Protein 9A7K (pdb70)

Sequence (902 aa):
MAKKMPDIGEYKYGFHDKDVSIFRSERGLTKEIVEEISRMKEEPQWMLDFRLKSLEHFYNMPMPQWGGDLNSLNFDEITYYVKPSERSERSWDEVPEEIKQTFDKLGIPEAEQKYLAGVSAQYESEVVYHNMKEDLEAQGIVFKDTDSALKENEDIFREHWAKVIPPTDNKFAALNSAVWSGGSFIYVPKGVKVETPLQAYFRINSENMGQFERTLIIVDEEASVHYVEGCTAPVYTTNSLHSAVVEIIVKKGGYCRYTTIQNWANNVYNLVTKRTVCEENATMEWIDGNIGSKLTMKYPACILKGEGARGMTLSIALAGKGQHQDAGAKMIHLAPNTSSTIVSKSISKQGGKVTYRGIVHFGRKAEGARSNIECDTLIMDNKSTSDTIPYNEILNDNISLEHEAKVSKVSEEQLFYLMSRGISEEEATEMIVMGFIEPFTKELPMEYAVEMNRLIKFEMEGSIGMTLGTKLSVDQEYLKSFSEKHQEPAWLKNLRLQALEQAEDLPMPKPDKTKITNWNFTNFAKHTVDNEPLSSLEDLTDEVKALIDIENEDKTLYVQRDQTPAHLSLSQELKDKGVIFTDILTAAREHSDLVEKYFMKDGVKVDEHKLTALHAALVNGGAFLYVPKNVQVETPVQAVYVHESNDTALFNHVLIVAEDHSSVTYVENYISTVNPKDAVFNIISEVITGDNASVTYGAVDNLSSGVTTYVNRRGAARGRDSKIEWALGLMNDGDTISENTTNLYGDGTYGDTKTVVVGRGEQTENFTTQIIHFGKASEGYILKHGVMKDSASSIFNGIGKIEHGASKANAEQESRVLMLSEKARGDANPILLIDEDDVTAGHAASVGRVDPIQLYYLMSRGIPKEEAERLVIYGFLAPVVNELPIEGVKKQLVSVIERKVK

Foldseek 3Di:
DDDDDDDDDFDLLQDFFDQQFPDFDAFADDLVVLVVLCVLLVADPVLSVQLSVLVVLLVVADDDPDADDPPPPDRRLATLDIHRDPDADADPVPQDPRVNVSVVSVVPPVCVVPAAQWEWEAEFQETRYTYGDPVVVVQVKDKDKPSCCCVPVVPVCVVFPCPFPNSNNHSLSSVLSNRRRIAIEIEWDALAEDPGAYEYEYEYRDPSYEYRYEYEYEFEANYEHEYEYEYEYHDDPAAHEYRYEYEYEAEHNYEYEYAYAYAYALRYEAEYHAEYEAAALYEYEAQEEAHHYLEHDEAHEYADAYANYEYEYAYEEEWADNHEYAYEYEYHQDAENYEYEYEYEYEYFHLTEYEYEYEYAQDQHHAQYEYEYEEEYAYLDPNYYYHYHYHYHDNYDRYYYHYDYDYDHQDPVQLCVCVVVVADSLRSSLVSVCVRCVVSLVVDDPVCSVVVSVVVNVVSVPRDD/DPPQPDFPDDLVRLVVVCVVLVFDPVLSVLLNVLVVLLSPFADDDFPPDDCPPPDAGDFQDLDDDDDAAPAPVPDDPLQNLLDPRVDPQAQEWEAEQLRTHDGDHDPVQVVQVKDKDKPSVCSVPVVVVCVVFPCDQWHHSNPGSLSSNLSNRARIAMEIEHDAQAEDPHAHEYEYEYEDQRYEHSYEYEAEWEHNYEHEYEYEYDYPDAHQAYHYRYEYEHEYAALYEYEYEYAYEAHARYEEEYEYTAEDQYALYEYEYQYEYQYNYAYEYEYEHENAHANYEYAYAYEYEFDDQYEYEYEYEYEANHALYEAEEHYEYEWDDQYEYAAEYEYEYAPPNANYEAEYEYEYAYDYPNYHYHHHYYYHYHYDNYHYDYDYYYYHQPVVQQVVCVVVVQDSLVSSVVSVCVRNVVSLVSDPRPSVSVSSVVSSVVSSD

B-factor: mean 0.89, std 0.15, range [0.18, 0.99]

Structure (mmCIF, N/CA/C/O backbone):
data_9A7K
#
_entry.id   9A7K
#
loop_
_entity.id
_entity.type
_entity.pdbx_description
1 POLYMER SUFB_BACSU
2 POLYMER SUFD_BACSU
#
loop_
_atom_site.group_PDB
_atom_site.id
_atom_site.type_symbol
_atom_site.label_atom_id
_atom_site.label_alt_id
_atom_site.label_comp_id
_atom_site.label_asym_id
_atom_site.label_entity_id
_atom_site.label_seq_id
_atom_site.pdbx_PDB_ins_code
_atom_site.Cartn_x
_atom_site.Cartn_y
_atom_site.Cartn_z
_atom_site.occupancy
_atom_site.B_iso_or_equiv
_atom_site.auth_seq_id
_atom_site.auth_comp_id
_atom_site.auth_asym_id
_atom_site.auth_atom_id
_atom_site.pdbx_PDB_model_num
ATOM 1 N N . MET A 1 1 ? 46.685 29.256 -9.833 1.000 0.180 1 MET A N 1
ATOM 2 C CA . MET A 1 1 ? 45.958 30.302 -9.076 1.000 0.180 1 MET A CA 1
ATOM 3 C C . MET A 1 1 ? 44.682 29.674 -8.546 1.000 0.180 1 MET A C 1
ATOM 4 O O . MET A 1 1 ? 43.919 29.165 -9.354 1.000 0.180 1 MET A O 1
ATOM 20 N N . ALA A 1 2 ? 44.513 29.589 -7.226 1.000 0.180 2 ALA A N 1
ATOM 21 C CA . ALA A 1 2 ? 43.475 28.759 -6.606 1.000 0.180 2 ALA A CA 1
ATOM 22 C C . ALA A 1 2 ? 42.085 29.437 -6.669 1.000 0.180 2 ALA A C 1
ATOM 23 O O . ALA A 1 2 ? 41.927 30.539 -6.148 1.000 0.180 2 ALA A O 1
ATOM 30 N N . LYS A 1 3 ? 41.099 28.811 -7.337 1.000 0.190 3 LYS A N 1
ATOM 31 C CA . LYS A 1 3 ? 39.708 29.308 -7.469 1.000 0.190 3 LYS A CA 1
ATOM 32 C C . LYS A 1 3 ? 38.914 29.028 -6.175 1.000 0.190 3 LYS A C 1
ATOM 33 O O . LYS A 1 3 ? 39.001 27.922 -5.654 1.000 0.190 3 LYS A O 1
ATOM 52 N N . LYS A 1 4 ? 38.188 30.028 -5.652 1.000 0.200 4 LYS A N 1
ATOM 53 C CA . LYS A 1 4 ? 37.455 29.988 -4.363 1.000 0.200 4 LYS A CA 1
ATOM 54 C C . LYS A 1 4 ? 36.162 29.153 -4.424 1.000 0.200 4 LYS A C 1
ATOM 55 O O . LYS A 1 4 ? 35.535 29.098 -5.478 1.000 0.200 4 LYS A O 1
ATOM 74 N N . MET A 1 5 ? 35.786 28.538 -3.294 1.000 0.190 5 MET A N 1
ATOM 75 C CA . MET A 1 5 ? 34.542 27.764 -3.123 1.000 0.190 5 MET A CA 1
ATOM 76 C C . MET A 1 5 ? 33.299 28.675 -3.167 1.000 0.190 5 MET A C 1
ATOM 77 O O . MET A 1 5 ? 33.398 29.795 -2.666 1.000 0.190 5 MET A O 1
ATOM 91 N N . PRO A 1 6 ? 32.167 28.230 -3.747 1.000 0.230 6 PRO A N 1
ATOM 92 C CA . PRO A 1 6 ? 30.936 29.023 -3.823 1.000 0.230 6 PRO A CA 1
ATOM 93 C C . PRO A 1 6 ? 30.251 29.142 -2.449 1.000 0.230 6 PRO A C 1
ATOM 94 O O . PRO A 1 6 ? 30.333 28.202 -1.656 1.000 0.230 6 PRO A O 1
ATOM 105 N N . ASP A 1 7 ? 29.586 30.273 -2.184 1.000 0.250 7 ASP A N 1
ATOM 106 C CA . ASP A 1 7 ? 28.852 30.530 -0.933 1.000 0.250 7 ASP A CA 1
ATOM 107 C C . ASP A 1 7 ? 27.560 29.705 -0.854 1.000 0.250 7 ASP A C 1
ATOM 108 O O . ASP A 1 7 ? 26.824 29.560 -1.830 1.000 0.250 7 ASP A O 1
ATOM 117 N N . ILE A 1 8 ? 27.304 29.152 0.329 1.000 0.260 8 ILE A N 1
ATOM 118 C CA . ILE A 1 8 ? 26.103 28.379 0.652 1.000 0.260 8 ILE A CA 1
ATOM 119 C C . ILE A 1 8 ? 24.979 29.392 0.885 1.000 0.260 8 ILE A C 1
ATOM 120 O O . ILE A 1 8 ? 25.133 30.264 1.736 1.000 0.260 8 ILE A O 1
ATOM 136 N N . GLY A 1 9 ? 23.876 29.296 0.136 1.000 0.320 9 GLY A N 1
ATOM 137 C CA . GLY A 1 9 ? 22.732 30.197 0.298 1.000 0.320 9 GLY A CA 1
ATOM 138 C C . GLY A 1 9 ? 22.244 30.214 1.748 1.000 0.320 9 GLY A C 1
ATOM 139 O O . GLY A 1 9 ? 21.896 29.169 2.300 1.000 0.320 9 GLY A O 1
ATOM 143 N N . GLU A 1 10 ? 22.282 31.386 2.383 1.000 0.360 10 GLU A N 1
ATOM 144 C CA . GLU A 1 10 ? 21.885 31.544 3.780 1.000 0.360 10 GLU A CA 1
ATOM 145 C C . GLU A 1 10 ? 20.364 31.475 3.910 1.000 0.360 10 GLU A C 1
ATOM 146 O O . GLU A 1 10 ? 19.613 32.199 3.255 1.000 0.360 10 GLU A O 1
ATOM 158 N N . TYR A 1 11 ? 19.901 30.618 4.811 1.000 0.450 11 TYR A N 1
ATOM 159 C CA . TYR A 1 11 ? 18.509 30.589 5.222 1.000 0.450 11 TYR A CA 1
ATOM 160 C C . TYR A 1 11 ? 18.126 31.941 5.849 1.000 0.450 11 TYR A C 1
ATOM 161 O O . TYR A 1 11 ? 18.680 32.349 6.871 1.000 0.450 11 TYR A O 1
ATOM 179 N N . LYS A 1 12 ? 17.163 32.638 5.233 1.000 0.410 12 LYS A N 1
ATOM 180 C CA . LYS A 1 12 ? 16.770 34.022 5.564 1.000 0.410 12 LYS A CA 1
ATOM 181 C C . LYS A 1 12 ? 16.399 34.225 7.035 1.000 0.410 12 LYS A C 1
ATOM 182 O O . LYS A 1 12 ? 16.660 35.284 7.604 1.000 0.410 12 LYS A O 1
ATOM 201 N N . TYR A 1 13 ? 15.794 33.213 7.651 1.000 0.440 13 TYR A N 1
ATOM 202 C CA . TYR A 1 13 ? 15.384 33.249 9.055 1.000 0.440 13 TYR A CA 1
ATOM 203 C C . TYR A 1 13 ? 16.430 32.608 9.986 1.000 0.440 13 TYR A C 1
ATOM 204 O O . TYR A 1 13 ? 16.133 32.281 11.129 1.000 0.440 13 TYR A O 1
ATOM 222 N N . GLY A 1 14 ? 17.668 32.439 9.506 1.000 0.430 14 GLY A N 1
ATOM 223 C CA . GLY A 1 14 ? 18.786 31.810 10.219 1.000 0.430 14 GLY A CA 1
ATOM 224 C C . GLY A 1 14 ? 19.490 32.709 11.226 1.000 0.430 14 GLY A C 1
ATOM 225 O O . GLY A 1 14 ? 20.476 32.297 11.830 1.000 0.430 14 GLY A O 1
ATOM 229 N N . PHE A 1 15 ? 19.009 33.937 11.410 1.000 0.450 15 PHE A N 1
ATOM 230 C CA . PHE A 1 15 ? 19.541 34.840 12.419 1.000 0.450 15 PHE A CA 1
ATOM 231 C C . PHE A 1 15 ? 19.146 34.384 13.825 1.000 0.450 15 PHE A C 1
ATOM 232 O O . PHE A 1 15 ? 18.036 33.900 14.050 1.000 0.450 15 PHE A O 1
ATOM 249 N N . HIS A 1 16 ? 20.048 34.608 14.775 1.000 0.500 16 HIS A N 1
ATOM 250 C CA . HIS A 1 16 ? 19.809 34.386 16.193 1.000 0.500 16 HIS A CA 1
ATOM 251 C C . HIS A 1 16 ? 20.002 35.699 16.948 1.000 0.500 16 HIS A C 1
ATOM 252 O O . HIS A 1 16 ? 20.979 36.421 16.728 1.000 0.500 16 HIS A O 1
ATOM 266 N N . ASP A 1 17 ? 19.056 36.003 17.828 1.000 0.530 17 ASP A N 1
ATOM 267 C CA . ASP A 1 17 ? 19.171 37.119 18.762 1.000 0.530 17 ASP A CA 1
ATOM 268 C C . ASP A 1 17 ? 19.871 36.640 20.055 1.000 0.530 17 ASP A C 1
ATOM 269 O O . ASP A 1 17 ? 20.087 35.438 20.252 1.000 0.530 17 ASP A O 1
ATOM 278 N N . LYS A 1 18 ? 20.299 37.566 20.926 1.000 0.490 18 LYS A N 1
ATOM 279 C CA . LYS A 1 18 ? 20.935 37.194 22.202 1.000 0.490 18 LYS A CA 1
ATOM 280 C C . LYS A 1 18 ? 19.953 36.424 23.087 1.000 0.490 18 LYS A C 1
ATOM 281 O O . LYS A 1 18 ? 18.776 36.752 23.155 1.000 0.490 18 LYS A O 1
ATOM 300 N N . ASP A 1 19 ? 20.474 35.430 23.800 1.000 0.520 19 ASP A N 1
ATOM 301 C CA . ASP A 1 19 ? 19.714 34.675 24.795 1.000 0.520 19 ASP A CA 1
ATOM 302 C C . ASP A 1 19 ? 19.379 35.575 25.994 1.000 0.520 19 ASP A C 1
ATOM 303 O O . ASP A 1 19 ? 20.281 36.052 26.687 1.000 0.520 19 ASP A O 1
ATOM 312 N N . VAL A 1 20 ? 18.086 35.813 26.211 1.000 0.510 20 VAL A N 1
ATOM 313 C CA . VAL A 1 20 ? 17.535 36.643 27.297 1.000 0.510 20 VAL A CA 1
ATOM 314 C C . VAL A 1 20 ? 16.657 35.845 28.259 1.000 0.510 20 VAL A C 1
ATOM 315 O O . VAL A 1 20 ? 15.800 36.399 28.943 1.000 0.510 20 VAL A O 1
ATOM 328 N N . SER A 1 21 ? 16.875 34.529 28.322 1.000 0.600 21 SER A N 1
ATOM 329 C CA . SER A 1 21 ? 16.107 33.642 29.194 1.000 0.600 21 SER A CA 1
ATOM 330 C C . SER A 1 21 ? 16.277 33.973 30.681 1.000 0.600 21 SER A C 1
ATOM 331 O O . SER A 1 21 ? 17.376 34.205 31.187 1.000 0.600 21 SER A O 1
ATOM 339 N N . ILE A 1 22 ? 15.154 33.948 31.400 1.000 0.630 22 ILE A N 1
ATOM 340 C CA . ILE A 1 22 ? 15.106 34.138 32.854 1.000 0.630 22 ILE A CA 1
ATOM 341 C C . ILE A 1 22 ? 15.408 32.815 33.576 1.000 0.630 22 ILE A C 1
ATOM 342 O O . ILE A 1 22 ? 15.995 32.815 34.658 1.000 0.630 22 ILE A O 1
ATOM 358 N N . PHE A 1 23 ? 15.029 31.678 32.977 1.000 0.690 23 PHE A N 1
ATOM 359 C CA . PHE A 1 23 ? 15.281 30.330 33.496 1.000 0.690 23 PHE A CA 1
ATOM 360 C C . PHE A 1 23 ? 15.521 29.337 32.352 1.000 0.690 23 PHE A C 1
ATOM 361 O O . PHE A 1 23 ? 14.850 29.403 31.323 1.000 0.690 23 PHE A O 1
ATOM 378 N N . ARG A 1 24 ? 16.425 28.375 32.558 1.000 0.750 24 ARG A N 1
ATOM 379 C CA . ARG A 1 24 ? 16.693 27.255 31.646 1.000 0.750 24 ARG A CA 1
ATOM 380 C C . ARG A 1 24 ? 16.885 25.980 32.466 1.000 0.750 24 ARG A C 1
ATOM 381 O O . ARG A 1 24 ? 17.711 25.976 33.377 1.000 0.750 24 ARG A O 1
ATOM 402 N N . SER A 1 25 ? 16.149 24.920 32.129 1.000 0.770 25 SER A N 1
ATOM 403 C CA . SER A 1 25 ? 16.343 23.601 32.737 1.000 0.770 25 SER A CA 1
ATOM 404 C C . SER A 1 25 ? 17.683 22.998 32.318 1.000 0.770 25 SER A C 1
ATOM 405 O O . SER A 1 25 ? 18.262 23.363 31.292 1.000 0.770 25 SER A O 1
ATOM 413 N N . GLU A 1 26 ? 18.161 22.011 33.068 1.000 0.790 26 GLU A N 1
ATOM 414 C CA . GLU A 1 26 ? 19.257 21.166 32.594 1.000 0.790 26 GLU A CA 1
ATOM 415 C C . GLU A 1 26 ? 18.833 20.351 31.352 1.000 0.790 26 GLU A C 1
ATOM 416 O O . GLU A 1 26 ? 17.648 20.286 30.995 1.000 0.790 26 GLU A O 1
ATOM 428 N N . ARG A 1 27 ? 19.821 19.768 30.660 1.000 0.870 27 ARG A N 1
ATOM 429 C CA . ARG A 1 27 ? 19.589 18.866 29.522 1.000 0.870 27 ARG A CA 1
ATOM 430 C C . ARG A 1 27 ? 19.152 17.485 30.012 1.000 0.870 27 ARG A C 1
ATOM 431 O O . ARG A 1 27 ? 19.597 17.028 31.063 1.000 0.870 27 ARG A O 1
ATOM 452 N N . GLY A 1 28 ? 18.347 16.810 29.202 1.000 0.900 28 GLY A N 1
ATOM 453 C CA . GLY A 1 28 ? 17.798 15.493 29.505 1.000 0.900 28 GLY A CA 1
ATOM 454 C C . GLY A 1 28 ? 16.447 15.566 30.201 1.000 0.900 28 GLY A C 1
ATOM 455 O O . GLY A 1 28 ? 15.984 16.633 30.589 1.000 0.900 28 GLY A O 1
ATOM 459 N N . LEU A 1 29 ? 15.772 14.422 30.298 1.000 0.920 29 LEU A N 1
ATOM 460 C CA . LEU A 1 29 ? 14.396 14.352 30.779 1.000 0.920 29 LEU A CA 1
ATOM 461 C C . LEU A 1 29 ? 14.295 13.513 32.050 1.000 0.920 29 LEU A C 1
ATOM 462 O O . LEU A 1 29 ? 14.213 12.287 31.994 1.000 0.920 29 LEU A O 1
ATOM 478 N N . THR A 1 30 ? 14.246 14.163 33.208 1.000 0.940 30 THR A N 1
ATOM 479 C CA . THR A 1 30 ? 14.095 13.471 34.494 1.000 0.940 30 THR A CA 1
ATOM 480 C C . THR A 1 30 ? 12.757 13.771 35.156 1.000 0.940 30 THR A C 1
ATOM 481 O O . THR A 1 30 ? 12.021 14.681 34.763 1.000 0.940 30 THR A O 1
ATOM 492 N N . LYS A 1 31 ? 12.439 12.994 36.196 1.000 0.950 31 LYS A N 1
ATOM 493 C CA . LYS A 1 31 ? 11.261 13.237 37.030 1.000 0.950 31 LYS A CA 1
ATOM 494 C C . LYS A 1 31 ? 11.311 14.636 37.655 1.000 0.950 31 LYS A C 1
ATOM 495 O O . LYS A 1 31 ? 10.293 15.314 37.719 1.000 0.950 31 LYS A O 1
ATOM 514 N N . GLU A 1 32 ? 12.500 15.075 38.055 1.000 0.940 32 GLU A N 1
ATOM 515 C CA . GLU A 1 32 ? 12.740 16.369 38.693 1.000 0.940 32 GLU A CA 1
ATOM 516 C C . GLU A 1 32 ? 12.464 17.524 37.732 1.000 0.940 32 GLU A C 1
ATOM 517 O O . GLU A 1 32 ? 11.860 18.511 38.134 1.000 0.940 32 GLU A O 1
ATOM 529 N N . ILE A 1 33 ? 12.828 17.381 36.455 1.000 0.920 33 ILE A N 1
ATOM 530 C CA . ILE A 1 33 ? 12.531 18.385 35.426 1.000 0.920 33 ILE A CA 1
ATOM 531 C C . ILE A 1 33 ? 11.019 18.497 35.197 1.000 0.920 33 ILE A C 1
ATOM 532 O O . ILE A 1 33 ? 10.490 19.602 35.116 1.000 0.920 33 ILE A O 1
ATOM 548 N N . VAL A 1 34 ? 10.298 17.371 35.149 1.000 0.950 34 VAL A N 1
ATOM 549 C CA . VAL A 1 34 ? 8.829 17.383 35.019 1.000 0.950 34 VAL A CA 1
ATOM 550 C C . VAL A 1 34 ? 8.165 18.049 36.232 1.000 0.950 34 VAL A C 1
ATOM 551 O O . VAL A 1 34 ? 7.264 18.876 36.074 1.000 0.950 34 VAL A O 1
ATOM 564 N N . GLU A 1 35 ? 8.629 17.737 37.443 1.000 0.950 35 GLU A N 1
ATOM 565 C CA . GLU A 1 35 ? 8.173 18.390 38.678 1.000 0.950 35 GLU A CA 1
ATOM 566 C C . GLU A 1 35 ? 8.507 19.889 38.694 1.000 0.950 35 GLU A C 1
ATOM 567 O O . GLU A 1 35 ? 7.719 20.708 39.169 1.000 0.950 35 GLU A O 1
ATOM 579 N N . GLU A 1 36 ? 9.668 20.260 38.166 1.000 0.930 36 GLU A N 1
ATOM 580 C CA . GLU A 1 36 ? 10.136 21.637 38.093 1.000 0.930 36 GLU A CA 1
ATOM 581 C C . GLU A 1 36 ? 9.308 22.486 37.128 1.000 0.930 36 GLU A C 1
ATOM 582 O O . GLU A 1 36 ? 8.868 23.567 37.523 1.000 0.930 36 GLU A O 1
ATOM 594 N N . ILE A 1 37 ? 9.024 21.987 35.922 1.000 0.910 37 ILE A N 1
ATOM 595 C CA . ILE A 1 37 ? 8.123 22.643 34.962 1.000 0.910 37 ILE A CA 1
ATOM 596 C C . ILE A 1 37 ? 6.771 22.927 35.630 1.000 0.910 37 ILE A C 1
ATOM 597 O O . ILE A 1 37 ? 6.303 24.066 35.638 1.000 0.910 37 ILE A O 1
ATOM 613 N N . SER A 1 38 ? 6.183 21.906 36.261 1.000 0.930 38 SER A N 1
ATOM 614 C CA . SER A 1 38 ? 4.871 22.009 36.906 1.000 0.930 38 SER A CA 1
ATOM 615 C C . SER A 1 38 ? 4.858 23.012 38.065 1.000 0.930 38 SER A C 1
ATOM 616 O O . SER A 1 38 ? 3.942 23.828 38.187 1.000 0.930 38 SER A O 1
ATOM 624 N N . ARG A 1 39 ? 5.918 23.018 38.887 1.000 0.930 39 ARG A N 1
ATOM 625 C CA . ARG A 1 39 ? 6.083 23.957 40.006 1.000 0.930 39 ARG A CA 1
ATOM 626 C C . ARG A 1 39 ? 6.212 25.403 39.530 1.000 0.930 39 ARG A C 1
ATOM 627 O O . ARG A 1 39 ? 5.569 26.275 40.103 1.000 0.930 39 ARG A O 1
ATOM 648 N N . MET A 1 40 ? 7.038 25.669 38.518 1.000 0.870 40 MET A N 1
ATOM 649 C CA . MET A 1 40 ? 7.239 27.030 37.999 1.000 0.870 40 MET A CA 1
ATOM 650 C C . MET A 1 40 ? 5.985 27.612 37.350 1.000 0.870 40 MET A C 1
ATOM 651 O O . MET A 1 40 ? 5.782 28.823 37.400 1.000 0.870 40 MET A O 1
ATOM 665 N N . LYS A 1 41 ? 5.153 26.757 36.753 1.000 0.880 41 LYS A N 1
ATOM 666 C CA . LYS A 1 41 ? 3.876 27.144 36.151 1.000 0.880 41 LYS A CA 1
ATOM 667 C C . LYS A 1 41 ? 2.729 27.221 37.159 1.000 0.880 41 LYS A C 1
ATOM 668 O O . LYS A 1 41 ? 1.664 27.703 36.789 1.000 0.880 41 LYS A O 1
ATOM 687 N N . GLU A 1 42 ? 2.934 26.828 38.419 1.000 0.910 42 GLU A N 1
ATOM 688 C CA . GLU A 1 42 ? 1.899 26.796 39.468 1.000 0.910 42 GLU A CA 1
ATOM 689 C C . GLU A 1 42 ? 0.670 25.960 39.060 1.000 0.910 42 GLU A C 1
ATOM 690 O O . GLU A 1 42 ? -0.477 26.389 39.189 1.000 0.910 42 GLU A O 1
ATOM 702 N N . GLU A 1 43 ? 0.908 24.767 38.513 1.000 0.940 43 GLU A N 1
ATOM 703 C CA . GLU A 1 43 ? -0.163 23.885 38.043 1.000 0.940 43 GLU A CA 1
ATOM 704 C C . GLU A 1 43 ? -0.905 23.169 39.193 1.000 0.940 43 GLU A C 1
ATOM 705 O O . GLU A 1 43 ? -0.325 22.888 40.249 1.000 0.940 43 GLU A O 1
ATOM 717 N N . PRO A 1 44 ? -2.184 22.790 38.999 1.000 0.940 44 PRO A N 1
ATOM 718 C CA . PRO A 1 44 ? -2.898 21.944 39.946 1.000 0.940 44 PRO A CA 1
ATOM 719 C C . PRO A 1 44 ? -2.299 20.531 40.000 1.000 0.940 44 PRO A C 1
ATOM 720 O O . PRO A 1 44 ? -1.844 19.981 38.995 1.000 0.940 44 PRO A O 1
ATOM 731 N N . GLN A 1 45 ? -2.396 19.886 41.167 1.000 0.950 45 GLN A N 1
ATOM 732 C CA . GLN A 1 45 ? -1.789 18.570 41.422 1.000 0.950 45 GLN A CA 1
ATOM 733 C C . GLN A 1 45 ? -2.162 17.492 40.385 1.000 0.950 45 GLN A C 1
ATOM 734 O O . GLN A 1 45 ? -1.333 16.650 40.058 1.000 0.950 45 GLN A O 1
ATOM 748 N N . TRP A 1 46 ? -3.379 17.515 39.826 1.000 0.960 46 TRP A N 1
ATOM 749 C CA . TRP A 1 46 ? -3.800 16.519 38.831 1.000 0.960 46 TRP A CA 1
ATOM 750 C C . TRP A 1 46 ? -3.035 16.632 37.506 1.000 0.960 46 TRP A C 1
ATOM 751 O O . TRP A 1 46 ? -2.873 15.626 36.813 1.000 0.960 46 TRP A O 1
ATOM 772 N N . MET A 1 47 ? -2.567 17.834 37.155 1.000 0.970 47 MET A N 1
ATOM 773 C CA . MET A 1 47 ? -1.740 18.047 35.972 1.000 0.970 47 MET A CA 1
ATOM 774 C C . MET A 1 47 ? -0.329 17.506 36.207 1.000 0.970 47 MET A C 1
ATOM 775 O O . MET A 1 47 ? 0.193 16.790 35.355 1.000 0.970 47 MET A O 1
ATOM 789 N N . LEU A 1 48 ? 0.247 17.738 37.392 1.000 0.970 48 LEU A N 1
ATOM 790 C CA . LEU A 1 48 ? 1.516 17.118 37.784 1.000 0.970 48 LEU A CA 1
ATOM 791 C C . LEU A 1 48 ? 1.426 15.585 37.726 1.000 0.970 48 LEU A C 1
ATOM 792 O O . LEU A 1 48 ? 2.279 14.933 37.123 1.000 0.970 48 LEU A O 1
ATOM 808 N N . ASP A 1 49 ? 0.360 15.004 38.280 1.000 0.980 49 ASP A N 1
ATOM 809 C CA . ASP A 1 49 ? 0.132 13.556 38.237 1.000 0.980 49 ASP A CA 1
ATOM 810 C C . ASP A 1 49 ? -0.002 13.042 36.785 1.000 0.980 49 ASP A C 1
ATOM 811 O O . ASP A 1 49 ? 0.545 11.991 36.436 1.000 0.980 49 ASP A O 1
ATOM 820 N N . PHE A 1 50 ? -0.694 13.788 35.911 1.000 0.980 50 PHE A N 1
ATOM 821 C CA . PHE A 1 50 ? -0.808 13.484 34.479 1.000 0.980 50 PHE A CA 1
ATOM 822 C C . PHE A 1 50 ? 0.554 13.505 33.772 1.000 0.980 50 PHE A C 1
ATOM 823 O O . PHE A 1 50 ? 0.865 12.577 33.015 1.000 0.980 50 PHE A O 1
ATOM 840 N N . ARG A 1 51 ? 1.381 14.524 34.035 1.000 0.980 51 ARG A N 1
ATOM 841 C CA . ARG A 1 51 ? 2.726 14.655 33.461 1.000 0.980 51 ARG A CA 1
ATOM 842 C C . ARG A 1 51 ? 3.636 13.508 33.899 1.000 0.980 51 ARG A C 1
ATOM 843 O O . ARG A 1 51 ? 4.245 12.849 33.057 1.000 0.980 51 ARG A O 1
ATOM 864 N N . LEU A 1 52 ? 3.674 13.212 35.200 1.000 0.980 52 LEU A N 1
ATOM 865 C CA . LEU A 1 52 ? 4.492 12.133 35.766 1.000 0.980 52 LEU A CA 1
ATOM 866 C C . LEU A 1 52 ? 4.103 10.759 35.207 1.000 0.980 52 LEU A C 1
ATOM 867 O O . LEU A 1 52 ? 4.969 9.978 34.817 1.000 0.980 52 LEU A O 1
ATOM 883 N N . LYS A 1 53 ? 2.804 10.480 35.076 1.000 0.980 53 LYS A N 1
ATOM 884 C CA . LYS A 1 53 ? 2.331 9.236 34.456 1.000 0.980 53 LYS A CA 1
ATOM 885 C C . LYS A 1 53 ? 2.665 9.158 32.960 1.000 0.980 53 LYS A C 1
ATOM 886 O O . LYS A 1 53 ? 2.964 8.086 32.436 1.000 0.980 53 LYS A O 1
ATOM 905 N N . SER A 1 54 ? 2.624 10.286 32.256 1.000 0.980 54 SER A N 1
ATOM 906 C CA . SER A 1 54 ? 3.005 10.363 30.841 1.000 0.980 54 SER A CA 1
ATOM 907 C C . SER A 1 54 ? 4.496 10.092 30.626 1.000 0.980 54 SER A C 1
ATOM 908 O O . SER A 1 54 ? 4.860 9.401 29.674 1.000 0.980 54 SER A O 1
ATOM 916 N N . LEU A 1 55 ? 5.346 10.546 31.553 1.000 0.980 55 LEU A N 1
ATOM 917 C CA . LEU A 1 55 ? 6.778 10.247 31.567 1.000 0.980 55 LEU A CA 1
ATOM 918 C C . LEU A 1 55 ? 7.041 8.739 31.713 1.000 0.980 55 LEU A C 1
ATOM 919 O O . LEU A 1 55 ? 7.847 8.173 30.973 1.000 0.980 55 LEU A O 1
ATOM 935 N N . GLU A 1 56 ? 6.323 8.066 32.619 1.000 0.980 56 GLU A N 1
ATOM 936 C CA . GLU A 1 56 ? 6.392 6.605 32.754 1.000 0.980 56 GLU A CA 1
ATOM 937 C C . GLU A 1 56 ? 6.006 5.900 31.439 1.000 0.980 56 GLU A C 1
ATOM 938 O O . GLU A 1 56 ? 6.670 4.948 31.025 1.000 0.980 56 GLU A O 1
ATOM 950 N N . HIS A 1 57 ? 4.965 6.366 30.738 1.000 0.980 57 HIS A N 1
ATOM 951 C CA . HIS A 1 57 ? 4.590 5.829 29.424 1.000 0.980 57 HIS A CA 1
ATOM 952 C C . HIS A 1 57 ? 5.674 6.054 28.364 1.000 0.980 57 HIS A C 1
ATOM 953 O O . HIS A 1 57 ? 5.991 5.122 27.624 1.000 0.980 57 HIS A O 1
ATOM 967 N N . PHE A 1 58 ? 6.275 7.246 28.316 1.000 0.980 58 PHE A N 1
ATOM 968 C CA . PHE A 1 58 ? 7.348 7.570 27.378 1.000 0.980 58 PHE A CA 1
ATOM 969 C C . PHE A 1 58 ? 8.522 6.592 27.493 1.000 0.980 58 PHE A C 1
ATOM 970 O O . PHE A 1 58 ? 8.973 6.064 26.473 1.000 0.980 58 PHE A O 1
ATOM 987 N N . TYR A 1 59 ? 8.983 6.297 28.711 1.000 0.970 59 TYR A N 1
ATOM 988 C CA . TYR A 1 59 ? 10.103 5.378 28.935 1.000 0.970 59 TYR A CA 1
ATOM 989 C C . TYR A 1 59 ? 9.769 3.911 28.650 1.000 0.970 59 TYR A C 1
ATOM 990 O O . TYR A 1 59 ? 10.635 3.166 28.195 1.000 0.970 59 TYR A O 1
ATOM 1008 N N . ASN A 1 60 ? 8.518 3.500 28.860 1.000 0.970 60 ASN A N 1
ATOM 1009 C CA . ASN A 1 60 ? 8.085 2.125 28.612 1.000 0.970 60 ASN A CA 1
ATOM 1010 C C . ASN A 1 60 ? 7.835 1.804 27.124 1.000 0.970 60 ASN A C 1
ATOM 1011 O O . ASN A 1 60 ? 7.726 0.631 26.767 1.000 0.970 60 ASN A O 1
ATOM 1022 N N . MET A 1 61 ? 7.727 2.807 26.245 1.000 0.970 61 MET A N 1
ATOM 1023 C CA . MET A 1 61 ? 7.471 2.597 24.812 1.000 0.970 61 MET A CA 1
ATOM 1024 C C . MET A 1 61 ? 8.760 2.531 23.968 1.000 0.970 61 MET A C 1
ATOM 1025 O O . MET A 1 61 ? 9.648 3.374 24.146 1.000 0.970 61 MET A O 1
ATOM 1039 N N . PRO A 1 62 ? 8.860 1.604 22.990 1.000 0.950 62 PRO A N 1
ATOM 1040 C CA . PRO A 1 62 ? 9.995 1.535 22.069 1.000 0.950 62 PRO A CA 1
ATOM 1041 C C . PRO A 1 62 ? 9.970 2.666 21.030 1.000 0.950 62 PRO A C 1
ATOM 1042 O O . PRO A 1 62 ? 8.919 3.241 20.741 1.000 0.950 62 PRO A O 1
ATOM 1053 N N . MET A 1 63 ? 11.131 2.958 20.435 1.000 0.950 63 MET A N 1
ATOM 1054 C CA . MET A 1 63 ? 11.213 3.842 19.267 1.000 0.950 63 MET A CA 1
ATOM 1055 C C . MET A 1 63 ? 10.514 3.198 18.060 1.000 0.950 63 MET A C 1
ATOM 1056 O O . MET A 1 63 ? 10.747 2.010 17.799 1.000 0.950 63 MET A O 1
ATOM 1070 N N . PRO A 1 64 ? 9.676 3.941 17.311 1.000 0.930 64 PRO A N 1
ATOM 1071 C CA . PRO A 1 64 ? 9.045 3.406 16.110 1.000 0.930 64 PRO A CA 1
ATOM 1072 C C . PRO A 1 64 ? 10.106 3.024 15.071 1.000 0.930 64 PRO A C 1
ATOM 1073 O O . PRO A 1 64 ? 11.135 3.679 14.949 1.000 0.930 64 PRO A O 1
ATOM 1084 N N . GLN A 1 65 ? 9.845 1.936 14.349 1.000 0.910 65 GLN A N 1
ATOM 1085 C CA . GLN A 1 65 ? 10.731 1.376 13.315 1.000 0.910 65 GLN A CA 1
ATOM 1086 C C . GLN A 1 65 ? 10.166 1.599 11.903 1.000 0.910 65 GLN A C 1
ATOM 1087 O O . GLN A 1 65 ? 10.413 0.824 10.987 1.000 0.910 65 GLN A O 1
ATOM 1101 N N . TRP A 1 66 ? 9.319 2.611 11.753 1.000 0.900 66 TRP A N 1
ATOM 1102 C CA . TRP A 1 66 ? 8.635 2.975 10.519 1.000 0.900 66 TRP A CA 1
ATOM 1103 C C . TRP A 1 66 ? 8.606 4.496 10.417 1.000 0.900 66 TRP A C 1
ATOM 1104 O O . TRP A 1 66 ? 8.742 5.185 11.429 1.000 0.900 66 TRP A O 1
ATOM 1125 N N . GLY A 1 67 ? 8.394 5.007 9.208 1.000 0.920 67 GLY A N 1
ATOM 1126 C CA . GLY A 1 67 ? 8.523 6.431 8.932 1.000 0.920 67 GLY A CA 1
ATOM 1127 C C . GLY A 1 67 ? 9.951 6.779 8.521 1.000 0.920 67 GLY A C 1
ATOM 1128 O O . GLY A 1 67 ? 10.547 6.068 7.711 1.000 0.920 67 GLY A O 1
ATOM 1132 N N . GLY A 1 68 ? 10.499 7.849 9.096 1.000 0.930 68 GLY A N 1
ATOM 1133 C CA . GLY A 1 68 ? 11.888 8.248 8.876 1.000 0.930 68 GLY A CA 1
ATOM 1134 C C . GLY A 1 68 ? 12.874 7.713 9.915 1.000 0.930 68 GLY A C 1
ATOM 1135 O O . GLY A 1 68 ? 12.508 7.089 10.912 1.000 0.930 68 GLY A O 1
ATOM 1139 N N . ASP A 1 69 ? 14.155 7.988 9.677 1.000 0.930 69 ASP A N 1
ATOM 1140 C CA . ASP A 1 69 ? 15.244 7.578 10.563 1.000 0.930 69 ASP A CA 1
ATOM 1141 C C . ASP A 1 69 ? 15.331 8.471 11.814 1.000 0.930 69 ASP A C 1
ATOM 1142 O O . ASP A 1 69 ? 15.642 9.661 11.745 1.000 0.930 69 ASP A O 1
ATOM 1151 N N . LEU A 1 70 ? 15.093 7.868 12.980 1.000 0.950 70 LEU A N 1
ATOM 1152 C CA . LEU A 1 70 ? 15.141 8.524 14.288 1.000 0.950 70 LEU A CA 1
ATOM 1153 C C . LEU A 1 70 ? 16.397 8.166 15.102 1.000 0.950 70 LEU A C 1
ATOM 1154 O O . LEU A 1 70 ? 16.527 8.609 16.242 1.000 0.950 70 LEU A O 1
ATOM 1170 N N . ASN A 1 71 ? 17.337 7.388 14.554 1.000 0.910 71 ASN A N 1
ATOM 1171 C CA . ASN A 1 71 ? 18.473 6.842 15.312 1.000 0.910 71 ASN A CA 1
ATOM 1172 C C . ASN A 1 71 ? 19.421 7.909 15.875 1.000 0.910 71 ASN A C 1
ATOM 1173 O O . ASN A 1 71 ? 20.120 7.660 16.853 1.000 0.910 71 ASN A O 1
ATOM 1184 N N . SER A 1 72 ? 19.462 9.095 15.262 1.000 0.900 72 SER A N 1
ATOM 1185 C CA . SER A 1 72 ? 20.324 10.198 15.709 1.000 0.900 72 SER A CA 1
ATOM 1186 C C . SER A 1 72 ? 19.624 11.220 16.612 1.000 0.900 72 SER A C 1
ATOM 1187 O O . SER A 1 72 ? 20.212 12.253 16.932 1.000 0.900 72 SER A O 1
ATOM 1195 N N . LEU A 1 73 ? 18.378 10.968 17.022 1.000 0.920 73 LEU A N 1
ATOM 1196 C CA . LEU A 1 73 ? 17.690 11.781 18.023 1.000 0.920 73 LEU A CA 1
ATOM 1197 C C . LEU A 1 73 ? 18.086 11.311 19.432 1.000 0.920 73 LEU A C 1
ATOM 1198 O O . LEU A 1 73 ? 17.673 10.239 19.871 1.000 0.920 73 LEU A O 1
ATOM 1214 N N . ASN A 1 74 ? 18.871 12.123 20.145 1.000 0.910 74 ASN A N 1
ATOM 1215 C CA . ASN A 1 74 ? 19.271 11.858 21.527 1.000 0.910 74 ASN A CA 1
ATOM 1216 C C . ASN A 1 74 ? 18.454 12.715 22.511 1.000 0.910 74 ASN A C 1
ATOM 1217 O O . ASN A 1 74 ? 18.672 13.921 22.617 1.000 0.910 74 ASN A O 1
ATOM 1228 N N . PHE A 1 75 ? 17.530 12.093 23.249 1.000 0.920 75 PHE A N 1
ATOM 1229 C CA . PHE A 1 75 ? 16.667 12.776 24.225 1.000 0.920 75 PHE A CA 1
ATOM 1230 C C . PHE A 1 75 ? 17.435 13.390 25.402 1.000 0.920 75 PHE A C 1
ATOM 1231 O O . PHE A 1 75 ? 16.935 14.339 26.008 1.000 0.920 75 PHE A O 1
ATOM 1248 N N . ASP A 1 76 ? 18.638 12.894 25.700 1.000 0.910 76 ASP A N 1
ATOM 1249 C CA . ASP A 1 76 ? 19.459 13.367 26.820 1.000 0.910 76 ASP A CA 1
ATOM 1250 C C . ASP A 1 76 ? 20.186 14.689 26.512 1.000 0.910 76 ASP A C 1
ATOM 1251 O O . ASP A 1 76 ? 20.704 15.350 27.409 1.000 0.910 76 ASP A O 1
ATOM 1260 N N . GLU A 1 77 ? 20.215 15.114 25.247 1.000 0.890 77 GLU A N 1
ATOM 1261 C CA . GLU A 1 77 ? 20.860 16.364 24.823 1.000 0.890 77 GLU A CA 1
ATOM 1262 C C . GLU A 1 77 ? 19.893 17.546 24.706 1.000 0.890 77 GLU A C 1
ATOM 1263 O O . GLU A 1 77 ? 20.338 18.687 24.539 1.000 0.890 77 GLU A O 1
ATOM 1275 N N . ILE A 1 78 ? 18.592 17.274 24.813 1.000 0.900 78 ILE A N 1
ATOM 1276 C CA . ILE A 1 78 ? 17.520 18.253 24.654 1.000 0.900 78 ILE A CA 1
ATOM 1277 C C . ILE A 1 78 ? 17.306 19.023 25.956 1.000 0.900 78 ILE A C 1
ATOM 1278 O O . ILE A 1 78 ? 17.297 18.450 27.045 1.000 0.900 78 ILE A O 1
ATOM 1294 N N . THR A 1 79 ? 17.106 20.331 25.828 1.000 0.880 79 THR A N 1
ATOM 1295 C CA . THR A 1 79 ? 16.622 21.194 26.907 1.000 0.880 79 THR A CA 1
ATOM 1296 C C . THR A 1 79 ? 15.106 21.249 26.831 1.000 0.880 79 THR A C 1
ATOM 1297 O O . THR A 1 79 ? 14.556 21.703 25.829 1.000 0.880 79 THR A O 1
ATOM 1308 N N . TYR A 1 80 ? 14.430 20.767 27.870 1.000 0.900 80 TYR A N 1
ATOM 1309 C CA . TYR A 1 80 ? 12.979 20.571 27.838 1.000 0.900 80 TYR A CA 1
ATOM 1310 C C . TYR A 1 80 ? 12.175 21.798 28.255 1.000 0.900 80 TYR A C 1
ATOM 1311 O O . TYR A 1 80 ? 10.977 21.858 27.978 1.000 0.900 80 TYR A O 1
ATOM 1329 N N . TYR A 1 81 ? 12.806 22.766 28.922 1.000 0.860 81 TYR A N 1
ATOM 1330 C CA . TYR A 1 81 ? 12.108 23.961 29.365 1.000 0.860 81 TYR A CA 1
ATOM 1331 C C . TYR A 1 81 ? 13.011 25.188 29.472 1.000 0.860 81 TYR A C 1
ATOM 1332 O O . TYR A 1 81 ? 14.066 25.157 30.113 1.000 0.860 81 TYR A O 1
ATOM 1350 N N . VAL A 1 82 ? 12.554 26.295 28.887 1.000 0.800 82 VAL A N 1
ATOM 1351 C CA . VAL A 1 82 ? 13.199 27.609 28.958 1.000 0.800 82 VAL A CA 1
ATOM 1352 C C . VAL A 1 82 ? 12.134 28.693 29.085 1.000 0.800 82 VAL A C 1
ATOM 1353 O O . VAL A 1 82 ? 11.232 28.773 28.259 1.000 0.800 82 VAL A O 1
ATOM 1366 N N . LYS A 1 83 ? 12.257 29.567 30.087 1.000 0.750 83 LYS A N 1
ATOM 1367 C CA . LYS A 1 83 ? 11.321 30.676 30.314 1.000 0.750 83 LYS A CA 1
ATOM 1368 C C . LYS A 1 83 ? 11.901 32.000 29.784 1.000 0.750 83 LYS A C 1
ATOM 1369 O O . LYS A 1 83 ? 12.909 32.454 30.337 1.000 0.750 83 LYS A O 1
ATOM 1388 N N . PRO A 1 84 ? 11.313 32.624 28.742 1.000 0.660 84 PRO A N 1
ATOM 1389 C CA . PRO A 1 84 ? 11.894 33.795 28.076 1.000 0.660 84 PRO A CA 1
ATOM 1390 C C . PRO A 1 84 ? 11.535 35.145 28.724 1.000 0.660 84 PRO A C 1
ATOM 1391 O O . PRO A 1 84 ? 12.346 36.062 28.688 1.000 0.660 84 PRO A O 1
ATOM 1402 N N . SER A 1 85 ? 10.349 35.289 29.317 1.000 0.630 85 SER A N 1
ATOM 1403 C CA . SER A 1 85 ? 9.866 36.524 29.956 1.000 0.630 85 SER A CA 1
ATOM 1404 C C . SER A 1 85 ? 9.159 36.200 31.274 1.000 0.630 85 SER A C 1
ATOM 1405 O O . SER A 1 85 ? 8.883 35.038 31.566 1.000 0.630 85 SER A O 1
ATOM 1413 N N . GLU A 1 86 ? 8.886 37.199 32.122 1.000 0.550 86 GLU A N 1
ATOM 1414 C CA . GLU A 1 86 ? 8.200 36.932 33.399 1.000 0.550 86 GLU A CA 1
ATOM 1415 C C . GLU A 1 86 ? 6.747 36.476 33.194 1.000 0.550 86 GLU A C 1
ATOM 1416 O O . GLU A 1 86 ? 6.269 35.597 33.920 1.000 0.550 86 GLU A O 1
ATOM 1428 N N . ARG A 1 87 ? 6.068 37.055 32.199 1.000 0.550 87 ARG A N 1
ATOM 1429 C CA . ARG A 1 87 ? 4.661 36.825 31.852 1.000 0.550 87 ARG A CA 1
ATOM 1430 C C . ARG A 1 87 ? 4.408 37.137 30.373 1.000 0.550 87 ARG A C 1
ATOM 1431 O O . ARG A 1 87 ? 5.256 37.738 29.710 1.000 0.550 87 ARG A O 1
ATOM 1452 N N . SER A 1 88 ? 3.226 36.768 29.891 1.000 0.570 88 SER A N 1
ATOM 1453 C CA . SER A 1 88 ? 2.685 37.229 28.612 1.000 0.570 88 SER A CA 1
ATOM 1454 C C . SER A 1 88 ? 2.168 38.666 28.741 1.000 0.570 88 SER A C 1
ATOM 1455 O O . SER A 1 88 ? 1.395 38.959 29.660 1.000 0.570 88 SER A O 1
ATOM 1463 N N . GLU A 1 89 ? 2.538 39.552 27.821 1.000 0.570 89 GLU A N 1
ATOM 1464 C CA . GLU A 1 89 ? 2.038 40.933 27.804 1.000 0.570 89 GLU A CA 1
ATOM 1465 C C . GLU A 1 89 ? 0.831 41.073 26.860 1.000 0.570 89 GLU A C 1
ATOM 1466 O O . GLU A 1 89 ? 0.746 40.397 25.830 1.000 0.570 89 GLU A O 1
ATOM 1478 N N . ARG A 1 90 ? -0.121 41.951 27.212 1.000 0.540 90 ARG A N 1
ATOM 1479 C CA . ARG A 1 90 ? -1.319 42.221 26.384 1.000 0.540 90 ARG A CA 1
ATOM 1480 C C . ARG A 1 90 ? -1.104 43.346 25.380 1.000 0.540 90 ARG A C 1
ATOM 1481 O O . ARG A 1 90 ? -1.774 43.394 24.354 1.000 0.540 90 ARG A O 1
ATOM 1502 N N . SER A 1 91 ? -0.195 44.269 25.682 1.000 0.570 91 SER A N 1
ATOM 1503 C CA . SER A 1 91 ? 0.181 45.351 24.779 1.000 0.570 91 SER A CA 1
ATOM 1504 C C . SER A 1 91 ? 1.471 44.994 24.060 1.000 0.570 91 SER A C 1
ATOM 1505 O O . SER A 1 91 ? 2.436 44.581 24.705 1.000 0.570 91 SER A O 1
ATOM 1513 N N . TRP A 1 92 ? 1.517 45.214 22.740 1.000 0.610 92 TRP A N 1
ATOM 1514 C CA . TRP A 1 92 ? 2.758 45.057 21.979 1.000 0.610 92 TRP A CA 1
ATOM 1515 C C . TRP A 1 92 ? 3.866 45.895 22.611 1.000 0.610 92 TRP A C 1
ATOM 1516 O O . TRP A 1 92 ? 4.961 45.389 22.799 1.000 0.610 92 TRP A O 1
ATOM 1537 N N . ASP A 1 93 ? 3.568 47.123 23.056 1.000 0.590 93 ASP A N 1
ATOM 1538 C CA . ASP A 1 93 ? 4.540 48.043 23.658 1.000 0.590 93 ASP A CA 1
ATOM 1539 C C . ASP A 1 93 ? 5.241 47.491 24.903 1.000 0.590 93 ASP A C 1
ATOM 1540 O O . ASP A 1 93 ? 6.380 47.873 25.171 1.000 0.590 93 ASP A O 1
ATOM 1549 N N . GLU A 1 94 ? 4.604 46.568 25.618 1.000 0.580 94 GLU A N 1
ATOM 1550 C CA . GLU A 1 94 ? 5.134 45.954 26.835 1.000 0.580 94 GLU A CA 1
ATOM 1551 C C . GLU A 1 94 ? 6.021 44.726 26.543 1.000 0.580 94 GLU A C 1
ATOM 1552 O O . GLU A 1 94 ? 6.810 44.331 27.401 1.000 0.580 94 GLU A O 1
ATOM 1564 N N . VAL A 1 95 ? 5.966 44.158 25.327 1.000 0.600 95 VAL A N 1
ATOM 1565 C CA . VAL A 1 95 ? 6.822 43.031 24.909 1.000 0.600 95 VAL A CA 1
ATOM 1566 C C . VAL A 1 95 ? 8.303 43.457 24.914 1.000 0.600 95 VAL A C 1
ATOM 1567 O O . VAL A 1 95 ? 8.627 44.538 24.404 1.000 0.600 95 VAL A O 1
ATOM 1580 N N . PRO A 1 96 ? 9.231 42.628 25.438 1.000 0.610 96 PRO A N 1
ATOM 1581 C CA . PRO A 1 96 ? 10.662 42.933 25.429 1.000 0.610 96 PRO A CA 1
ATOM 1582 C C . PRO A 1 96 ? 11.204 43.269 24.028 1.000 0.610 96 PRO A C 1
ATOM 1583 O O . PRO A 1 96 ? 10.909 42.582 23.052 1.000 0.610 96 PRO A O 1
ATOM 1594 N N . GLU A 1 97 ? 12.035 44.312 23.937 1.000 0.590 97 GLU A N 1
ATOM 1595 C CA . GLU A 1 97 ? 12.483 44.915 22.668 1.000 0.590 97 GLU A CA 1
ATOM 1596 C C . GLU A 1 97 ? 13.204 43.939 21.724 1.000 0.590 97 GLU A C 1
ATOM 1597 O O . GLU A 1 97 ? 12.997 43.975 20.515 1.000 0.590 97 GLU A O 1
ATOM 1609 N N . GLU A 1 98 ? 14.038 43.042 22.257 1.000 0.520 98 GLU A N 1
ATOM 1610 C CA . GLU A 1 98 ? 14.754 42.042 21.449 1.000 0.520 98 GLU A CA 1
ATOM 1611 C C . GLU A 1 98 ? 13.782 41.052 20.803 1.000 0.520 98 GLU A C 1
ATOM 1612 O O . GLU A 1 98 ? 13.913 40.750 19.621 1.000 0.520 98 GLU A O 1
ATOM 1624 N N . ILE A 1 99 ? 12.758 40.629 21.549 1.000 0.530 99 ILE A N 1
ATOM 1625 C CA . ILE A 1 99 ? 11.705 39.732 21.063 1.000 0.530 99 ILE A CA 1
ATOM 1626 C C . ILE A 1 99 ? 10.834 40.448 20.018 1.000 0.530 99 ILE A C 1
ATOM 1627 O O . ILE A 1 99 ? 10.489 39.857 18.993 1.000 0.530 99 ILE A O 1
ATOM 1643 N N . LYS A 1 100 ? 10.517 41.738 20.216 1.000 0.580 100 LYS A N 1
ATOM 1644 C CA . LYS A 1 100 ? 9.817 42.546 19.200 1.000 0.580 100 LYS A CA 1
ATOM 1645 C C . LYS A 1 100 ? 10.573 42.579 17.884 1.000 0.580 100 LYS A C 1
ATOM 1646 O O . LYS A 1 100 ? 9.980 42.313 16.847 1.000 0.580 100 LYS A O 1
ATOM 1665 N N . GLN A 1 101 ? 11.878 42.854 17.915 1.000 0.540 101 GLN A N 1
ATOM 1666 C CA . GLN A 1 101 ? 12.698 42.913 16.700 1.000 0.540 101 GLN A CA 1
ATOM 1667 C C . GLN A 1 101 ? 12.663 41.602 15.927 1.000 0.540 101 GLN A C 1
ATOM 1668 O O . GLN A 1 101 ? 12.675 41.594 14.694 1.000 0.540 101 GLN A O 1
ATOM 1682 N N . THR A 1 102 ? 12.609 40.487 16.645 1.000 0.510 102 THR A N 1
ATOM 1683 C CA . THR A 1 102 ? 12.448 39.178 16.044 1.000 0.510 102 THR A CA 1
ATOM 1684 C C . THR A 1 102 ? 11.135 39.066 15.263 1.000 0.510 102 THR A C 1
ATOM 1685 O O . THR A 1 102 ? 11.147 38.581 14.133 1.000 0.510 102 THR A O 1
ATOM 1696 N N . PHE A 1 103 ? 10.017 39.539 15.817 1.000 0.550 103 PHE A N 1
ATOM 1697 C CA . PHE A 1 103 ? 8.696 39.462 15.184 1.000 0.550 103 PHE A CA 1
ATOM 1698 C C . PHE A 1 103 ? 8.423 40.558 14.149 1.000 0.550 103 PHE A C 1
ATOM 1699 O O . PHE A 1 103 ? 7.737 40.295 13.161 1.000 0.550 103 PHE A O 1
ATOM 1716 N N . ASP A 1 104 ? 9.025 41.736 14.295 1.000 0.530 104 ASP A N 1
ATOM 1717 C CA . ASP A 1 104 ? 9.060 42.767 13.256 1.000 0.530 104 ASP A CA 1
ATOM 1718 C C . ASP A 1 104 ? 9.746 42.214 11.994 1.000 0.530 104 ASP A C 1
ATOM 1719 O O . ASP A 1 104 ? 9.246 42.403 10.886 1.000 0.530 104 ASP A O 1
ATOM 1728 N N . LYS A 1 105 ? 10.834 41.431 12.146 1.000 0.500 105 LYS A N 1
ATOM 1729 C CA . LYS A 1 105 ? 11.496 40.718 11.027 1.000 0.500 105 LYS A CA 1
ATOM 1730 C C . LYS A 1 105 ? 10.620 39.627 10.404 1.000 0.500 105 LYS A C 1
ATOM 1731 O O . LYS A 1 105 ? 10.888 39.209 9.277 1.000 0.500 105 LYS A O 1
ATOM 1750 N N . LEU A 1 106 ? 9.609 39.164 11.133 1.000 0.530 106 LEU A N 1
ATOM 1751 C CA . LEU A 1 106 ? 8.632 38.184 10.667 1.000 0.530 106 LEU A CA 1
ATOM 1752 C C . LEU A 1 106 ? 7.354 38.840 10.108 1.000 0.530 106 LEU A C 1
ATOM 1753 O O . LEU A 1 106 ? 6.566 38.143 9.480 1.000 0.530 106 LEU A O 1
ATOM 1769 N N . GLY A 1 107 ? 7.162 40.157 10.275 1.000 0.510 107 GLY A N 1
ATOM 1770 C CA . GLY A 1 107 ? 6.046 40.924 9.702 1.000 0.510 107 GLY A CA 1
ATOM 1771 C C . GLY A 1 107 ? 4.736 40.927 10.508 1.000 0.510 107 GLY A C 1
ATOM 1772 O O . GLY A 1 107 ? 3.715 41.362 9.979 1.000 0.510 107 GLY A O 1
ATOM 1776 N N . ILE A 1 108 ? 4.738 40.479 11.772 1.000 0.520 108 ILE A N 1
ATOM 1777 C CA . ILE A 1 108 ? 3.515 40.326 12.595 1.000 0.520 108 ILE A CA 1
ATOM 1778 C C . ILE A 1 108 ? 2.717 41.639 12.807 1.000 0.520 108 ILE A C 1
ATOM 1779 O O . ILE A 1 108 ? 1.496 41.608 12.619 1.000 0.520 108 ILE A O 1
ATOM 1795 N N . PRO A 1 109 ? 3.323 42.797 13.156 1.000 0.460 109 PRO A N 1
ATOM 1796 C CA . PRO A 1 109 ? 2.549 43.994 13.519 1.000 0.460 109 PRO A CA 1
ATOM 1797 C C . PRO A 1 109 ? 1.706 44.571 12.373 1.000 0.460 109 PRO A C 1
ATOM 1798 O O . PRO A 1 109 ? 0.606 45.081 12.599 1.000 0.460 109 PRO A O 1
ATOM 1809 N N . GLU A 1 110 ? 2.206 44.501 11.130 1.000 0.440 110 GLU A N 1
ATOM 1810 C CA . GLU A 1 110 ? 1.475 44.997 9.954 1.000 0.440 110 GLU A CA 1
ATOM 1811 C C . GLU A 1 110 ? 0.190 44.193 9.691 1.000 0.440 110 GLU A C 1
ATOM 1812 O O . GLU A 1 110 ? -0.781 44.755 9.173 1.000 0.440 110 GLU A O 1
ATOM 1824 N N . ALA A 1 111 ? 0.168 42.910 10.072 1.000 0.470 111 ALA A N 1
ATOM 1825 C CA . ALA A 1 111 ? -0.983 42.026 9.907 1.000 0.470 111 ALA A CA 1
ATOM 1826 C C . ALA A 1 111 ? -2.084 42.295 10.953 1.000 0.470 111 ALA A C 1
ATOM 1827 O O . ALA A 1 111 ? -3.267 42.383 10.603 1.000 0.470 111 ALA A O 1
ATOM 1834 N N . GLU A 1 112 ? -1.710 42.498 12.225 1.000 0.490 112 GLU A N 1
ATOM 1835 C CA . GLU A 1 112 ? -2.653 42.683 13.342 1.000 0.490 112 GLU A CA 1
ATOM 1836 C C . GLU A 1 112 ? -3.582 43.889 13.135 1.000 0.490 112 GLU A C 1
ATOM 1837 O O . GLU A 1 112 ? -4.804 43.766 13.252 1.000 0.490 112 GLU A O 1
ATOM 1849 N N . GLN A 1 113 ? -3.018 45.046 12.757 1.000 0.440 113 GLN A N 1
ATOM 1850 C CA . GLN A 1 113 ? -3.784 46.290 12.604 1.000 0.440 113 GLN A CA 1
ATOM 1851 C C . GLN A 1 113 ? -4.921 46.185 11.590 1.000 0.440 113 GLN A C 1
ATOM 1852 O O . GLN A 1 113 ? -5.903 46.924 11.687 1.000 0.440 113 GLN A O 1
ATOM 1866 N N . LYS A 1 114 ? -4.772 45.334 10.574 1.000 0.460 114 LYS A N 1
ATOM 1867 C CA . LYS A 1 114 ? -5.670 45.369 9.426 1.000 0.460 114 LYS A CA 1
ATOM 1868 C C . LYS A 1 114 ? -6.638 44.201 9.363 1.000 0.460 114 LYS A C 1
ATOM 1869 O O . LYS A 1 114 ? -7.754 44.413 8.889 1.000 0.460 114 LYS A O 1
ATOM 1888 N N . TYR A 1 115 ? -6.252 43.001 9.800 1.000 0.520 115 TYR A N 1
ATOM 1889 C CA . TYR A 1 115 ? -6.942 41.808 9.294 1.000 0.520 115 TYR A CA 1
ATOM 1890 C C . TYR A 1 115 ? -7.267 40.718 10.327 1.000 0.520 115 TYR A C 1
ATOM 1891 O O . TYR A 1 115 ? -8.005 39.794 9.987 1.000 0.520 115 TYR A O 1
ATOM 1909 N N . LEU A 1 116 ? -6.808 40.809 11.582 1.000 0.560 116 LEU A N 1
ATOM 1910 C CA . LEU A 1 116 ? -6.838 39.658 12.505 1.000 0.560 116 LEU A CA 1
ATOM 1911 C C . LEU A 1 116 ? -7.860 39.776 13.640 1.000 0.560 116 LEU A C 1
ATOM 1912 O O . LEU A 1 116 ? -8.195 40.874 14.079 1.000 0.560 116 LEU A O 1
ATOM 1928 N N . ALA A 1 117 ? -8.396 38.636 14.093 1.000 0.590 117 ALA A N 1
ATOM 1929 C CA . ALA A 1 117 ? -9.351 38.540 15.208 1.000 0.590 117 ALA A CA 1
ATOM 1930 C C . ALA A 1 117 ? -8.664 38.506 16.582 1.000 0.590 117 ALA A C 1
ATOM 1931 O O . ALA A 1 117 ? -9.143 39.098 17.548 1.000 0.590 117 ALA A O 1
ATOM 1938 N N . GLY A 1 118 ? -7.548 37.789 16.647 1.000 0.630 118 GLY A N 1
ATOM 1939 C CA . GLY A 1 118 ? -6.699 37.627 17.814 1.000 0.630 118 GLY A CA 1
ATOM 1940 C C . GLY A 1 118 ? -5.380 36.999 17.386 1.000 0.630 118 GLY A C 1
ATOM 1941 O O . GLY A 1 118 ? -5.339 36.256 16.399 1.000 0.630 118 GLY A O 1
ATOM 1945 N N . VAL A 1 119 ? -4.315 37.337 18.104 1.000 0.660 119 VAL A N 1
ATOM 1946 C CA . VAL A 1 119 ? -2.947 36.915 17.801 1.000 0.660 119 VAL A CA 1
ATOM 1947 C C . VAL A 1 119 ? -2.287 36.415 19.075 1.000 0.660 119 VAL A C 1
ATOM 1948 O O . VAL A 1 119 ? -2.331 37.078 20.111 1.000 0.660 119 VAL A O 1
ATOM 1961 N N . SER A 1 120 ? -1.651 35.253 18.967 1.000 0.680 120 SER A N 1
ATOM 1962 C CA . SER A 1 120 ? -0.744 34.701 19.970 1.000 0.680 120 SER A CA 1
ATOM 1963 C C . SER A 1 120 ? 0.658 34.571 19.376 1.000 0.680 120 SER A C 1
ATOM 1964 O O . SER A 1 120 ? 0.815 34.166 18.222 1.000 0.680 120 SER A O 1
ATOM 1972 N N . ALA A 1 121 ? 1.688 34.912 20.145 1.000 0.610 121 ALA A N 1
ATOM 1973 C CA . ALA A 1 121 ? 3.073 34.703 19.743 1.000 0.610 121 ALA A CA 1
ATOM 1974 C C . ALA A 1 121 ? 3.836 33.960 20.842 1.000 0.610 121 ALA A C 1
ATOM 1975 O O . ALA A 1 121 ? 3.959 34.447 21.969 1.000 0.610 121 ALA A O 1
ATOM 1982 N N . GLN A 1 122 ? 4.359 32.784 20.500 1.000 0.660 122 GLN A N 1
ATOM 1983 C CA . GLN A 1 122 ? 5.188 31.948 21.358 1.000 0.660 122 GLN A CA 1
ATOM 1984 C C . GLN A 1 122 ? 6.653 32.032 20.951 1.000 0.660 122 GLN A C 1
ATOM 1985 O O . GLN A 1 122 ? 7.020 31.892 19.780 1.000 0.660 122 GLN A O 1
ATOM 1999 N N . TYR A 1 123 ? 7.489 32.223 21.964 1.000 0.640 123 TYR A N 1
ATOM 2000 C CA . TYR A 1 123 ? 8.929 32.297 21.839 1.000 0.640 123 TYR A CA 1
ATOM 2001 C C . TYR A 1 123 ? 9.546 31.224 22.727 1.000 0.640 123 TYR A C 1
ATOM 2002 O O . TYR A 1 123 ? 9.297 31.182 23.932 1.000 0.640 123 TYR A O 1
ATOM 2020 N N . GLU A 1 124 ? 10.346 30.341 22.136 1.000 0.650 124 GLU A N 1
ATOM 2021 C CA . GLU A 1 124 ? 10.876 29.167 22.827 1.000 0.650 124 GLU A CA 1
ATOM 2022 C C . GLU A 1 124 ? 9.742 28.298 23.411 1.000 0.650 124 GLU A C 1
ATOM 2023 O O . GLU A 1 124 ? 8.930 27.733 22.666 1.000 0.650 124 GLU A O 1
ATOM 2035 N N . SER A 1 125 ? 9.680 28.176 24.744 1.000 0.650 125 SER A N 1
ATOM 2036 C CA . SER A 1 125 ? 8.700 27.348 25.445 1.000 0.650 125 SER A CA 1
ATOM 2037 C C . SER A 1 125 ? 7.390 28.064 25.771 1.000 0.650 125 SER A C 1
ATOM 2038 O O . SER A 1 125 ? 6.417 27.361 25.996 1.000 0.650 125 SER A O 1
ATOM 2046 N N . GLU A 1 126 ? 7.328 29.401 25.812 1.000 0.630 126 GLU A N 1
ATOM 2047 C CA . GLU A 1 126 ? 6.153 30.114 26.348 1.000 0.630 126 GLU A CA 1
ATOM 2048 C C . GLU A 1 126 ? 5.588 31.179 25.407 1.000 0.630 126 GLU A C 1
ATOM 2049 O O . GLU A 1 126 ? 6.293 31.791 24.599 1.000 0.630 126 GLU A O 1
ATOM 2061 N N . VAL A 1 127 ? 4.284 31.422 25.550 1.000 0.670 127 VAL A N 1
ATOM 2062 C CA . VAL A 1 127 ? 3.588 32.531 24.897 1.000 0.670 127 VAL A CA 1
ATOM 2063 C C . VAL A 1 127 ? 4.019 33.845 25.543 1.000 0.670 127 VAL A C 1
ATOM 2064 O O . VAL A 1 127 ? 3.866 34.047 26.745 1.000 0.670 127 VAL A O 1
ATOM 2077 N N . VAL A 1 128 ? 4.567 34.745 24.730 1.000 0.640 128 VAL A N 1
ATOM 2078 C CA . VAL A 1 128 ? 5.105 36.042 25.168 1.000 0.640 128 VAL A CA 1
ATOM 2079 C C . VAL A 1 128 ? 4.152 37.199 24.883 1.000 0.640 128 VAL A C 1
ATOM 2080 O O . VAL A 1 128 ? 4.221 38.229 25.551 1.000 0.640 128 VAL A O 1
ATOM 2093 N N . TYR A 1 129 ? 3.237 37.030 23.930 1.000 0.640 129 TYR A N 1
ATOM 2094 C CA . TYR A 1 129 ? 2.250 38.036 23.556 1.000 0.640 129 TYR A CA 1
ATOM 2095 C C . TYR A 1 129 ? 0.914 37.372 23.240 1.000 0.640 129 TYR A C 1
ATOM 2096 O O . TYR A 1 129 ? 0.873 36.367 22.524 1.000 0.640 129 TYR A O 1
ATOM 2114 N N . HIS A 1 130 ? -0.168 37.942 23.768 1.000 0.650 130 HIS A N 1
ATOM 2115 C CA . HIS A 1 130 ? -1.521 37.481 23.492 1.000 0.650 130 HIS A CA 1
ATOM 2116 C C . HIS A 1 130 ? -2.504 38.653 23.471 1.000 0.650 130 HIS A C 1
ATOM 2117 O O . HIS A 1 130 ? -2.630 39.389 24.453 1.000 0.650 130 HIS A O 1
ATOM 2131 N N . ASN A 1 131 ? -3.256 38.782 22.378 1.000 0.630 131 ASN A N 1
ATOM 2132 C CA . ASN A 1 131 ? -4.290 39.800 22.227 1.000 0.630 131 ASN A CA 1
ATOM 2133 C C . ASN A 1 131 ? -5.513 39.247 21.486 1.000 0.630 131 ASN A C 1
ATOM 2134 O O . ASN A 1 131 ? -5.392 38.418 20.582 1.000 0.630 131 ASN A O 1
ATOM 2145 N N . MET A 1 132 ? -6.701 39.724 21.851 1.000 0.660 132 MET A N 1
ATOM 2146 C CA . MET A 1 132 ? -7.950 39.381 21.180 1.000 0.660 132 MET A CA 1
ATOM 2147 C C . MET A 1 132 ? -8.858 40.601 21.099 1.000 0.660 132 MET A C 1
ATOM 2148 O O . MET A 1 132 ? -8.896 41.436 22.001 1.000 0.660 132 MET A O 1
ATOM 2162 N N . LYS A 1 133 ? -9.626 40.689 20.011 1.000 0.650 133 LYS A N 1
ATOM 2163 C CA . LYS A 1 133 ? -10.664 41.710 19.886 1.000 0.650 133 LYS A CA 1
ATOM 2164 C C . LYS A 1 133 ? -11.702 41.551 20.997 1.000 0.650 133 LYS A C 1
ATOM 2165 O O . LYS A 1 133 ? -12.294 40.482 21.140 1.000 0.650 133 LYS A O 1
ATOM 2184 N N . GLU A 1 134 ? -11.978 42.646 21.707 1.000 0.650 134 GLU A N 1
ATOM 2185 C CA . GLU A 1 134 ? -12.993 42.703 22.773 1.000 0.650 134 GLU A CA 1
ATOM 2186 C C . GLU A 1 134 ? -14.364 42.187 22.298 1.000 0.650 134 GLU A C 1
ATOM 2187 O O . GLU A 1 134 ? -15.064 41.490 23.030 1.000 0.650 134 GLU A O 1
ATOM 2199 N N . ASP A 1 135 ? -14.722 42.441 21.035 1.000 0.690 135 ASP A N 1
ATOM 2200 C CA . ASP A 1 135 ? -15.973 41.963 20.436 1.000 0.690 135 ASP A CA 1
ATOM 2201 C C . ASP A 1 135 ? -16.089 40.425 20.387 1.000 0.690 135 ASP A C 1
ATOM 2202 O O . ASP A 1 135 ? -17.202 39.897 20.361 1.000 0.690 135 ASP A O 1
ATOM 2211 N N . LEU A 1 136 ? -14.971 39.688 20.356 1.000 0.790 136 LEU A N 1
ATOM 2212 C CA . LEU A 1 136 ? -14.953 38.218 20.375 1.000 0.790 136 LEU A CA 1
ATOM 2213 C C . LEU A 1 136 ? -15.050 37.675 21.802 1.000 0.790 136 LEU A C 1
ATOM 2214 O O . LEU A 1 136 ? -15.759 36.694 22.030 1.000 0.790 136 LEU A O 1
ATOM 2230 N N . GLU A 1 137 ? -14.411 38.340 22.770 1.000 0.800 137 GLU A N 1
ATOM 2231 C CA . GLU A 1 137 ? -14.586 38.027 24.197 1.000 0.800 137 GLU A CA 1
ATOM 2232 C C . GLU A 1 137 ? -16.045 38.216 24.612 1.000 0.800 137 GLU A C 1
ATOM 2233 O O . GLU A 1 137 ? -16.618 37.371 25.300 1.000 0.800 137 GLU A O 1
ATOM 2245 N N . ALA A 1 138 ? -16.687 39.281 24.123 1.000 0.820 138 ALA A N 1
ATOM 2246 C CA . ALA A 1 138 ? -18.103 39.543 24.358 1.000 0.820 138 ALA A CA 1
ATOM 2247 C C . ALA A 1 138 ? -19.029 38.448 23.787 1.000 0.820 138 ALA A C 1
ATOM 2248 O O . ALA A 1 138 ? -20.155 38.295 24.262 1.000 0.820 138 ALA A O 1
ATOM 2255 N N . GLN A 1 139 ? -18.564 37.664 22.805 1.000 0.890 139 GLN A N 1
ATOM 2256 C CA . GLN A 1 139 ? -19.275 36.505 22.246 1.000 0.890 139 GLN A CA 1
ATOM 2257 C C . GLN A 1 139 ? -19.023 35.205 23.027 1.000 0.890 139 GLN A C 1
ATOM 2258 O O . GLN A 1 139 ? -19.628 34.180 22.717 1.000 0.890 139 GLN A O 1
ATOM 2272 N N . GLY A 1 140 ? -18.158 35.232 24.046 1.000 0.910 140 GLY A N 1
ATOM 2273 C CA . GLY A 1 140 ? -17.819 34.079 24.881 1.000 0.910 140 GLY A CA 1
ATOM 2274 C C . GLY A 1 140 ? -16.756 33.155 24.287 1.000 0.910 140 GLY A C 1
ATOM 2275 O O . GLY A 1 140 ? -16.530 32.076 24.834 1.000 0.910 140 GLY A O 1
ATOM 2279 N N . ILE A 1 141 ? -16.114 33.546 23.181 1.000 0.920 141 ILE A N 1
ATOM 2280 C CA . ILE A 1 141 ? -14.962 32.822 22.637 1.000 0.920 141 ILE A CA 1
ATOM 2281 C C . ILE A 1 141 ? -13.834 32.898 23.665 1.000 0.920 141 ILE A C 1
ATOM 2282 O O . ILE A 1 141 ? -13.503 33.973 24.162 1.000 0.920 141 ILE A O 1
ATOM 2298 N N . VAL A 1 142 ? -13.229 31.757 23.973 1.000 0.930 142 VAL A N 1
ATOM 2299 C CA . VAL A 1 142 ? -11.991 31.704 24.749 1.000 0.930 142 VAL A CA 1
ATOM 2300 C C . VAL A 1 142 ? -10.883 31.389 23.764 1.000 0.930 142 VAL A C 1
ATOM 2301 O O . VAL A 1 142 ? -10.910 30.332 23.146 1.000 0.930 142 VAL A O 1
ATOM 2314 N N . PHE A 1 143 ? -9.918 32.285 23.617 1.000 0.910 143 PHE A N 1
ATOM 2315 C CA . PHE A 1 143 ? -8.658 32.017 22.934 1.000 0.910 143 PHE A CA 1
ATOM 2316 C C . PHE A 1 143 ? -7.552 32.432 23.890 1.000 0.910 143 PHE A C 1
ATOM 2317 O O . PHE A 1 143 ? -7.536 33.582 24.329 1.000 0.910 143 PHE A O 1
ATOM 2334 N N . LYS A 1 144 ? -6.732 31.466 24.303 1.000 0.880 144 LYS A N 1
ATOM 2335 C CA . LYS A 1 144 ? -5.669 31.649 25.292 1.000 0.880 144 LYS A CA 1
ATOM 2336 C C . LYS A 1 144 ? -4.502 30.730 24.982 1.000 0.880 144 LYS A C 1
ATOM 2337 O O . LYS A 1 144 ? -4.650 29.742 24.263 1.000 0.880 144 LYS A O 1
ATOM 2356 N N . ASP A 1 145 ? -3.361 31.009 25.590 1.000 0.870 145 ASP A N 1
ATOM 2357 C CA . ASP A 1 145 ? -2.336 29.993 25.768 1.000 0.870 145 ASP A CA 1
ATOM 2358 C C . ASP A 1 145 ? -2.830 28.868 26.705 1.000 0.870 145 ASP A C 1
ATOM 2359 O O . ASP A 1 145 ? -3.745 29.041 27.523 1.000 0.870 145 ASP A O 1
ATOM 2368 N N . THR A 1 146 ? -2.235 27.686 26.557 1.000 0.910 146 THR A N 1
ATOM 2369 C CA . THR A 1 146 ? -2.648 26.474 27.278 1.000 0.910 146 THR A CA 1
ATOM 2370 C C . THR A 1 146 ? -2.469 26.601 28.799 1.000 0.910 146 THR A C 1
ATOM 2371 O O . THR A 1 146 ? -3.289 26.066 29.548 1.000 0.910 146 THR A O 1
ATOM 2382 N N . ASP A 1 147 ? -1.455 27.337 29.268 1.000 0.890 147 ASP A N 1
ATOM 2383 C CA . ASP A 1 147 ? -1.189 27.556 30.696 1.000 0.890 147 ASP A CA 1
ATOM 2384 C C . ASP A 1 147 ? -2.274 28.407 31.357 1.000 0.890 147 ASP A C 1
ATOM 2385 O O . ASP A 1 147 ? -2.813 28.046 32.409 1.000 0.890 147 ASP A O 1
ATOM 2394 N N . SER A 1 148 ? -2.637 29.519 30.721 1.000 0.890 148 SER A N 1
ATOM 2395 C CA . SER A 1 148 ? -3.707 30.398 31.183 1.000 0.890 148 SER A CA 1
ATOM 2396 C C . SER A 1 148 ? -5.047 29.670 31.181 1.000 0.890 148 SER A C 1
ATOM 2397 O O . SER A 1 148 ? -5.813 29.774 32.139 1.000 0.890 148 SER A O 1
ATOM 2405 N N . ALA A 1 149 ? -5.331 28.870 30.151 1.000 0.930 149 ALA A N 1
ATOM 2406 C CA . ALA A 1 149 ? -6.566 28.094 30.096 1.000 0.930 149 ALA A CA 1
ATOM 2407 C C . ALA A 1 149 ? -6.663 27.034 31.204 1.000 0.930 149 ALA A C 1
ATOM 2408 O O . ALA A 1 149 ? -7.744 26.833 31.755 1.000 0.930 149 ALA A O 1
ATOM 2415 N N . LEU A 1 150 ? -5.552 26.397 31.587 1.000 0.940 150 LEU A N 1
ATOM 2416 C CA . LEU A 1 150 ? -5.527 25.455 32.708 1.000 0.940 150 LEU A CA 1
ATOM 2417 C C . LEU A 1 150 ? -5.906 26.128 34.038 1.000 0.940 150 LEU A C 1
ATOM 2418 O O . LEU A 1 150 ? -6.583 25.513 34.859 1.000 0.940 150 LEU A O 1
ATOM 2434 N N . LYS A 1 151 ? -5.492 27.383 34.251 1.000 0.920 151 LYS A N 1
ATOM 2435 C CA . LYS A 1 151 ? -5.777 28.142 35.481 1.000 0.920 151 LYS A CA 1
ATOM 2436 C C . LYS A 1 151 ? -7.159 28.790 35.482 1.000 0.920 151 LYS A C 1
ATOM 2437 O O . LYS A 1 151 ? -7.815 28.839 36.518 1.000 0.920 151 LYS A O 1
ATOM 2456 N N . GLU A 1 152 ? -7.586 29.318 34.338 1.000 0.930 152 GLU A N 1
ATOM 2457 C CA . GLU A 1 152 ? -8.764 30.189 34.235 1.000 0.930 152 GLU A CA 1
ATOM 2458 C C . GLU A 1 152 ? -10.002 29.492 33.650 1.000 0.930 152 GLU A C 1
ATOM 2459 O O . GLU A 1 152 ? -11.119 29.967 33.842 1.000 0.930 152 GLU A O 1
ATOM 2471 N N . ASN A 1 153 ? -9.822 28.376 32.940 1.000 0.940 153 ASN A N 1
ATOM 2472 C CA . ASN A 1 153 ? -10.870 27.622 32.245 1.000 0.940 153 ASN A CA 1
ATOM 2473 C C . ASN A 1 153 ? -10.795 26.120 32.587 1.000 0.940 153 ASN A C 1
ATOM 2474 O O . ASN A 1 153 ? -11.071 25.266 31.741 1.000 0.940 153 ASN A O 1
ATOM 2485 N N . GLU A 1 154 ? -10.387 25.799 33.825 1.000 0.930 154 GLU A N 1
ATOM 2486 C CA . GLU A 1 154 ? -10.077 24.436 34.285 1.000 0.930 154 GLU A CA 1
ATOM 2487 C C . GLU A 1 154 ? -11.232 23.444 34.061 1.000 0.930 154 GLU A C 1
ATOM 2488 O O . GLU A 1 154 ? -10.992 22.271 33.776 1.000 0.930 154 GLU A O 1
ATOM 2500 N N . ASP A 1 155 ? -12.483 23.897 34.168 1.000 0.930 155 ASP A N 1
ATOM 2501 C CA . ASP A 1 155 ? -13.681 23.077 33.987 1.000 0.930 155 ASP A CA 1
ATOM 2502 C C . ASP A 1 155 ? -13.777 22.512 32.562 1.000 0.930 155 ASP A C 1
ATOM 2503 O O . ASP A 1 155 ? -13.747 21.291 32.372 1.000 0.930 155 ASP A O 1
ATOM 2512 N N . ILE A 1 156 ? -13.805 23.391 31.559 1.000 0.940 156 ILE A N 1
ATOM 2513 C CA . ILE A 1 156 ? -13.862 23.005 30.146 1.000 0.940 156 ILE A CA 1
ATOM 2514 C C . ILE A 1 156 ? -12.550 22.322 29.742 1.000 0.940 156 ILE A C 1
ATOM 2515 O O . ILE A 1 156 ? -12.573 21.322 29.021 1.000 0.940 156 ILE A O 1
ATOM 2531 N N . PHE A 1 157 ? -11.406 22.808 30.233 1.000 0.950 157 PHE A N 1
ATOM 2532 C CA . PHE A 1 157 ? -10.096 22.221 29.960 1.000 0.950 157 PHE A CA 1
ATOM 2533 C C . PHE A 1 157 ? -10.052 20.749 30.389 1.000 0.950 157 PHE A C 1
ATOM 2534 O O . PHE A 1 157 ? -9.755 19.867 29.582 1.000 0.950 157 PHE A O 1
ATOM 2551 N N . ARG A 1 158 ? -10.406 20.448 31.644 1.000 0.940 158 ARG A N 1
ATOM 2552 C CA . ARG A 1 158 ? -10.315 19.099 32.226 1.000 0.940 158 ARG A CA 1
ATOM 2553 C C . ARG A 1 158 ? -11.324 18.112 31.638 1.000 0.940 158 ARG A C 1
ATOM 2554 O O . ARG A 1 158 ? -11.040 16.913 31.596 1.000 0.940 158 ARG A O 1
ATOM 2575 N N . GLU A 1 159 ? -12.485 18.582 31.185 1.000 0.960 159 GLU A N 1
ATOM 2576 C CA . GLU A 1 159 ? -13.470 17.744 30.488 1.000 0.960 159 GLU A CA 1
ATOM 2577 C C . GLU A 1 159 ? -12.897 17.154 29.184 1.000 0.960 159 GLU A C 1
ATOM 2578 O O . GLU A 1 159 ? -13.134 15.978 28.878 1.000 0.960 159 GLU A O 1
ATOM 2590 N N . HIS A 1 160 ? -12.085 17.935 28.464 1.000 0.970 160 HIS A N 1
ATOM 2591 C CA . HIS A 1 160 ? -11.645 17.620 27.101 1.000 0.970 160 HIS A CA 1
ATOM 2592 C C . HIS A 1 160 ? -10.166 17.211 26.985 1.000 0.970 160 HIS A C 1
ATOM 2593 O O . HIS A 1 160 ? -9.793 16.546 26.017 1.000 0.970 160 HIS A O 1
ATOM 2607 N N . TRP A 1 161 ? -9.328 17.554 27.965 1.000 0.970 161 TRP A N 1
ATOM 2608 C CA . TRP A 1 161 ? -7.891 17.276 27.952 1.000 0.970 161 TRP A CA 1
ATOM 2609 C C . TRP A 1 161 ? -7.561 15.782 27.786 1.000 0.970 161 TRP A C 1
ATOM 2610 O O . TRP A 1 161 ? -8.063 14.932 28.533 1.000 0.970 161 TRP A O 1
ATOM 2631 N N . ALA A 1 162 ? -6.675 15.463 26.832 1.000 0.970 162 ALA A N 1
ATOM 2632 C CA . ALA A 1 162 ? -6.144 14.122 26.567 1.000 0.970 162 ALA A CA 1
ATOM 2633 C C . ALA A 1 162 ? -7.200 13.043 26.243 1.000 0.970 162 ALA A C 1
ATOM 2634 O O . ALA A 1 162 ? -6.977 11.849 26.479 1.000 0.970 162 ALA A O 1
ATOM 2641 N N . LYS A 1 163 ? -8.362 13.445 25.711 1.000 0.970 163 LYS A N 1
ATOM 2642 C CA . LYS A 1 163 ? -9.451 12.535 25.312 1.000 0.970 163 LYS A CA 1
ATOM 2643 C C . LYS A 1 163 ? -9.303 12.020 23.890 1.000 0.970 163 LYS A C 1
ATOM 2644 O O . LYS A 1 163 ? -9.711 10.895 23.604 1.000 0.970 163 LYS A O 1
ATOM 2663 N N . VAL A 1 164 ? -8.756 12.844 23.007 1.000 0.980 164 VAL A N 1
ATOM 2664 C CA . VAL A 1 164 ? -8.608 12.524 21.587 1.000 0.980 164 VAL A CA 1
ATOM 2665 C C . VAL A 1 164 ? -7.236 11.904 21.335 1.000 0.980 164 VAL A C 1
ATOM 2666 O O . VAL A 1 164 ? -7.122 10.936 20.577 1.000 0.980 164 VAL A O 1
ATOM 2679 N N . ILE A 1 165 ? -6.201 12.422 22.000 1.000 0.980 165 ILE A N 1
ATOM 2680 C CA . ILE A 1 165 ? -4.825 11.920 21.943 1.000 0.980 165 ILE A CA 1
ATOM 2681 C C . ILE A 1 165 ? -4.332 11.678 23.378 1.000 0.980 165 ILE A C 1
ATOM 2682 O O . ILE A 1 165 ? -3.741 12.565 24.006 1.000 0.980 165 ILE A O 1
ATOM 2698 N N . PRO A 1 166 ? -4.568 10.475 23.930 1.000 0.980 166 PRO A N 1
ATOM 2699 C CA . PRO A 1 166 ? -4.066 10.132 25.252 1.000 0.980 166 PRO A CA 1
ATOM 2700 C C . PRO A 1 166 ? -2.531 9.978 25.246 1.000 0.980 166 PRO A C 1
ATOM 2701 O O . PRO A 1 166 ? -1.954 9.654 24.206 1.000 0.980 166 PRO A O 1
ATOM 2712 N N . PRO A 1 167 ? -1.853 10.082 26.408 1.000 0.980 167 PRO A N 1
ATOM 2713 C CA . PRO A 1 167 ? -0.416 9.800 26.517 1.000 0.980 167 PRO A CA 1
ATOM 2714 C C . PRO A 1 167 ? -0.035 8.389 26.051 1.000 0.980 167 PRO A C 1
ATOM 2715 O O . PRO A 1 167 ? 1.107 8.130 25.703 1.000 0.980 167 PRO A O 1
ATOM 2726 N N . THR A 1 168 ? -0.992 7.457 26.040 1.000 0.980 168 THR A N 1
ATOM 2727 C CA . THR A 1 168 ? -0.797 6.077 25.582 1.000 0.980 168 THR A CA 1
ATOM 2728 C C . THR A 1 168 ? -0.892 5.899 24.065 1.000 0.980 168 THR A C 1
ATOM 2729 O O . THR A 1 168 ? -0.733 4.778 23.596 1.000 0.980 168 THR A O 1
ATOM 2740 N N . ASP A 1 169 ? -1.195 6.954 23.303 1.000 0.980 169 ASP A N 1
ATOM 2741 C CA . ASP A 1 169 ? -1.388 6.877 21.850 1.000 0.980 169 ASP A CA 1
ATOM 2742 C C . ASP A 1 169 ? -0.120 6.429 21.115 1.000 0.980 169 ASP A C 1
ATOM 2743 O O . ASP A 1 169 ? -0.153 5.528 20.279 1.000 0.980 169 ASP A O 1
ATOM 2752 N N . ASN A 1 170 ? 1.004 7.063 21.450 1.000 0.980 170 ASN A N 1
ATOM 2753 C CA . ASN A 1 170 ? 2.322 6.781 20.902 1.000 0.980 170 ASN A CA 1
ATOM 2754 C C . ASN A 1 170 ? 3.414 7.419 21.784 1.000 0.980 170 ASN A C 1
ATOM 2755 O O . ASN A 1 170 ? 3.122 8.233 22.663 1.000 0.980 170 ASN A O 1
ATOM 2766 N N . LYS A 1 171 ? 4.686 7.085 21.529 1.000 0.970 171 LYS A N 1
ATOM 2767 C CA . LYS A 1 171 ? 5.825 7.554 22.337 1.000 0.970 171 LYS A CA 1
ATOM 2768 C C . LYS A 1 171 ? 5.966 9.084 22.361 1.000 0.970 171 LYS A C 1
ATOM 2769 O O . LYS A 1 171 ? 6.289 9.635 23.407 1.000 0.970 171 LYS A O 1
ATOM 2788 N N . PHE A 1 172 ? 5.710 9.781 21.255 1.000 0.970 172 PHE A N 1
ATOM 2789 C CA . PHE A 1 172 ? 5.854 11.243 21.176 1.000 0.970 172 PHE A CA 1
ATOM 2790 C C . PHE A 1 172 ? 4.661 11.981 21.788 1.000 0.970 172 PHE A C 1
ATOM 2791 O O . PHE A 1 172 ? 4.840 13.013 22.429 1.000 0.970 172 PHE A O 1
ATOM 2808 N N . ALA A 1 173 ? 3.457 11.407 21.705 1.000 0.980 173 ALA A N 1
ATOM 2809 C CA . ALA A 1 173 ? 2.317 11.871 22.490 1.000 0.980 173 ALA A CA 1
ATOM 2810 C C . ALA A 1 173 ? 2.581 11.718 23.997 1.000 0.980 173 ALA A C 1
ATOM 2811 O O . ALA A 1 173 ? 2.257 12.626 24.763 1.000 0.980 173 ALA A O 1
ATOM 2818 N N . ALA A 1 174 ? 3.209 10.616 24.427 1.000 0.980 174 ALA A N 1
ATOM 2819 C CA . ALA A 1 174 ? 3.636 10.427 25.814 1.000 0.980 174 ALA A CA 1
ATOM 2820 C C . ALA A 1 174 ? 4.675 11.478 26.239 1.000 0.980 174 ALA A C 1
ATOM 2821 O O . ALA A 1 174 ? 4.514 12.105 27.284 1.000 0.980 174 ALA A O 1
ATOM 2828 N N . LEU A 1 175 ? 5.694 11.711 25.400 1.000 0.980 175 LEU A N 1
ATOM 2829 C CA . LEU A 1 175 ? 6.723 12.730 25.615 1.000 0.980 175 LEU A CA 1
ATOM 2830 C C . LEU A 1 175 ? 6.100 14.114 25.796 1.000 0.980 175 LEU A C 1
ATOM 2831 O O . LEU A 1 175 ? 6.260 14.728 26.845 1.000 0.980 175 LEU A O 1
ATOM 2847 N N . ASN A 1 176 ? 5.325 14.569 24.812 1.000 0.970 176 ASN A N 1
ATOM 2848 C CA . ASN A 1 176 ? 4.648 15.858 24.872 1.000 0.970 176 ASN A CA 1
ATOM 2849 C C . ASN A 1 176 ? 3.755 15.963 26.118 1.000 0.970 176 ASN A C 1
ATOM 2850 O O . ASN A 1 176 ? 3.826 16.947 26.839 1.000 0.970 176 ASN A O 1
ATOM 2861 N N . SER A 1 177 ? 2.983 14.924 26.444 1.000 0.980 177 SER A N 1
ATOM 2862 C CA . SER A 1 177 ? 2.121 14.929 27.635 1.000 0.980 177 SER A CA 1
ATOM 2863 C C . SER A 1 177 ? 2.896 15.120 28.952 1.000 0.980 177 SER A C 1
ATOM 2864 O O . SER A 1 177 ? 2.334 15.650 29.907 1.000 0.980 177 SER A O 1
ATOM 2872 N N . ALA A 1 178 ? 4.170 14.719 29.018 1.000 0.970 178 ALA A N 1
ATOM 2873 C CA . ALA A 1 178 ? 5.019 14.914 30.194 1.000 0.970 178 ALA A CA 1
ATOM 2874 C C . ALA A 1 178 ? 5.582 16.344 30.301 1.000 0.970 178 ALA A C 1
ATOM 2875 O O . ALA A 1 178 ? 5.622 16.918 31.390 1.000 0.970 178 ALA A O 1
ATOM 2882 N N . VAL A 1 179 ? 5.996 16.929 29.176 1.000 0.960 179 VAL A N 1
ATOM 2883 C CA . VAL A 1 179 ? 6.811 18.161 29.141 1.000 0.960 179 VAL A CA 1
ATOM 2884 C C . VAL A 1 179 ? 6.200 19.317 28.358 1.000 0.960 179 VAL A C 1
ATOM 2885 O O . VAL A 1 179 ? 6.889 20.303 28.124 1.000 0.960 179 VAL A O 1
ATOM 2898 N N . TRP A 1 180 ? 4.925 19.236 27.964 1.000 0.940 180 TRP A N 1
ATOM 2899 C CA . TRP A 1 180 ? 4.250 20.338 27.276 1.000 0.940 180 TRP A CA 1
ATOM 2900 C C . TRP A 1 180 ? 4.452 21.649 28.048 1.000 0.940 180 TRP A C 1
ATOM 2901 O O . TRP A 1 180 ? 4.400 21.659 29.283 1.000 0.940 180 TRP A O 1
ATOM 2922 N N . SER A 1 181 ? 4.722 22.736 27.338 1.000 0.870 181 SER A N 1
ATOM 2923 C CA . SER A 1 181 ? 5.094 24.014 27.955 1.000 0.870 181 SER A CA 1
ATOM 2924 C C . SER A 1 181 ? 4.450 25.240 27.313 1.000 0.870 181 SER A C 1
ATOM 2925 O O . SER A 1 181 ? 4.591 26.323 27.873 1.000 0.870 181 SER A O 1
ATOM 2933 N N . GLY A 1 182 ? 3.696 25.054 26.227 1.000 0.830 182 GLY A N 1
ATOM 2934 C CA . GLY A 1 182 ? 2.928 26.096 25.549 1.000 0.830 182 GLY A CA 1
ATOM 2935 C C . GLY A 1 182 ? 1.873 25.510 24.604 1.000 0.830 182 GLY A C 1
ATOM 2936 O O . GLY A 1 182 ? 1.440 24.363 24.769 1.000 0.830 182 GLY A O 1
ATOM 2940 N N . GLY A 1 183 ? 1.484 26.280 23.587 1.000 0.880 183 GLY A N 1
ATOM 2941 C CA . GLY A 1 183 ? 0.401 25.953 22.654 1.000 0.880 183 GLY A CA 1
ATOM 2942 C C . GLY A 1 183 ? -0.802 26.887 22.792 1.000 0.880 183 GLY A C 1
ATOM 2943 O O . GLY A 1 183 ? -0.682 28.026 23.246 1.000 0.880 183 GLY A O 1
ATOM 2947 N N . SER A 1 184 ? -1.973 26.427 22.353 1.000 0.900 184 SER A N 1
ATOM 2948 C CA . SER A 1 184 ? -3.197 27.233 22.357 1.000 0.900 184 SER A CA 1
ATOM 2949 C C . SER A 1 184 ? -4.417 26.457 22.835 1.000 0.900 184 SER A C 1
ATOM 2950 O O . SER A 1 184 ? -4.627 25.293 22.499 1.000 0.900 184 SER A O 1
ATOM 2958 N N . PHE A 1 185 ? -5.275 27.140 23.573 1.000 0.940 185 PHE A N 1
ATOM 2959 C CA . PHE A 1 185 ? -6.585 26.671 23.968 1.000 0.940 185 PHE A CA 1
ATOM 2960 C C . PHE A 1 185 ? -7.649 27.544 23.317 1.000 0.940 185 PHE A C 1
ATOM 2961 O O . PHE A 1 185 ? -7.650 28.768 23.476 1.000 0.940 185 PHE A O 1
ATOM 2978 N N . ILE A 1 186 ? -8.562 26.906 22.589 1.000 0.960 186 ILE A N 1
ATOM 2979 C CA . ILE A 1 186 ? -9.658 27.585 21.909 1.000 0.960 186 ILE A CA 1
ATOM 2980 C C . ILE A 1 186 ? -10.972 26.902 22.260 1.000 0.960 186 ILE A C 1
ATOM 2981 O O . ILE A 1 186 ? -11.141 25.699 22.063 1.000 0.960 186 ILE A O 1
ATOM 2997 N N . TYR A 1 187 ? -11.932 27.697 22.715 1.000 0.970 187 TYR A N 1
ATOM 2998 C CA . TYR A 1 187 ? -13.320 27.290 22.852 1.000 0.970 187 TYR A CA 1
ATOM 2999 C C . TYR A 1 187 ? -14.217 28.268 22.102 1.000 0.970 187 TYR A C 1
ATOM 3000 O O . TYR A 1 187 ? -14.153 29.482 22.314 1.000 0.970 187 TYR A O 1
ATOM 3018 N N . VAL A 1 188 ? -15.067 27.722 21.237 1.000 0.970 188 VAL A N 1
ATOM 3019 C CA . VAL A 1 188 ? -16.033 28.489 20.448 1.000 0.970 188 VAL A CA 1
ATOM 3020 C C . VAL A 1 188 ? -17.435 28.083 20.892 1.000 0.970 188 VAL A C 1
ATOM 3021 O O . VAL A 1 188 ? -17.808 26.923 20.693 1.000 0.970 188 VAL A O 1
ATOM 3034 N N . PRO A 1 189 ? -18.213 28.996 21.503 1.000 0.970 189 PRO A N 1
ATOM 3035 C CA . PRO A 1 189 ? -19.527 28.664 22.038 1.000 0.970 189 PRO A CA 1
ATOM 3036 C C . PRO A 1 189 ? -20.534 28.242 20.969 1.000 0.970 189 PRO A C 1
ATOM 3037 O O . PRO A 1 189 ? -20.434 28.609 19.799 1.000 0.970 189 PRO A O 1
ATOM 3048 N N . LYS A 1 190 ? -21.566 27.518 21.414 1.000 0.970 190 LYS A N 1
ATOM 3049 C CA . LYS A 1 190 ? -22.647 27.001 20.568 1.000 0.970 190 LYS A CA 1
ATOM 3050 C C . LYS A 1 190 ? -23.242 28.089 19.666 1.000 0.970 190 LYS A C 1
ATOM 3051 O O . LYS A 1 190 ? -23.692 29.127 20.151 1.000 0.970 190 LYS A O 1
ATOM 3070 N N . GLY A 1 191 ? -23.275 27.822 18.361 1.000 0.970 191 GLY A N 1
ATOM 3071 C CA . GLY A 1 191 ? -23.810 28.704 17.320 1.000 0.970 191 GLY A CA 1
ATOM 3072 C C . GLY A 1 191 ? -22.961 29.937 16.984 1.000 0.970 191 GLY A C 1
ATOM 3073 O O . GLY A 1 191 ? -23.359 30.707 16.109 1.000 0.970 191 GLY A O 1
ATOM 3077 N N . VAL A 1 192 ? -21.819 30.153 17.649 1.000 0.960 192 VAL A N 1
ATOM 3078 C CA . VAL A 1 192 ? -20.930 31.297 17.392 1.000 0.960 192 VAL A CA 1
ATOM 3079 C C . VAL A 1 192 ? -20.030 31.007 16.193 1.000 0.960 192 VAL A C 1
ATOM 3080 O O . VAL A 1 192 ? -19.455 29.926 16.076 1.000 0.960 192 VAL A O 1
ATOM 3093 N N . LYS A 1 193 ? -19.877 31.990 15.301 1.000 0.930 193 LYS A N 1
ATOM 3094 C CA . LYS A 1 193 ? -19.025 31.887 14.113 1.000 0.930 193 LYS A CA 1
ATOM 3095 C C . LYS A 1 193 ? -17.919 32.923 14.166 1.000 0.930 193 LYS A C 1
ATOM 3096 O O . LYS A 1 193 ? -18.178 34.123 14.196 1.000 0.930 193 LYS A O 1
ATOM 3115 N N . VAL A 1 194 ? -16.683 32.447 14.156 1.000 0.890 194 VAL A N 1
ATOM 3116 C CA . VAL A 1 194 ? -15.511 33.309 14.083 1.000 0.890 194 VAL A CA 1
ATOM 3117 C C . VAL A 1 194 ? -15.293 33.703 12.616 1.000 0.890 194 VAL A C 1
ATOM 3118 O O . VAL A 1 194 ? -14.779 32.915 11.829 1.000 0.890 194 VAL A O 1
ATOM 3131 N N . GLU A 1 195 ? -15.725 34.913 12.244 1.000 0.790 195 GLU A N 1
ATOM 3132 C CA . GLU A 1 195 ? -15.681 35.430 10.857 1.000 0.790 195 GLU A CA 1
ATOM 3133 C C . GLU A 1 195 ? -14.256 35.664 10.333 1.000 0.790 195 GLU A C 1
ATOM 3134 O O . GLU A 1 195 ? -14.004 35.617 9.131 1.000 0.790 195 GLU A O 1
ATOM 3146 N N . THR A 1 196 ? -13.312 35.931 11.235 1.000 0.770 196 THR A N 1
ATOM 3147 C CA . THR A 1 196 ? -11.904 36.175 10.902 1.000 0.770 196 THR A CA 1
ATOM 3148 C C . THR A 1 196 ? -11.011 35.163 11.609 1.000 0.770 196 THR A C 1
ATOM 3149 O O . THR A 1 196 ? -11.234 34.921 12.794 1.000 0.770 196 THR A O 1
ATOM 3160 N N . PRO A 1 197 ? -9.981 34.611 10.952 1.000 0.830 197 PRO A N 1
ATOM 3161 C CA . PRO A 1 197 ? -9.173 33.553 11.548 1.000 0.830 197 PRO A CA 1
ATOM 3162 C C . PRO A 1 197 ? -8.478 33.961 12.858 1.000 0.830 197 PRO A C 1
ATOM 3163 O O . PRO A 1 197 ? -8.015 35.098 13.002 1.000 0.830 197 PRO A O 1
ATOM 3174 N N . LEU A 1 198 ? -8.380 33.010 13.792 1.000 0.830 198 LEU A N 1
ATOM 3175 C CA . LEU A 1 198 ? -7.500 33.086 14.963 1.000 0.830 198 LEU A CA 1
ATOM 3176 C C . LEU A 1 198 ? -6.091 32.663 14.549 1.000 0.830 198 LEU A C 1
ATOM 3177 O O . LEU A 1 198 ? -5.949 31.711 13.779 1.000 0.830 198 LEU A O 1
ATOM 3193 N N . GLN A 1 199 ? -5.061 33.345 15.049 1.000 0.770 199 GLN A N 1
ATOM 3194 C CA . GLN A 1 199 ? -3.685 33.087 14.625 1.000 0.770 199 GLN A CA 1
ATOM 3195 C C . GLN A 1 199 ? -2.724 32.866 15.785 1.000 0.770 199 GLN A C 1
ATOM 3196 O O . GLN A 1 199 ? -2.798 33.548 16.809 1.000 0.770 199 GLN A O 1
ATOM 3210 N N . ALA A 1 200 ? -1.764 31.971 15.568 1.000 0.740 200 ALA A N 1
ATOM 3211 C CA . ALA A 1 200 ? -0.600 31.820 16.421 1.000 0.740 200 ALA A CA 1
ATOM 3212 C C . ALA A 1 200 ? 0.695 31.720 15.608 1.000 0.740 200 ALA A C 1
ATOM 3213 O O . ALA A 1 200 ? 0.728 31.150 14.513 1.000 0.740 200 ALA A O 1
ATOM 3220 N N . TYR A 1 201 ? 1.771 32.243 16.186 1.000 0.670 201 TYR A N 1
ATOM 3221 C CA . TYR A 1 201 ? 3.124 32.115 15.661 1.000 0.670 201 TYR A CA 1
ATOM 3222 C C . TYR A 1 201 ? 4.036 31.450 16.681 1.000 0.670 201 TYR A C 1
ATOM 3223 O O . TYR A 1 201 ? 4.071 31.849 17.844 1.000 0.670 201 TYR A O 1
ATOM 3241 N N . PHE A 1 202 ? 4.822 30.487 16.214 1.000 0.680 202 PHE A N 1
ATOM 3242 C CA . PHE A 1 202 ? 5.773 29.744 17.029 1.000 0.680 202 PHE A CA 1
ATOM 3243 C C . PHE A 1 202 ? 7.187 29.937 16.488 1.000 0.680 202 PHE A C 1
ATOM 3244 O O . PHE A 1 202 ? 7.456 29.711 15.301 1.000 0.680 202 PHE A O 1
ATOM 3261 N N . ARG A 1 203 ? 8.103 30.349 17.369 1.000 0.660 203 ARG A N 1
ATOM 3262 C CA . ARG A 1 203 ? 9.525 30.481 17.051 1.000 0.660 203 ARG A CA 1
ATOM 3263 C C . ARG A 1 203 ? 10.394 29.773 18.081 1.000 0.660 203 ARG A C 1
ATOM 3264 O O . ARG A 1 203 ? 10.334 30.084 19.267 1.000 0.660 203 ARG A O 1
ATOM 3285 N N . ILE A 1 204 ? 11.259 28.885 17.604 1.000 0.630 204 ILE A N 1
ATOM 3286 C CA . ILE A 1 204 ? 12.425 28.418 18.367 1.000 0.630 204 ILE A CA 1
ATOM 3287 C C . ILE A 1 204 ? 13.548 29.428 18.136 1.000 0.630 204 ILE A C 1
ATOM 3288 O O . ILE A 1 204 ? 13.702 29.900 17.012 1.000 0.630 204 ILE A O 1
ATOM 3304 N N . ASN A 1 205 ? 14.328 29.778 19.156 1.000 0.590 205 ASN A N 1
ATOM 3305 C CA . ASN A 1 205 ? 15.502 30.638 18.989 1.000 0.590 205 ASN A CA 1
ATOM 3306 C C . ASN A 1 205 ? 16.779 30.066 19.614 1.000 0.590 205 ASN A C 1
ATOM 3307 O O . ASN A 1 205 ? 17.849 30.532 19.254 1.000 0.590 205 ASN A O 1
ATOM 3318 N N . SER A 1 206 ? 16.713 29.055 20.483 1.000 0.640 206 SER A N 1
ATOM 3319 C CA . SER A 1 206 ? 17.910 28.474 21.105 1.000 0.640 206 SER A CA 1
ATOM 3320 C C . SER A 1 206 ? 18.311 27.134 20.490 1.000 0.640 206 SER A C 1
ATOM 3321 O O . SER A 1 206 ? 17.493 26.381 19.961 1.000 0.640 206 SER A O 1
ATOM 3329 N N . GLU A 1 207 ? 19.596 26.812 20.629 1.000 0.660 207 GLU A N 1
ATOM 3330 C CA . GLU A 1 207 ? 20.182 25.527 20.250 1.000 0.660 207 GLU A CA 1
ATOM 3331 C C . GLU A 1 207 ? 19.770 24.389 21.214 1.000 0.660 207 GLU A C 1
ATOM 3332 O O . GLU A 1 207 ? 19.559 24.630 22.405 1.000 0.660 207 GLU A O 1
ATOM 3344 N N . ASN A 1 208 ? 19.700 23.137 20.731 1.000 0.710 208 ASN A N 1
ATOM 3345 C CA . ASN A 1 208 ? 19.303 21.948 21.511 1.000 0.710 208 ASN A CA 1
ATOM 3346 C C . ASN A 1 208 ? 17.956 22.090 22.241 1.000 0.710 208 ASN A C 1
ATOM 3347 O O . ASN A 1 208 ? 17.732 21.484 23.294 1.000 0.710 208 ASN A O 1
ATOM 3358 N N . MET A 1 209 ? 17.057 22.911 21.704 1.000 0.790 209 MET A N 1
ATOM 3359 C CA . MET A 1 209 ? 15.776 23.192 22.333 1.000 0.790 209 MET A CA 1
ATOM 3360 C C . MET A 1 209 ? 14.764 22.094 22.005 1.000 0.790 209 MET A C 1
ATOM 3361 O O . MET A 1 209 ? 14.648 21.643 20.860 1.000 0.790 209 MET A O 1
ATOM 3375 N N . GLY A 1 210 ? 14.017 21.682 23.024 1.000 0.820 210 GLY A N 1
ATOM 3376 C CA . GLY A 1 210 ? 12.790 20.921 22.877 1.000 0.820 210 GLY A CA 1
ATOM 3377 C C . GLY A 1 210 ? 11.590 21.861 22.943 1.000 0.820 210 GLY A C 1
ATOM 3378 O O . GLY A 1 210 ? 11.410 22.553 23.941 1.000 0.820 210 GLY A O 1
ATOM 3382 N N . GLN A 1 211 ? 10.767 21.883 21.899 1.000 0.840 211 GLN A N 1
ATOM 3383 C CA . GLN A 1 211 ? 9.517 22.635 21.870 1.000 0.840 211 GLN A CA 1
ATOM 3384 C C . GLN A 1 211 ? 8.335 21.669 21.921 1.000 0.840 211 GLN A C 1
ATOM 3385 O O . GLN A 1 211 ? 8.180 20.796 21.062 1.000 0.840 211 GLN A O 1
ATOM 3399 N N . PHE A 1 212 ? 7.511 21.824 22.956 1.000 0.910 212 PHE A N 1
ATOM 3400 C CA . PHE A 1 212 ? 6.432 20.898 23.278 1.000 0.910 212 PHE A CA 1
ATOM 3401 C C . PHE A 1 212 ? 5.116 21.651 23.405 1.000 0.910 212 PHE A C 1
ATOM 3402 O O . PHE A 1 212 ? 4.698 22.061 24.488 1.000 0.910 212 PHE A O 1
ATOM 3419 N N . GLU A 1 213 ? 4.458 21.832 22.272 1.000 0.880 213 GLU A N 1
ATOM 3420 C CA . GLU A 1 213 ? 3.175 22.519 22.204 1.000 0.880 213 GLU A CA 1
ATOM 3421 C C . GLU A 1 213 ? 2.031 21.528 22.339 1.000 0.880 213 GLU A C 1
ATOM 3422 O O . GLU A 1 213 ? 2.048 20.432 21.763 1.000 0.880 213 GLU A O 1
ATOM 3434 N N . ARG A 1 214 ? 1.007 21.922 23.089 1.000 0.920 214 ARG A N 1
ATOM 3435 C CA . ARG A 1 214 ? -0.241 21.178 23.126 1.000 0.920 214 ARG A CA 1
ATOM 3436 C C . ARG A 1 214 ? -1.412 22.100 22.878 1.000 0.920 214 ARG A C 1
ATOM 3437 O O . ARG A 1 214 ? -1.704 22.963 23.701 1.000 0.920 214 ARG A O 1
ATOM 3458 N N . THR A 1 215 ? -2.078 21.878 21.753 1.000 0.950 215 THR A N 1
ATOM 3459 C CA . THR A 1 215 ? -3.219 22.680 21.320 1.000 0.950 215 THR A CA 1
ATOM 3460 C C . THR A 1 215 ? -4.508 21.897 21.507 1.000 0.950 215 THR A C 1
ATOM 3461 O O . THR A 1 215 ? -4.601 20.739 21.091 1.000 0.950 215 THR A O 1
ATOM 3472 N N . LEU A 1 216 ? -5.499 22.532 22.129 1.000 0.980 216 LEU A N 1
ATOM 3473 C CA . LEU A 1 216 ? -6.820 21.965 22.378 1.000 0.980 216 LEU A CA 1
ATOM 3474 C C . LEU A 1 216 ? -7.895 22.918 21.845 1.000 0.980 216 LEU A C 1
ATOM 3475 O O . LEU A 1 216 ? -8.017 24.048 22.315 1.000 0.980 216 LEU A O 1
ATOM 3491 N N . ILE A 1 217 ? -8.674 22.452 20.867 1.000 0.980 217 ILE A N 1
ATOM 3492 C CA . ILE A 1 217 ? -9.749 23.227 20.234 1.000 0.980 217 ILE A CA 1
ATOM 3493 C C . ILE A 1 217 ? -11.078 22.496 20.418 1.000 0.980 217 ILE A C 1
ATOM 3494 O O . ILE A 1 217 ? -11.242 21.361 19.966 1.000 0.980 217 ILE A O 1
ATOM 3510 N N . ILE A 1 218 ? -12.047 23.156 21.045 1.000 0.990 218 ILE A N 1
ATOM 3511 C CA . ILE A 1 218 ? -13.421 22.669 21.172 1.000 0.990 218 ILE A CA 1
ATOM 3512 C C . ILE A 1 218 ? -14.336 23.614 20.399 1.000 0.990 218 ILE A C 1
ATOM 3513 O O . ILE A 1 218 ? -14.516 24.776 20.764 1.000 0.990 218 ILE A O 1
ATOM 3529 N N . VAL A 1 219 ? -14.926 23.094 19.329 1.000 0.990 219 VAL A N 1
ATOM 3530 C CA . VAL A 1 219 ? -15.952 23.782 18.548 1.000 0.990 219 VAL A CA 1
ATOM 3531 C C . VAL A 1 219 ? -17.293 23.206 18.965 1.000 0.990 219 VAL A C 1
ATOM 3532 O O . VAL A 1 219 ? -17.573 22.034 18.699 1.000 0.990 219 VAL A O 1
ATOM 3545 N N . ASP A 1 220 ? -18.090 24.004 19.675 1.000 0.980 220 ASP A N 1
ATOM 3546 C CA . ASP A 1 220 ? -19.395 23.559 20.152 1.000 0.980 220 ASP A CA 1
ATOM 3547 C C . ASP A 1 220 ? -20.422 23.460 19.002 1.000 0.980 220 ASP A C 1
ATOM 3548 O O . ASP A 1 220 ? -20.112 23.712 17.837 1.000 0.980 220 ASP A O 1
ATOM 3557 N N . GLU A 1 221 ? -21.643 23.022 19.305 1.000 0.990 221 GLU A N 1
ATOM 3558 C CA . GLU A 1 221 ? -22.658 22.724 18.294 1.000 0.990 221 GLU A CA 1
ATOM 3559 C C . GLU A 1 221 ? -22.932 23.934 17.388 1.000 0.990 221 GLU 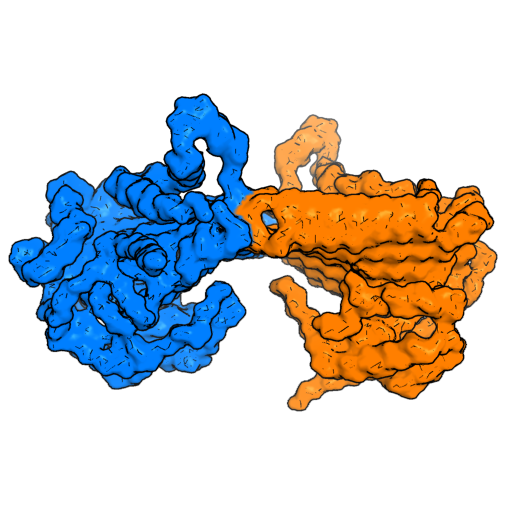A C 1
ATOM 3560 O O . GLU A 1 221 ? -23.107 25.051 17.875 1.000 0.990 221 GLU A O 1
ATOM 3572 N N . GLU A 1 222 ? -22.995 23.719 16.071 1.000 0.980 222 GLU A N 1
ATOM 3573 C CA . GLU A 1 222 ? -23.229 24.765 15.054 1.000 0.980 222 GLU A CA 1
ATOM 3574 C C . GLU A 1 222 ? -22.221 25.941 15.081 1.000 0.980 222 GLU A C 1
ATOM 3575 O O . GLU A 1 222 ? -22.445 26.974 14.439 1.000 0.980 222 GLU A O 1
ATOM 3587 N N . ALA A 1 223 ? -21.121 25.819 15.831 1.000 0.980 223 ALA A N 1
ATOM 3588 C CA . ALA A 1 223 ? -20.075 26.829 15.907 1.000 0.980 223 ALA A CA 1
ATOM 3589 C C . ALA A 1 223 ? -19.070 26.682 14.754 1.000 0.980 223 ALA A C 1
ATOM 3590 O O . ALA A 1 223 ? -18.978 25.635 14.112 1.000 0.980 223 ALA A O 1
ATOM 3597 N N . SER A 1 224 ? -18.302 27.732 14.472 1.000 0.970 224 SER A N 1
ATOM 3598 C CA . SER A 1 224 ? -17.333 27.726 13.370 1.000 0.970 224 SER A CA 1
ATOM 3599 C C . SER A 1 224 ? -16.072 28.493 13.719 1.000 0.970 224 SER A C 1
ATOM 3600 O O . SER A 1 224 ? -16.166 29.613 14.216 1.000 0.970 224 SER A O 1
ATOM 3608 N N . VAL A 1 225 ? -14.903 27.943 13.389 1.000 0.960 225 VAL A N 1
ATOM 3609 C CA . VAL A 1 225 ? -13.617 28.641 13.531 1.000 0.960 225 VAL A CA 1
ATOM 3610 C C . VAL A 1 225 ? -12.617 28.242 12.457 1.000 0.960 225 VAL A C 1
ATOM 3611 O O . VAL A 1 225 ? -12.549 27.087 12.034 1.000 0.960 225 VAL A O 1
ATOM 3624 N N . HIS A 1 226 ? -11.807 29.216 12.053 1.000 0.920 226 HIS A N 1
ATOM 3625 C CA . HIS A 1 226 ? -10.582 29.003 11.295 1.000 0.920 226 HIS A CA 1
ATOM 3626 C C . HIS A 1 226 ? -9.398 29.389 12.182 1.000 0.920 226 HIS A C 1
ATOM 3627 O O . HIS A 1 226 ? -9.310 30.531 12.625 1.000 0.920 226 HIS A O 1
ATOM 3641 N N . TYR A 1 227 ? -8.518 28.435 12.467 1.000 0.910 227 TYR A N 1
ATOM 3642 C CA . TYR A 1 227 ? -7.265 28.656 13.183 1.000 0.910 227 TYR A CA 1
ATOM 3643 C C . TYR A 1 227 ? -6.083 28.504 12.226 1.000 0.910 227 TYR A C 1
ATOM 3644 O O . TYR A 1 227 ? -6.056 27.572 11.417 1.000 0.910 227 TYR A O 1
ATOM 3662 N N . VAL A 1 228 ? -5.116 29.415 12.314 1.000 0.840 228 VAL A N 1
ATOM 3663 C CA . VAL A 1 228 ? -3.909 29.410 11.486 1.000 0.840 228 VAL A CA 1
ATOM 3664 C C . VAL A 1 228 ? -2.664 29.467 12.358 1.000 0.840 228 VAL A C 1
ATOM 3665 O O . VAL A 1 228 ? -2.575 30.246 13.301 1.000 0.840 228 VAL A O 1
ATOM 3678 N N . GLU A 1 229 ? -1.687 28.650 12.001 1.000 0.800 229 GLU A N 1
ATOM 3679 C CA . GLU A 1 229 ? -0.437 28.475 12.722 1.000 0.800 229 GLU A CA 1
ATOM 3680 C C . GLU A 1 229 ? 0.751 28.649 11.773 1.000 0.800 229 GLU A C 1
ATOM 3681 O O . GLU A 1 229 ? 0.854 27.948 10.759 1.000 0.800 229 GLU A O 1
ATOM 3693 N N . GLY A 1 230 ? 1.649 29.575 12.113 1.000 0.690 230 GLY A N 1
ATOM 3694 C CA . GLY A 1 230 ? 2.931 29.766 11.434 1.000 0.690 230 GLY A CA 1
ATOM 3695 C C . GLY A 1 230 ? 4.108 29.362 12.323 1.000 0.690 230 GLY A C 1
ATOM 3696 O O . GLY A 1 230 ? 4.194 29.804 13.468 1.000 0.690 230 GLY A O 1
ATOM 3700 N N . CYS A 1 231 ? 5.042 28.565 11.798 1.000 0.670 231 CYS A N 1
ATOM 3701 C CA . CYS A 1 231 ? 6.194 28.065 12.562 1.000 0.670 231 CYS A CA 1
ATOM 3702 C C . CYS A 1 231 ? 7.527 28.327 11.849 1.000 0.670 231 CYS A C 1
ATOM 3703 O O . CYS A 1 231 ? 7.654 28.046 10.655 1.000 0.670 231 CYS A O 1
ATOM 3711 N N . THR A 1 232 ? 8.540 28.794 12.589 1.000 0.610 232 THR A N 1
ATOM 3712 C CA . THR A 1 232 ? 9.907 29.016 12.072 1.000 0.610 232 THR A CA 1
ATOM 3713 C C . THR A 1 232 ? 10.988 28.709 13.121 1.000 0.610 232 THR A C 1
ATOM 3714 O O . THR A 1 232 ? 10.751 28.818 14.324 1.000 0.610 232 THR A O 1
ATOM 3725 N N . ALA A 1 233 ? 12.202 28.354 12.681 1.000 0.560 233 ALA A N 1
ATOM 3726 C CA . ALA A 1 233 ? 13.384 28.219 13.549 1.000 0.560 233 ALA A CA 1
ATOM 3727 C C . ALA A 1 233 ? 14.670 28.680 12.844 1.000 0.560 233 ALA A C 1
ATOM 3728 O O . ALA A 1 233 ? 14.745 28.534 11.622 1.000 0.560 233 ALA A O 1
ATOM 3735 N N . PRO A 1 234 ? 15.683 29.179 13.581 1.000 0.460 234 PRO A N 1
ATOM 3736 C CA . PRO A 1 234 ? 17.020 29.452 13.071 1.000 0.460 234 PRO A CA 1
ATOM 3737 C C . PRO A 1 234 ? 17.798 28.157 12.819 1.000 0.460 234 PRO A C 1
ATOM 3738 O O . PRO A 1 234 ? 17.422 27.075 13.272 1.000 0.460 234 PRO A O 1
ATOM 3749 N N . VAL A 1 235 ? 18.923 28.281 12.116 1.000 0.470 235 VAL A N 1
ATOM 3750 C CA . VAL A 1 235 ? 19.795 27.146 11.792 1.000 0.470 235 VAL A CA 1
ATOM 3751 C C . VAL A 1 235 ? 20.884 27.011 12.850 1.000 0.470 235 VAL A C 1
ATOM 3752 O O . VAL A 1 235 ? 21.666 27.936 13.061 1.000 0.470 235 VAL A O 1
ATOM 3765 N N . TYR A 1 236 ? 20.975 25.825 13.453 1.000 0.550 236 TYR A N 1
ATOM 3766 C CA . TYR A 1 236 ? 22.060 25.433 14.354 1.000 0.550 236 TYR A CA 1
ATOM 3767 C C . TYR A 1 236 ? 22.765 24.163 13.870 1.000 0.550 236 TYR A C 1
ATOM 3768 O O . TYR A 1 236 ? 22.242 23.418 13.041 1.000 0.550 236 TYR A O 1
ATOM 3786 N N . THR A 1 237 ? 23.968 23.908 14.397 1.000 0.510 237 THR A N 1
ATOM 3787 C CA . THR A 1 237 ? 24.747 22.691 14.105 1.000 0.510 237 THR A CA 1
ATOM 3788 C C . THR A 1 237 ? 24.180 21.431 14.749 1.000 0.510 237 THR A C 1
ATOM 3789 O O . THR A 1 237 ? 24.441 20.329 14.274 1.000 0.510 237 THR A O 1
ATOM 3800 N N . THR A 1 238 ? 23.434 21.576 15.837 1.000 0.660 238 THR A N 1
ATOM 3801 C CA . THR A 1 238 ? 22.908 20.465 16.633 1.000 0.660 238 THR A CA 1
ATOM 3802 C C . THR A 1 238 ? 21.405 20.305 16.451 1.000 0.660 238 THR A C 1
ATOM 3803 O O . THR A 1 238 ? 20.710 21.222 16.010 1.000 0.660 238 THR A O 1
ATOM 3814 N N . ASN A 1 239 ? 20.891 19.115 16.761 1.000 0.790 239 ASN A N 1
ATOM 3815 C CA . ASN A 1 239 ? 19.491 18.804 16.514 1.000 0.790 239 ASN A CA 1
ATOM 3816 C C . ASN A 1 239 ? 18.584 19.472 17.557 1.000 0.790 239 ASN A C 1
ATOM 3817 O O . ASN A 1 239 ? 18.844 19.402 18.755 1.000 0.790 239 ASN A O 1
ATOM 3828 N N . SER A 1 240 ? 17.485 20.062 17.100 1.000 0.850 240 SER A N 1
ATOM 3829 C CA . SER A 1 240 ? 16.381 20.504 17.965 1.000 0.850 240 SER A CA 1
ATOM 3830 C C . SER A 1 240 ? 15.177 19.584 17.770 1.000 0.850 240 SER A C 1
ATOM 3831 O O . SER A 1 240 ? 15.058 18.914 16.738 1.000 0.850 240 SER A O 1
ATOM 3839 N N . LEU A 1 241 ? 14.290 19.520 18.761 1.000 0.910 241 LEU A N 1
ATOM 3840 C CA . LEU A 1 241 ? 13.124 18.637 18.743 1.000 0.910 241 LEU A CA 1
ATOM 3841 C C . LEU A 1 241 ? 11.848 19.462 18.888 1.000 0.910 241 LEU A C 1
ATOM 3842 O O . LEU A 1 241 ? 11.596 20.020 19.948 1.000 0.910 241 LEU A O 1
ATOM 3858 N N . HIS A 1 242 ? 11.015 19.490 17.853 1.000 0.900 242 HIS A N 1
ATOM 3859 C CA . HIS A 1 242 ? 9.646 19.981 17.946 1.000 0.900 242 HIS A CA 1
ATOM 3860 C C . HIS A 1 242 ? 8.700 18.778 18.013 1.000 0.900 242 HIS A C 1
ATOM 3861 O O . HIS A 1 242 ? 8.677 17.933 17.115 1.000 0.900 242 HIS A O 1
ATOM 3875 N N . SER A 1 243 ? 7.926 18.681 19.091 1.000 0.930 243 SER A N 1
ATOM 3876 C CA . SER A 1 243 ? 6.977 17.590 19.300 1.000 0.930 243 SER A CA 1
ATOM 3877 C C . SER A 1 243 ? 5.650 18.131 19.805 1.000 0.930 243 SER A C 1
ATOM 3878 O O . SER A 1 243 ? 5.491 18.365 21.005 1.000 0.930 243 SER A O 1
ATOM 3886 N N . ALA A 1 244 ? 4.677 18.260 18.907 1.000 0.940 244 ALA A N 1
ATOM 3887 C CA . ALA A 1 244 ? 3.368 18.826 19.211 1.000 0.940 244 ALA A CA 1
ATOM 3888 C C . ALA A 1 244 ? 2.242 17.780 19.247 1.000 0.940 244 ALA A C 1
ATOM 3889 O O . ALA A 1 244 ? 2.253 16.771 18.530 1.000 0.940 244 ALA A O 1
ATOM 3896 N N . VAL A 1 245 ? 1.234 18.054 20.076 1.000 0.970 245 VAL A N 1
ATOM 3897 C CA . VAL A 1 245 ? -0.026 17.303 20.142 1.000 0.970 245 VAL A CA 1
ATOM 3898 C C . VAL A 1 245 ? -1.184 18.272 19.918 1.000 0.970 245 VAL A C 1
ATOM 3899 O O . VAL A 1 245 ? -1.328 19.241 20.658 1.000 0.970 245 VAL A O 1
ATOM 3912 N N . VAL A 1 246 ? -2.019 18.011 18.910 1.000 0.980 246 VAL A N 1
ATOM 3913 C CA . VAL A 1 246 ? -3.196 18.838 18.594 1.000 0.980 246 VAL A CA 1
ATOM 3914 C C . VAL A 1 246 ? -4.458 17.994 18.705 1.000 0.980 246 VAL A C 1
ATOM 3915 O O . VAL A 1 246 ? -4.670 17.073 17.910 1.000 0.980 246 VAL A O 1
ATOM 3928 N N . GLU A 1 247 ? -5.295 18.322 19.683 1.000 0.990 247 GLU A N 1
ATOM 3929 C CA . GLU A 1 247 ? -6.588 17.689 19.930 1.000 0.990 247 GLU A CA 1
ATOM 3930 C C . GLU A 1 247 ? -7.716 18.639 19.526 1.000 0.990 247 GLU A C 1
ATOM 3931 O O . GLU A 1 247 ? -7.803 19.762 20.023 1.000 0.990 247 GLU A O 1
ATOM 3943 N N . ILE A 1 248 ? -8.600 18.185 18.638 1.000 0.990 248 ILE A N 1
ATOM 3944 C CA . ILE A 1 248 ? -9.757 18.974 18.202 1.000 0.990 248 ILE A CA 1
ATOM 3945 C C . ILE A 1 248 ? -11.035 18.159 18.376 1.000 0.990 248 ILE A C 1
ATOM 3946 O O . ILE A 1 248 ? -11.101 16.971 18.042 1.000 0.990 248 ILE A O 1
ATOM 3962 N N . ILE A 1 249 ? -12.074 18.805 18.886 1.000 0.990 249 ILE A N 1
ATOM 3963 C CA . ILE A 1 249 ? -13.407 18.228 19.034 1.000 0.990 249 ILE A CA 1
ATOM 3964 C C . ILE A 1 249 ? -14.378 19.153 18.316 1.000 0.990 249 ILE A C 1
ATOM 3965 O O . ILE A 1 249 ? -14.537 20.309 18.704 1.000 0.990 249 ILE A O 1
ATOM 3981 N N . VAL A 1 250 ? -15.015 18.641 17.264 1.000 0.990 250 VAL A N 1
ATOM 3982 C CA . VAL A 1 250 ? -16.036 19.368 16.508 1.000 0.990 250 VAL A CA 1
ATOM 3983 C C . VAL A 1 250 ? -17.378 18.710 16.799 1.000 0.990 250 VAL A C 1
ATOM 3984 O O . VAL A 1 250 ? -17.653 17.605 16.315 1.000 0.990 250 VAL A O 1
ATOM 3997 N N . LYS A 1 251 ? -18.177 19.362 17.651 1.000 0.990 251 LYS A N 1
ATOM 3998 C CA . LYS A 1 251 ? -19.503 18.879 18.054 1.000 0.990 251 LYS A CA 1
ATOM 3999 C C . LYS A 1 251 ? -20.502 18.972 16.901 1.000 0.990 251 LYS A C 1
ATOM 4000 O O . LYS A 1 251 ? -20.174 19.443 15.812 1.000 0.990 251 LYS A O 1
ATOM 4019 N N . LYS A 1 252 ? -21.725 18.491 17.133 1.000 0.990 252 LYS A N 1
ATOM 4020 C CA . LYS A 1 252 ? -22.798 18.418 16.130 1.000 0.990 252 LYS A CA 1
ATOM 4021 C C . LYS A 1 252 ? -22.918 19.691 15.276 1.000 0.990 252 LYS A C 1
ATOM 4022 O O . LYS A 1 252 ? -23.118 20.779 15.807 1.000 0.990 252 LYS A O 1
ATOM 4041 N N . GLY A 1 253 ? -22.790 19.536 13.958 1.000 0.990 253 GLY A N 1
ATOM 4042 C CA . GLY A 1 253 ? -22.887 20.631 12.982 1.000 0.990 253 GLY A CA 1
ATOM 4043 C C . GLY A 1 253 ? -21.773 21.682 13.056 1.000 0.990 253 GLY A C 1
ATOM 4044 O O . GLY A 1 253 ? -21.810 22.660 12.314 1.000 0.990 253 GLY A O 1
ATOM 4048 N N . GLY A 1 254 ? -20.784 21.507 13.933 1.000 0.990 254 GLY A N 1
ATOM 4049 C CA . GLY A 1 254 ? -19.652 22.414 14.042 1.000 0.990 254 GLY A CA 1
ATOM 4050 C C . GLY A 1 254 ? -18.740 22.349 12.816 1.000 0.990 254 GLY A C 1
ATOM 4051 O O . GLY A 1 254 ? -18.701 21.355 12.081 1.000 0.990 254 GLY A O 1
ATOM 4055 N N . TYR A 1 255 ? -17.963 23.408 12.622 1.000 0.990 255 TYR A N 1
ATOM 4056 C CA . TYR A 1 255 ? -16.981 23.523 11.552 1.000 0.990 255 TYR A CA 1
ATOM 4057 C C . TYR A 1 255 ? -15.632 23.993 12.104 1.000 0.990 255 TYR A C 1
ATOM 4058 O O . TYR A 1 255 ? -15.546 25.001 12.806 1.000 0.990 255 TYR A O 1
ATOM 4076 N N . CYS A 1 256 ? -14.557 23.284 11.770 1.000 0.990 256 CYS A N 1
ATOM 4077 C CA . CYS A 1 256 ? -13.204 23.692 12.129 1.000 0.990 256 CYS A CA 1
ATOM 4078 C C . CYS A 1 256 ? -12.275 23.584 10.921 1.000 0.990 256 CYS A C 1
ATOM 4079 O O . CYS A 1 256 ? -12.133 22.512 10.334 1.000 0.990 256 CYS A O 1
ATOM 4087 N N . ARG A 1 257 ? -11.610 24.691 10.587 1.000 0.970 257 ARG A N 1
ATOM 4088 C CA . ARG A 1 257 ? -10.492 24.721 9.640 1.000 0.970 257 ARG A CA 1
ATOM 4089 C C . ARG A 1 257 ? -9.206 24.988 10.412 1.000 0.970 257 ARG A C 1
ATOM 4090 O O . ARG A 1 257 ? -9.118 25.988 11.121 1.000 0.970 257 ARG A O 1
ATOM 4111 N N . TYR A 1 258 ? -8.214 24.116 10.262 1.000 0.960 258 TYR A N 1
ATOM 4112 C CA . TYR A 1 258 ? -6.888 24.277 10.858 1.000 0.960 258 TYR A CA 1
ATOM 4113 C C . TYR A 1 258 ? -5.846 24.359 9.750 1.000 0.960 258 TYR A C 1
ATOM 4114 O O . TYR A 1 258 ? -5.607 23.383 9.036 1.000 0.960 258 TYR A O 1
ATOM 4132 N N . THR A 1 259 ? -5.195 25.510 9.637 1.000 0.910 259 THR A N 1
ATOM 4133 C CA . THR A 1 259 ? -4.130 25.750 8.664 1.000 0.910 259 THR A CA 1
ATOM 4134 C C . THR A 1 259 ? -2.778 25.767 9.364 1.000 0.910 259 THR A C 1
ATOM 4135 O O . THR A 1 259 ? -2.585 26.536 10.298 1.000 0.910 259 THR A O 1
ATOM 4146 N N . THR A 1 260 ? -1.834 24.941 8.909 1.000 0.880 260 THR A N 1
ATOM 4147 C CA . THR A 1 260 ? -0.443 24.961 9.387 1.000 0.880 260 THR A CA 1
ATOM 4148 C C . THR A 1 260 ? 0.494 25.273 8.231 1.000 0.880 260 THR A C 1
ATOM 4149 O O . THR A 1 260 ? 0.400 24.627 7.189 1.000 0.880 260 THR A O 1
ATOM 4160 N N . ILE A 1 261 ? 1.432 26.198 8.427 1.000 0.810 261 ILE A N 1
ATOM 4161 C CA . ILE A 1 261 ? 2.561 26.404 7.514 1.000 0.810 261 ILE A CA 1
ATOM 4162 C C . ILE A 1 261 ? 3.846 26.350 8.328 1.000 0.810 261 ILE A C 1
ATOM 4163 O O . ILE A 1 261 ? 4.116 27.216 9.162 1.000 0.810 261 ILE A O 1
ATOM 4179 N N . GLN A 1 262 ? 4.629 25.303 8.091 1.000 0.820 262 GLN A N 1
ATOM 4180 C CA . GLN A 1 262 ? 5.876 25.063 8.803 1.000 0.820 262 GLN A CA 1
ATOM 4181 C C . GLN A 1 262 ? 7.050 25.291 7.859 1.000 0.820 262 GLN A C 1
ATOM 4182 O O . GLN A 1 262 ? 7.068 24.738 6.762 1.000 0.820 262 GLN A O 1
ATOM 4196 N N . ASN A 1 263 ? 8.020 26.089 8.305 1.000 0.770 263 ASN A N 1
ATOM 4197 C CA . ASN A 1 263 ? 9.310 26.257 7.646 1.000 0.770 263 ASN A CA 1
ATOM 4198 C C . ASN A 1 263 ? 10.430 26.095 8.686 1.000 0.770 263 ASN A C 1
ATOM 4199 O O . ASN A 1 263 ? 10.913 27.067 9.274 1.000 0.770 263 ASN A O 1
ATOM 4210 N N . TRP A 1 264 ? 10.776 24.841 8.984 1.000 0.760 264 TRP A N 1
ATOM 4211 C CA . TRP A 1 264 ? 11.764 24.501 10.010 1.000 0.760 264 TRP A CA 1
ATOM 4212 C C . TRP A 1 264 ? 13.187 24.426 9.451 1.000 0.760 264 TRP A C 1
ATOM 4213 O O . TRP A 1 264 ? 13.405 24.020 8.314 1.000 0.760 264 TRP A O 1
ATOM 4234 N N . ALA A 1 265 ? 14.187 24.696 10.285 1.000 0.760 265 ALA A N 1
ATOM 4235 C CA . ALA A 1 265 ? 15.580 24.483 9.909 1.000 0.760 265 ALA A CA 1
ATOM 4236 C C . ALA A 1 265 ? 15.931 22.986 9.723 1.000 0.760 265 ALA A C 1
ATOM 4237 O O . ALA A 1 265 ? 15.307 22.094 10.305 1.000 0.760 265 ALA A O 1
ATOM 4244 N N . ASN A 1 266 ? 16.981 22.705 8.941 1.000 0.820 266 ASN A N 1
ATOM 4245 C CA . ASN A 1 266 ? 17.411 21.351 8.524 1.000 0.820 266 ASN A CA 1
ATOM 4246 C C . ASN A 1 266 ? 17.918 20.442 9.658 1.000 0.820 266 ASN A C 1
ATOM 4247 O O . ASN A 1 266 ? 18.316 19.307 9.415 1.000 0.820 266 ASN A O 1
ATOM 4258 N N . ASN A 1 267 ? 17.954 20.944 10.887 1.000 0.830 267 ASN A N 1
ATOM 4259 C CA . ASN A 1 267 ? 18.378 20.254 12.101 1.000 0.830 267 ASN A CA 1
ATOM 4260 C C . ASN A 1 267 ? 17.200 19.948 13.046 1.000 0.830 267 ASN A C 1
ATOM 4261 O O . ASN A 1 267 ? 17.407 19.428 14.140 1.000 0.830 267 ASN A O 1
ATOM 4272 N N . VAL A 1 268 ? 15.967 20.277 12.660 1.000 0.890 268 VAL A N 1
ATOM 4273 C CA . VAL A 1 268 ? 14.782 20.064 13.500 1.000 0.890 268 VAL A CA 1
ATOM 4274 C C . VAL A 1 268 ? 14.143 18.712 13.188 1.000 0.890 268 VAL A C 1
ATOM 4275 O O . VAL A 1 268 ? 13.826 18.429 12.033 1.000 0.890 268 VAL A O 1
ATOM 4288 N N . TYR A 1 269 ? 13.906 17.894 14.214 1.000 0.930 269 TYR A N 1
ATOM 4289 C CA . TYR A 1 269 ? 12.946 16.789 14.141 1.000 0.930 269 TYR A CA 1
ATOM 4290 C C . TYR A 1 269 ? 11.547 17.324 14.449 1.000 0.930 269 TYR A C 1
ATOM 4291 O O . TYR A 1 269 ? 11.336 17.869 15.529 1.000 0.930 269 TYR A O 1
ATOM 4309 N N . ASN A 1 270 ? 10.606 17.164 13.520 1.000 0.940 270 ASN A N 1
ATOM 4310 C CA . ASN A 1 270 ? 9.228 17.646 13.618 1.000 0.940 270 ASN A CA 1
ATOM 4311 C C . ASN A 1 270 ? 8.271 16.448 13.753 1.000 0.940 270 ASN A C 1
ATOM 4312 O O . ASN A 1 270 ? 7.866 15.830 12.767 1.000 0.940 270 ASN A O 1
ATOM 4323 N N . LEU A 1 271 ? 7.951 16.068 14.991 1.000 0.960 271 LEU A N 1
ATOM 4324 C CA . LEU A 1 271 ? 7.237 14.826 15.310 1.000 0.960 271 LEU A CA 1
ATOM 4325 C C . LEU A 1 271 ? 5.875 15.151 15.920 1.000 0.960 271 LEU A C 1
ATOM 4326 O O . LEU A 1 271 ? 5.770 15.448 17.108 1.000 0.960 271 LEU A O 1
ATOM 4342 N N . VAL A 1 272 ? 4.816 15.117 15.112 1.000 0.960 272 VAL A N 1
ATOM 4343 C CA . VAL A 1 272 ? 3.545 15.752 15.483 1.000 0.960 272 VAL A CA 1
ATOM 4344 C C . VAL A 1 272 ? 2.374 14.780 15.382 1.000 0.960 272 VAL A C 1
ATOM 4345 O O . VAL A 1 272 ? 2.164 14.120 14.365 1.000 0.960 272 VAL A O 1
ATOM 4358 N N . THR A 1 273 ? 1.547 14.740 16.430 1.000 0.980 273 THR A N 1
ATOM 4359 C CA . THR A 1 273 ? 0.280 13.993 16.429 1.000 0.980 273 THR A CA 1
ATOM 4360 C C . THR A 1 273 ? -0.888 14.979 16.408 1.000 0.980 273 THR A C 1
ATOM 4361 O O . THR A 1 273 ? -1.145 15.646 17.406 1.000 0.980 273 THR A O 1
ATOM 4372 N N . LYS A 1 274 ? -1.617 15.072 15.288 1.000 0.980 274 LYS A N 1
ATOM 4373 C CA . LYS A 1 274 ? -2.838 15.892 15.167 1.000 0.980 274 LYS A CA 1
ATOM 4374 C C . LYS A 1 274 ? -4.053 14.997 14.929 1.000 0.980 274 LYS A C 1
ATOM 4375 O O . LYS A 1 274 ? -3.992 14.089 14.096 1.000 0.980 274 LYS A O 1
ATOM 4394 N N . ARG A 1 275 ? -5.152 15.222 15.650 1.000 0.990 275 ARG A N 1
ATOM 4395 C CA . ARG A 1 275 ? -6.367 14.409 15.506 1.000 0.990 275 ARG A CA 1
ATOM 4396 C C . ARG A 1 275 ? -7.621 15.175 15.901 1.000 0.990 275 ARG A C 1
ATOM 4397 O O . ARG A 1 275 ? -7.671 15.794 16.961 1.000 0.990 275 ARG A O 1
ATOM 4418 N N . THR A 1 276 ? -8.655 15.013 15.083 1.000 0.990 276 THR A N 1
ATOM 4419 C CA . THR A 1 276 ? -9.996 15.540 15.325 1.000 0.990 276 THR A CA 1
ATOM 4420 C C . THR A 1 276 ? -11.002 14.414 15.514 1.000 0.990 276 THR A C 1
ATOM 4421 O O . THR A 1 276 ? -10.959 13.407 14.803 1.000 0.990 276 THR A O 1
ATOM 4432 N N . VAL A 1 277 ? -11.958 14.602 16.423 1.000 0.990 277 VAL A N 1
ATOM 4433 C CA . VAL A 1 277 ? -13.211 13.834 16.454 1.000 0.990 277 VAL A CA 1
ATOM 4434 C C . VAL A 1 277 ? -14.338 14.710 15.920 1.000 0.990 277 VAL A C 1
ATOM 4435 O O . VAL A 1 277 ? -14.567 15.802 16.434 1.000 0.990 277 VAL A O 1
ATOM 4448 N N . CYS A 1 278 ? -15.037 14.214 14.901 1.000 0.990 278 CYS A N 1
ATOM 4449 C CA . CYS A 1 278 ? -16.174 14.886 14.280 1.000 0.990 278 CYS A CA 1
ATOM 4450 C C . CYS A 1 278 ? -17.472 14.174 14.676 1.000 0.990 278 CYS A C 1
ATOM 4451 O O . CYS A 1 278 ? -17.637 12.975 14.417 1.000 0.990 278 CYS A O 1
ATOM 4459 N N . GLU A 1 279 ? -18.386 14.901 15.311 1.000 0.990 279 GLU A N 1
ATOM 4460 C CA . GLU A 1 279 ? -19.727 14.418 15.645 1.000 0.990 279 GLU A CA 1
ATOM 4461 C C . GLU A 1 279 ? -20.710 14.548 14.463 1.000 0.990 279 GLU A C 1
ATOM 4462 O O . GLU A 1 279 ? -20.305 14.706 13.315 1.000 0.990 279 GLU A O 1
ATOM 4474 N N . GLU A 1 280 ? -22.015 14.397 14.718 1.000 0.990 280 GLU A N 1
ATOM 4475 C CA . GLU A 1 280 ? -23.058 14.360 13.683 1.000 0.990 280 GLU A CA 1
ATOM 4476 C C . GLU A 1 280 ? -23.014 15.627 12.816 1.000 0.990 280 GLU A C 1
ATOM 4477 O O . GLU A 1 280 ? -23.112 16.738 13.332 1.000 0.990 280 GLU A O 1
ATOM 4489 N N . ASN A 1 281 ? -22.859 15.463 11.501 1.000 0.990 281 ASN A N 1
ATOM 4490 C CA . ASN A 1 281 ? -22.730 16.546 10.518 1.000 0.990 281 ASN A CA 1
ATOM 4491 C C . ASN A 1 281 ? -21.585 17.551 10.769 1.000 0.990 281 ASN A C 1
ATOM 4492 O O . ASN A 1 281 ? -21.534 18.591 10.114 1.000 0.990 281 ASN A O 1
ATOM 4503 N N . ALA A 1 282 ? -20.657 17.258 11.682 1.000 0.990 282 ALA A N 1
ATOM 4504 C CA . ALA A 1 282 ? -19.480 18.087 11.908 1.000 0.990 282 ALA A CA 1
ATOM 4505 C C . ALA A 1 282 ? -18.517 18.015 10.712 1.000 0.990 282 ALA A C 1
ATOM 4506 O O . ALA A 1 282 ? -18.403 16.972 10.063 1.000 0.990 282 ALA A O 1
ATOM 4513 N N . THR A 1 283 ? -17.795 19.102 10.438 1.000 0.990 283 THR A N 1
ATOM 4514 C CA . THR A 1 283 ? -16.792 19.171 9.362 1.000 0.990 283 THR A CA 1
ATOM 4515 C C . THR A 1 283 ? -15.436 19.608 9.912 1.000 0.990 283 THR A C 1
ATOM 4516 O O . THR A 1 283 ? -15.343 20.605 10.629 1.000 0.990 283 THR A O 1
ATOM 4527 N N . MET A 1 284 ? -14.383 18.875 9.554 1.000 0.990 284 MET A N 1
ATOM 4528 C CA . MET A 1 284 ? -12.992 19.216 9.859 1.000 0.990 284 MET A CA 1
ATOM 4529 C C . MET A 1 284 ? -12.181 19.351 8.572 1.000 0.990 284 MET A C 1
ATOM 4530 O O . MET A 1 284 ? -12.199 18.442 7.742 1.000 0.990 284 MET A O 1
ATOM 4544 N N . GLU A 1 285 ? -11.415 20.432 8.452 1.000 0.980 285 GLU A N 1
ATOM 4545 C CA . GLU A 1 285 ? -10.513 20.679 7.327 1.000 0.980 285 GLU A CA 1
ATOM 4546 C C . GLU A 1 285 ? -9.078 20.918 7.809 1.000 0.980 285 GLU A C 1
ATOM 4547 O O . GLU A 1 285 ? -8.792 21.900 8.500 1.000 0.980 285 GLU A O 1
ATOM 4559 N N . TRP A 1 286 ? -8.167 20.027 7.423 1.000 0.980 286 TRP A N 1
ATOM 4560 C CA . TRP A 1 286 ? -6.729 20.183 7.613 1.000 0.980 286 TRP A CA 1
ATOM 4561 C C . TRP A 1 286 ? -6.103 20.783 6.355 1.000 0.980 286 TRP A C 1
ATOM 4562 O O . TRP A 1 286 ? -6.126 20.154 5.300 1.000 0.980 286 TRP A O 1
ATOM 4583 N N . ILE A 1 287 ? -5.510 21.969 6.475 1.000 0.950 287 ILE A N 1
ATOM 4584 C CA . ILE A 1 287 ? -4.679 22.574 5.428 1.000 0.950 287 ILE A CA 1
ATOM 4585 C C . ILE A 1 287 ? -3.235 22.548 5.930 1.000 0.950 287 ILE A C 1
ATOM 4586 O O . ILE A 1 287 ? -2.907 23.248 6.889 1.000 0.950 287 ILE A O 1
ATOM 4602 N N . ASP A 1 288 ? -2.384 21.705 5.349 1.000 0.930 288 ASP A N 1
ATOM 4603 C CA . ASP A 1 288 ? -1.090 21.354 5.945 1.000 0.930 288 ASP A CA 1
ATOM 4604 C C . ASP A 1 288 ? 0.104 21.557 5.003 1.000 0.930 288 ASP A C 1
ATOM 4605 O O . ASP A 1 288 ? 0.300 20.801 4.054 1.000 0.930 288 ASP A O 1
ATOM 4614 N N . GLY A 1 289 ? 0.919 22.577 5.274 1.000 0.890 289 GLY A N 1
ATOM 4615 C CA . GLY A 1 289 ? 2.143 22.874 4.533 1.000 0.890 289 GLY A CA 1
ATOM 4616 C C . GLY A 1 289 ? 3.391 22.472 5.309 1.000 0.890 289 GLY A C 1
ATOM 4617 O O . GLY A 1 289 ? 3.689 23.062 6.350 1.000 0.890 289 GLY A O 1
ATOM 4621 N N . ASN A 1 290 ? 4.131 21.496 4.784 1.000 0.910 290 ASN A N 1
ATOM 4622 C CA . ASN A 1 290 ? 5.331 20.941 5.406 1.000 0.910 290 ASN A CA 1
ATOM 4623 C C . ASN A 1 290 ? 6.572 21.272 4.566 1.000 0.910 290 ASN A C 1
ATOM 4624 O O . ASN A 1 290 ? 6.791 20.688 3.502 1.000 0.910 290 ASN A O 1
ATOM 4635 N N . ILE A 1 291 ? 7.375 22.221 5.049 1.000 0.850 291 ILE A N 1
ATOM 4636 C CA . ILE A 1 291 ? 8.622 22.666 4.420 1.000 0.850 291 ILE A CA 1
ATOM 4637 C C . ILE A 1 291 ? 9.728 22.677 5.484 1.000 0.850 291 ILE A C 1
ATOM 4638 O O . ILE A 1 291 ? 9.497 22.998 6.655 1.000 0.850 291 ILE A O 1
ATOM 4654 N N . GLY A 1 292 ? 10.950 22.328 5.087 1.000 0.830 292 GLY A N 1
ATOM 4655 C CA . GLY A 1 292 ? 12.087 22.340 6.002 1.000 0.830 292 GLY A CA 1
ATOM 4656 C C . GLY A 1 292 ? 12.157 21.092 6.886 1.000 0.830 292 GLY A C 1
ATOM 4657 O O . GLY A 1 292 ? 11.605 20.057 6.536 1.000 0.830 292 GLY A O 1
ATOM 4661 N N . SER A 1 293 ? 12.789 21.179 8.059 1.000 0.900 293 SER A N 1
ATOM 4662 C CA . SER A 1 293 ? 13.039 20.063 8.999 1.000 0.900 293 SER A CA 1
ATOM 4663 C C . SER A 1 293 ? 14.007 18.990 8.475 1.000 0.900 293 SER A C 1
ATOM 4664 O O . SER A 1 293 ? 14.090 18.720 7.282 1.000 0.900 293 SER A O 1
ATOM 4672 N N . LYS A 1 294 ? 14.736 18.334 9.382 1.000 0.930 294 LYS A N 1
ATOM 4673 C CA . LYS A 1 294 ? 15.517 17.128 9.060 1.000 0.930 294 LYS A CA 1
ATOM 4674 C C . LYS A 1 294 ? 14.594 15.959 8.718 1.000 0.930 294 LYS A C 1
ATOM 4675 O O . LYS A 1 294 ? 14.813 15.230 7.754 1.000 0.930 294 LYS A O 1
ATOM 4694 N N . LEU A 1 295 ? 13.577 15.783 9.553 1.000 0.960 295 LEU A N 1
ATOM 4695 C CA . LEU A 1 295 ? 12.565 14.748 9.430 1.000 0.960 295 LEU A CA 1
ATOM 4696 C C . LEU A 1 295 ? 11.245 15.292 9.968 1.000 0.960 295 LEU A C 1
ATOM 4697 O O . LEU A 1 295 ? 11.181 15.702 11.130 1.000 0.960 295 LEU A O 1
ATOM 4713 N N . THR A 1 296 ? 10.198 15.214 9.156 1.000 0.960 296 THR A N 1
ATOM 4714 C CA . THR A 1 296 ? 8.815 15.359 9.614 1.000 0.960 296 THR A CA 1
ATOM 4715 C C . THR A 1 296 ? 8.135 13.996 9.625 1.000 0.960 296 THR A C 1
ATOM 4716 O O . THR A 1 296 ? 8.216 13.254 8.651 1.000 0.960 296 THR A O 1
ATOM 4727 N N . MET A 1 297 ? 7.442 13.681 10.719 1.000 0.970 297 MET A N 1
ATOM 4728 C CA . MET A 1 297 ? 6.493 12.568 10.802 1.000 0.970 297 MET A CA 1
ATOM 4729 C C . MET A 1 297 ? 5.158 13.115 11.295 1.000 0.970 297 MET A C 1
ATOM 4730 O O . MET A 1 297 ? 5.026 13.459 12.475 1.000 0.970 297 MET A O 1
ATOM 4744 N N . LYS A 1 298 ? 4.178 13.243 10.394 1.000 0.960 298 LYS A N 1
ATOM 4745 C CA . LYS A 1 298 ? 2.932 13.971 10.675 1.000 0.960 298 LYS A CA 1
ATOM 4746 C C . LYS A 1 298 ? 1.767 13.441 9.846 1.000 0.960 298 LYS A C 1
ATOM 4747 O O . LYS A 1 298 ? 1.817 13.424 8.622 1.000 0.960 298 LYS A O 1
ATOM 4766 N N . TYR A 1 299 ? 0.693 13.035 10.524 1.000 0.970 299 TYR A N 1
ATOM 4767 C CA . TYR A 1 299 ? -0.452 12.376 9.881 1.000 0.970 299 TYR A CA 1
ATOM 4768 C C . TYR A 1 299 ? -1.784 12.893 10.451 1.000 0.970 299 TYR A C 1
ATOM 4769 O O . TYR A 1 299 ? -2.401 12.184 11.258 1.000 0.970 299 TYR A O 1
ATOM 4787 N N . PRO A 1 300 ? -2.224 14.125 10.113 1.000 0.980 300 PRO A N 1
ATOM 4788 C CA . PRO A 1 300 ? -3.473 14.678 10.620 1.000 0.980 300 PRO A CA 1
ATOM 4789 C C . PRO A 1 300 ? -4.648 13.736 10.355 1.000 0.980 300 PRO A C 1
ATOM 4790 O O . PRO A 1 300 ? -4.825 13.210 9.253 1.000 0.980 300 PRO A O 1
ATOM 4801 N N . ALA A 1 301 ? -5.419 13.471 11.405 1.000 0.990 301 ALA A N 1
ATOM 4802 C CA . ALA A 1 301 ? -6.449 12.445 11.394 1.000 0.990 301 ALA A CA 1
ATOM 4803 C C . ALA A 1 301 ? -7.842 13.019 11.674 1.000 0.990 301 ALA A C 1
ATOM 4804 O O . ALA A 1 301 ? -8.000 13.857 12.563 1.000 0.990 301 ALA A O 1
ATOM 4811 N N . CYS A 1 302 ? -8.861 12.498 10.993 1.000 0.990 302 CYS A N 1
ATOM 4812 C CA . CYS A 1 302 ? -10.272 12.755 11.280 1.000 0.990 302 CYS A CA 1
ATOM 4813 C C . CYS A 1 302 ? -10.971 11.444 11.651 1.000 0.990 302 CYS A C 1
ATOM 4814 O O . CYS A 1 302 ? -11.075 10.524 10.838 1.000 0.990 302 CYS A O 1
ATOM 4822 N N . ILE A 1 303 ? -11.483 11.366 12.878 1.000 0.990 303 ILE A N 1
ATOM 4823 C CA . ILE A 1 303 ? -12.405 10.311 13.297 1.000 0.990 303 ILE A CA 1
ATOM 4824 C C . ILE A 1 303 ? -13.823 10.803 13.019 1.000 0.990 303 ILE A C 1
ATOM 4825 O O . ILE A 1 303 ? -14.363 11.630 13.757 1.000 0.990 303 ILE A O 1
ATOM 4841 N N . LEU A 1 304 ? -14.424 10.280 11.955 1.000 0.990 304 LEU A N 1
ATOM 4842 C CA . LEU A 1 304 ? -15.781 10.602 11.521 1.000 0.990 304 LEU A CA 1
ATOM 4843 C C . LEU A 1 304 ? -16.762 9.730 12.310 1.000 0.990 304 LEU A C 1
ATOM 4844 O O . LEU A 1 304 ? -17.157 8.639 11.888 1.000 0.990 304 LEU A O 1
ATOM 4860 N N . LYS A 1 305 ? -17.061 10.187 13.530 1.000 0.990 305 LYS A N 1
ATOM 4861 C CA . LYS A 1 305 ? -17.782 9.428 14.559 1.000 0.990 305 LYS A CA 1
ATOM 4862 C C . LYS A 1 305 ? -19.297 9.585 14.462 1.000 0.990 305 LYS A C 1
ATOM 4863 O O . LYS A 1 305 ? -20.012 8.672 14.868 1.000 0.990 305 LYS A O 1
ATOM 4882 N N . GLY A 1 306 ? -19.780 10.736 14.005 1.000 0.990 306 GLY A N 1
ATOM 4883 C CA . GLY A 1 306 ? -21.207 11.005 13.841 1.000 0.990 306 GLY A CA 1
ATOM 4884 C C . GLY A 1 306 ? -21.695 10.815 12.409 1.000 0.990 306 GLY A C 1
ATOM 4885 O O . GLY A 1 306 ? -20.918 10.905 11.459 1.000 0.990 306 GLY A O 1
ATOM 4889 N N . GLU A 1 307 ? -22.995 10.561 12.256 1.000 0.990 307 GLU A N 1
ATOM 4890 C CA . GLU A 1 307 ? -23.619 10.448 10.936 1.000 0.990 307 GLU A CA 1
ATOM 4891 C C . GLU A 1 307 ? -23.426 11.742 10.136 1.000 0.990 307 GLU A C 1
ATOM 4892 O O . GLU A 1 307 ? -23.576 12.840 10.675 1.000 0.990 307 GLU A O 1
ATOM 4904 N N . GLY A 1 308 ? -23.041 11.615 8.865 1.000 0.990 308 GLY A N 1
ATOM 4905 C CA . GLY A 1 308 ? -22.830 12.769 7.988 1.000 0.990 308 GLY A CA 1
ATOM 4906 C C . GLY A 1 308 ? -21.559 13.575 8.270 1.000 0.990 308 GLY A C 1
ATOM 4907 O O . GLY A 1 308 ? -21.331 14.580 7.594 1.000 0.990 308 GLY A O 1
ATOM 4911 N N . ALA A 1 309 ? -20.733 13.159 9.238 1.000 0.990 309 ALA A N 1
ATOM 4912 C CA . ALA A 1 309 ? -19.472 13.826 9.541 1.000 0.990 309 ALA A CA 1
ATOM 4913 C C . ALA A 1 309 ? -18.537 13.846 8.322 1.000 0.990 309 ALA A C 1
ATOM 4914 O O . ALA A 1 309 ? -18.484 12.891 7.536 1.000 0.990 309 ALA A O 1
ATOM 4921 N N . ARG A 1 310 ? -17.777 14.935 8.182 1.000 0.990 310 ARG A N 1
ATOM 4922 C CA . ARG A 1 310 ? -16.914 15.191 7.026 1.000 0.990 310 ARG A CA 1
ATOM 4923 C C . ARG A 1 310 ? -15.487 15.513 7.447 1.000 0.990 310 ARG A C 1
ATOM 4924 O O . ARG A 1 310 ? -15.277 16.264 8.396 1.000 0.990 310 ARG A O 1
ATOM 4945 N N . GLY A 1 311 ? -14.515 14.964 6.726 1.000 0.990 311 GLY A N 1
ATOM 4946 C CA . GLY A 1 311 ? -13.094 15.224 6.956 1.000 0.990 311 GLY A CA 1
ATOM 4947 C C . GLY A 1 311 ? -12.364 15.527 5.658 1.000 0.990 311 GLY A C 1
ATOM 4948 O O . GLY A 1 311 ? -12.455 14.757 4.709 1.000 0.990 311 GLY A O 1
ATOM 4952 N N . MET A 1 312 ? -11.613 16.617 5.619 1.000 0.980 312 MET A N 1
ATOM 4953 C CA . MET A 1 312 ? -10.771 16.965 4.481 1.000 0.980 312 MET A CA 1
ATOM 4954 C C . MET A 1 312 ? -9.332 17.160 4.939 1.000 0.980 312 MET A C 1
ATOM 4955 O O . MET A 1 312 ? -9.099 17.775 5.980 1.000 0.980 312 MET A O 1
ATOM 4969 N N . THR A 1 313 ? -8.381 16.674 4.147 1.000 0.980 313 THR A N 1
ATOM 4970 C CA . THR A 1 313 ? -6.979 17.076 4.259 1.000 0.980 313 THR A CA 1
ATOM 4971 C C . THR A 1 313 ? -6.476 17.526 2.899 1.000 0.980 313 THR A C 1
ATOM 4972 O O . THR A 1 313 ? -6.539 16.767 1.938 1.000 0.980 313 THR A O 1
ATOM 4983 N N . LEU A 1 314 ? -5.950 18.742 2.838 1.000 0.970 314 LEU A N 1
ATOM 4984 C CA . LEU A 1 314 ? -5.199 19.267 1.710 1.000 0.970 314 LEU A CA 1
ATOM 4985 C C . LEU A 1 314 ? -3.777 19.543 2.196 1.000 0.970 314 LEU A C 1
ATOM 4986 O O . LEU A 1 314 ? -3.581 20.371 3.086 1.000 0.970 314 LEU A O 1
ATOM 5002 N N . SER A 1 315 ? -2.792 18.835 1.651 1.000 0.950 315 SER A N 1
ATOM 5003 C CA . SER A 1 315 ? -1.409 18.919 2.119 1.000 0.950 315 SER A CA 1
ATOM 5004 C C . SER A 1 315 ? -0.407 19.160 1.005 1.000 0.950 315 SER A C 1
ATOM 5005 O O . SER A 1 315 ? -0.570 18.685 -0.119 1.000 0.950 315 SER A O 1
ATOM 5013 N N . ILE A 1 316 ? 0.676 19.842 1.362 1.000 0.930 316 ILE A N 1
ATOM 5014 C CA . ILE A 1 316 ? 1.886 19.931 0.557 1.000 0.930 316 ILE A CA 1
ATOM 5015 C C . ILE A 1 316 ? 3.111 19.531 1.378 1.000 0.930 316 ILE A C 1
ATOM 5016 O O . ILE A 1 316 ? 3.238 19.906 2.547 1.000 0.930 316 ILE A O 1
ATOM 5032 N N . ALA A 1 317 ? 4.017 18.778 0.762 1.000 0.950 317 ALA A N 1
ATOM 5033 C CA . ALA A 1 317 ? 5.297 18.401 1.347 1.000 0.950 317 ALA A CA 1
ATOM 5034 C C . ALA A 1 317 ? 6.446 18.730 0.390 1.000 0.950 317 ALA A C 1
ATOM 5035 O O . ALA A 1 317 ? 6.447 18.277 -0.754 1.000 0.950 317 ALA A O 1
ATOM 5042 N N . LEU A 1 318 ? 7.438 19.486 0.863 1.000 0.930 318 LEU A N 1
ATOM 5043 C CA . LEU A 1 318 ? 8.654 19.790 0.109 1.000 0.930 318 LEU A CA 1
ATOM 5044 C C . LEU A 1 318 ? 9.882 19.287 0.871 1.000 0.930 318 LEU A C 1
ATOM 5045 O O . LEU A 1 318 ? 10.097 19.658 2.027 1.000 0.930 318 LEU A O 1
ATOM 5061 N N . ALA A 1 319 ? 10.690 18.448 0.221 1.000 0.950 319 ALA A N 1
ATOM 5062 C CA . ALA A 1 319 ? 11.947 17.946 0.769 1.000 0.950 319 ALA A CA 1
ATOM 5063 C C . ALA A 1 319 ? 13.131 18.381 -0.095 1.000 0.950 319 ALA A C 1
ATOM 5064 O O . ALA A 1 319 ? 13.261 17.963 -1.245 1.000 0.950 319 ALA A O 1
ATOM 5071 N N . GLY A 1 320 ? 14.006 19.195 0.483 1.000 0.910 320 GLY A N 1
ATOM 5072 C CA . GLY A 1 320 ? 15.322 19.521 -0.044 1.000 0.910 320 GLY A CA 1
ATOM 5073 C C . GLY A 1 320 ? 16.426 18.611 0.501 1.000 0.910 320 GLY A C 1
ATOM 5074 O O . GLY A 1 320 ? 16.194 17.593 1.156 1.000 0.910 320 GLY A O 1
ATOM 5078 N N . LYS A 1 321 ? 17.674 19.020 0.275 1.000 0.910 321 LYS A N 1
ATOM 5079 C CA . LYS A 1 321 ? 18.873 18.273 0.669 1.000 0.910 321 LYS A CA 1
ATOM 5080 C C . LYS A 1 321 ? 18.881 17.876 2.151 1.000 0.910 321 LYS A C 1
ATOM 5081 O O . LYS A 1 321 ? 18.956 18.729 3.033 1.000 0.910 321 LYS A O 1
ATOM 5100 N N . GLY A 1 322 ? 18.934 16.569 2.408 1.000 0.920 322 GLY A N 1
ATOM 5101 C CA . GLY A 1 322 ? 19.026 16.012 3.762 1.000 0.920 322 GLY A CA 1
ATOM 5102 C C . GLY A 1 322 ? 17.721 16.072 4.560 1.000 0.920 322 GLY A C 1
ATOM 5103 O O . GLY A 1 322 ? 17.752 15.834 5.765 1.000 0.920 322 GLY A O 1
ATOM 5107 N N . GLN A 1 323 ? 16.607 16.388 3.901 1.000 0.940 323 GLN A N 1
ATOM 5108 C CA . GLN A 1 323 ? 15.280 16.433 4.498 1.000 0.940 323 GLN A CA 1
ATOM 5109 C C . GLN A 1 323 ? 14.474 15.202 4.077 1.000 0.940 323 GLN A C 1
ATOM 5110 O O . GLN A 1 323 ? 14.542 14.756 2.926 1.000 0.940 323 GLN A O 1
ATOM 5124 N N . HIS A 1 324 ? 13.670 14.683 5.000 1.000 0.970 324 HIS A N 1
ATOM 5125 C CA . HIS A 1 324 ? 12.669 13.656 4.722 1.000 0.970 324 HIS A CA 1
ATOM 5126 C C . HIS A 1 324 ? 11.304 14.098 5.255 1.000 0.970 324 HIS A C 1
ATOM 5127 O O . HIS A 1 324 ? 11.133 14.280 6.459 1.000 0.970 324 HIS A O 1
ATOM 5141 N N . GLN A 1 325 ? 10.324 14.258 4.366 1.000 0.970 325 GLN A N 1
ATOM 5142 C CA . GLN A 1 325 ? 8.932 14.510 4.752 1.000 0.970 325 GLN A CA 1
ATOM 5143 C C . GLN A 1 325 ? 8.145 13.196 4.716 1.000 0.970 325 GLN A C 1
ATOM 5144 O O . GLN A 1 325 ? 7.728 12.777 3.641 1.000 0.970 325 GLN A O 1
ATOM 5158 N N . ASP A 1 326 ? 7.934 12.537 5.858 1.000 0.980 326 ASP A N 1
ATOM 5159 C CA . ASP A 1 326 ? 6.991 11.414 5.973 1.000 0.980 326 ASP A CA 1
ATOM 5160 C C . ASP A 1 326 ? 5.647 11.949 6.488 1.000 0.980 326 ASP A C 1
ATOM 5161 O O . ASP A 1 326 ? 5.379 12.022 7.692 1.000 0.980 326 ASP A O 1
ATOM 5170 N N . ALA A 1 327 ? 4.823 12.404 5.548 1.000 0.960 327 ALA A N 1
ATOM 5171 C CA . ALA A 1 327 ? 3.571 13.098 5.815 1.000 0.960 327 ALA A CA 1
ATOM 5172 C C . ALA A 1 327 ? 2.378 12.355 5.196 1.000 0.960 327 ALA A C 1
ATOM 5173 O O . ALA A 1 327 ? 2.525 11.485 4.342 1.000 0.960 327 ALA A O 1
ATOM 5180 N N . GLY A 1 328 ? 1.163 12.678 5.622 1.000 0.970 328 GLY A N 1
ATOM 5181 C CA . GLY A 1 328 ? -0.052 12.131 5.021 1.000 0.970 328 GLY A CA 1
ATOM 5182 C C . GLY A 1 328 ? -1.264 12.384 5.897 1.000 0.970 328 GLY A C 1
ATOM 5183 O O . GLY A 1 328 ? -1.291 13.357 6.640 1.000 0.970 328 GLY A O 1
ATOM 5187 N N . ALA A 1 329 ? -2.278 11.524 5.840 1.000 0.980 329 ALA A N 1
ATOM 5188 C CA . ALA A 1 329 ? -3.528 11.736 6.570 1.000 0.980 329 ALA A CA 1
ATOM 5189 C C . ALA A 1 329 ? -4.207 10.421 6.965 1.000 0.980 329 ALA A C 1
ATOM 5190 O O . ALA A 1 329 ? -3.939 9.365 6.391 1.000 0.980 329 ALA A O 1
ATOM 5197 N N . LYS A 1 330 ? -5.111 10.479 7.951 1.000 0.990 330 LYS A N 1
ATOM 5198 C CA . LYS A 1 330 ? -5.935 9.325 8.349 1.000 0.990 330 LYS A CA 1
ATOM 5199 C C . LYS A 1 330 ? -7.417 9.690 8.394 1.000 0.990 330 LYS A C 1
ATOM 5200 O O . LYS A 1 330 ? -7.810 10.544 9.184 1.000 0.990 330 LYS A O 1
ATOM 5219 N N . MET A 1 331 ? -8.246 9.001 7.619 1.000 0.990 331 MET A N 1
ATOM 5220 C CA . MET A 1 331 ? -9.702 9.172 7.610 1.000 0.990 331 MET A CA 1
ATOM 5221 C C . MET A 1 331 ? -10.367 7.907 8.143 1.000 0.990 331 MET A C 1
ATOM 5222 O O . MET A 1 331 ? -10.285 6.847 7.526 1.000 0.990 331 MET A O 1
ATOM 5236 N N . ILE A 1 332 ? -11.005 8.000 9.310 1.000 0.990 332 ILE A N 1
ATOM 5237 C CA . ILE A 1 332 ? -11.624 6.852 9.981 1.000 0.990 332 ILE A CA 1
ATOM 5238 C C . ILE A 1 332 ? -13.142 7.031 9.976 1.000 0.990 332 ILE A C 1
ATOM 5239 O O . ILE A 1 332 ? -13.693 7.780 10.784 1.000 0.990 332 ILE A O 1
ATOM 5255 N N . HIS A 1 333 ? -13.816 6.330 9.070 1.000 0.990 333 HIS A N 1
ATOM 5256 C CA . HIS A 1 333 ? -15.265 6.328 8.925 1.000 0.990 333 HIS A CA 1
ATOM 5257 C C . HIS A 1 333 ? -15.882 5.323 9.902 1.000 0.990 333 HIS A C 1
ATOM 5258 O O . HIS A 1 333 ? -15.711 4.112 9.753 1.000 0.990 333 HIS A O 1
ATOM 5272 N N . LEU A 1 334 ? -16.591 5.815 10.923 1.000 0.990 334 LEU A N 1
ATOM 5273 C CA . LEU A 1 334 ? -17.213 4.974 11.960 1.000 0.990 334 LEU A CA 1
ATOM 5274 C C . LEU A 1 334 ? -18.739 5.046 11.977 1.000 0.990 334 LEU A C 1
ATOM 5275 O O . LEU A 1 334 ? -19.377 4.275 12.698 1.000 0.990 334 LEU A O 1
ATOM 5291 N N . ALA A 1 335 ? -19.312 5.967 11.210 1.000 0.990 335 ALA A N 1
ATOM 5292 C CA . ALA A 1 335 ? -20.739 6.223 11.162 1.000 0.990 335 ALA A CA 1
ATOM 5293 C C . ALA A 1 335 ? -21.258 6.314 9.719 1.000 0.990 335 ALA A C 1
ATOM 5294 O O . ALA A 1 335 ? -20.462 6.539 8.795 1.000 0.990 335 ALA A O 1
ATOM 5301 N N . PRO A 1 336 ? -22.582 6.160 9.528 1.000 0.990 336 PRO A N 1
ATOM 5302 C CA . PRO A 1 336 ? -23.199 6.240 8.217 1.000 0.990 336 PRO A CA 1
ATOM 5303 C C . PRO A 1 336 ? -23.009 7.595 7.541 1.000 0.990 336 PRO A C 1
ATOM 5304 O O . PRO A 1 336 ? -22.859 8.626 8.202 1.000 0.990 336 PRO A O 1
ATOM 5315 N N . ASN A 1 337 ? -23.071 7.594 6.213 1.000 0.990 337 ASN A N 1
ATOM 5316 C CA . ASN A 1 337 ? -23.102 8.788 5.371 1.000 0.990 337 ASN A CA 1
ATOM 5317 C C . ASN A 1 337 ? -21.906 9.739 5.588 1.000 0.990 337 ASN A C 1
ATOM 5318 O O . ASN A 1 337 ? -21.978 10.921 5.254 1.000 0.990 337 ASN A O 1
ATOM 5329 N N . THR A 1 338 ? -20.804 9.242 6.159 1.000 0.990 338 THR A N 1
ATOM 5330 C CA . THR A 1 338 ? -19.582 10.020 6.385 1.000 0.990 338 THR A CA 1
ATOM 5331 C C . THR A 1 338 ? -18.816 10.200 5.078 1.000 0.990 338 THR A C 1
ATOM 5332 O O . THR A 1 338 ? -18.782 9.304 4.235 1.000 0.990 338 THR A O 1
ATOM 5343 N N . SER A 1 339 ? -18.172 11.348 4.886 1.000 0.990 339 SER A N 1
ATOM 5344 C CA . SER A 1 339 ? -17.415 11.617 3.658 1.000 0.990 339 SER A CA 1
ATOM 5345 C C . SER A 1 339 ? -16.031 12.165 3.944 1.000 0.990 339 SER A C 1
ATOM 5346 O O . SER A 1 339 ? -15.890 13.014 4.822 1.000 0.990 339 SER A O 1
ATOM 5354 N N . SER A 1 340 ? -15.030 11.739 3.182 1.000 0.990 340 SER A N 1
ATOM 5355 C CA . SER A 1 340 ? -13.697 12.321 3.275 1.000 0.990 340 SER A CA 1
ATOM 5356 C C . SER A 1 340 ? -13.053 12.619 1.930 1.000 0.990 340 SER A C 1
ATOM 5357 O O . SER A 1 340 ? -13.394 12.014 0.914 1.000 0.990 340 SER A O 1
ATOM 5365 N N . THR A 1 341 ? -12.121 13.565 1.944 1.000 0.990 341 THR A N 1
ATOM 5366 C CA . THR A 1 341 ? -11.287 13.908 0.793 1.000 0.990 341 THR A CA 1
ATOM 5367 C C . THR A 1 341 ? -9.854 14.112 1.259 1.000 0.990 341 THR A C 1
ATOM 5368 O O . THR A 1 341 ? -9.619 14.800 2.256 1.000 0.990 341 THR A O 1
ATOM 5379 N N . ILE A 1 342 ? -8.895 13.513 0.562 1.000 0.980 342 ILE A N 1
ATOM 5380 C CA . ILE A 1 342 ? -7.470 13.733 0.803 1.000 0.980 342 ILE A CA 1
ATOM 5381 C C . ILE A 1 342 ? -6.839 14.174 -0.511 1.000 0.980 342 ILE A C 1
ATOM 5382 O O . ILE A 1 342 ? -6.893 13.439 -1.487 1.000 0.980 342 ILE A O 1
ATOM 5398 N N . VAL A 1 343 ? -6.210 15.343 -0.523 1.000 0.970 343 VAL A N 1
ATOM 5399 C CA . VAL A 1 343 ? -5.396 15.811 -1.646 1.000 0.970 343 VAL A CA 1
ATOM 5400 C C . VAL A 1 343 ? -3.996 16.077 -1.119 1.000 0.970 343 VAL A C 1
ATOM 5401 O O . VAL A 1 343 ? -3.818 16.891 -0.213 1.000 0.970 343 VAL A O 1
ATOM 5414 N N . SER A 1 344 ? -2.999 15.392 -1.665 1.000 0.960 344 SER A N 1
ATOM 5415 C CA . SER A 1 344 ? -1.604 15.553 -1.266 1.000 0.960 344 SER A CA 1
ATOM 5416 C C . SER A 1 344 ? -0.736 15.871 -2.472 1.000 0.960 344 SER A C 1
ATOM 5417 O O . SER A 1 344 ? -0.727 15.127 -3.448 1.000 0.960 344 SER A O 1
ATOM 5425 N N . LYS A 1 345 ? 0.026 16.961 -2.390 1.000 0.950 345 LYS A N 1
ATOM 5426 C CA . LYS A 1 345 ? 1.013 17.362 -3.397 1.000 0.950 345 LYS A CA 1
ATOM 5427 C C . LYS A 1 345 ? 2.414 17.268 -2.791 1.000 0.950 345 LYS A C 1
ATOM 5428 O O . LYS A 1 345 ? 2.652 17.817 -1.719 1.000 0.950 345 LYS A O 1
ATOM 5447 N N . SER A 1 346 ? 3.352 16.601 -3.448 1.000 0.960 346 SER A N 1
ATOM 5448 C CA . SER A 1 346 ? 4.711 16.424 -2.918 1.000 0.960 346 SER A CA 1
ATOM 5449 C C . SER A 1 346 ? 5.772 16.848 -3.924 1.000 0.960 346 SER A C 1
ATOM 5450 O O . SER A 1 346 ? 5.594 16.680 -5.126 1.000 0.960 346 SER A O 1
ATOM 5458 N N . ILE A 1 347 ? 6.883 17.399 -3.437 1.000 0.940 347 ILE A N 1
ATOM 5459 C CA . ILE A 1 347 ? 8.026 17.799 -4.262 1.000 0.940 347 ILE A CA 1
ATOM 5460 C C . ILE A 1 347 ? 9.319 17.374 -3.567 1.000 0.940 347 ILE A C 1
ATOM 5461 O O . ILE A 1 347 ? 9.561 17.758 -2.420 1.000 0.940 347 ILE A O 1
ATOM 5477 N N . SER A 1 348 ? 10.171 16.617 -4.253 1.000 0.950 348 SER A N 1
ATOM 5478 C CA . SER A 1 348 ? 11.514 16.278 -3.773 1.000 0.950 348 SER A CA 1
ATOM 5479 C C . SER A 1 348 ? 12.590 16.863 -4.682 1.000 0.950 348 SER A C 1
ATOM 5480 O O . SER A 1 348 ? 12.496 16.785 -5.905 1.000 0.950 348 SER A O 1
ATOM 5488 N N . LYS A 1 349 ? 13.612 17.469 -4.072 1.000 0.910 349 LYS A N 1
ATOM 5489 C CA . LYS A 1 349 ? 14.752 18.077 -4.769 1.000 0.910 349 LYS A CA 1
ATOM 5490 C C . LYS A 1 349 ? 16.061 17.924 -3.999 1.000 0.910 349 LYS A C 1
ATOM 5491 O O . LYS A 1 349 ? 16.079 17.777 -2.777 1.000 0.910 349 LYS A O 1
ATOM 5510 N N . GLN A 1 350 ? 17.173 18.087 -4.698 1.000 0.930 350 GLN A N 1
ATOM 5511 C CA . GLN A 1 350 ? 18.549 18.112 -4.219 1.000 0.930 350 GLN A CA 1
ATOM 5512 C C . GLN A 1 350 ? 18.905 16.913 -3.325 1.000 0.930 350 GLN A C 1
ATOM 5513 O O . GLN A 1 350 ? 19.676 17.046 -2.367 1.000 0.930 350 GLN A O 1
ATOM 5527 N N . GLY A 1 351 ? 18.348 15.739 -3.622 1.000 0.940 351 GLY A N 1
ATOM 5528 C CA . GLY A 1 351 ? 18.495 14.543 -2.793 1.000 0.940 351 GLY A CA 1
ATOM 5529 C C . GLY A 1 351 ? 17.600 14.503 -1.551 1.000 0.940 351 GLY A C 1
ATOM 5530 O O . GLY A 1 351 ? 17.877 13.742 -0.625 1.000 0.940 351 GLY A O 1
ATOM 5534 N N . GLY A 1 352 ? 16.567 15.342 -1.488 1.000 0.960 352 GLY A N 1
ATOM 5535 C CA . GLY A 1 352 ? 15.489 15.237 -0.511 1.000 0.960 352 GLY A CA 1
ATOM 5536 C C . GLY A 1 352 ? 14.545 14.083 -0.822 1.000 0.960 352 GLY A C 1
ATOM 5537 O O . GLY A 1 352 ? 14.464 13.629 -1.968 1.000 0.960 352 GLY A O 1
ATOM 5541 N N . LYS A 1 353 ? 13.817 13.630 0.201 1.000 0.970 353 LYS A N 1
ATOM 5542 C CA . LYS A 1 353 ? 12.854 12.529 0.109 1.000 0.970 353 LYS A CA 1
ATOM 5543 C C . LYS A 1 353 ? 11.472 12.957 0.586 1.000 0.970 353 LYS A C 1
ATOM 5544 O O . LYS A 1 353 ? 11.327 13.492 1.686 1.000 0.970 353 LYS A O 1
ATOM 5563 N N . VAL A 1 354 ? 10.445 12.644 -0.196 1.000 0.980 354 VAL A N 1
ATOM 5564 C CA . VAL A 1 354 ? 9.042 12.807 0.212 1.000 0.980 354 VAL A CA 1
ATOM 5565 C C . VAL A 1 354 ? 8.350 11.451 0.284 1.000 0.980 354 VAL A C 1
ATOM 5566 O O . VAL A 1 354 ? 8.460 10.631 -0.619 1.000 0.980 354 VAL A O 1
ATOM 5579 N N . THR A 1 355 ? 7.625 11.198 1.363 1.000 0.980 355 THR A N 1
ATOM 5580 C CA . THR A 1 355 ? 6.828 9.989 1.547 1.000 0.980 355 THR A CA 1
ATOM 5581 C C . THR A 1 355 ? 5.405 10.399 1.888 1.000 0.980 355 THR A C 1
ATOM 5582 O O . THR A 1 355 ? 5.177 10.994 2.940 1.000 0.980 355 THR A O 1
ATOM 5593 N N . TYR A 1 356 ? 4.450 10.052 1.026 1.000 0.980 356 TYR A N 1
ATOM 5594 C CA . TYR A 1 356 ? 3.037 10.080 1.383 1.000 0.980 356 TYR A CA 1
ATOM 5595 C C . TYR A 1 356 ? 2.665 8.781 2.100 1.000 0.980 356 TYR A C 1
ATOM 5596 O O . TYR A 1 356 ? 2.902 7.685 1.586 1.000 0.980 356 TYR A O 1
ATOM 5614 N N . ARG A 1 357 ? 2.035 8.890 3.270 1.000 0.970 357 ARG A N 1
ATOM 5615 C CA . ARG A 1 357 ? 1.531 7.749 4.042 1.000 0.970 357 ARG A CA 1
ATOM 5616 C C . ARG A 1 357 ? 0.117 8.014 4.544 1.000 0.970 357 ARG A C 1
ATOM 5617 O O . ARG A 1 357 ? -0.092 8.789 5.478 1.000 0.970 357 ARG A O 1
ATOM 5638 N N . GLY A 1 358 ? -0.854 7.332 3.946 1.000 0.960 358 GLY A N 1
ATOM 5639 C CA . GLY A 1 358 ? -2.279 7.542 4.208 1.000 0.960 358 GLY A CA 1
ATOM 5640 C C . GLY A 1 358 ? -2.981 6.312 4.776 1.000 0.960 358 GLY A C 1
ATOM 5641 O O . GLY A 1 358 ? -2.582 5.184 4.494 1.000 0.960 358 GLY A O 1
ATOM 5645 N N . ILE A 1 359 ? -4.046 6.517 5.555 1.000 0.980 359 ILE A N 1
ATOM 5646 C CA . ILE A 1 359 ? -4.998 5.452 5.914 1.000 0.980 359 ILE A CA 1
ATOM 5647 C C . ILE A 1 359 ? -6.423 5.948 5.686 1.000 0.980 359 ILE A C 1
ATOM 5648 O O . ILE A 1 359 ? -6.823 6.950 6.279 1.000 0.980 359 ILE A O 1
ATOM 5664 N N . VAL A 1 360 ? -7.214 5.206 4.919 1.000 0.990 360 VAL A N 1
ATOM 5665 C CA . VAL A 1 360 ? -8.670 5.363 4.881 1.000 0.990 360 VAL A CA 1
ATOM 5666 C C . VAL A 1 360 ? -9.306 4.077 5.383 1.000 0.990 360 VAL A C 1
ATOM 5667 O O . VAL A 1 360 ? -9.097 3.007 4.823 1.000 0.990 360 VAL A O 1
ATOM 5680 N N . HIS A 1 361 ? -10.057 4.181 6.474 1.000 0.990 361 HIS A N 1
ATOM 5681 C CA . HIS A 1 361 ? -10.679 3.045 7.142 1.000 0.990 361 HIS A CA 1
ATOM 5682 C C . HIS A 1 361 ? -12.197 3.184 7.113 1.000 0.990 361 HIS A C 1
ATOM 5683 O O . HIS A 1 361 ? -12.742 4.134 7.683 1.000 0.990 361 HIS A O 1
ATOM 5697 N N . PHE A 1 362 ? -12.877 2.206 6.523 1.000 0.990 362 PHE A N 1
ATOM 5698 C CA . PHE A 1 362 ? -14.329 2.081 6.554 1.000 0.990 362 PHE A CA 1
ATOM 5699 C C . PHE A 1 362 ? -14.734 1.003 7.549 1.000 0.990 362 PHE A C 1
ATOM 5700 O O . PHE A 1 362 ? -14.670 -0.192 7.259 1.000 0.990 362 PHE A O 1
ATOM 5717 N N . GLY A 1 363 ? -15.153 1.430 8.740 1.000 0.980 363 GLY A N 1
ATOM 5718 C CA . GLY A 1 363 ? -15.635 0.521 9.771 1.000 0.980 363 GLY A CA 1
ATOM 5719 C C . GLY A 1 363 ? -16.967 -0.132 9.392 1.000 0.980 363 GLY A C 1
ATOM 5720 O O . GLY A 1 363 ? -17.715 0.365 8.557 1.000 0.980 363 GLY A O 1
ATOM 5724 N N . ARG A 1 364 ? -17.332 -1.211 10.092 1.000 0.980 364 ARG A N 1
ATOM 5725 C CA . ARG A 1 364 ? -18.558 -2.003 9.834 1.000 0.980 364 ARG A CA 1
ATOM 5726 C C . ARG A 1 364 ? -19.860 -1.182 9.818 1.000 0.980 364 ARG A C 1
ATOM 5727 O O . ARG A 1 364 ? -20.822 -1.582 9.182 1.000 0.980 364 ARG A O 1
ATOM 5748 N N . LYS A 1 365 ? -19.898 -0.042 10.519 1.000 0.980 365 LYS A N 1
ATOM 5749 C CA . LYS A 1 365 ? -21.060 0.864 10.612 1.000 0.980 365 LYS A CA 1
ATOM 5750 C C . LYS A 1 365 ? -21.008 2.052 9.643 1.000 0.980 365 LYS A C 1
ATOM 5751 O O . LYS A 1 365 ? -21.888 2.907 9.704 1.000 0.980 365 LYS A O 1
ATOM 5770 N N . ALA A 1 366 ? -19.984 2.142 8.796 1.000 0.980 366 ALA A N 1
ATOM 5771 C CA . ALA A 1 366 ? -19.760 3.245 7.862 1.000 0.980 366 ALA A CA 1
ATOM 5772 C C . ALA A 1 366 ? -20.669 3.168 6.623 1.000 0.980 366 ALA A C 1
ATOM 5773 O O . ALA A 1 366 ? -20.233 3.379 5.499 1.000 0.980 366 ALA A O 1
A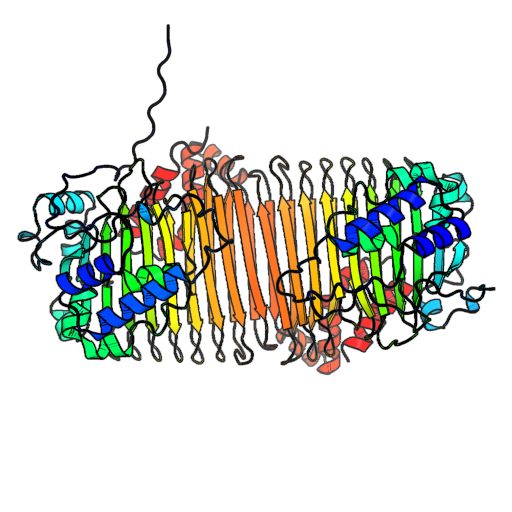TOM 5780 N N . GLU A 1 367 ? -21.937 2.839 6.830 1.000 0.970 367 GLU A N 1
ATOM 5781 C CA . GLU A 1 367 ? -22.910 2.612 5.770 1.000 0.970 367 GLU A CA 1
ATOM 5782 C C . GLU A 1 367 ? -23.075 3.855 4.886 1.000 0.970 367 GLU A C 1
ATOM 5783 O O . GLU A 1 367 ? -23.328 4.948 5.391 1.000 0.970 367 GLU A O 1
ATOM 5795 N N . GLY A 1 368 ? -22.943 3.721 3.568 1.000 0.970 368 GLY A N 1
ATOM 5796 C CA . GLY A 1 368 ? -23.048 4.847 2.636 1.000 0.970 368 GLY A CA 1
ATOM 5797 C C . GLY A 1 368 ? -21.895 5.851 2.733 1.000 0.970 368 GLY A C 1
ATOM 5798 O O . GLY A 1 368 ? -21.998 6.953 2.189 1.000 0.970 368 GLY A O 1
ATOM 5802 N N . ALA A 1 369 ? -20.811 5.508 3.435 1.000 0.980 369 ALA A N 1
ATOM 5803 C CA . ALA A 1 369 ? -19.643 6.363 3.534 1.000 0.980 369 ALA A CA 1
ATOM 5804 C C . ALA A 1 369 ? -18.844 6.391 2.225 1.000 0.980 369 ALA A C 1
ATOM 5805 O O . ALA A 1 369 ? -18.834 5.434 1.447 1.000 0.980 369 ALA A O 1
ATOM 5812 N N . ARG A 1 370 ? -18.139 7.497 1.991 1.000 0.980 370 ARG A N 1
ATOM 5813 C CA . ARG A 1 370 ? -17.347 7.702 0.773 1.000 0.980 370 ARG A CA 1
ATOM 5814 C C . ARG A 1 370 ? -16.025 8.410 1.034 1.000 0.980 370 ARG A C 1
ATOM 5815 O O . ARG A 1 370 ? -15.962 9.275 1.906 1.000 0.980 370 ARG A O 1
ATOM 5836 N N . SER A 1 371 ? -15.001 8.093 0.256 1.000 0.990 371 SER A N 1
ATOM 5837 C CA . SER A 1 371 ? -13.704 8.767 0.304 1.000 0.990 371 SER A CA 1
ATOM 5838 C C . SER A 1 371 ? -13.116 8.908 -1.094 1.000 0.990 371 SER A C 1
ATOM 5839 O O . SER A 1 371 ? -13.235 7.991 -1.905 1.000 0.990 371 SER A O 1
ATOM 5847 N N . ASN A 1 372 ? -12.500 10.053 -1.363 1.000 0.990 372 ASN A N 1
ATOM 5848 C CA . ASN A 1 372 ? -11.746 10.306 -2.585 1.000 0.990 372 ASN A CA 1
ATOM 5849 C C . ASN A 1 372 ? -10.337 10.796 -2.207 1.000 0.990 372 ASN A C 1
ATOM 5850 O O . ASN A 1 372 ? -10.194 11.649 -1.324 1.000 0.990 372 ASN A O 1
ATOM 5861 N N . ILE A 1 373 ? -9.310 10.203 -2.811 1.000 0.980 373 ILE A N 1
ATOM 5862 C CA . ILE A 1 373 ? -7.902 10.465 -2.514 1.000 0.980 373 ILE A CA 1
ATOM 5863 C C . ILE A 1 373 ? -7.162 10.784 -3.814 1.000 0.980 373 ILE A C 1
ATOM 5864 O O . ILE A 1 373 ? -7.223 10.001 -4.756 1.000 0.980 373 ILE A O 1
ATOM 5880 N N . GLU A 1 374 ? -6.420 11.888 -3.831 1.000 0.970 374 GLU A N 1
ATOM 5881 C CA . GLU A 1 374 ? -5.579 12.322 -4.949 1.000 0.970 374 GLU A CA 1
ATOM 5882 C C . GLU A 1 374 ? -4.162 12.623 -4.439 1.000 0.970 374 GLU A C 1
ATOM 5883 O O . GLU A 1 374 ? -3.972 13.462 -3.550 1.000 0.970 374 GLU A O 1
ATOM 5895 N N . CYS A 1 375 ? -3.158 11.929 -4.973 1.000 0.950 375 CYS A N 1
ATOM 5896 C CA . CYS A 1 375 ? -1.761 12.068 -4.563 1.000 0.950 375 CYS A CA 1
ATOM 5897 C C . CYS A 1 375 ? -0.854 12.349 -5.761 1.000 0.950 375 CYS A C 1
ATOM 5898 O O . CYS A 1 375 ? -0.575 11.453 -6.545 1.000 0.950 375 CYS A O 1
ATOM 5906 N N . ASP A 1 376 ? -0.303 13.555 -5.857 1.000 0.950 376 ASP A N 1
ATOM 5907 C CA . ASP A 1 376 ? 0.655 13.873 -6.915 1.000 0.950 376 ASP A CA 1
ATOM 5908 C C . ASP A 1 376 ? 2.033 14.192 -6.349 1.000 0.950 376 ASP A C 1
ATOM 5909 O O . ASP A 1 376 ? 2.163 14.912 -5.354 1.000 0.950 376 ASP A O 1
ATOM 5918 N N . THR A 1 377 ? 3.070 13.734 -7.043 1.000 0.970 377 THR A N 1
ATOM 5919 C CA . THR A 1 377 ? 4.464 14.018 -6.704 1.000 0.970 377 THR A CA 1
ATOM 5920 C C . THR A 1 377 ? 5.247 14.494 -7.923 1.000 0.970 377 THR A C 1
ATOM 5921 O O . THR A 1 377 ? 5.204 13.865 -8.981 1.000 0.970 377 THR A O 1
ATOM 5932 N N . LEU A 1 378 ? 6.042 15.551 -7.733 1.000 0.940 378 LEU A N 1
ATOM 5933 C CA . LEU A 1 378 ? 7.111 15.953 -8.643 1.000 0.940 378 LEU A CA 1
ATOM 5934 C C . LEU A 1 378 ? 8.490 15.610 -8.065 1.000 0.940 378 LEU A C 1
ATOM 5935 O O . LEU A 1 378 ? 8.833 16.048 -6.965 1.000 0.940 378 LEU A O 1
ATOM 5951 N N . ILE A 1 379 ? 9.290 14.859 -8.820 1.000 0.950 379 ILE A N 1
ATOM 5952 C CA . ILE A 1 379 ? 10.709 14.627 -8.512 1.000 0.950 379 ILE A CA 1
ATOM 5953 C C . ILE A 1 379 ? 11.541 15.548 -9.406 1.000 0.950 379 ILE A C 1
ATOM 5954 O O . ILE A 1 379 ? 11.387 15.543 -10.627 1.000 0.950 379 ILE A O 1
ATOM 5970 N N . MET A 1 380 ? 12.384 16.379 -8.796 1.000 0.910 380 MET A N 1
ATOM 5971 C CA . MET A 1 380 ? 13.060 17.478 -9.497 1.000 0.910 380 MET A CA 1
ATOM 5972 C C . MET A 1 380 ? 14.432 17.102 -10.065 1.000 0.910 380 MET A C 1
ATOM 5973 O O . MET A 1 380 ? 14.934 17.798 -10.944 1.000 0.910 380 MET A O 1
ATOM 5987 N N . ASP A 1 381 ? 15.050 16.038 -9.554 1.000 0.910 381 ASP A N 1
ATOM 5988 C CA . ASP A 1 381 ? 16.372 15.578 -9.972 1.000 0.910 381 ASP A CA 1
ATOM 5989 C C . ASP A 1 381 ? 16.612 14.113 -9.611 1.000 0.910 381 ASP A C 1
ATOM 5990 O O . ASP A 1 381 ? 15.986 13.556 -8.709 1.000 0.910 381 ASP A O 1
ATOM 5999 N N . ASN A 1 382 ? 17.616 13.530 -10.256 1.000 0.910 382 ASN A N 1
ATOM 6000 C CA . ASN A 1 382 ? 17.977 12.123 -10.126 1.000 0.910 382 ASN A CA 1
ATOM 6001 C C . ASN A 1 382 ? 18.533 11.685 -8.761 1.000 0.910 382 ASN A C 1
ATOM 6002 O O . ASN A 1 382 ? 18.848 10.511 -8.590 1.000 0.910 382 ASN A O 1
ATOM 6013 N N . LYS A 1 383 ? 18.727 12.585 -7.791 1.000 0.940 383 LYS A N 1
ATOM 6014 C CA . LYS A 1 383 ? 19.138 12.201 -6.427 1.000 0.940 383 LYS A CA 1
ATOM 6015 C C . LYS A 1 383 ? 17.945 12.108 -5.491 1.000 0.940 383 LYS A C 1
ATOM 6016 O O . LYS A 1 383 ? 18.079 11.541 -4.406 1.000 0.940 383 LYS A O 1
ATOM 6035 N N . SER A 1 384 ? 16.837 12.735 -5.863 1.000 0.960 384 SER A N 1
ATOM 6036 C CA . SER A 1 384 ? 15.629 12.821 -5.066 1.000 0.960 384 SER A CA 1
ATOM 6037 C C . SER A 1 384 ? 14.708 11.637 -5.301 1.000 0.960 384 SER A C 1
ATOM 6038 O O . SER A 1 384 ? 14.694 11.037 -6.368 1.000 0.960 384 SER A O 1
ATOM 6046 N N . THR A 1 385 ? 13.944 11.291 -4.268 1.000 0.970 385 THR A N 1
ATOM 6047 C CA . THR A 1 385 ? 13.109 10.085 -4.272 1.000 0.970 385 THR A CA 1
ATOM 6048 C C . THR A 1 385 ? 11.722 10.368 -3.715 1.000 0.970 385 THR A C 1
ATOM 6049 O O . THR A 1 385 ? 11.490 11.386 -3.041 1.000 0.970 385 THR A O 1
ATOM 6060 N N . SER A 1 386 ? 10.783 9.470 -4.006 1.000 0.980 386 SER A N 1
ATOM 6061 C CA . SER A 1 386 ? 9.430 9.523 -3.474 1.000 0.980 386 SER A CA 1
ATOM 6062 C C . SER A 1 386 ? 8.843 8.148 -3.194 1.000 0.980 386 SER A C 1
ATOM 6063 O O . SER A 1 386 ? 8.942 7.245 -4.015 1.000 0.980 386 SER A O 1
ATOM 6071 N N . ASP A 1 387 ? 8.142 8.031 -2.066 1.000 0.980 387 ASP A N 1
ATOM 6072 C CA . ASP A 1 387 ? 7.306 6.872 -1.758 1.000 0.980 387 ASP A CA 1
ATOM 6073 C C . ASP A 1 387 ? 5.839 7.306 -1.593 1.000 0.980 387 ASP A C 1
ATOM 6074 O O . ASP A 1 387 ? 5.542 8.288 -0.913 1.000 0.980 387 ASP A O 1
ATOM 6083 N N . THR A 1 388 ? 4.892 6.559 -2.155 1.000 0.980 388 THR A N 1
ATOM 6084 C CA . THR A 1 388 ? 3.445 6.718 -1.928 1.000 0.980 388 THR A CA 1
ATOM 6085 C C . THR A 1 388 ? 2.898 5.418 -1.354 1.000 0.980 388 THR A C 1
ATOM 6086 O O . THR A 1 388 ? 2.859 4.396 -2.036 1.000 0.980 388 THR A O 1
ATOM 6097 N N . ILE A 1 389 ? 2.511 5.443 -0.076 1.000 0.970 389 ILE A N 1
ATOM 6098 C CA . ILE A 1 389 ? 2.173 4.253 0.717 1.000 0.970 389 ILE A CA 1
ATOM 6099 C C . ILE A 1 389 ? 0.777 4.413 1.355 1.000 0.970 389 ILE A C 1
ATOM 6100 O O . ILE A 1 389 ? 0.666 4.710 2.554 1.000 0.970 389 ILE A O 1
ATOM 6116 N N . PRO A 1 390 ? -0.306 4.262 0.575 1.000 0.970 390 PRO A N 1
ATOM 6117 C CA . PRO A 1 390 ? -1.668 4.312 1.086 1.000 0.970 390 PRO A CA 1
ATOM 6118 C C . PRO A 1 390 ? -2.143 2.957 1.626 1.000 0.970 390 PRO A C 1
ATOM 6119 O O . PRO A 1 390 ? -1.783 1.902 1.108 1.000 0.970 390 PRO A O 1
ATOM 6130 N N . TYR A 1 391 ? -3.013 2.995 2.636 1.000 0.970 391 TYR A N 1
ATOM 6131 C CA . TYR A 1 391 ? -3.738 1.827 3.140 1.000 0.970 391 TYR A CA 1
ATOM 6132 C C . TYR A 1 391 ? -5.242 2.085 3.137 1.000 0.970 391 TYR A C 1
ATOM 6133 O O . TYR A 1 391 ? -5.724 2.952 3.869 1.000 0.970 391 TYR A O 1
ATOM 6151 N N . ASN A 1 392 ? -5.986 1.307 2.357 1.000 0.980 392 ASN A N 1
ATOM 6152 C CA . ASN A 1 392 ? -7.437 1.407 2.256 1.000 0.980 392 ASN A CA 1
ATOM 6153 C C . ASN A 1 392 ? -8.064 0.159 2.894 1.000 0.980 392 ASN A C 1
ATOM 6154 O O . ASN A 1 392 ? -8.087 -0.914 2.296 1.000 0.980 392 ASN A O 1
ATOM 6165 N N . GLU A 1 393 ? -8.539 0.297 4.132 1.000 0.980 393 GLU A N 1
ATOM 6166 C CA . GLU A 1 393 ? -9.083 -0.795 4.944 1.000 0.980 393 GLU A CA 1
ATOM 6167 C C . GLU A 1 393 ? -10.614 -0.812 4.857 1.000 0.980 393 GLU A C 1
ATOM 6168 O O . GLU A 1 393 ? -11.280 0.085 5.388 1.000 0.980 393 GLU A O 1
ATOM 6180 N N . ILE A 1 394 ? -11.187 -1.826 4.201 1.000 0.980 394 ILE A N 1
ATOM 6181 C CA . ILE A 1 394 ? -12.612 -1.830 3.834 1.000 0.980 394 ILE A CA 1
ATOM 6182 C C . ILE A 1 394 ? -13.358 -2.962 4.545 1.000 0.980 394 ILE A C 1
ATOM 6183 O O . ILE A 1 394 ? -13.224 -4.132 4.191 1.000 0.980 394 ILE A O 1
ATOM 6199 N N . LEU A 1 395 ? -14.173 -2.615 5.548 1.000 0.980 395 LEU A N 1
ATOM 6200 C CA . LEU A 1 395 ? -14.968 -3.565 6.339 1.000 0.980 395 LEU A CA 1
ATOM 6201 C C . LEU A 1 395 ? -16.485 -3.368 6.162 1.000 0.980 395 LEU A C 1
ATOM 6202 O O . LEU A 1 395 ? -17.262 -3.823 6.998 1.000 0.980 395 LEU A O 1
ATOM 6218 N N . ASN A 1 396 ? -16.927 -2.667 5.124 1.000 0.970 396 ASN A N 1
ATOM 6219 C CA . ASN A 1 396 ? -18.342 -2.471 4.813 1.000 0.970 396 ASN A CA 1
ATOM 6220 C C . ASN A 1 396 ? -18.527 -2.579 3.291 1.000 0.970 396 ASN A C 1
ATOM 6221 O O . ASN A 1 396 ? -17.649 -2.178 2.528 1.000 0.970 396 ASN A O 1
ATOM 6232 N N . ASP A 1 397 ? -19.632 -3.175 2.859 1.000 0.950 397 ASP A N 1
ATOM 6233 C CA . ASP A 1 397 ? -19.941 -3.457 1.458 1.000 0.950 397 ASP A CA 1
ATOM 6234 C C . ASP A 1 397 ? -20.691 -2.330 0.743 1.000 0.950 397 ASP A C 1
ATOM 6235 O O . ASP A 1 397 ? -20.672 -2.254 -0.485 1.000 0.950 397 ASP A O 1
ATOM 6244 N N . ASN A 1 398 ? -21.294 -1.407 1.488 1.000 0.960 398 ASN A N 1
ATOM 6245 C CA . ASN A 1 398 ? -21.970 -0.233 0.958 1.000 0.960 398 ASN A CA 1
ATOM 6246 C C . ASN A 1 398 ? -21.149 1.049 1.173 1.000 0.960 398 ASN A C 1
ATOM 6247 O O . ASN A 1 398 ? -21.608 2.003 1.804 1.000 0.960 398 ASN A O 1
ATOM 6258 N N . ILE A 1 399 ? -19.939 1.081 0.612 1.000 0.970 399 ILE A N 1
ATOM 6259 C CA . ILE A 1 399 ? -19.055 2.257 0.598 1.000 0.970 399 ILE A CA 1
ATOM 6260 C C . ILE A 1 399 ? -18.599 2.598 -0.821 1.000 0.970 399 ILE A C 1
ATOM 6261 O O . ILE A 1 399 ? -18.841 1.842 -1.766 1.000 0.970 399 ILE A O 1
ATOM 6277 N N . SER A 1 400 ? -17.934 3.743 -0.966 1.000 0.970 400 SER A N 1
ATOM 6278 C CA . SER A 1 400 ? -17.253 4.142 -2.201 1.000 0.970 400 SER A CA 1
ATOM 6279 C C . SER A 1 400 ? -15.884 4.732 -1.875 1.000 0.970 400 SER A C 1
ATOM 6280 O O . SER A 1 400 ? -15.803 5.770 -1.221 1.000 0.970 400 SER A O 1
ATOM 6288 N N . LEU A 1 401 ? -14.818 4.091 -2.337 1.000 0.980 401 LEU A N 1
ATOM 6289 C CA . LEU A 1 401 ? -13.451 4.602 -2.267 1.000 0.980 401 LEU A CA 1
ATOM 6290 C C . LEU A 1 401 ? -12.914 4.774 -3.686 1.000 0.980 401 LEU A C 1
ATOM 6291 O O . LEU A 1 401 ? -12.977 3.834 -4.473 1.000 0.980 401 LEU A O 1
ATOM 6307 N N . GLU A 1 402 ? -12.352 5.943 -3.966 1.000 0.980 402 GLU A N 1
ATOM 6308 C CA . GLU A 1 402 ? -11.562 6.233 -5.163 1.000 0.980 402 GLU A CA 1
ATOM 6309 C C . GLU A 1 402 ? -10.204 6.786 -4.730 1.000 0.980 402 GLU A C 1
ATOM 6310 O O . GLU A 1 402 ? -10.136 7.679 -3.885 1.000 0.980 402 GLU A O 1
ATOM 6322 N N . HIS A 1 403 ? -9.127 6.240 -5.279 1.000 0.970 403 HIS A N 1
ATOM 6323 C CA . HIS A 1 403 ? -7.761 6.656 -4.999 1.000 0.970 403 HIS A CA 1
ATOM 6324 C C . HIS A 1 403 ? -6.999 6.765 -6.310 1.000 0.970 403 HIS A C 1
ATOM 6325 O O . HIS A 1 403 ? -6.922 5.787 -7.050 1.000 0.970 403 HIS A O 1
ATOM 6339 N N . GLU A 1 404 ? -6.381 7.909 -6.558 1.000 0.980 404 GLU A N 1
ATOM 6340 C CA . GLU A 1 404 ? -5.488 8.115 -7.692 1.000 0.980 404 GLU A CA 1
ATOM 6341 C C . GLU A 1 404 ? -4.167 8.708 -7.211 1.000 0.980 404 GLU A C 1
ATOM 6342 O O . GLU A 1 404 ? -4.138 9.558 -6.315 1.000 0.980 404 GLU A O 1
ATOM 6354 N N . ALA A 1 405 ? -3.067 8.250 -7.806 1.000 0.970 405 ALA A N 1
ATOM 6355 C CA . ALA A 1 405 ? -1.775 8.873 -7.595 1.000 0.970 405 ALA A CA 1
ATOM 6356 C C . ALA A 1 405 ? -0.946 8.919 -8.866 1.000 0.970 405 ALA A C 1
ATOM 6357 O O . ALA A 1 405 ? -1.039 8.029 -9.716 1.000 0.970 405 ALA A O 1
ATOM 6364 N N . LYS A 1 406 ? -0.087 9.933 -8.951 1.000 0.960 406 LYS A N 1
ATOM 6365 C CA . LYS A 1 406 ? 0.844 10.122 -10.053 1.000 0.960 406 LYS A CA 1
ATOM 6366 C C . LYS A 1 406 ? 2.190 10.637 -9.563 1.000 0.960 406 LYS A C 1
ATOM 6367 O O . LYS A 1 406 ? 2.273 11.560 -8.757 1.000 0.960 406 LYS A O 1
ATOM 6386 N N . VAL A 1 407 ? 3.258 10.067 -10.103 1.000 0.960 407 VAL A N 1
ATOM 6387 C CA . VAL A 1 407 ? 4.635 10.513 -9.896 1.000 0.960 407 VAL A CA 1
ATOM 6388 C C . VAL A 1 407 ? 5.259 10.781 -11.256 1.000 0.960 407 VAL A C 1
ATOM 6389 O O . VAL A 1 407 ? 5.184 9.952 -12.165 1.000 0.960 407 VAL A O 1
ATOM 6402 N N . SER A 1 408 ? 5.871 11.949 -11.409 1.000 0.870 408 SER A N 1
ATOM 6403 C CA . SER A 1 408 ? 6.635 12.284 -12.607 1.000 0.870 408 SER A CA 1
ATOM 6404 C C . SER A 1 408 ? 7.704 13.321 -12.300 1.000 0.870 408 SER A C 1
ATOM 6405 O O . SER A 1 408 ? 7.667 13.991 -11.266 1.000 0.870 408 SER A O 1
ATOM 6413 N N . LYS A 1 409 ? 8.621 13.534 -13.240 1.000 0.850 409 LYS A N 1
ATOM 6414 C CA . LYS A 1 409 ? 9.371 14.790 -13.286 1.000 0.850 409 LYS A CA 1
ATOM 6415 C C . LYS A 1 409 ? 8.515 15.952 -13.789 1.000 0.850 409 LYS A C 1
ATOM 6416 O O . LYS A 1 409 ? 7.366 15.782 -14.215 1.000 0.850 409 LYS A O 1
ATOM 6435 N N . VAL A 1 410 ? 9.109 17.141 -13.784 1.000 0.830 410 VAL A N 1
ATOM 6436 C CA . VAL A 1 410 ? 8.562 18.334 -14.440 1.000 0.830 410 VAL A CA 1
ATOM 6437 C C . VAL A 1 410 ? 8.339 18.048 -15.929 1.000 0.830 410 VAL A C 1
ATOM 6438 O O . VAL A 1 410 ? 9.220 17.536 -16.619 1.000 0.830 410 VAL A O 1
ATOM 6451 N N . SER A 1 411 ? 7.150 18.377 -16.436 1.000 0.790 411 SER A N 1
ATOM 6452 C CA . SER A 1 411 ? 6.781 18.106 -17.829 1.000 0.790 411 SER A CA 1
ATOM 6453 C C . SER A 1 411 ? 7.726 18.807 -18.811 1.000 0.790 411 SER A C 1
ATOM 6454 O O . SER A 1 411 ? 7.722 20.035 -18.912 1.000 0.790 411 SER A O 1
ATOM 6462 N N . GLU A 1 412 ? 8.483 18.026 -19.591 1.000 0.810 412 GLU A N 1
ATOM 6463 C CA . GLU A 1 412 ? 9.363 18.553 -20.648 1.000 0.810 412 GLU A CA 1
ATOM 6464 C C . GLU A 1 412 ? 8.583 19.328 -21.712 1.000 0.810 412 GLU A C 1
ATOM 6465 O O . GLU A 1 412 ? 9.074 20.322 -22.239 1.000 0.810 412 GLU A O 1
ATOM 6477 N N . GLU A 1 413 ? 7.354 18.902 -22.017 1.000 0.840 413 GLU A N 1
ATOM 6478 C CA . GLU A 1 413 ? 6.490 19.593 -22.972 1.000 0.840 413 GLU A CA 1
ATOM 6479 C C . GLU A 1 413 ? 6.088 20.980 -22.449 1.000 0.840 413 GLU A C 1
ATOM 6480 O O . GLU A 1 413 ? 6.163 21.956 -23.198 1.000 0.840 413 GLU A O 1
ATOM 6492 N N . GLN A 1 414 ? 5.729 21.104 -21.161 1.000 0.870 414 GLN A N 1
ATOM 6493 C CA . GLN A 1 414 ? 5.426 22.401 -20.537 1.000 0.870 414 GLN A CA 1
ATOM 6494 C C . GLN A 1 414 ? 6.663 23.298 -20.456 1.000 0.870 414 GLN A C 1
ATOM 6495 O O . GLN A 1 414 ? 6.577 24.482 -20.785 1.000 0.870 414 GLN A O 1
ATOM 6509 N N . LEU A 1 415 ? 7.807 22.736 -20.058 1.000 0.870 415 LEU A N 1
ATOM 6510 C CA . LEU A 1 415 ? 9.092 23.431 -20.004 1.000 0.870 415 LEU A CA 1
ATOM 6511 C C . LEU A 1 415 ? 9.464 23.976 -21.382 1.000 0.870 415 LEU A C 1
ATOM 6512 O O . LEU A 1 415 ? 9.634 25.182 -21.540 1.000 0.870 415 LEU A O 1
ATOM 6528 N N . PHE A 1 416 ? 9.483 23.120 -22.407 1.000 0.900 416 PHE A N 1
ATOM 6529 C CA . PHE A 1 416 ? 9.760 23.517 -23.785 1.000 0.900 416 PHE A CA 1
ATOM 6530 C C . PHE A 1 416 ? 8.756 24.560 -24.287 1.000 0.900 416 PHE A C 1
ATOM 6531 O O . PHE A 1 416 ? 9.148 25.545 -24.916 1.000 0.900 416 PHE A O 1
ATOM 6548 N N . TYR A 1 417 ? 7.465 24.389 -23.980 1.000 0.920 417 TYR A N 1
ATOM 6549 C CA . TYR A 1 417 ? 6.429 25.353 -24.337 1.000 0.920 417 TYR A CA 1
ATOM 6550 C C . TYR A 1 417 ? 6.694 26.736 -23.718 1.000 0.920 417 TYR A C 1
ATOM 6551 O O . TYR A 1 417 ? 6.685 27.728 -24.450 1.000 0.920 417 TYR A O 1
ATOM 6569 N N . LEU A 1 418 ? 6.983 26.827 -22.416 1.000 0.910 418 LEU A N 1
ATOM 6570 C CA . LEU A 1 418 ? 7.303 28.087 -21.728 1.000 0.910 418 LEU A CA 1
ATOM 6571 C C . LEU A 1 418 ? 8.624 28.688 -22.228 1.000 0.910 418 LEU A C 1
ATOM 6572 O O . LEU A 1 418 ? 8.672 29.870 -22.581 1.000 0.910 418 LEU A O 1
ATOM 6588 N N . MET A 1 419 ? 9.666 27.865 -22.359 1.000 0.920 419 MET A N 1
ATOM 6589 C CA . MET A 1 419 ? 10.972 28.284 -22.869 1.000 0.920 419 MET A CA 1
ATOM 6590 C C . MET A 1 419 ? 10.881 28.833 -24.297 1.000 0.920 419 MET A C 1
ATOM 6591 O O . MET A 1 419 ? 11.479 29.863 -24.611 1.000 0.920 419 MET A O 1
ATOM 6605 N N . SER A 1 420 ? 10.054 28.232 -25.162 1.000 0.930 420 SER A N 1
ATOM 6606 C CA . SER A 1 420 ? 9.821 28.715 -26.534 1.000 0.930 420 SER A CA 1
ATOM 6607 C C . SER A 1 420 ? 9.184 30.112 -26.600 1.000 0.930 420 SER A C 1
ATOM 6608 O O . SER A 1 420 ? 9.291 30.800 -27.617 1.000 0.930 420 SER A O 1
ATOM 6616 N N . ARG A 1 421 ? 8.535 30.556 -25.516 1.000 0.940 421 ARG A N 1
ATOM 6617 C CA . ARG A 1 421 ? 7.949 31.897 -25.375 1.000 0.940 421 ARG A CA 1
ATOM 6618 C C . ARG A 1 421 ? 8.942 32.933 -24.833 1.000 0.940 421 ARG A C 1
ATOM 6619 O O . ARG A 1 421 ? 8.552 34.087 -24.681 1.000 0.940 421 ARG A O 1
ATOM 6640 N N . GLY A 1 422 ? 10.199 32.558 -24.588 1.000 0.930 422 GLY A N 1
ATOM 6641 C CA . GLY A 1 422 ? 11.262 33.452 -24.114 1.000 0.930 422 GLY A CA 1
ATOM 6642 C C . GLY A 1 422 ? 11.454 33.472 -22.597 1.000 0.930 422 GLY A C 1
ATOM 6643 O O . GLY A 1 422 ? 12.120 34.372 -22.094 1.000 0.930 422 GLY A O 1
ATOM 6647 N N . ILE A 1 423 ? 10.869 32.506 -21.888 1.000 0.910 423 ILE A N 1
ATOM 6648 C CA . ILE A 1 423 ? 11.040 32.310 -20.443 1.000 0.910 423 ILE A CA 1
ATOM 6649 C C . ILE A 1 423 ? 12.299 31.455 -20.223 1.000 0.910 423 ILE A C 1
ATOM 6650 O O . ILE A 1 423 ? 12.574 30.558 -21.020 1.000 0.910 423 ILE A O 1
ATOM 6666 N N . SER A 1 424 ? 13.100 31.733 -19.194 1.000 0.880 424 SER A N 1
ATOM 6667 C CA . SER A 1 424 ? 14.256 30.878 -18.874 1.000 0.880 424 SER A CA 1
ATOM 6668 C C . SER A 1 424 ? 13.819 29.503 -18.350 1.000 0.880 424 SER A C 1
ATOM 6669 O O . SER A 1 424 ? 12.680 29.322 -17.934 1.000 0.880 424 SER A O 1
ATOM 6677 N N . GLU A 1 425 ? 14.709 28.511 -18.374 1.000 0.840 425 GLU A N 1
ATOM 6678 C CA . GLU A 1 425 ? 14.414 27.169 -17.842 1.000 0.840 425 GLU A CA 1
ATOM 6679 C C . GLU A 1 425 ? 14.073 27.198 -16.343 1.000 0.840 425 GLU A C 1
ATOM 6680 O O . GLU A 1 425 ? 13.135 26.535 -15.896 1.000 0.840 425 GLU A O 1
ATOM 6692 N N . GLU A 1 426 ? 14.797 28.025 -15.586 1.000 0.820 426 GLU A N 1
ATOM 6693 C CA . GLU A 1 426 ? 14.589 28.239 -14.153 1.000 0.820 426 GLU A CA 1
ATOM 6694 C C . GLU A 1 426 ? 13.213 28.873 -13.888 1.000 0.820 426 GLU A C 1
ATOM 6695 O O . GLU A 1 426 ? 12.381 28.272 -13.208 1.000 0.820 426 GLU A O 1
ATOM 6707 N N . GLU A 1 427 ? 12.900 30.004 -14.535 1.000 0.840 427 GLU A N 1
ATOM 6708 C CA . GLU A 1 427 ? 11.578 30.644 -14.421 1.000 0.840 427 GLU A CA 1
ATOM 6709 C C . GLU A 1 427 ? 10.438 29.741 -14.931 1.000 0.840 427 GLU A C 1
ATOM 6710 O O . GLU A 1 427 ? 9.332 29.768 -14.390 1.000 0.840 427 GLU A O 1
ATOM 6722 N N . ALA A 1 428 ? 10.669 28.938 -15.977 1.000 0.870 428 ALA A N 1
ATOM 6723 C CA . ALA A 1 428 ? 9.670 28.016 -16.513 1.000 0.870 428 ALA A CA 1
ATOM 6724 C C . ALA A 1 428 ? 9.344 26.904 -15.510 1.000 0.870 428 ALA A C 1
ATOM 6725 O O . ALA A 1 428 ? 8.170 26.607 -15.278 1.000 0.870 428 ALA A O 1
ATOM 6732 N N . THR A 1 429 ? 10.367 26.327 -14.882 1.000 0.860 429 THR A N 1
ATOM 6733 C CA . THR A 1 429 ? 10.202 25.310 -13.839 1.000 0.860 429 THR A CA 1
ATOM 6734 C C . THR A 1 429 ? 9.496 25.883 -12.619 1.000 0.860 429 THR A C 1
ATOM 6735 O O . THR A 1 429 ? 8.557 25.264 -12.118 1.000 0.860 429 THR A O 1
ATOM 6746 N N . GLU A 1 430 ? 9.854 27.101 -12.199 1.000 0.840 430 GLU A N 1
ATOM 6747 C CA . GLU A 1 430 ? 9.123 27.824 -11.156 1.000 0.840 430 GLU A CA 1
ATOM 6748 C C . GLU A 1 430 ? 7.640 27.975 -11.504 1.000 0.840 430 GLU A C 1
ATOM 6749 O O . GLU A 1 430 ? 6.786 27.675 -10.675 1.000 0.840 430 GLU A O 1
ATOM 6761 N N . MET A 1 431 ? 7.306 28.419 -12.722 1.000 0.870 431 MET A N 1
ATOM 6762 C CA . MET A 1 431 ? 5.913 28.581 -13.152 1.000 0.870 431 MET A CA 1
ATOM 6763 C C . MET A 1 431 ? 5.132 27.261 -13.123 1.000 0.870 431 MET A C 1
ATOM 6764 O O . MET A 1 431 ? 3.964 27.260 -12.729 1.000 0.870 431 MET A O 1
ATOM 6778 N N . ILE A 1 432 ? 5.759 26.146 -13.508 1.000 0.890 432 ILE A N 1
ATOM 6779 C CA . ILE A 1 432 ? 5.136 24.815 -13.452 1.000 0.890 432 ILE A CA 1
ATOM 6780 C C . ILE A 1 432 ? 4.901 24.396 -11.998 1.000 0.890 432 ILE A C 1
ATOM 6781 O O . ILE A 1 432 ? 3.795 23.979 -11.653 1.000 0.890 432 ILE A O 1
ATOM 6797 N N . VAL A 1 433 ? 5.897 24.579 -11.127 1.000 0.880 433 VAL A N 1
ATOM 6798 C CA . VAL A 1 433 ? 5.783 24.289 -9.690 1.000 0.880 433 VAL A CA 1
ATOM 6799 C C . VAL A 1 433 ? 4.713 25.164 -9.031 1.000 0.880 433 VAL A C 1
ATOM 6800 O O . VAL A 1 433 ? 3.896 24.653 -8.270 1.000 0.880 433 VAL A O 1
ATOM 6813 N N . MET A 1 434 ? 4.640 26.457 -9.365 1.000 0.870 434 MET A N 1
ATOM 6814 C CA . MET A 1 434 ? 3.579 27.354 -8.888 1.000 0.870 434 MET A CA 1
ATOM 6815 C C . MET A 1 434 ? 2.185 26.860 -9.303 1.000 0.870 434 MET A C 1
ATOM 6816 O O . MET A 1 434 ? 1.256 26.919 -8.502 1.000 0.870 434 MET A O 1
ATOM 6830 N N . GLY A 1 435 ? 2.031 26.354 -10.533 1.000 0.880 435 GLY A N 1
ATOM 6831 C CA . GLY A 1 435 ? 0.778 25.756 -11.004 1.000 0.880 435 GLY A CA 1
ATOM 6832 C C . GLY A 1 435 ? 0.432 24.456 -10.275 1.000 0.880 435 GLY A C 1
ATOM 6833 O O . GLY A 1 435 ? -0.727 24.216 -9.948 1.000 0.880 435 GLY A O 1
ATOM 6837 N N . PHE A 1 436 ? 1.446 23.652 -9.960 1.000 0.900 436 PHE A N 1
ATOM 6838 C CA . PHE A 1 436 ? 1.294 22.398 -9.229 1.000 0.900 436 PHE A CA 1
ATOM 6839 C C . PHE A 1 436 ? 0.795 22.604 -7.789 1.000 0.900 436 PHE A C 1
ATOM 6840 O O . PHE A 1 436 ? -0.061 21.861 -7.313 1.000 0.900 436 PHE A O 1
ATOM 6857 N N . ILE A 1 437 ? 1.286 23.641 -7.103 1.000 0.890 437 ILE A N 1
ATOM 6858 C CA . ILE A 1 437 ? 0.888 23.959 -5.722 1.000 0.890 437 ILE A CA 1
ATOM 6859 C C . ILE A 1 437 ? -0.354 24.859 -5.635 1.000 0.890 437 ILE A C 1
ATOM 6860 O O . ILE A 1 437 ? -0.874 25.075 -4.541 1.000 0.890 437 ILE A O 1
ATOM 6876 N N . GLU A 1 438 ? -0.826 25.409 -6.759 1.000 0.870 438 GLU A N 1
ATOM 6877 C CA . GLU A 1 438 ? -1.929 26.378 -6.818 1.000 0.870 438 GLU A CA 1
ATOM 6878 C C . GLU A 1 438 ? -3.203 25.927 -6.066 1.000 0.870 438 GLU A C 1
ATOM 6879 O O . GLU A 1 438 ? -3.797 26.754 -5.367 1.000 0.870 438 GLU A O 1
ATOM 6891 N N . PRO A 1 439 ? -3.629 24.644 -6.123 1.000 0.860 439 PRO A N 1
ATOM 6892 C CA . PRO A 1 439 ? -4.777 24.169 -5.349 1.000 0.860 439 PRO A CA 1
ATOM 6893 C C . PRO A 1 439 ? -4.610 24.356 -3.835 1.000 0.860 439 PRO A C 1
ATOM 6894 O O . PRO A 1 439 ? -5.583 24.639 -3.147 1.000 0.860 439 PRO A O 1
ATOM 6905 N N . PHE A 1 440 ? -3.379 24.247 -3.321 1.000 0.880 440 PHE A N 1
ATOM 6906 C CA . PHE A 1 440 ? -3.063 24.495 -1.914 1.000 0.880 440 PHE A CA 1
ATOM 6907 C C . PHE A 1 440 ? -3.071 25.992 -1.597 1.000 0.880 440 PHE A C 1
ATOM 6908 O O . PHE A 1 440 ? -3.701 26.423 -0.633 1.000 0.880 440 PHE A O 1
ATOM 6925 N N . THR A 1 441 ? -2.396 26.807 -2.414 1.000 0.850 441 THR A N 1
ATOM 6926 C CA . THR A 1 441 ? -2.229 28.241 -2.126 1.000 0.850 441 THR A CA 1
ATOM 6927 C C . THR A 1 441 ? -3.533 29.029 -2.230 1.000 0.850 441 THR A C 1
ATOM 6928 O O . THR A 1 441 ? -3.688 30.019 -1.518 1.000 0.850 441 THR A O 1
ATOM 6939 N N . LYS A 1 442 ? -4.499 28.574 -3.039 1.000 0.860 442 LYS A N 1
ATOM 6940 C CA . LYS A 1 442 ? -5.855 29.149 -3.115 1.000 0.860 442 LYS A CA 1
ATOM 6941 C C . LYS A 1 442 ? -6.676 28.995 -1.830 1.000 0.860 442 LYS A C 1
ATOM 6942 O O . LYS A 1 442 ? -7.527 29.843 -1.578 1.000 0.860 442 LYS A O 1
ATOM 6961 N N . GLU A 1 443 ? -6.427 27.958 -1.027 1.000 0.870 443 GLU A N 1
ATOM 6962 C CA . GLU A 1 443 ? -7.121 27.739 0.256 1.000 0.870 443 GLU A CA 1
ATOM 6963 C C . GLU A 1 443 ? -6.505 28.535 1.418 1.000 0.870 443 GLU A C 1
ATOM 6964 O O . GLU A 1 443 ? -7.070 28.591 2.517 1.000 0.870 443 GLU A O 1
ATOM 6976 N N . LEU A 1 444 ? -5.348 29.162 1.190 1.000 0.820 444 LEU A N 1
ATOM 6977 C CA . LEU A 1 444 ? -4.671 29.985 2.180 1.000 0.820 444 LEU A CA 1
ATOM 6978 C C . LEU A 1 444 ? -5.233 31.415 2.199 1.000 0.820 444 LEU A C 1
ATOM 6979 O O . LEU A 1 444 ? -5.573 31.972 1.152 1.000 0.820 444 LEU A O 1
ATOM 6995 N N . PRO A 1 445 ? -5.245 32.083 3.367 1.000 0.710 445 PRO A N 1
ATOM 6996 C CA . PRO A 1 445 ? -5.414 33.531 3.406 1.000 0.710 445 PRO A CA 1
ATOM 6997 C C . PRO A 1 445 ? -4.350 34.217 2.534 1.000 0.710 445 PRO A C 1
ATOM 6998 O O . PRO A 1 445 ? -3.207 33.763 2.477 1.000 0.710 445 PRO A O 1
ATOM 7009 N N . MET A 1 446 ? -4.712 35.322 1.872 1.000 0.690 446 MET A N 1
ATOM 7010 C CA . MET A 1 446 ? -3.893 35.977 0.834 1.000 0.690 446 MET A CA 1
ATOM 7011 C C . MET A 1 446 ? -2.426 36.201 1.245 1.000 0.690 446 MET A C 1
ATOM 7012 O O . MET A 1 446 ? -1.520 36.015 0.442 1.000 0.690 446 MET A O 1
ATOM 7026 N N . GLU A 1 447 ? -2.179 36.570 2.498 1.000 0.590 447 GLU A N 1
ATOM 7027 C CA . GLU A 1 447 ? -0.835 36.802 3.042 1.000 0.590 447 GLU A CA 1
ATOM 7028 C C . GLU A 1 447 ? 0.016 35.527 3.054 1.000 0.590 447 GLU A C 1
ATOM 7029 O O . GLU A 1 447 ? 1.160 35.542 2.603 1.000 0.590 447 GLU A O 1
ATOM 7041 N N . TYR A 1 448 ? -0.564 34.403 3.481 1.000 0.670 448 TYR A N 1
ATOM 7042 C CA . TYR A 1 448 ? 0.093 33.099 3.465 1.000 0.670 448 TYR A CA 1
ATOM 7043 C C . TYR A 1 448 ? 0.217 32.544 2.056 1.000 0.670 448 TYR A C 1
ATOM 7044 O O . TYR A 1 448 ? 1.210 31.897 1.760 1.000 0.670 448 TYR A O 1
ATOM 7062 N N . ALA A 1 449 ? -0.737 32.824 1.168 1.000 0.730 449 ALA A N 1
ATOM 7063 C CA . ALA A 1 449 ? -0.586 32.489 -0.243 1.000 0.730 449 ALA A CA 1
ATOM 7064 C C . ALA A 1 449 ? 0.626 33.220 -0.849 1.000 0.730 449 ALA A C 1
ATOM 7065 O O . ALA A 1 449 ? 1.430 32.617 -1.560 1.000 0.730 449 ALA A O 1
ATOM 7072 N N . VAL A 1 450 ? 0.804 34.509 -0.531 1.000 0.680 450 VAL A N 1
ATOM 7073 C CA . VAL A 1 450 ? 1.958 35.302 -0.984 1.000 0.680 450 VAL A CA 1
ATOM 7074 C C . VAL A 1 450 ? 3.260 34.796 -0.368 1.000 0.680 450 VAL A C 1
ATOM 7075 O O . VAL A 1 450 ? 4.239 34.626 -1.096 1.000 0.680 450 VAL A O 1
ATOM 7088 N N . GLU A 1 451 ? 3.290 34.541 0.940 1.000 0.640 451 GLU A N 1
ATOM 7089 C CA . GLU A 1 451 ? 4.500 34.061 1.609 1.000 0.640 451 GLU A CA 1
ATOM 7090 C C . GLU A 1 451 ? 4.856 32.635 1.180 1.000 0.640 451 GLU A C 1
ATOM 7091 O O . GLU A 1 451 ? 6.013 32.361 0.887 1.000 0.640 451 GLU A O 1
ATOM 7103 N N . MET A 1 452 ? 3.873 31.752 1.012 1.000 0.700 452 MET A N 1
ATOM 7104 C CA . MET A 1 452 ? 4.079 30.402 0.492 1.000 0.700 452 MET A CA 1
ATOM 7105 C C . MET A 1 452 ? 4.677 30.434 -0.914 1.000 0.700 452 MET A C 1
ATOM 7106 O O . MET A 1 452 ? 5.694 29.795 -1.166 1.000 0.700 452 MET A O 1
ATOM 7120 N N . ASN A 1 453 ? 4.114 31.235 -1.823 1.000 0.720 453 ASN A N 1
ATOM 7121 C CA . ASN A 1 453 ? 4.668 31.387 -3.169 1.000 0.720 453 ASN A CA 1
ATOM 7122 C C . ASN A 1 453 ? 6.113 31.915 -3.139 1.000 0.720 453 ASN A C 1
ATOM 7123 O O . ASN A 1 453 ? 6.939 31.490 -3.943 1.000 0.720 453 ASN A O 1
ATOM 7134 N N . ARG A 1 454 ? 6.446 32.822 -2.210 1.000 0.670 454 ARG A N 1
ATOM 7135 C CA . ARG A 1 454 ? 7.824 33.311 -2.026 1.000 0.670 454 ARG A CA 1
ATOM 7136 C C . ARG A 1 454 ? 8.759 32.241 -1.486 1.000 0.670 454 ARG A C 1
ATOM 7137 O O . ARG A 1 454 ? 9.869 32.122 -1.992 1.000 0.670 454 ARG A O 1
ATOM 7158 N N . LEU A 1 455 ? 8.320 31.494 -0.476 1.000 0.690 455 LEU A N 1
ATOM 7159 C CA . LEU A 1 455 ? 9.085 30.397 0.105 1.000 0.690 455 LEU A CA 1
ATOM 7160 C C . LEU A 1 455 ? 9.401 29.351 -0.958 1.000 0.690 455 LEU A C 1
ATOM 7161 O O . LEU A 1 455 ? 10.553 28.964 -1.101 1.000 0.690 455 LEU A O 1
ATOM 7177 N N . ILE A 1 456 ? 8.407 28.960 -1.757 1.000 0.720 456 ILE A N 1
ATOM 7178 C CA . ILE A 1 456 ? 8.614 27.983 -2.824 1.000 0.720 456 ILE A CA 1
ATOM 7179 C C . ILE A 1 456 ? 9.538 28.540 -3.908 1.000 0.720 456 ILE A C 1
ATOM 7180 O O . ILE A 1 456 ? 10.434 27.825 -4.335 1.000 0.720 456 ILE A O 1
ATOM 7196 N N . LYS A 1 457 ? 9.390 29.807 -4.322 1.000 0.700 457 LYS A N 1
ATOM 7197 C CA . LYS A 1 457 ? 10.338 30.433 -5.261 1.000 0.700 457 LYS A CA 1
ATOM 7198 C C . LYS A 1 457 ? 11.774 30.359 -4.757 1.000 0.700 457 LYS A C 1
ATOM 7199 O O . LYS A 1 457 ? 12.650 29.911 -5.481 1.000 0.700 457 LYS A O 1
ATOM 7218 N N . PHE A 1 458 ? 11.987 30.724 -3.498 1.000 0.660 458 PHE A N 1
ATOM 7219 C CA . PHE A 1 458 ? 13.305 30.663 -2.879 1.000 0.660 458 PHE A CA 1
ATOM 7220 C C . PHE A 1 458 ? 13.848 29.229 -2.805 1.000 0.660 458 PHE A C 1
ATOM 7221 O O . PHE A 1 458 ? 15.025 28.998 -3.045 1.000 0.660 458 PHE A O 1
ATOM 7238 N N . GLU A 1 459 ? 12.990 28.248 -2.517 1.000 0.680 459 GLU A N 1
ATOM 7239 C CA . GLU A 1 459 ? 13.370 26.836 -2.551 1.000 0.680 459 GLU A CA 1
ATOM 7240 C C . GLU A 1 459 ? 13.691 26.343 -3.970 1.000 0.680 459 GLU A C 1
ATOM 7241 O O . GLU A 1 459 ? 14.495 25.424 -4.119 1.000 0.680 459 GLU A O 1
ATOM 7253 N N . MET A 1 460 ? 13.088 26.918 -5.012 1.000 0.700 460 MET A N 1
ATOM 7254 C CA . MET A 1 460 ? 13.359 26.543 -6.402 1.000 0.700 460 MET A CA 1
ATOM 7255 C C . MET A 1 460 ? 14.663 27.140 -6.947 1.000 0.700 460 MET A C 1
ATOM 7256 O O . MET A 1 460 ? 15.264 26.511 -7.820 1.000 0.700 460 MET A O 1
ATOM 7270 N N . GLU A 1 461 ? 15.156 28.257 -6.401 1.000 0.650 461 GLU A N 1
ATOM 7271 C CA . GLU A 1 461 ? 16.439 28.850 -6.809 1.000 0.650 461 GLU A CA 1
ATOM 7272 C C . GLU A 1 461 ? 17.585 27.823 -6.715 1.000 0.650 461 GLU A C 1
ATOM 7273 O O . GLU A 1 461 ? 17.813 27.179 -5.685 1.000 0.650 461 GLU A O 1
ATOM 7285 N N . GLY A 1 462 ? 18.315 27.633 -7.820 1.000 0.550 462 GLY A N 1
ATOM 7286 C CA . GLY A 1 462 ? 19.423 26.671 -7.894 1.000 0.550 462 GLY A CA 1
ATOM 7287 C C . GLY A 1 462 ? 19.015 25.191 -7.839 1.000 0.550 462 GLY A C 1
ATOM 7288 O O . GLY A 1 462 ? 19.860 24.328 -7.592 1.000 0.550 462 GLY A O 1
ATOM 7292 N N . SER A 1 463 ? 17.736 24.872 -8.054 1.000 0.510 463 SER A N 1
ATOM 7293 C CA . SER A 1 463 ? 17.271 23.480 -8.152 1.000 0.510 463 SER A CA 1
ATOM 7294 C C . SER A 1 463 ? 17.609 22.815 -9.493 1.000 0.510 463 SER A C 1
ATOM 7295 O O . SER A 1 463 ? 17.452 21.605 -9.608 1.000 0.510 463 SER A O 1
ATOM 7303 N N . ILE A 1 464 ? 18.095 23.570 -10.489 1.000 0.480 464 ILE A N 1
ATOM 7304 C CA . ILE A 1 464 ? 18.455 23.077 -11.829 1.000 0.480 464 ILE A CA 1
ATOM 7305 C C . ILE A 1 464 ? 19.913 23.465 -12.143 1.000 0.480 464 ILE A C 1
ATOM 7306 O O . ILE A 1 464 ? 20.220 24.653 -12.255 1.000 0.480 464 ILE A O 1
ATOM 7322 N N . GLY A 1 465 ? 20.808 22.471 -12.276 1.000 0.350 465 GLY A N 1
ATOM 7323 C CA . GLY A 1 465 ? 22.249 22.618 -12.587 1.000 0.350 465 GLY A CA 1
ATOM 7324 C C . GLY A 1 465 ? 23.150 21.683 -11.785 1.000 0.350 465 GLY A C 1
ATOM 7325 O O . GLY A 1 465 ? 24.246 21.337 -12.287 1.000 0.350 465 GLY A O 1
ATOM 7330 N N . MET B 2 1 ? 9.595 -21.942 26.046 1.000 0.230 1 MET B N 1
ATOM 7331 C CA . MET B 2 1 ? 9.916 -23.100 25.189 1.000 0.230 1 MET B CA 1
ATOM 7332 C C . MET B 2 1 ? 9.181 -22.891 23.890 1.000 0.230 1 MET B C 1
ATOM 7333 O O . MET B 2 1 ? 7.980 -23.116 23.842 1.000 0.230 1 MET B O 1
ATOM 7349 N N . THR B 2 2 ? 9.862 -22.341 22.893 1.000 0.270 2 THR B N 1
ATOM 7350 C CA . THR B 2 2 ? 9.336 -22.261 21.533 1.000 0.270 2 THR B CA 1
ATOM 7351 C C . THR B 2 2 ? 9.039 -23.686 21.094 1.000 0.270 2 THR B C 1
ATOM 7352 O O . THR B 2 2 ? 9.924 -24.540 21.122 1.000 0.270 2 THR B O 1
ATOM 7363 N N . LEU B 2 3 ? 7.772 -23.963 20.788 1.000 0.300 3 LEU B N 1
ATOM 7364 C CA . LEU B 2 3 ? 7.384 -25.182 20.094 1.000 0.300 3 LEU B CA 1
ATOM 7365 C C . LEU B 2 3 ? 8.030 -25.085 18.716 1.000 0.300 3 LEU B C 1
ATOM 7366 O O . LEU B 2 3 ? 7.438 -24.540 17.793 1.000 0.300 3 LEU B O 1
ATOM 7382 N N . GLY B 2 4 ? 9.290 -25.514 18.626 1.000 0.390 4 GLY B N 1
ATOM 7383 C CA . GLY B 2 4 ? 9.953 -25.737 17.358 1.000 0.390 4 GLY B CA 1
ATOM 7384 C C . GLY B 2 4 ? 9.103 -26.765 16.646 1.000 0.390 4 GLY B C 1
ATOM 7385 O O . GLY B 2 4 ? 9.082 -27.930 17.044 1.000 0.390 4 GLY B O 1
ATOM 7389 N N . THR B 2 5 ? 8.297 -26.299 15.698 1.000 0.450 5 THR B N 1
ATOM 7390 C CA . THR B 2 5 ? 7.456 -27.143 14.866 1.000 0.450 5 THR B CA 1
ATOM 7391 C C . THR B 2 5 ? 8.402 -28.090 14.166 1.000 0.450 5 THR B C 1
ATOM 7392 O O . THR B 2 5 ? 9.161 -27.688 13.285 1.000 0.450 5 THR B O 1
ATOM 7403 N N . LYS B 2 6 ? 8.434 -29.332 14.647 1.000 0.560 6 LYS B N 1
ATOM 7404 C CA . LYS B 2 6 ? 9.232 -30.366 14.017 1.000 0.560 6 LYS B CA 1
ATOM 7405 C C . LYS B 2 6 ? 8.746 -30.495 12.586 1.000 0.560 6 LYS B C 1
ATOM 7406 O O . LYS B 2 6 ? 7.551 -30.657 12.358 1.000 0.560 6 LYS B O 1
ATOM 7425 N N . LEU B 2 7 ? 9.682 -30.401 11.653 1.000 0.660 7 LEU B N 1
ATOM 7426 C CA . LEU B 2 7 ? 9.411 -30.686 10.257 1.000 0.660 7 LEU B CA 1
ATOM 7427 C C . LEU B 2 7 ? 8.936 -32.139 10.138 1.000 0.660 7 LEU B C 1
ATOM 7428 O O . LEU B 2 7 ? 9.392 -33.013 10.878 1.000 0.660 7 LEU B O 1
ATOM 7444 N N . SER B 2 8 ? 8.012 -32.391 9.212 1.000 0.750 8 SER B N 1
ATOM 7445 C CA . SER B 2 8 ? 7.461 -33.733 8.957 1.000 0.750 8 SER B CA 1
ATOM 7446 C C . SER B 2 8 ? 8.490 -34.696 8.340 1.000 0.750 8 SER B C 1
ATOM 7447 O O . SER B 2 8 ? 8.224 -35.887 8.200 1.000 0.750 8 SER B O 1
ATOM 7455 N N . VAL B 2 9 ? 9.658 -34.174 7.956 1.000 0.860 9 VAL B N 1
ATOM 7456 C CA . VAL B 2 9 ? 10.748 -34.870 7.269 1.000 0.860 9 VAL B CA 1
ATOM 7457 C C . VAL B 2 9 ? 12.090 -34.568 7.932 1.000 0.860 9 VAL B C 1
ATOM 7458 O O . VAL B 2 9 ? 12.259 -33.532 8.575 1.000 0.860 9 VAL B O 1
ATOM 7471 N N . ASP B 2 10 ? 13.057 -35.458 7.733 1.000 0.890 10 ASP B N 1
ATOM 7472 C CA . ASP B 2 10 ? 14.428 -35.309 8.213 1.000 0.890 10 ASP B CA 1
ATOM 7473 C C . ASP B 2 10 ? 15.460 -35.541 7.092 1.000 0.890 10 ASP B C 1
ATOM 7474 O O . ASP B 2 10 ? 15.131 -35.804 5.929 1.000 0.890 10 ASP B O 1
ATOM 7483 N N . GLN B 2 11 ? 16.743 -35.439 7.445 1.000 0.910 11 GLN B N 1
ATOM 7484 C CA . GLN B 2 11 ? 17.841 -35.630 6.499 1.000 0.910 11 GLN B CA 1
ATOM 7485 C C . GLN B 2 11 ? 17.980 -37.073 5.974 1.000 0.910 11 GLN B C 1
ATOM 7486 O O . GLN B 2 11 ? 18.482 -37.255 4.864 1.000 0.910 11 GLN B O 1
ATOM 7500 N N . GLU B 2 12 ? 17.606 -38.109 6.737 1.000 0.940 12 GLU B N 1
ATOM 7501 C CA . GLU B 2 12 ? 17.705 -39.513 6.291 1.000 0.940 12 GLU B CA 1
ATOM 7502 C C . GLU B 2 12 ? 16.627 -39.816 5.243 1.000 0.940 12 GLU B C 1
ATOM 7503 O O . GLU B 2 12 ? 16.908 -40.440 4.211 1.000 0.940 12 GLU B O 1
ATOM 7515 N N . TYR B 2 13 ? 15.428 -39.266 5.454 1.000 0.930 13 TYR B N 1
ATOM 7516 C CA . TYR B 2 13 ? 14.344 -39.285 4.485 1.000 0.930 13 TYR B CA 1
ATOM 7517 C C . TYR B 2 13 ? 14.746 -38.608 3.171 1.000 0.930 13 TYR B C 1
ATOM 7518 O O . TYR B 2 13 ? 14.620 -39.222 2.112 1.000 0.930 13 TYR B O 1
ATOM 7536 N N . LEU B 2 14 ? 15.288 -37.384 3.214 1.000 0.940 14 LEU B N 1
ATOM 7537 C CA . LEU B 2 14 ? 15.694 -36.673 1.993 1.000 0.940 14 LEU B CA 1
ATOM 7538 C C . LEU B 2 14 ? 16.805 -37.404 1.226 1.000 0.940 14 LEU B C 1
ATOM 7539 O O . LEU B 2 14 ? 16.773 -37.449 -0.003 1.000 0.940 14 LEU B O 1
ATOM 7555 N N . LYS B 2 15 ? 17.759 -38.034 1.926 1.000 0.950 15 LYS B N 1
ATOM 7556 C CA . LYS B 2 15 ? 18.782 -38.876 1.279 1.000 0.950 15 LYS B CA 1
ATOM 7557 C C . LYS B 2 15 ? 18.154 -40.062 0.545 1.000 0.950 15 LYS B C 1
ATOM 7558 O O . LYS B 2 15 ? 18.494 -40.284 -0.615 1.000 0.950 15 LYS B O 1
ATOM 7577 N N . SER B 2 16 ? 17.221 -40.769 1.187 1.000 0.940 16 SER B N 1
ATOM 7578 C CA . SER B 2 16 ? 16.508 -41.914 0.598 1.000 0.940 16 SER B CA 1
ATOM 7579 C C . SER B 2 16 ? 15.603 -41.495 -0.567 1.000 0.940 16 SER B C 1
ATOM 7580 O O . SER B 2 16 ? 15.539 -42.186 -1.582 1.000 0.940 16 SER B O 1
ATOM 7588 N N . PHE B 2 17 ? 14.933 -40.343 -0.450 1.000 0.940 17 PHE B N 1
ATOM 7589 C CA . PHE B 2 17 ? 14.120 -39.749 -1.513 1.000 0.940 17 PHE B CA 1
ATOM 7590 C C . PHE B 2 17 ? 14.973 -39.419 -2.745 1.000 0.940 17 PHE B C 1
ATOM 7591 O O . PHE B 2 17 ? 14.626 -39.827 -3.853 1.000 0.940 17 PHE B O 1
ATOM 7608 N N . SER B 2 18 ? 16.110 -38.748 -2.537 1.000 0.950 18 SER B N 1
ATOM 7609 C CA . SER B 2 18 ? 17.059 -38.372 -3.590 1.000 0.950 18 SER B CA 1
ATOM 7610 C C . SER B 2 18 ? 17.669 -39.597 -4.293 1.000 0.950 18 SER B C 1
ATOM 7611 O O . SER B 2 18 ? 17.772 -39.629 -5.518 1.000 0.950 18 SER B O 1
ATOM 7619 N N . GLU B 2 19 ? 17.992 -40.660 -3.541 1.000 0.950 19 GLU B N 1
ATOM 7620 C CA . GLU B 2 19 ? 18.501 -41.932 -4.082 1.000 0.950 19 GLU B CA 1
ATOM 7621 C C . GLU B 2 19 ? 17.444 -42.709 -4.878 1.000 0.950 19 GLU B C 1
ATOM 7622 O O . GLU B 2 19 ? 17.742 -43.190 -5.972 1.000 0.950 19 GLU B O 1
ATOM 7634 N N . LYS B 2 20 ? 16.200 -42.782 -4.379 1.000 0.920 20 LYS B N 1
ATOM 7635 C CA . LYS B 2 20 ? 15.067 -43.384 -5.104 1.000 0.920 20 LYS B CA 1
ATOM 7636 C C . LYS B 2 20 ? 14.833 -42.684 -6.452 1.000 0.920 20 LYS B C 1
ATOM 7637 O O . LYS B 2 20 ? 14.552 -43.367 -7.432 1.000 0.920 20 LYS B O 1
ATOM 7656 N N . HIS B 2 21 ? 14.979 -41.355 -6.509 1.000 0.930 21 HIS B N 1
ATOM 7657 C CA . HIS B 2 21 ? 14.787 -40.552 -7.726 1.000 0.930 21 HIS B CA 1
ATOM 7658 C C . HIS B 2 21 ? 16.053 -40.373 -8.572 1.000 0.930 21 HIS B C 1
ATOM 7659 O O . HIS B 2 21 ? 15.990 -39.645 -9.562 1.000 0.930 21 HIS B O 1
ATOM 7673 N N . GLN B 2 22 ? 17.165 -41.034 -8.219 1.000 0.970 22 GLN B N 1
ATOM 7674 C CA . GLN B 2 22 ? 18.451 -40.962 -8.929 1.000 0.970 22 GLN B CA 1
ATOM 7675 C C . GLN B 2 22 ? 18.896 -39.521 -9.228 1.000 0.970 22 GLN B C 1
ATOM 7676 O O . GLN B 2 22 ? 19.374 -39.220 -10.321 1.000 0.970 22 GLN B O 1
ATOM 7690 N N . GLU B 2 23 ? 18.693 -38.612 -8.278 1.000 0.960 23 GLU B N 1
ATOM 7691 C CA . GLU B 2 23 ? 18.987 -37.194 -8.479 1.000 0.960 23 GLU B CA 1
ATOM 7692 C C . GLU B 2 23 ? 20.498 -36.933 -8.624 1.000 0.960 23 GLU B C 1
ATOM 7693 O O . GLU B 2 23 ? 21.321 -37.644 -8.029 1.000 0.960 23 GLU B O 1
ATOM 7705 N N . PRO B 2 24 ? 20.896 -35.880 -9.364 1.000 0.970 24 PRO B N 1
ATOM 7706 C CA . PRO B 2 24 ? 22.282 -35.438 -9.389 1.000 0.970 24 PRO B CA 1
ATOM 7707 C C . PRO B 2 24 ? 22.726 -34.954 -8.002 1.000 0.970 24 PRO B C 1
ATOM 7708 O O . PRO B 2 24 ? 21.942 -34.459 -7.188 1.000 0.970 24 PRO B O 1
ATOM 7719 N N . ALA B 2 25 ? 24.028 -35.048 -7.735 1.000 0.970 25 ALA B N 1
ATOM 7720 C CA . ALA B 2 25 ? 24.582 -34.722 -6.423 1.000 0.970 25 ALA B CA 1
ATOM 7721 C C . ALA B 2 25 ? 24.311 -33.271 -5.980 1.000 0.970 25 ALA B C 1
ATOM 7722 O O . ALA B 2 25 ? 24.130 -33.029 -4.786 1.000 0.970 25 ALA B O 1
ATOM 7729 N N . TRP B 2 26 ? 24.267 -32.313 -6.914 1.000 0.970 26 TRP B N 1
ATOM 7730 C CA . TRP B 2 26 ? 23.993 -30.909 -6.594 1.000 0.970 26 TRP B CA 1
ATOM 7731 C C . TRP B 2 26 ? 22.601 -30.734 -5.977 1.000 0.970 26 TRP B C 1
ATOM 7732 O O . TRP B 2 26 ? 22.481 -30.066 -4.952 1.000 0.970 26 TRP B O 1
ATOM 7753 N N . LEU B 2 27 ? 21.577 -31.402 -6.523 1.000 0.980 27 LEU B N 1
ATOM 7754 C CA . LEU B 2 27 ? 20.201 -31.300 -6.037 1.000 0.980 27 LEU B CA 1
ATOM 7755 C C . LEU B 2 27 ? 20.068 -31.963 -4.664 1.000 0.980 27 LEU B C 1
ATOM 7756 O O . LEU B 2 27 ? 19.513 -31.364 -3.745 1.000 0.980 27 LEU B O 1
ATOM 7772 N N . LYS B 2 28 ? 20.687 -33.138 -4.470 1.000 0.970 28 LYS B N 1
ATOM 7773 C CA . LYS B 2 28 ? 20.771 -33.793 -3.151 1.000 0.970 28 LYS B CA 1
ATOM 7774 C C . LYS B 2 28 ? 21.379 -32.869 -2.093 1.000 0.970 28 LYS B C 1
ATOM 7775 O O . LYS B 2 28 ? 20.866 -32.771 -0.979 1.000 0.970 28 LYS B O 1
ATOM 7794 N N . ASN B 2 29 ? 22.478 -32.198 -2.433 1.000 0.980 29 ASN B N 1
ATOM 7795 C CA . ASN B 2 29 ? 23.159 -31.283 -1.521 1.000 0.980 29 ASN B CA 1
ATOM 7796 C C . ASN B 2 29 ? 22.315 -30.034 -1.232 1.000 0.980 29 ASN B C 1
ATOM 7797 O O . ASN B 2 29 ? 22.199 -29.655 -0.068 1.000 0.980 29 ASN B O 1
ATOM 7808 N N . LEU B 2 30 ? 21.692 -29.441 -2.259 1.000 0.980 30 LEU B N 1
ATOM 7809 C CA . LEU B 2 30 ? 20.794 -28.293 -2.124 1.000 0.980 30 LEU B CA 1
ATOM 7810 C C . LEU B 2 30 ? 19.634 -28.613 -1.181 1.000 0.980 30 LEU B C 1
ATOM 7811 O O . LEU B 2 30 ? 19.358 -27.827 -0.281 1.000 0.980 30 LEU B O 1
ATOM 7827 N N . ARG B 2 31 ? 19.021 -29.797 -1.321 1.000 0.980 31 ARG B N 1
ATOM 7828 C CA . ARG B 2 31 ? 17.936 -30.248 -0.442 1.000 0.980 31 ARG B CA 1
ATOM 7829 C C . ARG B 2 31 ? 18.361 -30.312 1.022 1.000 0.980 31 ARG B C 1
ATOM 7830 O O . ARG B 2 31 ? 17.653 -29.826 1.899 1.000 0.980 31 ARG B O 1
ATOM 7851 N N . LEU B 2 32 ? 19.518 -30.921 1.292 1.000 0.970 32 LEU B N 1
ATOM 7852 C CA . LEU B 2 32 ? 20.033 -31.080 2.655 1.000 0.970 32 LEU B CA 1
ATOM 7853 C C . LEU B 2 32 ? 20.385 -29.731 3.298 1.000 0.970 32 LEU B C 1
ATOM 7854 O O . LEU B 2 32 ? 20.069 -29.527 4.467 1.000 0.970 32 LEU B O 1
ATOM 7870 N N . GLN B 2 33 ? 20.987 -28.814 2.537 1.000 0.970 33 GLN B N 1
ATOM 7871 C CA . GLN B 2 33 ? 21.301 -27.455 2.998 1.000 0.970 33 GLN B CA 1
ATOM 7872 C C . GLN B 2 33 ? 20.038 -26.624 3.227 1.000 0.970 33 GLN B C 1
ATOM 7873 O O . GLN B 2 33 ? 19.928 -25.913 4.222 1.000 0.970 33 GLN B O 1
ATOM 7887 N N . ALA B 2 34 ? 19.066 -26.736 2.326 1.000 0.980 34 ALA B N 1
ATOM 7888 C CA . ALA B 2 34 ? 17.811 -26.013 2.429 1.000 0.980 34 ALA B CA 1
ATOM 7889 C C . ALA B 2 34 ? 16.977 -26.476 3.635 1.000 0.980 34 ALA B C 1
ATOM 7890 O O . ALA B 2 34 ? 16.347 -25.651 4.295 1.000 0.980 34 ALA B O 1
ATOM 7897 N N . LEU B 2 35 ? 17.023 -27.770 3.982 1.000 0.960 35 LEU B N 1
ATOM 7898 C CA . LEU B 2 35 ? 16.367 -28.279 5.189 1.000 0.960 35 LEU B CA 1
ATOM 7899 C C . LEU B 2 35 ? 16.969 -27.664 6.465 1.000 0.960 35 LEU B C 1
ATOM 7900 O O . LEU B 2 35 ? 16.219 -27.291 7.359 1.000 0.960 35 LEU B O 1
ATOM 7916 N N . GLU B 2 36 ? 18.297 -27.521 6.532 1.000 0.950 36 GLU B N 1
ATOM 7917 C CA . GLU B 2 36 ? 18.990 -26.867 7.654 1.000 0.950 36 GLU B CA 1
ATOM 7918 C C . GLU B 2 36 ? 18.620 -25.375 7.743 1.000 0.950 36 GLU B C 1
ATOM 7919 O O . GLU B 2 36 ? 18.209 -24.896 8.796 1.000 0.950 36 GLU B O 1
ATOM 7931 N N . GLN B 2 37 ? 18.639 -24.653 6.616 1.000 0.960 37 GLN B N 1
ATOM 7932 C CA . GLN B 2 37 ? 18.238 -23.240 6.569 1.000 0.960 37 GLN B CA 1
ATOM 7933 C C . GLN B 2 37 ? 16.778 -23.014 6.996 1.000 0.960 37 GLN B C 1
ATOM 7934 O O . GLN B 2 37 ? 16.467 -22.012 7.639 1.000 0.960 37 GLN B O 1
ATOM 7948 N N . ALA B 2 38 ? 15.869 -23.937 6.675 1.000 0.950 38 ALA B N 1
ATOM 7949 C CA . ALA B 2 38 ? 14.458 -23.841 7.047 1.000 0.950 38 ALA B CA 1
ATOM 7950 C C . ALA B 2 38 ? 14.199 -23.918 8.566 1.000 0.950 38 ALA B C 1
ATOM 7951 O O . ALA B 2 38 ? 13.130 -23.502 9.034 1.000 0.950 38 ALA B O 1
ATOM 7958 N N . GLU B 2 39 ? 15.127 -24.467 9.351 1.000 0.920 39 GLU B N 1
ATOM 7959 C CA . GLU B 2 39 ? 15.008 -24.497 10.812 1.000 0.920 39 GLU B CA 1
ATOM 7960 C C . GLU B 2 39 ? 15.256 -23.113 11.425 1.000 0.920 39 GLU B C 1
ATOM 7961 O O . GLU B 2 39 ? 14.542 -22.728 12.358 1.000 0.920 39 GLU B O 1
ATOM 7973 N N . ASP B 2 40 ? 16.179 -22.349 10.838 1.000 0.940 40 ASP B N 1
ATOM 7974 C CA . ASP B 2 40 ? 16.648 -21.061 11.355 1.000 0.940 40 ASP B CA 1
ATOM 7975 C C . ASP B 2 40 ? 15.966 -19.840 10.715 1.000 0.940 40 ASP B C 1
ATOM 7976 O O . ASP B 2 40 ? 15.767 -18.817 11.379 1.000 0.940 40 ASP B O 1
ATOM 7985 N N . LEU B 2 41 ? 15.596 -19.915 9.432 1.000 0.960 41 LEU B N 1
ATOM 7986 C CA . LEU B 2 41 ? 14.987 -18.791 8.717 1.000 0.960 41 LEU B CA 1
ATOM 7987 C C . LEU B 2 41 ? 13.598 -18.433 9.283 1.000 0.960 41 LEU B C 1
ATOM 7988 O O . LEU B 2 41 ? 12.817 -19.313 9.664 1.000 0.960 41 LEU B O 1
ATOM 8004 N N . PRO B 2 42 ? 13.231 -17.138 9.316 1.000 0.960 42 PRO B N 1
ATOM 8005 C CA . PRO B 2 42 ? 11.916 -16.713 9.776 1.000 0.960 42 PRO B CA 1
ATOM 8006 C C . PRO B 2 42 ? 10.822 -17.082 8.768 1.000 0.960 42 PRO B C 1
ATOM 8007 O O . PRO B 2 42 ? 11.071 -17.229 7.573 1.000 0.960 42 PRO B O 1
ATOM 8018 N N . MET B 2 43 ? 9.577 -17.173 9.239 1.000 0.970 43 MET B N 1
ATOM 8019 C CA . MET B 2 43 ? 8.413 -17.177 8.345 1.000 0.970 43 MET B CA 1
ATOM 8020 C C . MET B 2 43 ? 8.315 -15.842 7.585 1.000 0.970 43 MET B C 1
ATOM 8021 O O . MET B 2 43 ? 8.679 -14.807 8.162 1.000 0.970 43 MET B O 1
ATOM 8035 N N . PRO B 2 44 ? 7.785 -15.835 6.344 1.000 0.960 44 PRO B N 1
ATOM 8036 C CA . PRO B 2 44 ? 7.431 -14.589 5.673 1.000 0.960 44 PRO B CA 1
ATOM 8037 C C . PRO B 2 44 ? 6.441 -13.779 6.520 1.000 0.960 44 PRO B C 1
ATOM 8038 O O . PRO B 2 44 ? 5.739 -14.313 7.385 1.000 0.960 44 PRO B O 1
ATOM 8049 N N . LYS B 2 45 ? 6.379 -12.468 6.278 1.000 0.950 45 LYS B N 1
ATOM 8050 C CA . LYS B 2 45 ? 5.478 -11.544 6.985 1.000 0.950 45 LYS B CA 1
ATOM 8051 C C . LYS B 2 45 ? 4.596 -10.802 5.977 1.000 0.950 45 LYS B C 1
ATOM 8052 O O . LYS B 2 45 ? 4.890 -9.644 5.685 1.000 0.950 45 LYS B O 1
ATOM 8071 N N . PRO B 2 46 ? 3.542 -11.447 5.445 1.000 0.950 46 PRO B N 1
ATOM 8072 C CA . PRO B 2 46 ? 2.635 -10.798 4.510 1.000 0.950 46 PRO B CA 1
ATOM 8073 C C . PRO B 2 46 ? 1.969 -9.597 5.176 1.000 0.950 46 PRO B C 1
ATOM 8074 O O . PRO B 2 46 ? 1.545 -9.665 6.338 1.000 0.950 46 PRO B O 1
ATOM 8085 N N . ASP B 2 47 ? 1.891 -8.487 4.450 1.000 0.910 47 ASP B N 1
ATOM 8086 C CA . ASP B 2 47 ? 1.422 -7.248 5.046 1.000 0.910 47 ASP B CA 1
ATOM 8087 C C . ASP B 2 47 ? -0.037 -7.367 5.517 1.000 0.910 47 ASP B C 1
ATOM 8088 O O . ASP B 2 47 ? -0.870 -8.031 4.891 1.000 0.910 47 ASP B O 1
ATOM 8097 N N . LYS B 2 48 ? -0.321 -6.783 6.688 1.000 0.920 48 LYS B N 1
ATOM 8098 C CA . LYS B 2 48 ? -1.626 -6.825 7.380 1.000 0.920 48 LYS B CA 1
ATOM 8099 C C . LYS B 2 48 ? -2.204 -8.231 7.652 1.000 0.920 48 LYS B C 1
ATOM 8100 O O . LYS B 2 48 ? -3.332 -8.321 8.139 1.000 0.920 48 LYS B O 1
ATOM 8119 N N . THR B 2 49 ? -1.446 -9.314 7.443 1.000 0.960 49 THR B N 1
ATOM 8120 C CA . THR B 2 49 ? -1.937 -10.700 7.570 1.000 0.960 49 THR B CA 1
ATOM 8121 C C . THR B 2 49 ? -1.107 -11.496 8.571 1.000 0.960 49 THR B C 1
ATOM 8122 O O . THR B 2 49 ? 0.104 -11.651 8.436 1.000 0.960 49 THR B O 1
ATOM 8133 N N . LYS B 2 50 ? -1.760 -12.033 9.607 1.000 0.960 50 LYS B N 1
ATOM 8134 C CA . LYS B 2 50 ? -1.096 -12.859 10.624 1.000 0.960 50 LYS B CA 1
ATOM 8135 C C . LYS B 2 50 ? -1.213 -14.335 10.265 1.000 0.960 50 LYS B C 1
ATOM 8136 O O . LYS B 2 50 ? -2.236 -14.950 10.535 1.000 0.960 50 LYS B O 1
ATOM 8155 N N . ILE B 2 51 ? -0.127 -14.905 9.758 1.000 0.960 51 ILE B N 1
ATOM 8156 C CA . ILE B 2 51 ? -0.067 -16.313 9.337 1.000 0.960 51 ILE B CA 1
ATOM 8157 C C . ILE B 2 51 ? 0.464 -17.271 10.420 1.000 0.960 51 ILE B C 1
ATOM 8158 O O . ILE B 2 51 ? 0.751 -18.430 10.150 1.000 0.960 51 ILE B O 1
ATOM 8174 N N . THR B 2 52 ? 0.628 -16.812 11.666 1.000 0.930 52 THR B N 1
ATOM 8175 C CA . THR B 2 52 ? 1.303 -17.581 12.736 1.000 0.930 52 THR B CA 1
ATOM 8176 C C . THR B 2 52 ? 0.620 -18.901 13.092 1.000 0.930 52 THR B C 1
ATOM 8177 O O . THR B 2 52 ? 1.275 -19.798 13.612 1.000 0.930 52 THR B O 1
ATOM 8188 N N . ASN B 2 53 ? -0.687 -18.999 12.851 1.000 0.930 53 ASN B N 1
ATOM 8189 C CA . ASN B 2 53 ? -1.494 -20.178 13.165 1.000 0.930 53 ASN B CA 1
ATOM 8190 C C . ASN B 2 53 ? -1.831 -21.013 11.916 1.000 0.930 53 ASN B C 1
ATOM 8191 O O . ASN B 2 53 ? -2.611 -21.952 12.030 1.000 0.930 53 ASN B O 1
ATOM 8202 N N . TRP B 2 54 ? -1.299 -20.659 10.742 1.000 0.960 54 TRP B N 1
ATOM 8203 C CA . TRP B 2 54 ? -1.544 -21.381 9.489 1.000 0.960 54 TRP B CA 1
ATOM 8204 C C . TRP B 2 54 ? -0.581 -22.568 9.368 1.000 0.960 54 TRP B C 1
ATOM 8205 O O . TRP B 2 54 ? 0.579 -22.482 9.787 1.000 0.960 54 TRP B O 1
ATOM 8226 N N . ASN B 2 55 ? -1.045 -23.684 8.800 1.000 0.940 55 ASN B N 1
ATOM 8227 C CA . ASN B 2 55 ? -0.221 -24.875 8.622 1.000 0.940 55 ASN B CA 1
ATOM 8228 C C . ASN B 2 55 ? 0.496 -24.854 7.265 1.000 0.940 55 ASN B C 1
ATOM 8229 O O . ASN B 2 55 ? -0.122 -25.054 6.230 1.000 0.940 55 ASN B O 1
ATOM 8240 N N . PHE B 2 56 ? 1.817 -24.675 7.273 1.000 0.940 56 PHE B N 1
ATOM 8241 C CA . PHE B 2 56 ? 2.648 -24.750 6.061 1.000 0.940 56 PHE B CA 1
ATOM 8242 C C . PHE B 2 56 ? 3.685 -25.880 6.094 1.000 0.940 56 PHE B C 1
ATOM 8243 O O . PHE B 2 56 ? 4.513 -25.985 5.192 1.000 0.940 56 PHE B O 1
ATOM 8260 N N . THR B 2 57 ? 3.723 -26.684 7.161 1.000 0.900 57 THR B N 1
ATOM 8261 C CA . THR B 2 57 ? 4.861 -27.591 7.419 1.000 0.900 57 THR B CA 1
ATOM 8262 C C . THR B 2 57 ? 4.464 -28.988 7.869 1.000 0.900 57 THR B C 1
ATOM 8263 O O . THR B 2 57 ? 5.275 -29.912 7.771 1.000 0.900 57 THR B O 1
ATOM 8274 N N . ASN B 2 58 ? 3.253 -29.150 8.402 1.000 0.890 58 ASN B N 1
ATOM 8275 C CA . ASN B 2 58 ? 2.786 -30.420 8.938 1.000 0.890 58 ASN B CA 1
ATOM 8276 C C . ASN B 2 58 ? 1.932 -31.127 7.889 1.000 0.890 58 ASN B C 1
ATOM 8277 O O . ASN B 2 58 ? 0.899 -30.611 7.478 1.000 0.890 58 ASN B O 1
ATOM 8288 N N . PHE B 2 59 ? 2.356 -32.314 7.471 1.000 0.900 59 PHE B N 1
ATOM 8289 C CA . PHE B 2 59 ? 1.642 -33.148 6.507 1.000 0.900 59 PHE B CA 1
ATOM 8290 C C . PHE B 2 59 ? 1.946 -34.629 6.765 1.000 0.900 59 PHE B C 1
ATOM 8291 O O . PHE B 2 59 ? 2.992 -34.968 7.317 1.000 0.900 59 PHE B O 1
ATOM 8308 N N . ALA B 2 60 ? 1.033 -35.528 6.384 1.000 0.850 60 ALA B N 1
ATOM 8309 C CA . ALA B 2 60 ? 1.157 -36.959 6.681 1.000 0.850 60 ALA B CA 1
ATOM 8310 C C . ALA B 2 60 ? 2.105 -37.696 5.723 1.000 0.850 60 ALA B C 1
ATOM 8311 O O . ALA B 2 60 ? 2.876 -38.557 6.153 1.000 0.850 60 ALA B O 1
ATOM 8318 N N . LYS B 2 61 ? 2.038 -37.382 4.424 1.000 0.890 61 LYS B N 1
ATOM 8319 C CA . LYS B 2 61 ? 2.872 -37.999 3.392 1.000 0.890 61 LYS B CA 1
ATOM 8320 C C . LYS B 2 61 ? 3.454 -36.931 2.479 1.000 0.890 61 LYS B C 1
ATOM 8321 O O . LYS B 2 61 ? 2.733 -36.136 1.893 1.000 0.890 61 LYS B O 1
ATOM 8340 N N . HIS B 2 62 ? 4.774 -36.966 2.327 1.000 0.910 62 HIS B N 1
ATOM 8341 C CA . HIS B 2 62 ? 5.476 -36.137 1.351 1.000 0.910 62 HIS B CA 1
ATOM 8342 C C . HIS B 2 62 ? 5.253 -36.614 -0.093 1.000 0.910 62 HIS B C 1
ATOM 8343 O O . HIS B 2 62 ? 5.366 -35.834 -1.023 1.000 0.910 62 HIS B O 1
ATOM 8357 N N . THR B 2 63 ? 4.956 -37.897 -0.297 1.000 0.900 63 THR B N 1
ATOM 8358 C CA . THR B 2 63 ? 4.621 -38.442 -1.619 1.000 0.900 63 THR B CA 1
ATOM 8359 C C . THR B 2 63 ? 3.510 -39.461 -1.496 1.000 0.900 63 THR B C 1
ATOM 8360 O O . THR B 2 63 ? 3.463 -40.230 -0.530 1.000 0.900 63 THR B O 1
ATOM 8371 N N . VAL B 2 64 ? 2.633 -39.462 -2.491 1.000 0.870 64 VAL B N 1
ATOM 8372 C CA . VAL B 2 64 ? 1.646 -40.509 -2.719 1.000 0.870 64 VAL B CA 1
ATOM 8373 C C . VAL B 2 64 ? 1.884 -41.063 -4.119 1.000 0.870 64 VAL B C 1
ATOM 8374 O O . VAL B 2 64 ? 2.018 -40.306 -5.078 1.000 0.870 64 VAL B O 1
ATOM 8387 N N . ASP B 2 65 ? 1.981 -42.386 -4.217 1.000 0.790 65 ASP B N 1
ATOM 8388 C CA . ASP B 2 65 ? 2.123 -43.073 -5.496 1.000 0.790 65 ASP B CA 1
ATOM 8389 C C . ASP B 2 65 ? 0.723 -43.293 -6.088 1.000 0.790 65 ASP B C 1
ATOM 8390 O O . ASP B 2 65 ? -0.122 -43.943 -5.465 1.000 0.790 65 ASP B O 1
ATOM 8399 N N . ASN B 2 66 ? 0.489 -42.759 -7.286 1.000 0.800 66 ASN B N 1
ATOM 8400 C CA . ASN B 2 66 ? -0.760 -42.936 -8.022 1.000 0.800 66 ASN B CA 1
ATOM 8401 C C . ASN B 2 66 ? -0.631 -44.001 -9.111 1.000 0.800 66 ASN B C 1
ATOM 8402 O O . ASN B 2 66 ? 0.453 -44.260 -9.636 1.000 0.800 66 ASN B O 1
ATOM 8413 N N . GLU B 2 67 ? -1.761 -44.609 -9.474 1.000 0.760 67 GLU B N 1
ATOM 8414 C CA . GLU B 2 67 ? -1.784 -45.599 -10.551 1.000 0.760 67 GLU B CA 1
ATOM 8415 C C . GLU B 2 67 ? -1.439 -44.969 -11.915 1.000 0.760 67 GLU B C 1
ATOM 8416 O O . GLU B 2 67 ? -1.856 -43.832 -12.182 1.000 0.760 67 GLU B O 1
ATOM 8428 N N . PRO B 2 68 ? -0.725 -45.703 -12.798 1.000 0.710 68 PRO B N 1
ATOM 8429 C CA . PRO B 2 68 ? -0.411 -45.225 -14.138 1.000 0.710 68 PRO B CA 1
ATOM 8430 C C . PRO B 2 68 ? -1.684 -44.934 -14.931 1.000 0.710 68 PRO B C 1
ATOM 8431 O O . PRO B 2 68 ? -2.606 -45.749 -14.961 1.000 0.710 68 PRO B O 1
ATOM 8442 N N . LEU B 2 69 ? -1.716 -43.790 -15.610 1.000 0.790 69 LEU B N 1
ATOM 8443 C CA . LEU B 2 69 ? -2.802 -43.455 -16.523 1.000 0.790 69 LEU B CA 1
ATOM 8444 C C . LEU B 2 69 ? -2.602 -44.204 -17.849 1.000 0.790 69 LEU B C 1
ATOM 8445 O O . LEU B 2 69 ? -1.504 -44.175 -18.406 1.000 0.790 69 LEU B O 1
ATOM 8461 N N . SER B 2 70 ? -3.637 -44.866 -18.371 1.000 0.780 70 SER B N 1
ATOM 8462 C CA . SER B 2 70 ? -3.531 -45.583 -19.652 1.000 0.780 70 SER B CA 1
ATOM 8463 C C . SER B 2 70 ? -3.933 -44.708 -20.837 1.000 0.780 70 SER B C 1
ATOM 8464 O O . SER B 2 70 ? -3.330 -44.772 -21.910 1.000 0.780 70 SER B O 1
ATOM 8472 N N . SER B 2 71 ? -4.922 -43.846 -20.616 1.000 0.840 71 SER B N 1
ATOM 8473 C CA . SER B 2 71 ? -5.416 -42.865 -21.567 1.000 0.840 71 SER B CA 1
ATOM 8474 C C . SER B 2 71 ? -5.871 -41.620 -20.822 1.000 0.840 71 SER B C 1
ATOM 8475 O O . SER B 2 71 ? -6.295 -41.689 -19.672 1.000 0.840 71 SER B O 1
ATOM 8483 N N . LEU B 2 72 ? -5.855 -40.480 -21.505 1.000 0.870 72 LEU B N 1
ATOM 8484 C CA . LEU B 2 72 ? -6.435 -39.240 -20.985 1.000 0.870 72 LEU B CA 1
ATOM 8485 C C . LEU B 2 72 ? -7.922 -39.383 -20.639 1.000 0.870 72 LEU B C 1
ATOM 8486 O O . LEU B 2 72 ? -8.421 -38.691 -19.759 1.000 0.870 72 LEU B O 1
ATOM 8502 N N . GLU B 2 73 ? -8.617 -40.310 -21.289 1.000 0.850 73 GLU B N 1
ATOM 8503 C CA . GLU B 2 73 ? -10.021 -40.619 -21.011 1.000 0.850 73 GLU B CA 1
ATOM 8504 C C . GLU B 2 73 ? -10.270 -41.144 -19.587 1.000 0.850 73 GLU B C 1
ATOM 8505 O O . GLU B 2 73 ? -11.387 -41.011 -19.078 1.000 0.850 73 GLU B O 1
ATOM 8517 N N . ASP B 2 74 ? -9.236 -41.699 -18.937 1.000 0.860 74 ASP B N 1
ATOM 8518 C CA . ASP B 2 74 ? -9.296 -42.208 -17.562 1.000 0.860 74 ASP B CA 1
ATOM 8519 C C . ASP B 2 74 ? -9.302 -41.075 -16.508 1.000 0.860 74 ASP B C 1
ATOM 8520 O O . ASP B 2 74 ? -9.512 -41.347 -15.325 1.000 0.860 74 ASP B O 1
ATOM 8529 N N . LEU B 2 75 ? -9.070 -39.811 -16.905 1.000 0.880 75 LEU B N 1
ATOM 8530 C CA . LEU B 2 75 ? -9.177 -38.639 -16.023 1.000 0.880 75 LEU B CA 1
ATOM 8531 C C . LEU B 2 75 ? -10.642 -38.362 -15.646 1.000 0.880 75 LEU B C 1
ATOM 8532 O O . LEU B 2 75 ? -11.578 -38.691 -16.380 1.000 0.880 75 LEU B O 1
ATOM 8548 N N . THR B 2 76 ? -10.850 -37.699 -14.507 1.000 0.870 76 THR B N 1
ATOM 8549 C CA . THR B 2 76 ? -12.185 -37.238 -14.102 1.000 0.870 76 THR B CA 1
ATOM 8550 C C . THR B 2 76 ? -12.759 -36.253 -15.124 1.000 0.870 76 THR B C 1
ATOM 8551 O O . THR B 2 76 ? -12.018 -35.522 -15.782 1.000 0.870 76 THR B O 1
ATOM 8562 N N . ASP B 2 77 ? -14.087 -36.197 -15.254 1.000 0.870 77 ASP B N 1
ATOM 8563 C CA . ASP B 2 77 ? -14.750 -35.306 -16.221 1.000 0.870 77 ASP B CA 1
ATOM 8564 C C . ASP B 2 77 ? -14.387 -33.828 -16.002 1.000 0.870 77 ASP B C 1
ATOM 8565 O O . ASP B 2 77 ? -14.260 -33.067 -16.961 1.000 0.870 77 ASP B O 1
ATOM 8574 N N . GLU B 2 78 ? -14.154 -33.436 -14.747 1.000 0.870 78 GLU B N 1
ATOM 8575 C CA . GLU B 2 78 ? -13.715 -32.085 -14.393 1.000 0.870 78 GLU B CA 1
ATOM 8576 C C . GLU B 2 78 ? -12.328 -31.758 -14.956 1.000 0.870 78 GLU B C 1
ATOM 8577 O O . GLU B 2 78 ? -12.116 -30.654 -15.451 1.000 0.870 78 GLU B O 1
ATOM 8589 N N . VAL B 2 79 ? -11.396 -32.713 -14.932 1.000 0.910 79 VAL B N 1
ATOM 8590 C CA . VAL B 2 79 ? -10.048 -32.533 -15.486 1.000 0.910 79 VAL B CA 1
ATOM 8591 C C . VAL B 2 79 ? -10.068 -32.654 -17.009 1.000 0.910 79 VAL B C 1
ATOM 8592 O O . VAL B 2 79 ? -9.439 -31.848 -17.692 1.000 0.910 79 VAL B O 1
ATOM 8605 N N . LYS B 2 80 ? -10.833 -33.605 -17.565 1.000 0.900 80 LYS B N 1
ATOM 8606 C CA . LYS B 2 80 ? -10.999 -33.762 -19.021 1.000 0.900 80 LYS B CA 1
ATOM 8607 C C . LYS B 2 80 ? -11.539 -32.496 -19.673 1.000 0.900 80 LYS B C 1
ATOM 8608 O O . LYS B 2 80 ? -11.095 -32.146 -20.757 1.000 0.900 80 LYS B O 1
ATOM 8627 N N . ALA B 2 81 ? -12.426 -31.765 -18.999 1.000 0.870 81 ALA B N 1
ATOM 8628 C CA . ALA B 2 81 ? -12.952 -30.496 -19.497 1.000 0.870 81 ALA B CA 1
ATOM 8629 C C . ALA B 2 81 ? -11.883 -29.394 -19.678 1.000 0.870 81 ALA B C 1
ATOM 8630 O O . ALA B 2 81 ? -12.131 -28.421 -20.393 1.000 0.870 81 ALA B O 1
ATOM 8637 N N . LEU B 2 82 ? -10.707 -29.530 -19.052 1.000 0.890 82 LEU B N 1
ATOM 8638 C CA . LEU B 2 82 ? -9.580 -28.600 -19.200 1.000 0.890 82 LEU B CA 1
ATOM 8639 C C . LEU B 2 82 ? -8.729 -28.886 -20.442 1.000 0.890 82 LEU B C 1
ATOM 8640 O O . LEU B 2 82 ? -7.956 -28.023 -20.861 1.000 0.890 82 LEU B O 1
ATOM 8656 N N . ILE B 2 83 ? -8.836 -30.092 -21.000 1.000 0.890 83 ILE B N 1
ATOM 8657 C CA . ILE B 2 83 ? -7.922 -30.621 -22.010 1.000 0.890 83 ILE B CA 1
ATOM 8658 C C . ILE B 2 83 ? -8.686 -30.818 -23.316 1.000 0.890 83 ILE B C 1
ATOM 8659 O O . ILE B 2 83 ? -9.733 -31.458 -23.356 1.000 0.890 83 ILE B O 1
ATOM 8675 N N . ASP B 2 84 ? -8.126 -30.323 -24.416 1.000 0.830 84 ASP B N 1
ATOM 8676 C CA . ASP B 2 84 ? -8.632 -30.643 -25.748 1.000 0.830 84 ASP B CA 1
ATOM 8677 C C . ASP B 2 84 ? -8.184 -32.059 -26.154 1.000 0.830 84 ASP B C 1
ATOM 8678 O O . ASP B 2 84 ? -7.096 -32.270 -26.700 1.000 0.830 84 ASP B O 1
ATOM 8687 N N . ILE B 2 85 ? -8.990 -33.069 -25.808 1.000 0.810 85 ILE B N 1
ATOM 8688 C CA . ILE B 2 85 ? -8.649 -34.484 -26.025 1.000 0.810 85 ILE B CA 1
ATOM 8689 C C . ILE B 2 85 ? -8.529 -34.813 -27.524 1.000 0.810 85 ILE B C 1
ATOM 8690 O O . ILE B 2 85 ? -7.653 -35.601 -27.881 1.000 0.810 85 ILE B O 1
ATOM 8706 N N . GLU B 2 86 ? -9.310 -34.166 -28.395 1.000 0.780 86 GLU B N 1
ATOM 8707 C CA . GLU B 2 86 ? -9.346 -34.442 -29.841 1.000 0.780 86 GLU B CA 1
ATOM 8708 C C . GLU B 2 86 ? -8.140 -33.863 -30.604 1.000 0.780 86 GLU B C 1
ATOM 8709 O O . GLU B 2 86 ? -7.779 -34.385 -31.658 1.000 0.780 86 GLU B O 1
ATOM 8721 N N . ASN B 2 87 ? -7.483 -32.821 -30.078 1.000 0.780 87 ASN B N 1
ATOM 8722 C CA . ASN B 2 87 ? -6.305 -32.226 -30.712 1.000 0.780 87 ASN B CA 1
ATOM 8723 C C . ASN B 2 87 ? -5.051 -33.099 -30.528 1.000 0.780 87 ASN B C 1
ATOM 8724 O O . ASN B 2 87 ? -4.498 -33.175 -29.430 1.000 0.780 87 ASN B O 1
ATOM 8735 N N . GLU B 2 88 ? -4.576 -33.740 -31.594 1.000 0.720 88 GLU B N 1
ATOM 8736 C CA . GLU B 2 88 ? -3.388 -34.606 -31.553 1.000 0.720 88 GLU B CA 1
ATOM 8737 C C . GLU B 2 88 ? -2.060 -33.837 -31.410 1.000 0.720 88 GLU B C 1
ATOM 8738 O O . GLU B 2 88 ? -1.106 -34.386 -30.862 1.000 0.720 88 GLU B O 1
ATOM 8750 N N . ASP B 2 89 ? -2.002 -32.563 -31.810 1.000 0.730 89 ASP B N 1
ATOM 8751 C CA . ASP B 2 89 ? -0.776 -31.745 -31.809 1.000 0.730 89 ASP B CA 1
ATOM 8752 C C . ASP B 2 89 ? -0.549 -30.973 -30.492 1.000 0.730 89 ASP B C 1
ATOM 8753 O O . ASP B 2 89 ? 0.295 -30.077 -30.407 1.000 0.730 89 ASP B O 1
ATOM 8762 N N . LYS B 2 90 ? -1.295 -31.305 -29.431 1.000 0.800 90 LYS B N 1
ATOM 8763 C CA . LYS B 2 90 ? -1.181 -30.642 -28.124 1.000 0.800 90 LYS B CA 1
ATOM 8764 C C . LYS B 2 90 ? 0.173 -30.899 -27.450 1.000 0.800 90 LYS B C 1
ATOM 8765 O O . LYS B 2 90 ? 0.694 -32.012 -27.464 1.000 0.800 90 LYS B O 1
ATOM 8784 N N . THR B 2 91 ? 0.705 -29.870 -26.787 1.000 0.910 91 THR B N 1
ATOM 8785 C CA . THR B 2 91 ? 1.813 -30.015 -25.833 1.000 0.910 91 THR B CA 1
ATOM 8786 C C . THR B 2 91 ? 1.241 -29.974 -24.424 1.000 0.910 91 THR B C 1
ATOM 8787 O O . THR B 2 91 ? 0.800 -28.918 -23.973 1.000 0.910 91 THR B O 1
ATOM 8798 N N . LEU B 2 92 ? 1.206 -31.121 -23.747 1.000 0.940 92 LEU B N 1
ATOM 8799 C CA . LEU B 2 92 ? 0.500 -31.281 -22.477 1.000 0.940 92 LEU B CA 1
ATOM 8800 C C . LEU B 2 92 ? 1.321 -32.094 -21.472 1.000 0.940 92 LEU B C 1
ATOM 8801 O O . LEU B 2 92 ? 1.783 -33.192 -21.780 1.000 0.940 92 LEU B O 1
ATOM 8817 N N . TYR B 2 93 ? 1.406 -31.594 -20.242 1.000 0.950 93 TYR B N 1
ATOM 8818 C CA . TYR B 2 93 ? 1.849 -32.335 -19.063 1.000 0.950 93 TYR B CA 1
ATOM 8819 C C . TYR B 2 93 ? 0.679 -32.514 -18.090 1.000 0.950 93 TYR B C 1
ATOM 8820 O O . TYR B 2 93 ? -0.011 -31.550 -17.770 1.000 0.950 93 TYR B O 1
ATOM 8838 N N . VAL B 2 94 ? 0.444 -33.737 -17.611 1.000 0.950 94 VAL B N 1
ATOM 8839 C CA . VAL B 2 94 ? -0.531 -34.010 -16.545 1.000 0.950 94 VAL B CA 1
ATOM 8840 C C . VAL B 2 94 ? 0.176 -34.685 -15.384 1.000 0.950 94 VAL B C 1
ATOM 8841 O O . VAL B 2 94 ? 0.814 -35.728 -15.551 1.000 0.950 94 VAL B O 1
ATOM 8854 N N . GLN B 2 95 ? 0.008 -34.112 -14.199 1.000 0.950 95 GLN B N 1
ATOM 8855 C CA . GLN B 2 95 ? 0.531 -34.628 -12.941 1.000 0.950 95 GLN B CA 1
ATOM 8856 C C . GLN B 2 95 ? -0.630 -34.923 -11.989 1.000 0.950 95 GLN B C 1
ATOM 8857 O O . GLN B 2 95 ? -1.518 -34.088 -11.817 1.000 0.950 95 GLN B O 1
ATOM 8871 N N . ARG B 2 96 ? -0.611 -36.097 -11.352 1.000 0.940 96 ARG B N 1
ATOM 8872 C CA . ARG B 2 96 ? -1.595 -36.520 -10.342 1.000 0.940 96 ARG B CA 1
ATOM 8873 C C . ARG B 2 96 ? -0.917 -36.598 -8.984 1.000 0.940 96 ARG B C 1
ATOM 8874 O O . ARG B 2 96 ? -0.047 -37.447 -8.779 1.000 0.940 96 ARG B O 1
ATOM 8895 N N . ASP B 2 97 ? -1.287 -35.701 -8.079 1.000 0.940 97 ASP B N 1
ATOM 8896 C CA . ASP B 2 97 ? -0.545 -35.366 -6.864 1.000 0.940 97 ASP B CA 1
ATOM 8897 C C . ASP B 2 97 ? 0.933 -35.083 -7.206 1.000 0.940 97 ASP B C 1
ATOM 8898 O O . ASP B 2 97 ? 1.225 -34.042 -7.789 1.000 0.940 97 ASP B O 1
ATOM 8907 N N . GLN B 2 98 ? 1.855 -36.014 -6.932 1.000 0.930 98 GLN B N 1
ATOM 8908 C CA . GLN B 2 98 ? 3.285 -35.912 -7.283 1.000 0.930 98 GLN B CA 1
ATOM 8909 C C . GLN B 2 98 ? 3.686 -36.738 -8.511 1.000 0.930 98 GLN B C 1
ATOM 8910 O O . GLN B 2 98 ? 4.821 -36.658 -8.968 1.000 0.930 98 GLN B O 1
ATOM 8924 N N . THR B 2 99 ? 2.786 -37.571 -9.033 1.000 0.920 99 THR B N 1
ATOM 8925 C CA . THR B 2 99 ? 3.121 -38.579 -10.043 1.000 0.920 99 THR B CA 1
ATOM 8926 C C . THR B 2 99 ? 2.910 -38.026 -11.458 1.000 0.920 99 THR B C 1
ATOM 8927 O O . THR B 2 99 ? 1.776 -37.665 -11.794 1.000 0.920 99 THR B O 1
ATOM 8938 N N . PRO B 2 100 ? 3.946 -38.001 -12.321 1.000 0.920 100 PRO B N 1
ATOM 8939 C CA . PRO B 2 100 ? 3.781 -37.752 -13.753 1.000 0.920 100 PRO B CA 1
ATOM 8940 C C . PRO B 2 100 ? 2.846 -38.797 -14.379 1.000 0.920 100 PRO B C 1
ATOM 8941 O O . PRO B 2 100 ? 3.123 -39.994 -14.322 1.000 0.920 100 PRO B O 1
ATOM 8952 N N . ALA B 2 101 ? 1.733 -38.357 -14.966 1.000 0.910 101 ALA B N 1
ATOM 8953 C CA . ALA B 2 101 ? 0.686 -39.239 -15.493 1.000 0.910 101 ALA B CA 1
ATOM 8954 C C . ALA B 2 101 ? 0.614 -39.233 -17.027 1.000 0.910 101 ALA B C 1
ATOM 8955 O O . ALA B 2 101 ? 0.293 -40.250 -17.637 1.000 0.910 101 ALA B O 1
ATOM 8962 N N . HIS B 2 102 ? 0.914 -38.097 -17.656 1.000 0.910 102 HIS B N 1
ATOM 8963 C CA . HIS B 2 102 ? 0.950 -37.959 -19.109 1.000 0.910 102 HIS B CA 1
ATOM 8964 C C . HIS B 2 102 ? 1.933 -36.859 -19.513 1.000 0.910 102 HIS B C 1
ATOM 8965 O O . HIS B 2 102 ? 2.003 -35.822 -18.859 1.000 0.910 102 HIS B O 1
ATOM 8979 N N . LEU B 2 103 ? 2.655 -37.068 -20.611 1.000 0.920 103 LEU B N 1
ATOM 8980 C CA . LEU B 2 103 ? 3.511 -36.066 -21.235 1.000 0.920 103 LEU B CA 1
ATOM 8981 C C . LEU B 2 103 ? 3.417 -36.225 -22.754 1.000 0.920 103 LEU B C 1
ATOM 8982 O O . LEU B 2 103 ? 3.732 -37.287 -23.291 1.000 0.920 103 LEU B O 1
ATOM 8998 N N . SER B 2 104 ? 3.010 -35.171 -23.446 1.000 0.890 104 SER B N 1
ATOM 8999 C CA . SER B 2 104 ? 3.018 -35.085 -24.905 1.000 0.890 104 SER B CA 1
ATOM 9000 C C . SER B 2 104 ? 3.758 -33.823 -25.338 1.000 0.890 104 SER B C 1
ATOM 9001 O O . SER B 2 104 ? 3.536 -32.735 -24.813 1.000 0.890 104 SER B O 1
ATOM 9009 N N . LEU B 2 105 ? 4.679 -33.989 -26.284 1.000 0.910 105 LEU B N 1
ATOM 9010 C CA . LEU B 2 105 ? 5.448 -32.919 -26.915 1.000 0.910 105 LEU B CA 1
ATOM 9011 C C . LEU B 2 105 ? 5.696 -33.339 -28.364 1.000 0.910 105 LEU B C 1
ATOM 9012 O O . LEU B 2 105 ? 6.182 -34.456 -28.600 1.000 0.910 105 LEU B O 1
ATOM 9028 N N . SER B 2 106 ? 5.355 -32.466 -29.314 1.000 0.860 106 SER B N 1
ATOM 9029 C CA . SER B 2 106 ? 5.445 -32.773 -30.743 1.000 0.860 106 SER B CA 1
ATOM 9030 C C . SER B 2 106 ? 6.888 -33.052 -31.175 1.000 0.860 106 SER B C 1
ATOM 9031 O O . SER B 2 106 ? 7.849 -32.509 -30.619 1.000 0.860 106 SER B O 1
ATOM 9039 N N . GLN B 2 107 ? 7.053 -33.916 -32.183 1.000 0.880 107 GLN B N 1
ATOM 9040 C CA . GLN B 2 107 ? 8.384 -34.236 -32.704 1.000 0.880 107 GLN B CA 1
ATOM 9041 C C . GLN B 2 107 ? 9.064 -32.990 -33.286 1.000 0.880 107 GLN B C 1
ATOM 9042 O O . GLN B 2 107 ? 10.252 -32.790 -33.071 1.000 0.880 107 GLN B O 1
ATOM 9056 N N . GLU B 2 108 ? 8.295 -32.110 -33.929 1.000 0.910 108 GLU B N 1
ATOM 9057 C CA . GLU B 2 108 ? 8.799 -30.844 -34.457 1.000 0.910 108 GLU B CA 1
ATOM 9058 C C . GLU B 2 108 ? 9.421 -29.957 -33.363 1.000 0.910 108 GLU B C 1
ATOM 9059 O O . GLU B 2 108 ? 10.507 -29.412 -33.561 1.000 0.910 108 GLU B O 1
ATOM 9071 N N . LEU B 2 109 ? 8.773 -29.822 -32.197 1.000 0.930 109 LEU B N 1
ATOM 9072 C CA . LEU B 2 109 ? 9.306 -29.030 -31.080 1.000 0.930 109 LEU B CA 1
ATOM 9073 C C . LEU B 2 109 ? 10.556 -29.677 -30.466 1.000 0.930 109 LEU B C 1
ATOM 9074 O O . LEU B 2 109 ? 11.522 -28.968 -30.175 1.000 0.930 109 LEU B O 1
ATOM 9090 N N . LYS B 2 110 ? 10.581 -31.013 -30.343 1.000 0.940 110 LYS B N 1
ATOM 9091 C CA . LYS B 2 110 ? 11.780 -31.759 -29.911 1.000 0.940 110 LYS B CA 1
ATOM 9092 C C . LYS B 2 110 ? 12.957 -31.518 -30.849 1.000 0.940 110 LYS B C 1
ATOM 9093 O O . LYS B 2 110 ? 14.069 -31.271 -30.391 1.000 0.940 110 LYS B O 1
ATOM 9112 N N . ASP B 2 111 ? 12.706 -31.531 -32.153 1.000 0.960 111 ASP B N 1
ATOM 9113 C CA . ASP B 2 111 ? 13.732 -31.317 -33.173 1.000 0.960 111 ASP B CA 1
ATOM 9114 C C . ASP B 2 111 ? 14.250 -29.871 -33.176 1.000 0.960 111 ASP B C 1
ATOM 9115 O O . ASP B 2 111 ? 15.421 -29.628 -33.469 1.000 0.960 111 ASP B O 1
ATOM 9124 N N . LYS B 2 112 ? 13.404 -28.907 -32.785 1.000 0.960 112 LYS B N 1
ATOM 9125 C CA . LYS B 2 112 ? 13.804 -27.516 -32.516 1.000 0.960 112 LYS B CA 1
ATOM 9126 C C . LYS B 2 112 ? 14.583 -27.350 -31.201 1.000 0.960 112 LYS B C 1
ATOM 9127 O O . LYS B 2 112 ? 15.077 -26.258 -30.939 1.000 0.960 112 LYS B O 1
ATOM 9146 N N . GLY B 2 113 ? 14.718 -28.403 -30.391 1.000 0.970 113 GLY B N 1
ATOM 9147 C CA . GLY B 2 113 ? 15.440 -28.403 -29.116 1.000 0.970 113 GLY B CA 1
ATOM 9148 C C . GLY B 2 113 ? 14.610 -27.939 -27.920 1.000 0.970 113 GLY B C 1
ATOM 9149 O O . GLY B 2 113 ? 15.173 -27.713 -26.849 1.000 0.970 113 GLY B O 1
ATOM 9153 N N . VAL B 2 114 ? 13.294 -27.779 -28.089 1.000 0.980 114 VAL B N 1
ATOM 9154 C CA . VAL B 2 114 ? 12.398 -27.482 -26.970 1.000 0.980 114 VAL B CA 1
ATOM 9155 C C . VAL B 2 114 ? 12.387 -28.679 -26.032 1.000 0.980 114 VAL B C 1
ATOM 9156 O O . VAL B 2 114 ? 12.194 -29.819 -26.459 1.000 0.980 114 VAL B O 1
ATOM 9169 N N . ILE B 2 115 ? 12.584 -28.410 -24.747 1.000 0.980 115 ILE B N 1
ATOM 9170 C CA . ILE B 2 115 ? 12.498 -29.413 -23.690 1.000 0.980 115 ILE B CA 1
ATOM 9171 C C . ILE B 2 115 ? 11.259 -29.088 -22.871 1.000 0.980 115 ILE B C 1
ATOM 9172 O O . ILE B 2 115 ? 11.115 -27.968 -22.385 1.000 0.980 115 ILE B O 1
ATOM 9188 N N . PHE B 2 116 ? 10.388 -30.075 -22.693 1.000 0.980 116 PHE B N 1
ATOM 9189 C CA . PHE B 2 116 ? 9.265 -29.992 -21.771 1.000 0.980 116 PHE B CA 1
ATOM 9190 C C . PHE B 2 116 ? 9.079 -31.342 -21.088 1.000 0.980 116 PHE B C 1
ATOM 9191 O O . PHE B 2 116 ? 8.827 -32.345 -21.757 1.000 0.980 116 PHE B O 1
ATOM 9208 N N . THR B 2 117 ? 9.273 -31.381 -19.772 1.000 0.970 117 THR B N 1
ATOM 9209 C CA . THR B 2 117 ? 9.170 -32.604 -18.962 1.000 0.970 117 THR B CA 1
ATOM 9210 C C . THR B 2 117 ? 8.974 -32.257 -17.484 1.000 0.970 117 THR B C 1
ATOM 9211 O O . THR B 2 117 ? 9.124 -31.099 -17.090 1.000 0.970 117 THR B O 1
ATOM 9222 N N . ASP B 2 118 ? 8.651 -33.246 -16.648 1.000 0.970 118 ASP B N 1
ATOM 9223 C CA . ASP B 2 118 ? 8.604 -33.060 -15.196 1.000 0.970 118 ASP B CA 1
ATOM 9224 C C . ASP B 2 118 ? 9.973 -32.643 -14.626 1.000 0.970 118 ASP B C 1
ATOM 9225 O O . ASP B 2 118 ? 11.031 -33.026 -15.138 1.000 0.970 118 ASP B O 1
ATOM 9234 N N . ILE B 2 119 ? 9.963 -31.865 -13.543 1.000 0.970 119 ILE B N 1
ATOM 9235 C CA . ILE B 2 119 ? 11.185 -31.262 -12.991 1.000 0.970 119 ILE B CA 1
ATOM 9236 C C . ILE B 2 119 ? 12.208 -32.301 -12.488 1.000 0.970 119 ILE B C 1
ATOM 9237 O O . ILE B 2 119 ? 13.414 -32.057 -12.556 1.000 0.970 119 ILE B O 1
ATOM 9253 N N . LEU B 2 120 ? 11.763 -33.479 -12.025 1.000 0.950 120 LEU B N 1
ATOM 9254 C CA . LEU B 2 120 ? 12.656 -34.525 -11.508 1.000 0.950 120 LEU B CA 1
ATOM 9255 C C . LEU B 2 120 ? 13.361 -35.271 -12.647 1.000 0.950 120 LEU B C 1
ATOM 9256 O O . LEU B 2 120 ? 14.541 -35.602 -12.530 1.000 0.950 120 LEU B O 1
ATOM 9272 N N . THR B 2 121 ? 12.673 -35.512 -13.763 1.000 0.970 121 THR B N 1
ATOM 9273 C CA . THR B 2 121 ? 13.290 -36.026 -14.993 1.000 0.970 121 THR B CA 1
ATOM 9274 C C . THR B 2 121 ? 14.224 -34.997 -15.608 1.000 0.970 121 THR B C 1
ATOM 9275 O O . THR B 2 121 ? 15.356 -35.346 -15.944 1.000 0.970 121 THR B O 1
ATOM 9286 N N . ALA B 2 122 ? 13.831 -33.721 -15.650 1.000 0.980 122 ALA B N 1
ATOM 9287 C CA . ALA B 2 122 ? 14.709 -32.648 -16.110 1.000 0.980 122 ALA B CA 1
ATOM 9288 C C . ALA B 2 122 ? 16.006 -32.572 -15.288 1.000 0.980 122 ALA B C 1
ATOM 9289 O O . ALA B 2 122 ? 17.086 -32.469 -15.865 1.000 0.980 122 ALA B O 1
ATOM 9296 N N . ALA B 2 123 ? 15.934 -32.693 -13.957 1.000 0.980 123 ALA B N 1
ATOM 9297 C CA . ALA B 2 123 ? 17.119 -32.669 -13.097 1.000 0.980 123 ALA B CA 1
ATOM 9298 C C . ALA B 2 123 ? 18.108 -33.810 -13.399 1.000 0.980 123 ALA B C 1
ATOM 9299 O O . ALA B 2 123 ? 19.310 -33.653 -13.196 1.000 0.980 123 ALA B O 1
ATOM 9306 N N . ARG B 2 124 ? 17.633 -34.952 -13.905 1.000 0.970 124 ARG B N 1
ATOM 9307 C CA . ARG B 2 124 ? 18.494 -36.073 -14.308 1.000 0.970 124 ARG B CA 1
ATOM 9308 C C . ARG B 2 124 ? 19.016 -35.937 -15.732 1.000 0.970 124 ARG B C 1
ATOM 9309 O O . ARG B 2 124 ? 20.206 -36.120 -15.967 1.000 0.970 124 ARG B O 1
ATOM 9330 N N . GLU B 2 125 ? 18.123 -35.663 -16.677 1.000 0.970 125 GLU B N 1
ATOM 9331 C CA . GLU B 2 125 ? 18.411 -35.727 -18.116 1.000 0.970 125 GLU B CA 1
ATOM 9332 C C . GLU B 2 125 ? 18.992 -34.415 -18.664 1.000 0.970 125 GLU B C 1
ATOM 9333 O O . GLU B 2 125 ? 19.750 -34.425 -19.632 1.000 0.970 125 GLU B O 1
ATOM 9345 N N . HIS B 2 126 ? 18.705 -33.293 -18.001 1.000 0.980 126 HIS B N 1
ATOM 9346 C CA . HIS B 2 126 ? 19.143 -31.942 -18.359 1.000 0.980 126 HIS B CA 1
ATOM 9347 C C . HIS B 2 126 ? 19.802 -31.218 -17.169 1.000 0.980 126 HIS B C 1
ATOM 9348 O O . HIS B 2 126 ? 19.673 -30.001 -17.029 1.000 0.980 126 HIS B O 1
ATOM 9362 N N . SER B 2 127 ? 20.527 -31.964 -16.321 1.000 0.980 127 SER B N 1
ATOM 9363 C CA . SER B 2 127 ? 21.131 -31.488 -15.062 1.000 0.980 127 SER B CA 1
ATOM 9364 C C . SER B 2 127 ? 21.847 -30.138 -15.187 1.000 0.980 127 SER B C 1
ATOM 9365 O O . SER B 2 127 ? 21.580 -29.252 -14.384 1.000 0.980 127 SER B O 1
ATOM 9373 N N . ASP B 2 128 ? 22.709 -29.956 -16.194 1.000 0.970 128 ASP B N 1
ATOM 9374 C CA . ASP B 2 128 ? 23.497 -28.723 -16.364 1.000 0.970 128 ASP B CA 1
ATOM 9375 C C . ASP B 2 128 ? 22.615 -27.481 -16.601 1.000 0.970 128 ASP B C 1
ATOM 9376 O O . ASP B 2 128 ? 22.926 -26.391 -16.122 1.000 0.970 128 ASP B O 1
ATOM 9385 N N . LEU B 2 129 ? 21.503 -27.632 -17.335 1.000 0.970 129 LEU B N 1
ATOM 9386 C CA . LEU B 2 129 ? 20.539 -26.552 -17.567 1.000 0.970 129 LEU B CA 1
ATOM 9387 C C . LEU B 2 129 ? 19.691 -26.294 -16.320 1.000 0.970 129 LEU B C 1
ATOM 9388 O O . LEU B 2 129 ? 19.500 -25.135 -15.959 1.000 0.970 129 LEU B O 1
ATOM 9404 N N . VAL B 2 130 ? 19.207 -27.345 -15.646 1.000 0.980 130 VAL B N 1
ATOM 9405 C CA . VAL B 2 130 ? 18.397 -27.186 -14.427 1.000 0.980 130 VAL B CA 1
ATOM 9406 C C . VAL B 2 130 ? 19.224 -26.531 -13.318 1.000 0.980 130 VAL B C 1
ATOM 9407 O O . VAL B 2 130 ? 18.785 -25.541 -12.746 1.000 0.980 130 VAL B O 1
ATOM 9420 N N . GLU B 2 131 ? 20.452 -26.991 -13.067 1.000 0.980 131 GLU B N 1
ATOM 9421 C CA . GLU B 2 131 ? 21.349 -26.425 -12.046 1.000 0.980 131 GLU B CA 1
ATOM 9422 C C . GLU B 2 131 ? 21.689 -24.947 -12.303 1.000 0.980 131 GLU B C 1
ATOM 9423 O O . GLU B 2 131 ? 21.845 -24.163 -11.362 1.000 0.980 131 GLU B O 1
ATOM 9435 N N . LYS B 2 132 ? 21.786 -24.555 -13.580 1.000 0.970 132 LYS B N 1
ATOM 9436 C CA . LYS B 2 132 ? 22.091 -23.177 -13.984 1.000 0.970 132 LYS B CA 1
ATOM 9437 C C . LYS B 2 132 ? 21.016 -22.185 -13.536 1.000 0.970 132 LYS B C 1
ATOM 9438 O O . LYS B 2 132 ? 21.366 -21.055 -13.203 1.000 0.970 132 LYS B O 1
ATOM 9457 N N . TYR B 2 133 ? 19.746 -22.585 -13.541 1.000 0.970 133 TYR B N 1
ATOM 9458 C CA . TYR B 2 133 ? 18.623 -21.662 -13.340 1.000 0.970 133 TYR B CA 1
ATOM 9459 C C . TYR B 2 133 ? 17.839 -21.896 -12.041 1.000 0.970 133 TYR B C 1
ATOM 9460 O O . TYR B 2 133 ? 17.349 -20.927 -11.464 1.000 0.970 133 TYR B O 1
ATOM 9478 N N . PHE B 2 134 ? 17.748 -23.140 -11.561 1.000 0.980 134 PHE B N 1
ATOM 9479 C CA . PHE B 2 134 ? 16.905 -23.532 -10.426 1.000 0.980 134 PHE B CA 1
ATOM 9480 C C . PHE B 2 134 ? 17.235 -22.748 -9.145 1.000 0.980 134 PHE B C 1
ATOM 9481 O O . PHE B 2 134 ? 18.315 -22.910 -8.565 1.000 0.980 134 PHE B O 1
ATOM 9498 N N . MET B 2 135 ? 16.290 -21.915 -8.693 1.000 0.980 135 MET B N 1
ATOM 9499 C CA . MET B 2 135 ? 16.371 -21.075 -7.494 1.000 0.980 135 MET B CA 1
ATOM 9500 C C . MET B 2 135 ? 17.646 -20.217 -7.398 1.000 0.980 135 MET B C 1
ATOM 9501 O O . MET B 2 135 ? 18.288 -20.124 -6.343 1.000 0.980 135 MET B O 1
ATOM 9515 N N . LYS B 2 136 ? 18.053 -19.612 -8.526 1.000 0.930 136 LYS B N 1
ATOM 9516 C CA . LYS B 2 136 ? 19.210 -18.696 -8.625 1.000 0.930 136 LYS B CA 1
ATOM 9517 C C . LYS B 2 136 ? 18.790 -17.269 -8.947 1.000 0.930 136 LYS B C 1
ATOM 9518 O O . LYS B 2 136 ? 19.076 -16.347 -8.184 1.000 0.930 136 LYS B O 1
ATOM 9537 N N . ASP B 2 137 ? 18.154 -17.107 -10.103 1.000 0.860 137 ASP B N 1
ATOM 9538 C CA . ASP B 2 137 ? 17.886 -15.806 -10.711 1.000 0.860 137 ASP B CA 1
ATOM 9539 C C . ASP B 2 137 ? 16.482 -15.279 -10.422 1.000 0.860 137 ASP B C 1
ATOM 9540 O O . ASP B 2 137 ? 16.276 -14.067 -10.530 1.000 0.860 137 ASP B O 1
ATOM 9549 N N . GLY B 2 138 ? 15.546 -16.167 -10.075 1.000 0.940 138 GLY B N 1
ATOM 9550 C CA . GLY B 2 138 ? 14.193 -15.835 -9.659 1.000 0.940 138 GLY B CA 1
ATOM 9551 C C . GLY B 2 138 ? 14.064 -15.822 -8.137 1.000 0.940 138 GLY B C 1
ATOM 9552 O O . GLY B 2 138 ? 14.212 -14.769 -7.512 1.000 0.940 138 GLY B O 1
ATOM 9556 N N . VAL B 2 139 ? 13.690 -16.961 -7.555 1.000 0.980 139 VAL B N 1
ATOM 9557 C CA . VAL B 2 139 ? 13.442 -17.118 -6.115 1.000 0.980 139 VAL B CA 1
ATOM 9558 C C . VAL B 2 139 ? 14.684 -17.676 -5.444 1.000 0.980 139 VAL B C 1
ATOM 9559 O O . VAL B 2 139 ? 15.202 -18.713 -5.850 1.000 0.980 139 VAL B O 1
ATOM 9572 N N . LYS B 2 140 ? 15.166 -17.018 -4.388 1.000 0.980 140 LYS B N 1
ATOM 9573 C CA . LYS B 2 140 ? 16.308 -17.538 -3.626 1.000 0.980 140 LYS B CA 1
ATOM 9574 C C . LYS B 2 140 ? 15.849 -18.518 -2.552 1.000 0.980 140 LYS B C 1
ATOM 9575 O O . LYS B 2 140 ? 14.786 -18.375 -1.953 1.000 0.980 140 LYS B O 1
ATOM 9594 N N . VAL B 2 141 ? 16.689 -19.513 -2.274 1.000 0.980 141 VAL B N 1
ATOM 9595 C CA . VAL B 2 141 ? 16.429 -20.510 -1.222 1.000 0.980 141 VAL B CA 1
ATOM 9596 C C . VAL B 2 141 ? 16.291 -19.841 0.148 1.000 0.980 141 VAL B C 1
ATOM 9597 O O . VAL B 2 141 ? 15.406 -20.200 0.920 1.000 0.980 141 VAL B O 1
ATOM 9610 N N . ASP B 2 142 ? 17.101 -18.819 0.421 1.000 0.980 142 ASP B N 1
ATOM 9611 C CA . ASP B 2 142 ? 17.254 -18.177 1.725 1.000 0.980 142 ASP B CA 1
ATOM 9612 C C . ASP B 2 142 ? 16.383 -16.925 1.947 1.000 0.980 142 ASP B C 1
ATOM 9613 O O . ASP B 2 142 ? 16.608 -16.201 2.916 1.000 0.980 142 ASP B O 1
ATOM 9622 N N . GLU B 2 143 ? 15.362 -16.668 1.111 1.000 0.970 143 GLU B N 1
ATOM 9623 C CA . GLU B 2 143 ? 14.449 -15.523 1.314 1.000 0.970 143 GLU B CA 1
ATOM 9624 C C . GLU B 2 143 ? 13.697 -15.632 2.652 1.000 0.970 143 GLU B C 1
ATOM 9625 O O . GLU B 2 143 ? 13.601 -14.659 3.404 1.000 0.970 143 GLU B O 1
ATOM 9637 N N . HIS B 2 144 ? 13.178 -16.822 2.968 1.000 0.980 144 HIS B N 1
ATOM 9638 C CA . HIS B 2 144 ? 12.517 -17.136 4.235 1.000 0.980 144 HIS B CA 1
ATOM 9639 C C . HIS B 2 144 ? 12.316 -18.653 4.401 1.000 0.980 144 HIS B C 1
ATOM 9640 O O . HIS B 2 144 ? 12.602 -19.453 3.514 1.000 0.980 144 HIS B O 1
ATOM 9654 N N . LYS B 2 145 ? 11.731 -19.082 5.523 1.000 0.970 145 LYS B N 1
ATOM 9655 C CA . LYS B 2 145 ? 11.478 -20.499 5.829 1.000 0.970 145 LYS B CA 1
ATOM 9656 C C . LYS B 2 145 ? 10.755 -21.263 4.715 1.000 0.970 145 LYS B C 1
ATOM 9657 O O . LYS B 2 145 ? 11.115 -22.401 4.437 1.000 0.970 145 LYS B O 1
ATOM 9676 N N . LEU B 2 146 ? 9.745 -20.664 4.072 1.000 0.980 146 LEU B N 1
ATOM 9677 C CA . LEU B 2 146 ? 8.951 -21.363 3.049 1.000 0.980 146 LEU B CA 1
ATOM 9678 C C . LEU B 2 146 ? 9.697 -21.610 1.724 1.000 0.980 146 LEU B C 1
ATOM 9679 O O . LEU B 2 146 ? 9.439 -22.640 1.106 1.000 0.980 146 LEU B O 1
ATOM 9695 N N . THR B 2 147 ? 10.640 -20.755 1.308 1.000 0.990 147 THR B N 1
ATOM 9696 C CA . THR B 2 147 ? 11.483 -21.001 0.121 1.000 0.990 147 THR B CA 1
ATOM 9697 C C . THR B 2 147 ? 12.545 -22.054 0.410 1.000 0.990 147 THR B C 1
ATOM 9698 O O . THR B 2 147 ? 12.793 -22.923 -0.423 1.000 0.990 147 THR B O 1
ATOM 9709 N N . ALA B 2 148 ? 13.117 -22.044 1.616 1.000 0.980 148 ALA B N 1
ATOM 9710 C CA . ALA B 2 148 ? 14.053 -23.076 2.046 1.000 0.980 148 ALA B CA 1
ATOM 9711 C C . ALA B 2 148 ? 13.360 -24.446 2.145 1.000 0.980 148 ALA B C 1
ATOM 9712 O O . ALA B 2 148 ? 13.852 -25.444 1.620 1.000 0.980 148 ALA B O 1
ATOM 9719 N N . LEU B 2 149 ? 12.152 -24.494 2.720 1.000 0.970 149 LEU B N 1
ATOM 9720 C CA . LEU B 2 149 ? 11.341 -25.714 2.719 1.000 0.970 149 LEU B CA 1
ATOM 9721 C C . LEU B 2 149 ? 10.997 -26.181 1.311 1.000 0.970 149 LEU B C 1
ATOM 9722 O O . LEU B 2 149 ? 11.059 -27.379 1.053 1.000 0.970 149 LEU B O 1
ATOM 9738 N N . HIS B 2 150 ? 10.677 -25.256 0.408 1.000 0.980 150 HIS B N 1
ATOM 9739 C CA . HIS B 2 150 ? 10.427 -25.589 -0.984 1.000 0.980 150 HIS B CA 1
ATOM 9740 C C . HIS B 2 150 ? 11.633 -26.293 -1.613 1.000 0.980 150 HIS B C 1
ATOM 9741 O O . HIS B 2 150 ? 11.498 -27.421 -2.073 1.000 0.980 150 HIS B O 1
ATOM 9755 N N . ALA B 2 151 ? 12.825 -25.693 -1.547 1.000 0.980 151 ALA B N 1
ATOM 9756 C CA . ALA B 2 151 ? 14.048 -26.273 -2.104 1.000 0.980 151 ALA B CA 1
ATOM 9757 C C . ALA B 2 151 ? 14.399 -27.651 -1.505 1.000 0.980 151 ALA B C 1
ATOM 9758 O O . ALA B 2 151 ? 14.894 -28.528 -2.214 1.000 0.980 151 ALA B O 1
ATOM 9765 N N . ALA B 2 152 ? 14.120 -27.875 -0.216 1.000 0.970 152 ALA B N 1
ATOM 9766 C CA . ALA B 2 152 ? 14.303 -29.174 0.431 1.000 0.970 152 ALA B CA 1
ATOM 9767 C C . ALA B 2 152 ? 13.317 -30.237 -0.079 1.000 0.970 152 ALA B C 1
ATOM 9768 O O . ALA B 2 152 ? 13.688 -31.404 -0.254 1.000 0.970 152 ALA B O 1
ATOM 9775 N N . LEU B 2 153 ? 12.070 -29.828 -0.326 1.000 0.970 153 LEU B N 1
ATOM 9776 C CA . LEU B 2 153 ? 10.924 -30.718 -0.481 1.000 0.970 153 LEU B CA 1
ATOM 9777 C C . LEU B 2 153 ? 10.324 -30.767 -1.887 1.000 0.970 153 LEU B C 1
ATOM 9778 O O . LEU B 2 153 ? 9.343 -31.473 -2.056 1.000 0.970 153 LEU B O 1
ATOM 9794 N N . VAL B 2 154 ? 10.891 -30.106 -2.907 1.000 0.980 154 VAL B N 1
ATOM 9795 C CA . VAL B 2 154 ? 10.367 -30.197 -4.289 1.000 0.980 154 VAL B CA 1
ATOM 9796 C C . VAL B 2 154 ? 10.091 -31.656 -4.669 1.000 0.980 154 VAL B C 1
ATOM 9797 O O . VAL B 2 154 ? 11.013 -32.476 -4.650 1.000 0.980 154 VAL B O 1
ATOM 9810 N N . ASN B 2 155 ? 8.840 -31.985 -4.991 1.000 0.970 155 ASN B N 1
ATOM 9811 C CA . ASN B 2 155 ? 8.378 -33.351 -5.271 1.000 0.970 155 ASN B CA 1
ATOM 9812 C C . ASN B 2 155 ? 7.536 -33.459 -6.554 1.000 0.970 155 ASN B C 1
ATOM 9813 O O . ASN B 2 155 ? 7.020 -34.533 -6.849 1.000 0.970 155 ASN B O 1
ATOM 9824 N N . GLY B 2 156 ? 7.429 -32.371 -7.318 1.000 0.970 156 GLY B N 1
ATOM 9825 C CA . GLY B 2 156 ? 6.715 -32.306 -8.589 1.000 0.970 156 GLY B CA 1
ATOM 9826 C C . GLY B 2 156 ? 6.886 -30.946 -9.268 1.000 0.970 156 GLY B C 1
ATOM 9827 O O . GLY B 2 156 ? 7.655 -30.102 -8.804 1.000 0.970 156 GLY B O 1
ATOM 9831 N N . GLY B 2 157 ? 6.161 -30.728 -10.364 1.000 0.980 157 GLY B N 1
ATOM 9832 C CA . GLY B 2 157 ? 6.263 -29.543 -11.216 1.000 0.980 157 GLY B CA 1
ATOM 9833 C C . GLY B 2 157 ? 6.897 -29.856 -12.573 1.000 0.980 157 GLY B C 1
ATOM 9834 O O . GLY B 2 157 ? 6.980 -31.019 -12.972 1.000 0.980 157 GLY B O 1
ATOM 9838 N N . ALA B 2 158 ? 7.334 -28.828 -13.295 1.000 0.980 158 ALA B N 1
ATOM 9839 C CA . ALA B 2 158 ? 7.741 -28.946 -14.693 1.000 0.980 158 ALA B CA 1
ATOM 9840 C C . ALA B 2 158 ? 8.956 -28.079 -15.032 1.000 0.980 158 ALA B C 1
ATOM 9841 O O . ALA B 2 158 ? 9.212 -27.051 -14.409 1.000 0.980 158 ALA B O 1
ATOM 9848 N N . PHE B 2 159 ? 9.681 -28.483 -16.067 1.000 0.990 159 PHE B N 1
ATOM 9849 C CA . PHE B 2 159 ? 10.732 -27.693 -16.689 1.000 0.990 159 PHE B CA 1
ATOM 9850 C C . PHE B 2 159 ? 10.388 -27.466 -18.159 1.000 0.990 159 PHE B C 1
ATOM 9851 O O . PHE B 2 159 ? 10.152 -28.427 -18.894 1.000 0.990 159 PHE B O 1
ATOM 9868 N N . LEU B 2 160 ? 10.374 -26.204 -18.580 1.000 0.990 160 LEU B N 1
ATOM 9869 C CA . LEU B 2 160 ? 10.169 -25.788 -19.964 1.000 0.990 160 LEU B CA 1
ATOM 9870 C C . LEU B 2 160 ? 11.365 -24.943 -20.407 1.000 0.990 160 LEU B C 1
ATOM 9871 O O . LEU B 2 160 ? 11.578 -23.844 -19.901 1.000 0.990 160 LEU B O 1
ATOM 9887 N N . TYR B 2 161 ? 12.133 -25.444 -21.368 1.000 0.990 161 TYR B N 1
ATOM 9888 C CA . TYR B 2 161 ? 13.249 -24.718 -21.972 1.000 0.990 161 TYR B CA 1
ATOM 9889 C C . TYR B 2 161 ? 12.976 -24.480 -23.455 1.000 0.990 161 TYR B C 1
ATOM 9890 O O . TYR B 2 161 ? 12.749 -25.432 -24.208 1.000 0.990 161 TYR B O 1
ATOM 9908 N N . VAL B 2 162 ? 13.034 -23.215 -23.874 1.000 0.990 162 VAL B N 1
ATOM 9909 C CA . VAL B 2 162 ? 12.862 -22.791 -25.267 1.000 0.990 162 VAL B CA 1
ATOM 9910 C C . VAL B 2 162 ? 14.189 -22.228 -25.789 1.000 0.990 162 VAL B C 1
ATOM 9911 O O . VAL B 2 162 ? 14.627 -21.170 -25.325 1.000 0.990 162 VAL B O 1
ATOM 9924 N N . PRO B 2 163 ? 14.853 -22.921 -26.737 1.000 0.990 163 PRO B N 1
ATOM 9925 C CA . PRO B 2 163 ? 16.138 -22.488 -27.275 1.000 0.990 163 PRO B CA 1
ATOM 9926 C C . PRO B 2 163 ? 16.066 -21.168 -28.040 1.000 0.990 163 PRO B C 1
ATOM 9927 O O . PRO B 2 163 ? 15.004 -20.724 -28.481 1.000 0.990 163 PRO B O 1
ATOM 9938 N N . LYS B 2 164 ? 17.245 -20.581 -28.277 1.000 0.980 164 LYS B N 1
ATOM 9939 C CA . LYS B 2 164 ? 17.389 -19.333 -29.036 1.000 0.980 164 LYS B CA 1
ATOM 9940 C C . LYS B 2 164 ? 16.690 -19.410 -30.390 1.000 0.980 164 LYS B C 1
ATOM 9941 O O . LYS B 2 164 ? 16.894 -20.367 -31.138 1.000 0.980 164 LYS B O 1
ATOM 9960 N N . ASN B 2 165 ? 15.980 -18.343 -30.747 1.000 0.980 165 ASN B N 1
ATOM 9961 C CA . ASN B 2 165 ? 15.262 -18.189 -32.017 1.000 0.980 165 ASN B CA 1
ATOM 9962 C C . ASN B 2 165 ? 14.124 -19.204 -32.255 1.000 0.980 165 ASN B C 1
ATOM 9963 O O . ASN B 2 165 ? 13.706 -19.384 -33.401 1.000 0.980 165 ASN B O 1
ATOM 9974 N N . VAL B 2 166 ? 13.626 -19.886 -31.217 1.000 0.980 166 VAL B N 1
ATOM 9975 C CA . VAL B 2 166 ? 12.494 -20.817 -31.338 1.000 0.980 166 VAL B CA 1
ATOM 9976 C C . VAL B 2 166 ? 11.202 -20.144 -30.883 1.000 0.980 166 VAL B C 1
ATOM 9977 O O . VAL B 2 166 ? 11.102 -19.655 -29.763 1.000 0.980 166 VAL B O 1
ATOM 9990 N N . GLN B 2 167 ? 10.194 -20.151 -31.753 1.000 0.970 167 GLN B N 1
ATOM 9991 C CA . GLN B 2 167 ? 8.845 -19.686 -31.439 1.000 0.970 167 GLN B CA 1
ATOM 9992 C C . GLN B 2 167 ? 7.923 -20.892 -31.293 1.000 0.970 167 GLN B C 1
ATOM 9993 O O . GLN B 2 167 ? 7.828 -21.733 -32.193 1.000 0.970 167 GLN B O 1
ATOM 10007 N N . VAL B 2 168 ? 7.291 -20.999 -30.130 1.000 0.960 168 VAL B N 1
ATOM 10008 C CA . VAL B 2 168 ? 6.327 -22.047 -29.814 1.000 0.960 168 VAL B CA 1
ATOM 10009 C C . VAL B 2 168 ? 4.929 -21.486 -30.077 1.000 0.960 168 VAL B C 1
ATOM 10010 O O . VAL B 2 168 ? 4.357 -20.806 -29.232 1.000 0.960 168 VAL B O 1
ATOM 10023 N N . GLU B 2 169 ? 4.409 -21.753 -31.276 1.000 0.910 169 GLU B N 1
ATOM 10024 C CA . GLU B 2 169 ? 3.125 -21.221 -31.771 1.000 0.910 169 GLU B CA 1
ATOM 10025 C C . GLU B 2 169 ? 1.910 -21.755 -30.994 1.000 0.910 169 GLU B C 1
ATOM 10026 O O . GLU B 2 169 ? 0.922 -21.051 -30.795 1.000 0.910 169 GLU B O 1
ATOM 10038 N N . THR B 2 170 ? 1.958 -23.021 -30.567 1.000 0.900 170 THR B N 1
ATOM 10039 C CA . THR B 2 170 ? 0.879 -23.659 -29.803 1.000 0.900 170 THR B CA 1
ATOM 10040 C C . THR B 2 170 ? 1.141 -23.534 -28.304 1.000 0.900 170 THR B C 1
ATOM 10041 O O . THR B 2 170 ? 2.229 -23.920 -27.872 1.000 0.900 170 THR B O 1
ATOM 10052 N N . PRO B 2 171 ? 0.166 -23.097 -27.488 1.000 0.930 171 PRO B N 1
ATOM 10053 C CA . PRO B 2 171 ? 0.337 -23.040 -26.041 1.000 0.930 171 PRO B CA 1
ATOM 10054 C C . PRO B 2 171 ? 0.779 -24.382 -25.432 1.000 0.930 171 PRO B C 1
ATOM 10055 O O . PRO B 2 171 ? 0.263 -25.443 -25.792 1.000 0.930 171 PRO B O 1
ATOM 10066 N N . VAL B 2 172 ? 1.717 -24.323 -24.486 1.000 0.960 172 VAL B N 1
ATOM 10067 C CA . VAL B 2 172 ? 2.165 -25.451 -23.660 1.000 0.960 172 VAL B CA 1
ATOM 10068 C C . VAL B 2 172 ? 1.284 -25.516 -22.421 1.000 0.960 172 VAL B C 1
ATOM 10069 O O . VAL B 2 172 ? 1.208 -24.546 -21.669 1.000 0.960 172 VAL B O 1
ATOM 10082 N N . GLN B 2 173 ? 0.621 -26.647 -22.192 1.000 0.950 173 GLN B N 1
ATOM 10083 C CA . GLN B 2 173 ? -0.303 -26.809 -21.073 1.000 0.950 173 GLN B CA 1
ATOM 10084 C C . GLN B 2 173 ? 0.266 -27.738 -19.993 1.000 0.950 173 GLN B C 1
ATOM 10085 O O . GLN B 2 173 ? 0.807 -28.801 -20.299 1.000 0.950 173 GLN B O 1
ATOM 10099 N N . ALA B 2 174 ? 0.077 -27.380 -18.724 1.000 0.970 174 ALA B N 1
ATOM 10100 C CA . ALA B 2 174 ? 0.303 -28.253 -17.576 1.000 0.970 174 ALA B CA 1
ATOM 10101 C C . ALA B 2 174 ? -0.958 -28.349 -16.700 1.000 0.970 174 ALA B C 1
ATOM 10102 O O . ALA B 2 174 ? -1.577 -27.343 -16.366 1.000 0.970 174 ALA B O 1
ATOM 10109 N N . VAL B 2 175 ? -1.347 -29.558 -16.300 1.000 0.960 175 VAL B N 1
ATOM 10110 C CA . VAL B 2 175 ? -2.515 -29.790 -15.439 1.000 0.960 175 VAL B CA 1
ATOM 10111 C C . VAL B 2 175 ? -2.089 -30.574 -14.202 1.000 0.960 175 VAL B C 1
ATOM 10112 O O . VAL B 2 175 ? -1.676 -31.730 -14.294 1.000 0.960 175 VAL B O 1
ATOM 10125 N N . TYR B 2 176 ? -2.202 -29.939 -13.038 1.000 0.970 176 TYR B N 1
ATOM 10126 C CA . TYR B 2 176 ? -1.856 -30.487 -11.730 1.000 0.970 176 TYR B CA 1
ATOM 10127 C C . TYR B 2 176 ? -3.134 -30.866 -10.975 1.000 0.970 176 TYR B C 1
ATOM 10128 O O . TYR B 2 176 ? -3.874 -30.007 -10.486 1.000 0.970 176 TYR B O 1
ATOM 10146 N N . VAL B 2 177 ? -3.399 -32.168 -10.890 1.000 0.960 177 VAL B N 1
ATOM 10147 C CA . VAL B 2 177 ? -4.604 -32.724 -10.270 1.000 0.960 177 VAL B CA 1
ATOM 10148 C C . VAL B 2 177 ? -4.290 -33.177 -8.850 1.000 0.960 177 VAL B C 1
ATOM 10149 O O . VAL B 2 177 ? -3.446 -34.044 -8.648 1.000 0.960 177 VAL B O 1
ATOM 10162 N N . HIS B 2 178 ? -4.990 -32.622 -7.867 1.000 0.950 178 HIS B N 1
ATOM 10163 C CA . HIS B 2 178 ? -4.942 -33.066 -6.479 1.000 0.950 178 HIS B CA 1
ATOM 10164 C C . HIS B 2 178 ? -6.111 -34.015 -6.194 1.000 0.950 178 HIS B C 1
ATOM 10165 O O . HIS B 2 178 ? -7.281 -33.621 -6.255 1.000 0.950 178 HIS B O 1
ATOM 10179 N N . GLU B 2 179 ? -5.782 -35.271 -5.893 1.000 0.920 179 GLU B N 1
ATOM 10180 C CA . GLU B 2 179 ? -6.746 -36.372 -5.736 1.000 0.920 179 GLU B CA 1
ATOM 10181 C C . GLU B 2 179 ? -6.577 -37.126 -4.407 1.000 0.920 179 GLU B C 1
ATOM 10182 O O . GLU B 2 179 ? -7.437 -37.923 -4.029 1.000 0.920 179 GLU B O 1
ATOM 10194 N N . SER B 2 180 ? -5.496 -36.869 -3.666 1.000 0.900 180 SER B N 1
ATOM 10195 C CA . SER B 2 180 ? -5.189 -37.559 -2.410 1.000 0.900 180 SER B CA 1
ATOM 10196 C C . SER B 2 180 ? -5.345 -36.663 -1.185 1.000 0.900 180 SER B C 1
ATOM 10197 O O . SER B 2 180 ? -4.631 -35.683 -1.029 1.000 0.900 180 SER B O 1
ATOM 10205 N N . ASN B 2 181 ? -6.179 -37.064 -0.220 1.000 0.890 181 ASN B N 1
ATOM 10206 C CA . ASN B 2 181 ? -6.411 -36.263 0.994 1.000 0.890 181 ASN B CA 1
ATOM 10207 C C . ASN B 2 181 ? -5.186 -36.098 1.921 1.000 0.890 181 ASN B C 1
ATOM 10208 O O . ASN B 2 181 ? -5.170 -35.177 2.732 1.000 0.890 181 ASN B O 1
ATOM 10219 N N . ASP B 2 182 ? -4.202 -37.001 1.850 1.000 0.790 182 ASP B N 1
ATOM 10220 C CA . ASP B 2 182 ? -3.069 -37.070 2.794 1.000 0.790 182 ASP B CA 1
ATOM 10221 C C . ASP B 2 182 ? -1.770 -36.448 2.236 1.000 0.790 182 ASP B C 1
ATOM 10222 O O . ASP B 2 182 ? -0.678 -36.738 2.739 1.000 0.790 182 ASP B O 1
ATOM 10231 N N . THR B 2 183 ? -1.863 -35.661 1.161 1.000 0.810 183 THR B N 1
ATOM 10232 C CA . THR B 2 183 ? -0.709 -35.256 0.350 1.000 0.810 183 THR B CA 1
ATOM 10233 C C . THR B 2 183 ? -0.218 -33.839 0.652 1.000 0.810 183 THR B C 1
ATOM 10234 O O . THR B 2 183 ? -0.994 -32.953 1.012 1.000 0.810 183 THR B O 1
ATOM 10245 N N . ALA B 2 184 ? 1.085 -33.619 0.475 1.000 0.930 184 ALA B N 1
ATOM 10246 C CA . ALA B 2 184 ? 1.680 -32.290 0.395 1.000 0.930 184 ALA B CA 1
ATOM 10247 C C . ALA B 2 184 ? 2.316 -32.094 -0.976 1.000 0.930 184 ALA B C 1
ATOM 10248 O O . ALA B 2 184 ? 2.989 -32.986 -1.498 1.000 0.930 184 ALA B O 1
ATOM 10255 N N . LEU B 2 185 ? 2.125 -30.917 -1.554 1.000 0.970 185 LEU B N 1
ATOM 10256 C CA . LEU B 2 185 ? 2.620 -30.610 -2.886 1.000 0.970 185 LEU B CA 1
ATOM 10257 C C . LEU B 2 185 ? 3.662 -29.500 -2.812 1.000 0.970 185 LEU B C 1
ATOM 10258 O O . LEU B 2 185 ? 3.365 -28.399 -2.358 1.000 0.970 185 LEU B O 1
ATOM 10274 N N . PHE B 2 186 ? 4.868 -29.790 -3.289 1.000 0.980 186 PHE B N 1
ATOM 10275 C CA . PHE B 2 186 ? 5.959 -28.834 -3.433 1.000 0.980 186 PHE B CA 1
ATOM 10276 C C . PHE B 2 186 ? 6.321 -28.757 -4.916 1.000 0.980 186 PHE B C 1
ATOM 10277 O O . PHE B 2 186 ? 7.294 -29.366 -5.368 1.000 0.980 186 PHE B O 1
ATOM 10294 N N . ASN B 2 187 ? 5.465 -28.084 -5.688 1.000 0.980 187 ASN B N 1
ATOM 10295 C CA . ASN B 2 187 ? 5.590 -28.028 -7.141 1.000 0.980 187 ASN B CA 1
ATOM 10296 C C . ASN B 2 187 ? 6.476 -26.870 -7.573 1.000 0.980 187 ASN B C 1
ATOM 10297 O O . ASN B 2 187 ? 6.171 -25.718 -7.264 1.000 0.980 187 ASN B O 1
ATOM 10308 N N . HIS B 2 188 ? 7.507 -27.181 -8.349 1.000 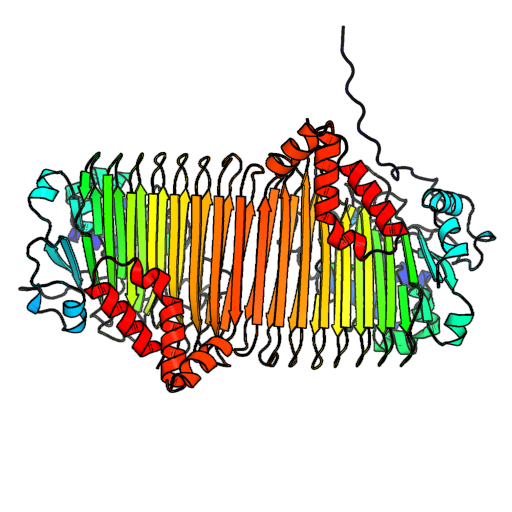0.990 188 HIS B N 1
ATOM 10309 C CA . HIS B 2 188 ? 8.397 -26.190 -8.929 1.000 0.990 188 HIS B CA 1
ATOM 10310 C C . HIS B 2 188 ? 8.245 -26.150 -10.451 1.000 0.990 188 HIS B C 1
ATOM 10311 O O . HIS B 2 188 ? 8.484 -27.153 -11.123 1.000 0.990 188 HIS B O 1
ATOM 10325 N N . VAL B 2 189 ? 7.870 -24.999 -11.003 1.000 0.990 189 VAL B N 1
ATOM 10326 C CA . VAL B 2 189 ? 7.795 -24.783 -12.455 1.000 0.990 189 VAL B CA 1
ATOM 10327 C C . VAL B 2 189 ? 8.911 -23.843 -12.881 1.000 0.990 189 VAL B C 1
ATOM 10328 O O . VAL B 2 189 ? 8.939 -22.689 -12.469 1.000 0.990 189 VAL B O 1
ATOM 10341 N N . LEU B 2 190 ? 9.821 -24.321 -13.722 1.000 0.990 190 LEU B N 1
ATOM 10342 C CA . LEU B 2 190 ? 10.955 -23.542 -14.204 1.000 0.990 190 LEU B CA 1
ATOM 10343 C C . LEU B 2 190 ? 10.849 -23.356 -15.720 1.000 0.990 190 LEU B C 1
ATOM 10344 O O . LEU B 2 190 ? 10.952 -24.323 -16.475 1.000 0.990 190 LEU B O 1
ATOM 10360 N N . ILE B 2 191 ? 10.638 -22.113 -16.157 1.000 0.990 191 ILE B N 1
ATOM 10361 C CA . ILE B 2 191 ? 10.500 -21.738 -17.567 1.000 0.990 191 ILE B CA 1
ATOM 10362 C C . ILE B 2 191 ? 11.673 -20.852 -17.963 1.000 0.990 191 ILE B C 1
ATOM 10363 O O . ILE B 2 191 ? 11.894 -19.787 -17.386 1.000 0.990 191 ILE B O 1
ATOM 10379 N N . VAL B 2 192 ? 12.406 -21.279 -18.982 1.000 0.990 192 VAL B N 1
ATOM 10380 C CA . VAL B 2 192 ? 13.556 -20.556 -19.519 1.000 0.990 192 VAL B CA 1
ATOM 10381 C C . VAL B 2 192 ? 13.332 -20.321 -21.006 1.000 0.990 192 VAL B C 1
ATOM 10382 O O . VAL B 2 192 ? 13.282 -21.266 -21.793 1.000 0.990 192 VAL B O 1
ATOM 10395 N N . ALA B 2 193 ? 13.223 -19.052 -21.385 1.000 0.990 193 ALA B N 1
ATOM 10396 C CA . ALA B 2 193 ? 13.103 -18.606 -22.765 1.000 0.990 193 ALA B CA 1
ATOM 10397 C C . ALA B 2 193 ? 14.381 -17.859 -23.159 1.000 0.990 193 ALA B C 1
ATOM 10398 O O . ALA B 2 193 ? 14.658 -16.762 -22.674 1.000 0.990 193 ALA B O 1
ATOM 10405 N N . GLU B 2 194 ? 15.195 -18.473 -24.010 1.000 0.980 194 GLU B N 1
ATOM 10406 C CA . GLU B 2 194 ? 16.448 -17.887 -24.492 1.000 0.980 194 GLU B CA 1
ATOM 10407 C C . GLU B 2 194 ? 16.208 -16.772 -25.523 1.000 0.980 194 GLU B C 1
ATOM 10408 O O . GLU B 2 194 ? 15.080 -16.526 -25.947 1.000 0.980 194 GLU B O 1
ATOM 10420 N N . ASP B 2 195 ? 17.275 -16.102 -25.958 1.000 0.990 195 ASP B N 1
ATOM 10421 C CA . ASP B 2 195 ? 17.192 -14.954 -26.869 1.000 0.990 195 ASP B CA 1
ATOM 10422 C C . ASP B 2 195 ? 16.315 -15.222 -28.104 1.000 0.990 195 ASP B C 1
ATOM 10423 O O . ASP B 2 195 ? 16.440 -16.255 -28.771 1.000 0.990 195 ASP B O 1
ATOM 10432 N N . HIS B 2 196 ? 15.458 -14.259 -28.441 1.000 0.990 196 HIS B N 1
ATOM 10433 C CA . HIS B 2 196 ? 14.537 -14.300 -29.581 1.000 0.990 196 HIS B CA 1
ATOM 10434 C C . HIS B 2 196 ? 13.559 -15.488 -29.579 1.000 0.990 196 HIS B C 1
ATOM 10435 O O . HIS B 2 196 ? 13.040 -15.860 -30.636 1.000 0.990 196 HIS B O 1
ATOM 10449 N N . SER B 2 197 ? 13.322 -16.110 -28.422 1.000 0.990 197 SER B N 1
ATOM 10450 C CA . SER B 2 197 ? 12.330 -17.173 -28.282 1.000 0.990 197 SER B CA 1
ATOM 10451 C C . SER B 2 197 ? 10.982 -16.650 -27.797 1.000 0.990 197 SER B C 1
ATOM 10452 O O . SER B 2 197 ? 10.883 -15.574 -27.206 1.000 0.990 197 SER B O 1
ATOM 10460 N N . SER B 2 198 ? 9.918 -17.405 -28.055 1.000 0.980 198 SER B N 1
ATOM 10461 C CA . SER B 2 198 ? 8.615 -17.113 -27.460 1.000 0.980 198 SER B CA 1
ATOM 10462 C C . SER B 2 198 ? 7.841 -18.377 -27.132 1.000 0.980 198 SER B C 1
ATOM 10463 O O . SER B 2 198 ? 7.961 -19.380 -27.839 1.000 0.980 198 SER B O 1
ATOM 10471 N N . VAL B 2 199 ? 7.063 -18.336 -26.052 1.000 0.980 199 VAL B N 1
ATOM 10472 C CA . VAL B 2 199 ? 6.162 -19.422 -25.659 1.000 0.980 199 VAL B CA 1
ATOM 10473 C C . VAL B 2 199 ? 5.013 -18.897 -24.811 1.000 0.980 199 VAL B C 1
ATOM 10474 O O . VAL B 2 199 ? 5.196 -18.033 -23.954 1.000 0.980 199 VAL B O 1
ATOM 10487 N N . THR B 2 200 ? 3.830 -19.466 -25.009 1.000 0.970 200 THR B N 1
ATOM 10488 C CA . THR B 2 200 ? 2.725 -19.326 -24.064 1.000 0.970 200 THR B CA 1
ATOM 10489 C C . THR B 2 200 ? 2.613 -20.596 -23.239 1.000 0.970 200 THR B C 1
ATOM 10490 O O . THR B 2 200 ? 2.447 -21.683 -23.789 1.000 0.970 200 THR B O 1
ATOM 10501 N N . TYR B 2 201 ? 2.696 -20.463 -21.923 1.000 0.980 201 TYR B N 1
ATOM 10502 C CA . TYR B 2 201 ? 2.509 -21.550 -20.974 1.000 0.980 201 TYR B CA 1
ATOM 10503 C C . TYR B 2 201 ? 1.225 -21.319 -20.177 1.000 0.980 201 TYR B C 1
ATOM 10504 O O . TYR B 2 201 ? 0.946 -20.196 -19.756 1.000 0.980 201 TYR B O 1
ATOM 10522 N N . VAL B 2 202 ? 0.438 -22.373 -19.975 1.000 0.960 202 VAL B N 1
ATOM 10523 C CA . VAL B 2 202 ? -0.799 -22.325 -19.191 1.000 0.960 202 VAL B CA 1
ATOM 10524 C C . VAL B 2 202 ? -0.821 -23.470 -18.197 1.000 0.960 202 VAL B C 1
ATOM 10525 O O . VAL B 2 202 ? -0.675 -24.628 -18.587 1.000 0.960 202 VAL B O 1
ATOM 10538 N N . GLU B 2 203 ? -1.068 -23.161 -16.929 1.000 0.960 203 GLU B N 1
ATOM 10539 C CA . GLU B 2 203 ? -1.225 -24.175 -15.893 1.000 0.960 203 GLU B CA 1
ATOM 10540 C C . GLU B 2 203 ? -2.573 -24.151 -15.179 1.000 0.960 203 GLU B C 1
ATOM 10541 O O . GLU B 2 203 ? -3.228 -23.117 -15.038 1.000 0.960 203 GLU B O 1
ATOM 10553 N N . ASN B 2 204 ? -2.970 -25.319 -14.684 1.000 0.960 204 ASN B N 1
ATOM 10554 C CA . ASN B 2 204 ? -4.162 -25.492 -13.872 1.000 0.960 204 ASN B CA 1
ATOM 10555 C C . ASN B 2 204 ? -3.831 -26.271 -12.604 1.000 0.960 204 ASN B C 1
ATOM 10556 O O . ASN B 2 204 ? -3.321 -27.388 -12.687 1.000 0.960 204 ASN B O 1
ATOM 10567 N N . TYR B 2 205 ? -4.211 -25.728 -11.450 1.000 0.970 205 TYR B N 1
ATOM 10568 C CA . TYR B 2 205 ? -4.282 -26.475 -10.197 1.000 0.970 205 TYR B CA 1
ATOM 10569 C C . TYR B 2 205 ? -5.740 -26.778 -9.876 1.000 0.970 205 TYR B C 1
ATOM 10570 O O . TYR B 2 205 ? -6.556 -25.862 -9.761 1.000 0.970 205 TYR B O 1
ATOM 10588 N N . ILE B 2 206 ? -6.080 -28.058 -9.723 1.000 0.950 206 ILE B N 1
ATOM 10589 C CA . ILE B 2 206 ? -7.452 -28.479 -9.431 1.000 0.950 206 ILE B CA 1
ATOM 10590 C C . ILE B 2 206 ? -7.495 -29.525 -8.320 1.000 0.950 206 ILE B C 1
ATOM 10591 O O . ILE B 2 206 ? -6.928 -30.611 -8.435 1.000 0.950 206 ILE B O 1
ATOM 10607 N N . SER B 2 207 ? -8.215 -29.200 -7.246 1.000 0.950 207 SER B N 1
ATOM 10608 C CA . SER B 2 207 ? -8.628 -30.186 -6.247 1.000 0.950 207 SER B CA 1
ATOM 10609 C C . SER B 2 207 ? -9.884 -30.912 -6.716 1.000 0.950 207 SER B C 1
ATOM 10610 O O . SER B 2 207 ? -10.907 -30.279 -6.963 1.000 0.950 207 SER B O 1
ATOM 10618 N N . THR B 2 208 ? -9.834 -32.240 -6.742 1.000 0.930 208 THR B N 1
ATOM 10619 C CA . THR B 2 208 ? -11.022 -33.102 -6.909 1.000 0.930 208 THR B CA 1
ATOM 10620 C C . THR B 2 208 ? -11.465 -33.743 -5.586 1.000 0.930 208 THR B C 1
ATOM 10621 O O . THR B 2 208 ? -12.533 -34.349 -5.492 1.000 0.930 208 THR B O 1
ATOM 10632 N N . VAL B 2 209 ? -10.658 -33.576 -4.534 1.000 0.930 209 VAL B N 1
ATOM 10633 C CA . VAL B 2 209 ? -10.944 -33.960 -3.147 1.000 0.930 209 VAL B CA 1
ATOM 10634 C C . VAL B 2 209 ? -11.041 -32.729 -2.244 1.000 0.930 209 VAL B C 1
ATOM 10635 O O . VAL B 2 209 ? -10.662 -31.626 -2.630 1.000 0.930 209 VAL B O 1
ATOM 10648 N N . ASN B 2 210 ? -11.555 -32.906 -1.025 1.000 0.920 210 ASN B N 1
ATOM 10649 C CA . ASN B 2 210 ? -11.627 -31.850 -0.014 1.000 0.920 210 ASN B CA 1
ATOM 10650 C C . ASN B 2 210 ? -10.989 -32.349 1.296 1.000 0.920 210 ASN B C 1
ATOM 10651 O O . ASN B 2 210 ? -11.716 -32.806 2.188 1.000 0.920 210 ASN B O 1
ATOM 10662 N N . PRO B 2 211 ? -9.643 -32.348 1.396 1.000 0.920 211 PRO B N 1
ATOM 10663 C CA . PRO B 2 211 ? -8.947 -32.763 2.608 1.000 0.920 211 PRO B CA 1
ATOM 10664 C C . PRO B 2 211 ? -9.328 -31.872 3.787 1.000 0.920 211 PRO B C 1
ATOM 10665 O O . PRO B 2 211 ? -9.869 -30.782 3.625 1.000 0.920 211 PRO B O 1
ATOM 10676 N N . LYS B 2 212 ? -9.015 -32.327 5.002 1.000 0.900 212 LYS B N 1
ATOM 10677 C CA . LYS B 2 212 ? -9.159 -31.481 6.195 1.000 0.900 212 LYS B CA 1
ATOM 10678 C C . LYS B 2 212 ? -8.033 -30.464 6.334 1.000 0.900 212 LYS B C 1
ATOM 10679 O O . LYS B 2 212 ? -8.281 -29.371 6.824 1.000 0.900 212 LYS B O 1
ATOM 10698 N N . ASP B 2 213 ? -6.823 -30.878 5.987 1.000 0.890 213 ASP B N 1
ATOM 10699 C CA . ASP B 2 213 ? -5.600 -30.108 6.168 1.000 0.890 213 ASP B CA 1
ATOM 10700 C C . ASP B 2 213 ? -4.569 -30.647 5.169 1.000 0.890 213 ASP B C 1
ATOM 10701 O O . ASP B 2 213 ? -4.166 -31.810 5.258 1.000 0.890 213 ASP B O 1
ATOM 10710 N N . ALA B 2 214 ? -4.221 -29.840 4.173 1.000 0.940 214 ALA B N 1
ATOM 10711 C CA . ALA B 2 214 ? -3.225 -30.151 3.158 1.000 0.940 214 ALA B CA 1
ATOM 10712 C C . ALA B 2 214 ? -2.349 -28.924 2.906 1.000 0.940 214 ALA B C 1
ATOM 10713 O O . ALA B 2 214 ? -2.818 -27.786 2.952 1.000 0.940 214 ALA B O 1
ATOM 10720 N N . VAL B 2 215 ? -1.071 -29.168 2.620 1.000 0.960 215 VAL B N 1
ATOM 10721 C CA . VAL B 2 215 ? -0.058 -28.118 2.470 1.000 0.960 215 VAL B CA 1
ATOM 10722 C C . VAL B 2 215 ? 0.414 -28.069 1.030 1.000 0.960 215 VAL B C 1
ATOM 10723 O O . VAL B 2 215 ? 0.948 -29.054 0.513 1.000 0.960 215 VAL B O 1
ATOM 10736 N N . PHE B 2 216 ? 0.227 -26.922 0.386 1.000 0.980 216 PHE B N 1
ATOM 10737 C CA . PHE B 2 216 ? 0.686 -26.679 -0.977 1.000 0.980 216 PHE B CA 1
ATOM 10738 C C . PHE B 2 216 ? 1.677 -25.513 -0.964 1.000 0.980 216 PHE B C 1
ATOM 10739 O O . PHE B 2 216 ? 1.367 -24.417 -0.502 1.000 0.980 216 PHE B O 1
ATOM 10756 N N . ASN B 2 217 ? 2.888 -25.761 -1.454 1.000 0.980 217 ASN B N 1
ATOM 10757 C CA . ASN B 2 217 ? 3.956 -24.778 -1.586 1.000 0.980 217 ASN B CA 1
ATOM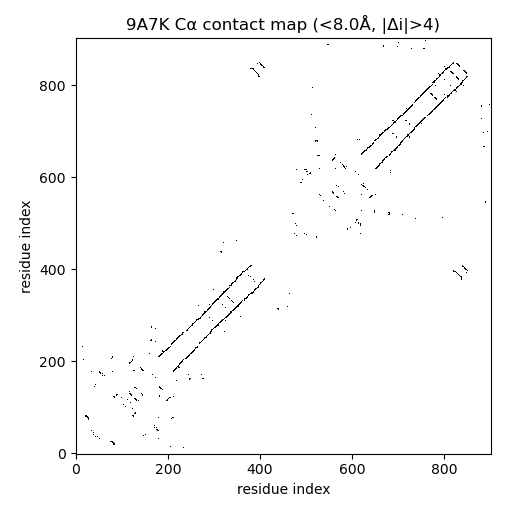 10758 C C . ASN B 2 217 ? 4.431 -24.781 -3.042 1.000 0.980 217 ASN B C 1
ATOM 10759 O O . ASN B 2 217 ? 5.165 -25.668 -3.478 1.000 0.980 217 ASN B O 1
ATOM 10770 N N . ILE B 2 218 ? 3.961 -23.805 -3.804 1.000 0.990 218 ILE B N 1
ATOM 10771 C CA . ILE B 2 218 ? 4.142 -23.735 -5.249 1.000 0.990 218 ILE B CA 1
ATOM 10772 C C . ILE B 2 218 ? 5.100 -22.593 -5.561 1.000 0.990 218 ILE B C 1
ATOM 10773 O O . ILE B 2 218 ? 4.895 -21.465 -5.111 1.000 0.990 218 ILE B O 1
ATOM 10789 N N . ILE B 2 219 ? 6.128 -22.876 -6.356 1.000 0.990 219 ILE B N 1
ATOM 10790 C CA . ILE B 2 219 ? 7.040 -21.855 -6.870 1.000 0.990 219 ILE B CA 1
ATOM 10791 C C . ILE B 2 219 ? 7.112 -21.969 -8.386 1.000 0.990 219 ILE B C 1
ATOM 10792 O O . ILE B 2 219 ? 7.221 -23.064 -8.939 1.000 0.990 219 ILE B O 1
ATOM 10808 N N . SER B 2 220 ? 7.057 -20.826 -9.062 1.000 0.990 220 SER B N 1
ATOM 10809 C CA . SER B 2 220 ? 7.332 -20.744 -10.493 1.000 0.990 220 SER B CA 1
ATOM 10810 C C . SER B 2 220 ? 8.369 -19.671 -10.772 1.000 0.990 220 SER B C 1
ATOM 10811 O O . SER B 2 220 ? 8.249 -18.551 -10.281 1.000 0.990 220 SER B O 1
ATOM 10819 N N . GLU B 2 221 ? 9.367 -19.997 -11.582 1.000 0.990 221 GLU B N 1
ATOM 10820 C CA . GLU B 2 221 ? 10.406 -19.077 -12.034 1.000 0.990 221 GLU B CA 1
ATOM 10821 C C . GLU B 2 221 ? 10.349 -18.970 -13.562 1.000 0.990 221 GLU B C 1
ATOM 10822 O O . GLU B 2 221 ? 10.457 -19.974 -14.265 1.000 0.990 221 GLU B O 1
ATOM 10834 N N . VAL B 2 222 ? 10.179 -17.754 -14.083 1.000 0.990 222 VAL B N 1
ATOM 10835 C CA . VAL B 2 222 ? 10.196 -17.447 -15.521 1.000 0.990 222 VAL B CA 1
ATOM 10836 C C . VAL B 2 222 ? 11.403 -16.571 -15.815 1.000 0.990 222 VAL B C 1
ATOM 10837 O O . VAL B 2 222 ? 11.526 -15.481 -15.261 1.000 0.990 222 VAL B O 1
ATOM 10850 N N . ILE B 2 223 ? 12.294 -17.028 -16.688 1.000 0.990 223 ILE B N 1
ATOM 10851 C CA . ILE B 2 223 ? 13.541 -16.333 -17.022 1.000 0.990 223 ILE B CA 1
ATOM 10852 C C . ILE B 2 223 ? 13.586 -16.087 -18.528 1.000 0.990 223 ILE B C 1
ATOM 10853 O O . ILE B 2 223 ? 13.450 -17.028 -19.312 1.000 0.990 223 ILE B O 1
ATOM 10869 N N . THR B 2 224 ? 13.808 -14.832 -18.930 1.000 0.990 224 THR B N 1
ATOM 10870 C CA . THR B 2 224 ? 13.803 -14.423 -20.345 1.000 0.990 224 THR B CA 1
ATOM 10871 C C . THR B 2 224 ? 15.123 -13.775 -20.778 1.000 0.990 224 THR B C 1
ATOM 10872 O O . THR B 2 224 ? 15.659 -12.894 -20.098 1.000 0.990 224 THR B O 1
ATOM 10883 N N . GLY B 2 225 ? 15.648 -14.229 -21.923 1.000 0.990 225 GLY B N 1
ATOM 10884 C CA . GLY B 2 225 ? 16.799 -13.669 -22.641 1.000 0.990 225 GLY B CA 1
ATOM 10885 C C . GLY B 2 225 ? 16.429 -12.504 -23.560 1.000 0.990 225 GLY B C 1
ATOM 10886 O O . GLY B 2 225 ? 15.298 -12.021 -23.538 1.000 0.990 225 GLY B O 1
ATOM 10890 N N . ASP B 2 226 ? 17.385 -12.012 -24.350 1.000 0.990 226 ASP B N 1
ATOM 10891 C CA . ASP B 2 226 ? 17.199 -10.805 -25.169 1.000 0.990 226 ASP B CA 1
ATOM 10892 C C . ASP B 2 226 ? 16.056 -11.003 -26.173 1.000 0.990 226 ASP B C 1
ATOM 10893 O O . ASP B 2 226 ? 16.062 -11.957 -26.947 1.000 0.990 226 ASP B O 1
ATOM 10902 N N . ASN B 2 227 ? 15.083 -10.090 -26.208 1.000 0.990 227 ASN B N 1
ATOM 10903 C CA . ASN B 2 227 ? 13.892 -10.170 -27.067 1.000 0.990 227 ASN B CA 1
ATOM 10904 C C . ASN B 2 227 ? 13.059 -11.454 -26.887 1.000 0.990 227 ASN B C 1
ATOM 10905 O O . ASN B 2 227 ? 12.308 -11.830 -27.791 1.000 0.990 227 ASN B O 1
ATOM 10916 N N . ALA B 2 228 ? 13.212 -12.160 -25.767 1.000 0.990 228 ALA B N 1
ATOM 10917 C CA . ALA B 2 228 ? 12.394 -13.323 -25.468 1.000 0.990 228 ALA B CA 1
ATOM 10918 C C . ALA B 2 228 ? 11.028 -12.902 -24.903 1.000 0.990 228 ALA B C 1
ATOM 10919 O O . ALA B 2 228 ? 10.921 -11.874 -24.231 1.000 0.990 228 ALA B O 1
ATOM 10926 N N . SER B 2 229 ? 9.984 -13.692 -25.152 1.000 0.990 229 SER B N 1
ATOM 10927 C CA . SER B 2 229 ? 8.621 -13.411 -24.682 1.000 0.990 229 SER B CA 1
ATOM 10928 C C . SER B 2 229 ? 7.978 -14.651 -24.069 1.000 0.990 229 SER B C 1
ATOM 10929 O O . SER B 2 229 ? 7.907 -15.704 -24.699 1.000 0.990 229 SER B O 1
ATOM 10937 N N . VAL B 2 230 ? 7.505 -14.531 -22.829 1.000 0.990 230 VAL B N 1
ATOM 10938 C CA . VAL B 2 230 ? 6.746 -15.589 -22.153 1.000 0.990 230 VAL B CA 1
ATOM 10939 C C . VAL B 2 230 ? 5.406 -15.032 -21.701 1.000 0.990 230 VAL B C 1
ATOM 10940 O O . VAL B 2 230 ? 5.358 -14.106 -20.893 1.000 0.990 230 VAL B O 1
ATOM 10953 N N . THR B 2 231 ? 4.326 -15.642 -22.177 1.000 0.980 231 THR B N 1
ATOM 10954 C CA . THR B 2 231 ? 2.983 -15.431 -21.629 1.000 0.980 231 THR B CA 1
ATOM 10955 C C . THR B 2 231 ? 2.664 -16.588 -20.699 1.000 0.980 231 THR B C 1
ATOM 10956 O O . THR B 2 231 ? 2.750 -17.751 -21.090 1.000 0.980 231 THR B O 1
ATOM 10967 N N . TYR B 2 232 ? 2.291 -16.278 -19.470 1.000 0.980 232 TYR B N 1
ATOM 10968 C CA . TYR B 2 232 ? 2.022 -17.244 -18.424 1.000 0.980 232 TYR B CA 1
ATOM 10969 C C . TYR B 2 232 ? 0.573 -17.102 -17.956 1.000 0.980 232 TYR B C 1
ATOM 10970 O O . TYR B 2 232 ? 0.201 -16.129 -17.299 1.000 0.980 232 TYR B O 1
ATOM 10988 N N . GLY B 2 233 ? -0.254 -18.088 -18.281 1.000 0.970 233 GLY B N 1
ATOM 10989 C CA . GLY B 2 233 ? -1.609 -18.217 -17.758 1.000 0.970 233 GLY B CA 1
ATOM 10990 C C . GLY B 2 233 ? -1.653 -19.189 -16.584 1.000 0.970 233 GLY B C 1
ATOM 10991 O O . GLY B 2 233 ? -1.043 -20.253 -16.645 1.000 0.970 233 GLY B O 1
ATOM 10995 N N . ALA B 2 234 ? -2.414 -18.880 -15.540 1.000 0.960 234 ALA B N 1
ATOM 10996 C CA . ALA B 2 234 ? -2.697 -19.848 -14.483 1.000 0.960 234 ALA B CA 1
ATOM 10997 C C . ALA B 2 234 ? -4.139 -19.757 -14.004 1.000 0.960 234 ALA B C 1
ATOM 10998 O O . ALA B 2 234 ? -4.687 -18.661 -13.860 1.000 0.960 234 ALA B O 1
ATOM 11005 N N . VAL B 2 235 ? -4.732 -20.915 -13.714 1.000 0.960 235 VAL B N 1
ATOM 11006 C CA . VAL B 2 235 ? -5.989 -20.999 -12.970 1.000 0.960 235 VAL B CA 1
ATOM 11007 C C . VAL B 2 235 ? -5.816 -21.916 -11.765 1.000 0.960 235 VAL B C 1
ATOM 11008 O O . VAL B 2 235 ? -5.696 -23.137 -11.906 1.000 0.960 235 VAL B O 1
ATOM 11021 N N . ASP B 2 236 ? -5.853 -21.309 -10.580 1.000 0.960 236 ASP B N 1
ATOM 11022 C CA . ASP B 2 236 ? -5.709 -21.995 -9.298 1.000 0.960 236 ASP B CA 1
ATOM 11023 C C . ASP B 2 236 ? -7.100 -22.240 -8.706 1.000 0.960 236 ASP B C 1
ATOM 11024 O O . ASP B 2 236 ? -7.852 -21.297 -8.477 1.000 0.960 236 ASP B O 1
ATOM 11033 N N . ASN B 2 237 ? -7.476 -23.499 -8.483 1.000 0.960 237 ASN B N 1
ATOM 11034 C CA . ASN B 2 237 ? -8.780 -23.879 -7.936 1.000 0.960 237 ASN B CA 1
ATOM 11035 C C . ASN B 2 237 ? -8.637 -25.036 -6.931 1.000 0.960 237 ASN B C 1
ATOM 11036 O O . ASN B 2 237 ? -9.093 -26.163 -7.160 1.000 0.960 237 ASN B O 1
ATOM 11047 N N . LEU B 2 238 ? -7.954 -24.750 -5.821 1.000 0.960 238 LEU B N 1
ATOM 11048 C CA . LEU B 2 238 ? -7.735 -25.675 -4.710 1.000 0.960 238 LEU B CA 1
ATOM 11049 C C . LEU B 2 238 ? -8.854 -25.586 -3.663 1.000 0.960 238 LEU B C 1
ATOM 11050 O O . LEU B 2 238 ? -9.453 -24.541 -3.427 1.000 0.960 238 LEU B O 1
ATOM 11066 N N . SER B 2 239 ? -9.119 -26.712 -3.014 1.000 0.950 239 SER B N 1
ATOM 11067 C CA . SER B 2 239 ? -10.188 -26.910 -2.026 1.000 0.950 239 SER B CA 1
ATOM 11068 C C . SER B 2 239 ? -9.947 -26.194 -0.689 1.000 0.950 239 SER B C 1
ATOM 11069 O O . SER B 2 239 ? -8.805 -25.961 -0.304 1.000 0.950 239 SER B O 1
ATOM 11077 N N . SER B 2 240 ? -11.018 -25.963 0.082 1.000 0.950 240 SER B N 1
ATOM 11078 C CA . SER B 2 240 ? -10.997 -25.186 1.335 1.000 0.950 240 SER B CA 1
ATOM 11079 C C . SER B 2 240 ? -10.048 -25.687 2.424 1.000 0.950 240 SER B C 1
ATOM 11080 O O . SER B 2 240 ? -9.584 -24.898 3.238 1.000 0.950 240 SER B O 1
ATOM 11088 N N . GLY B 2 241 ? -9.755 -26.989 2.463 1.000 0.950 241 GLY B N 1
ATOM 11089 C CA . GLY B 2 241 ? -8.801 -27.555 3.423 1.000 0.950 241 GLY B CA 1
ATOM 11090 C C . GLY B 2 241 ? -7.328 -27.424 3.028 1.000 0.950 241 GLY B C 1
ATOM 11091 O O . GLY B 2 241 ? -6.484 -28.025 3.686 1.000 0.950 241 GLY B O 1
ATOM 11095 N N . VAL B 2 242 ? -7.008 -26.712 1.943 1.000 0.970 242 VAL B N 1
ATOM 11096 C CA . VAL B 2 242 ? -5.633 -26.541 1.457 1.000 0.970 242 VAL B CA 1
ATOM 11097 C C . VAL B 2 242 ? -5.103 -25.180 1.896 1.000 0.970 242 VAL B C 1
ATOM 11098 O O . VAL B 2 242 ? -5.583 -24.146 1.435 1.000 0.970 242 VAL B O 1
ATOM 11111 N N . THR B 2 243 ? -4.086 -25.174 2.758 1.000 0.970 243 THR B N 1
ATOM 11112 C CA . THR B 2 243 ? -3.296 -23.968 3.024 1.000 0.970 243 THR B CA 1
ATOM 11113 C C . THR B 2 243 ? -2.236 -23.831 1.938 1.000 0.970 243 THR B C 1
ATOM 11114 O O . THR B 2 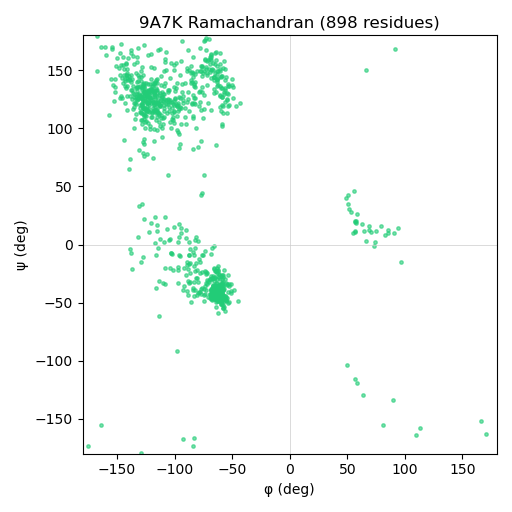243 ? -1.407 -24.728 1.746 1.000 0.970 243 THR B O 1
ATOM 11125 N N . THR B 2 244 ? -2.265 -22.706 1.222 1.000 0.980 244 THR B N 1
ATOM 11126 C CA . THR B 2 244 ? -1.457 -22.515 0.013 1.000 0.980 244 THR B CA 1
ATOM 11127 C C . THR B 2 244 ? -0.474 -21.358 0.170 1.000 0.980 244 THR B C 1
ATOM 11128 O O . THR B 2 244 ? -0.850 -20.240 0.522 1.000 0.980 244 THR B O 1
ATOM 11139 N N . TYR B 2 245 ? 0.795 -21.616 -0.135 1.000 0.990 245 TYR B N 1
ATOM 11140 C CA . TYR B 2 245 ? 1.794 -20.593 -0.437 1.000 0.990 245 TYR B CA 1
ATOM 11141 C C . TYR B 2 245 ? 2.163 -20.699 -1.918 1.000 0.990 245 TYR B C 1
ATOM 11142 O O . TYR B 2 245 ? 2.606 -21.759 -2.360 1.000 0.990 245 TYR B O 1
ATOM 11160 N N . VAL B 2 246 ? 1.974 -19.622 -2.679 1.000 0.990 246 VAL B N 1
ATOM 11161 C CA . VAL B 2 246 ? 2.331 -19.546 -4.101 1.000 0.990 246 VAL B CA 1
ATOM 11162 C C . VAL B 2 246 ? 3.268 -18.366 -4.323 1.000 0.990 246 VAL B C 1
ATOM 11163 O O . VAL B 2 246 ? 2.935 -17.243 -3.950 1.000 0.990 246 VAL B O 1
ATOM 11176 N N . ASN B 2 247 ? 4.411 -18.602 -4.965 1.000 0.990 247 ASN B N 1
ATOM 11177 C CA . ASN B 2 247 ? 5.360 -17.561 -5.357 1.000 0.990 247 ASN B CA 1
ATOM 11178 C C . ASN B 2 247 ? 5.700 -17.700 -6.844 1.000 0.990 247 ASN B C 1
ATOM 11179 O O . ASN B 2 247 ? 6.399 -18.628 -7.251 1.000 0.990 247 ASN B O 1
ATOM 11190 N N . ARG B 2 248 ? 5.182 -16.785 -7.666 1.000 0.980 248 ARG B N 1
ATOM 11191 C CA . ARG B 2 248 ? 5.441 -16.736 -9.112 1.000 0.980 248 ARG B CA 1
ATOM 11192 C C . ARG B 2 248 ? 6.378 -15.576 -9.417 1.000 0.980 248 ARG B C 1
ATOM 11193 O O . ARG B 2 248 ? 6.005 -14.413 -9.269 1.000 0.980 248 ARG B O 1
ATOM 11214 N N . ARG B 2 249 ? 7.594 -15.881 -9.853 1.000 0.990 249 ARG B N 1
ATOM 11215 C CA . ARG B 2 249 ? 8.681 -14.920 -10.022 1.000 0.990 249 ARG B CA 1
ATOM 11216 C C . ARG B 2 249 ? 9.101 -14.825 -11.485 1.000 0.990 249 ARG B C 1
ATOM 11217 O O . ARG B 2 249 ? 9.510 -15.814 -12.084 1.000 0.990 249 ARG B O 1
ATOM 11238 N N . GLY B 2 250 ? 9.040 -13.621 -12.045 1.000 0.990 250 GLY B N 1
ATOM 11239 C CA . GLY B 2 250 ? 9.581 -13.292 -13.363 1.000 0.990 250 GLY B CA 1
ATOM 11240 C C . GLY B 2 250 ? 10.934 -12.594 -13.253 1.000 0.990 250 GLY B C 1
ATOM 11241 O O . GLY B 2 250 ? 11.106 -11.686 -12.438 1.000 0.990 250 GLY B O 1
ATOM 11245 N N . ALA B 2 251 ? 11.894 -12.990 -14.081 1.000 0.990 251 ALA B N 1
ATOM 11246 C CA . ALA B 2 251 ? 13.200 -12.360 -14.216 1.000 0.990 251 ALA B CA 1
ATOM 11247 C C . ALA B 2 251 ? 13.450 -12.010 -15.689 1.000 0.990 251 ALA B C 1
ATOM 11248 O O . ALA B 2 251 ? 14.013 -12.803 -16.451 1.000 0.990 251 ALA B O 1
ATOM 11255 N N . ALA B 2 252 ? 13.053 -10.795 -16.074 1.000 0.990 252 ALA B N 1
ATOM 11256 C CA . ALA B 2 252 ? 13.275 -10.263 -17.410 1.000 0.990 252 ALA B CA 1
ATOM 11257 C C . ALA B 2 252 ? 14.713 -9.747 -17.543 1.000 0.990 252 ALA B C 1
ATOM 11258 O O . ALA B 2 252 ? 15.004 -8.576 -17.298 1.000 0.990 252 ALA B O 1
ATOM 11265 N N . ARG B 2 253 ? 15.646 -10.660 -17.842 1.000 0.970 253 ARG B N 1
ATOM 11266 C CA . ARG B 2 253 ? 17.098 -10.397 -17.869 1.000 0.970 253 ARG B CA 1
ATOM 11267 C C . ARG B 2 253 ? 17.533 -9.732 -19.157 1.000 0.970 253 ARG B C 1
ATOM 11268 O O . ARG B 2 253 ? 18.360 -8.822 -19.131 1.000 0.970 253 ARG B O 1
ATOM 11289 N N . GLY B 2 254 ? 17.005 -10.237 -20.261 1.000 0.980 254 GLY B N 1
ATOM 11290 C CA . GLY B 2 254 ? 17.365 -9.765 -21.576 1.000 0.980 254 GLY B CA 1
ATOM 11291 C C . GLY B 2 254 ? 16.741 -8.424 -21.896 1.000 0.980 254 GLY B C 1
ATOM 11292 O O . GLY B 2 254 ? 15.615 -8.124 -21.490 1.000 0.980 254 GLY B O 1
ATOM 11296 N N . ARG B 2 255 ? 17.474 -7.639 -22.672 1.000 0.990 255 ARG B N 1
ATOM 11297 C CA . ARG B 2 255 ? 16.977 -6.408 -23.273 1.000 0.990 255 ARG B CA 1
ATOM 11298 C C . ARG B 2 255 ? 15.731 -6.703 -24.113 1.000 0.990 255 ARG B C 1
ATOM 11299 O O . ARG B 2 255 ? 15.685 -7.727 -24.792 1.000 0.990 255 ARG B O 1
ATOM 11320 N N . ASP B 2 256 ? 14.745 -5.812 -24.084 1.000 0.990 256 ASP B N 1
ATOM 11321 C CA . ASP B 2 256 ? 13.506 -5.894 -24.872 1.000 0.990 256 ASP B CA 1
ATOM 11322 C C . ASP B 2 256 ? 12.695 -7.195 -24.627 1.000 0.990 256 ASP B C 1
ATOM 11323 O O . ASP B 2 256 ? 11.850 -7.580 -25.438 1.000 0.990 256 ASP B O 1
ATOM 11332 N N . SER B 2 257 ? 12.958 -7.905 -23.517 1.000 0.980 257 SER B N 1
ATOM 11333 C CA . SER B 2 257 ? 12.265 -9.148 -23.155 1.000 0.980 257 SER B CA 1
ATOM 11334 C C . SER B 2 257 ? 10.966 -8.895 -22.392 1.000 0.980 257 SER B C 1
ATOM 11335 O O . SER B 2 257 ? 10.805 -7.854 -21.751 1.000 0.980 257 SER B O 1
ATOM 11343 N N . LYS B 2 258 ? 10.020 -9.834 -22.478 1.000 0.990 258 LYS B N 1
ATOM 11344 C CA . LYS B 2 258 ? 8.642 -9.643 -22.010 1.000 0.990 258 LYS B CA 1
ATOM 11345 C C . LYS B 2 258 ? 8.150 -10.807 -21.167 1.000 0.990 258 LYS B C 1
ATOM 11346 O O . LYS B 2 258 ? 8.320 -11.966 -21.553 1.000 0.990 258 LYS B O 1
ATOM 11365 N N . ILE B 2 259 ? 7.494 -10.486 -20.057 1.000 0.990 259 ILE B N 1
ATOM 11366 C CA . ILE B 2 259 ? 6.809 -11.452 -19.201 1.000 0.990 259 ILE B CA 1
ATOM 11367 C C . ILE B 2 259 ? 5.388 -10.945 -18.941 1.000 0.990 259 ILE B C 1
ATOM 11368 O O . ILE B 2 259 ? 5.200 -9.892 -18.337 1.000 0.990 259 ILE B O 1
ATOM 11384 N N . GLU B 2 260 ? 4.395 -11.706 -19.393 1.000 0.980 260 GLU B N 1
ATOM 11385 C CA . GLU B 2 260 ? 2.973 -11.376 -19.248 1.000 0.980 260 GLU B CA 1
ATOM 11386 C C . GLU B 2 260 ? 2.274 -12.441 -18.398 1.000 0.980 260 GLU B C 1
ATOM 11387 O O . GLU B 2 260 ? 2.395 -13.632 -18.681 1.000 0.980 260 GLU B O 1
ATOM 11399 N N . TRP B 2 261 ? 1.537 -12.033 -17.365 1.000 0.980 261 TRP B N 1
ATOM 11400 C CA . TRP B 2 261 ? 0.830 -12.919 -16.441 1.000 0.980 261 TRP B CA 1
ATOM 11401 C C . TRP B 2 261 ? -0.686 -12.725 -16.542 1.000 0.980 261 TRP B C 1
ATOM 11402 O O . TRP B 2 261 ? -1.189 -11.617 -16.361 1.000 0.980 261 TRP B O 1
ATOM 11423 N N . ALA B 2 262 ? -1.422 -13.819 -16.734 1.000 0.970 262 ALA B N 1
ATOM 11424 C CA . ALA B 2 262 ? -2.883 -13.867 -16.678 1.000 0.970 262 ALA B CA 1
ATOM 11425 C C . ALA B 2 262 ? -3.326 -14.871 -15.601 1.000 0.970 262 ALA B C 1
ATOM 11426 O O . ALA B 2 262 ? -3.319 -16.085 -15.817 1.000 0.970 262 ALA B O 1
ATOM 11433 N N . LEU B 2 263 ? -3.676 -14.372 -14.414 1.000 0.970 263 LEU B N 1
ATOM 11434 C CA . LEU B 2 263 ? -3.829 -15.181 -13.202 1.000 0.970 263 LEU B CA 1
ATOM 11435 C C . LEU B 2 263 ? -5.282 -15.190 -12.707 1.000 0.970 263 LEU B C 1
ATOM 11436 O O . LEU B 2 263 ? -5.789 -14.189 -12.197 1.000 0.970 263 LEU B O 1
ATOM 11452 N N . GLY B 2 264 ? -5.955 -16.332 -12.827 1.000 0.960 264 GLY B N 1
ATOM 11453 C CA . GLY B 2 264 ? -7.257 -16.588 -12.213 1.000 0.960 264 GLY B CA 1
ATOM 11454 C C . GLY B 2 264 ? -7.103 -17.339 -10.894 1.000 0.960 264 GLY B C 1
ATOM 11455 O O . GLY B 2 264 ? -6.987 -18.561 -10.896 1.000 0.960 264 GLY B O 1
ATOM 11459 N N . LEU B 2 265 ? -7.113 -16.631 -9.765 1.000 0.960 265 LEU B N 1
ATOM 11460 C CA . LEU B 2 265 ? -6.836 -17.221 -8.451 1.000 0.960 265 LEU B CA 1
ATOM 11461 C C . LEU B 2 265 ? -8.156 -17.482 -7.715 1.000 0.960 265 LEU B C 1
ATOM 11462 O O . LEU B 2 265 ? -8.820 -16.557 -7.250 1.000 0.960 265 LEU B O 1
ATOM 11478 N N . MET B 2 266 ? -8.564 -18.751 -7.666 1.000 0.960 266 MET B N 1
ATOM 11479 C CA . MET B 2 266 ? -9.897 -19.195 -7.241 1.000 0.960 266 MET B CA 1
ATOM 11480 C C . MET B 2 266 ? -9.854 -20.252 -6.130 1.000 0.960 266 MET B C 1
ATOM 11481 O O . MET B 2 266 ? -10.833 -20.978 -5.940 1.000 0.960 266 MET B O 1
ATOM 11495 N N . ASN B 2 267 ? -8.765 -20.333 -5.366 1.000 0.970 267 ASN B N 1
ATOM 11496 C CA . ASN B 2 267 ? -8.679 -21.218 -4.204 1.000 0.970 267 ASN B CA 1
ATOM 11497 C C . ASN B 2 267 ? -9.815 -20.942 -3.201 1.000 0.970 267 ASN B C 1
ATOM 11498 O O . ASN B 2 267 ? -10.368 -19.842 -3.130 1.000 0.970 267 ASN B O 1
ATOM 11509 N N . ASP B 2 268 ? -10.205 -21.978 -2.464 1.000 0.970 268 ASP B N 1
ATOM 11510 C CA . ASP B 2 268 ? -11.208 -21.907 -1.394 1.000 0.970 268 ASP B CA 1
ATOM 11511 C C . ASP B 2 268 ? -10.578 -21.922 0.014 1.000 0.970 268 ASP B C 1
ATOM 11512 O O . ASP B 2 268 ? -11.287 -21.830 1.017 1.000 0.970 268 ASP B O 1
ATOM 11521 N N . GLY B 2 269 ? -9.265 -22.148 0.102 1.000 0.970 269 GLY B N 1
ATOM 11522 C CA . GLY B 2 269 ? -8.511 -22.229 1.352 1.000 0.970 269 GLY B CA 1
ATOM 11523 C C . GLY B 2 269 ? -7.614 -21.013 1.574 1.000 0.970 269 GLY B C 1
ATOM 11524 O O . GLY B 2 269 ? -7.350 -20.237 0.651 1.000 0.970 269 GLY B O 1
ATOM 11528 N N . ASP B 2 270 ? -7.122 -20.868 2.804 1.000 0.980 270 ASP B N 1
ATOM 11529 C CA . ASP B 2 270 ? -6.210 -19.788 3.186 1.000 0.980 270 ASP B CA 1
ATOM 11530 C C . ASP B 2 270 ? -4.975 -19.760 2.271 1.000 0.980 270 ASP B C 1
ATOM 11531 O O . ASP B 2 270 ? -4.264 -20.761 2.117 1.000 0.980 270 ASP B O 1
ATOM 11540 N N . THR B 2 271 ? -4.727 -18.610 1.640 1.000 0.990 271 THR B N 1
ATOM 11541 C CA . THR B 2 271 ? -3.739 -18.489 0.558 1.000 0.990 271 THR B CA 1
ATOM 11542 C C . THR B 2 271 ? -2.861 -17.250 0.725 1.000 0.990 271 THR B C 1
ATOM 11543 O O . THR B 2 271 ? -3.348 -16.130 0.874 1.000 0.990 271 THR B O 1
ATOM 11554 N N . ILE B 2 272 ? -1.545 -17.443 0.643 1.000 0.990 272 ILE B N 1
ATOM 11555 C CA . ILE B 2 272 ? -0.570 -16.371 0.418 1.000 0.990 272 ILE B CA 1
ATOM 11556 C C . ILE B 2 272 ? -0.080 -16.484 -1.021 1.000 0.990 272 ILE B C 1
ATOM 11557 O O . ILE B 2 272 ? 0.477 -17.512 -1.403 1.000 0.990 272 ILE B O 1
ATOM 11573 N N . SER B 2 273 ? -0.285 -15.427 -1.803 1.000 0.980 273 SER B N 1
ATOM 11574 C CA . SER B 2 273 ? 0.124 -15.353 -3.202 1.000 0.980 273 SER B CA 1
ATOM 11575 C C . SER B 2 273 ? 1.044 -14.160 -3.422 1.000 0.980 273 SER B C 1
ATOM 11576 O O . SER B 2 273 ? 0.641 -12.999 -3.309 1.000 0.980 273 SER B O 1
ATOM 11584 N N . GLU B 2 274 ? 2.274 -14.461 -3.809 1.000 0.980 274 GLU B N 1
ATOM 11585 C CA . GLU B 2 274 ? 3.304 -13.494 -4.164 1.000 0.980 274 GLU B CA 1
ATOM 11586 C C . GLU B 2 274 ? 3.584 -13.603 -5.665 1.000 0.980 274 GLU B C 1
ATOM 11587 O O . GLU B 2 274 ? 3.862 -14.685 -6.185 1.000 0.980 274 GLU B O 1
ATOM 11599 N N . ASN B 2 275 ? 3.495 -12.488 -6.387 1.000 0.990 275 ASN B N 1
ATOM 11600 C CA . ASN B 2 275 ? 3.915 -12.417 -7.782 1.000 0.990 275 ASN B CA 1
ATOM 11601 C C . ASN B 2 275 ? 4.837 -11.219 -7.987 1.000 0.990 275 ASN B C 1
ATOM 11602 O O . ASN B 2 275 ? 4.401 -10.079 -7.862 1.000 0.990 275 ASN B O 1
ATOM 11613 N N . THR B 2 276 ? 6.101 -11.473 -8.309 1.000 0.990 276 THR B N 1
ATOM 11614 C CA . THR B 2 276 ? 7.090 -10.409 -8.511 1.000 0.990 276 THR B CA 1
ATOM 11615 C C . THR B 2 276 ? 7.729 -10.551 -9.881 1.000 0.990 276 THR B C 1
ATOM 11616 O O . THR B 2 276 ? 8.259 -11.613 -10.199 1.000 0.990 276 THR B O 1
ATOM 11627 N N . THR B 2 277 ? 7.748 -9.480 -10.668 1.000 0.990 277 THR B N 1
ATOM 11628 C CA . THR B 2 277 ? 8.482 -9.420 -11.938 1.000 0.990 277 THR B CA 1
ATOM 11629 C C . THR B 2 277 ? 9.627 -8.421 -11.810 1.000 0.990 277 THR B C 1
ATOM 11630 O O . THR B 2 277 ? 9.404 -7.240 -11.556 1.000 0.990 277 THR B O 1
ATOM 11641 N N . ASN B 2 278 ? 10.861 -8.890 -11.981 1.000 0.990 278 ASN B N 1
ATOM 11642 C CA . ASN B 2 278 ? 12.050 -8.043 -12.015 1.000 0.990 278 ASN B CA 1
ATOM 11643 C C . ASN B 2 278 ? 12.405 -7.712 -13.468 1.000 0.990 278 ASN B C 1
ATOM 11644 O O . ASN B 2 278 ? 12.723 -8.609 -14.252 1.000 0.990 278 ASN B O 1
ATOM 11655 N N . LEU B 2 279 ? 12.371 -6.426 -13.803 1.000 0.990 279 LEU B N 1
ATOM 11656 C CA . LEU B 2 279 ? 12.651 -5.869 -15.122 1.000 0.990 279 LEU B CA 1
ATOM 11657 C C . LEU B 2 279 ? 14.110 -5.392 -15.177 1.000 0.990 279 LEU B C 1
ATOM 11658 O O . LEU B 2 279 ? 14.415 -4.229 -14.903 1.000 0.990 279 LEU B O 1
ATOM 11674 N N . TYR B 2 280 ? 15.035 -6.321 -15.446 1.000 0.980 280 TYR B N 1
ATOM 11675 C CA . TYR B 2 280 ? 16.480 -6.065 -15.400 1.000 0.980 280 TYR B CA 1
ATOM 11676 C C . TYR B 2 280 ? 17.035 -5.437 -16.677 1.000 0.980 280 TYR B C 1
ATOM 11677 O O . TYR B 2 280 ? 17.868 -4.536 -16.601 1.000 0.980 280 TYR B O 1
ATOM 11695 N N . GLY B 2 281 ? 16.628 -5.949 -17.838 1.000 0.980 281 GLY B N 1
ATOM 11696 C CA . GLY B 2 281 ? 17.108 -5.467 -19.132 1.000 0.980 281 GLY B CA 1
ATOM 11697 C C . GLY B 2 2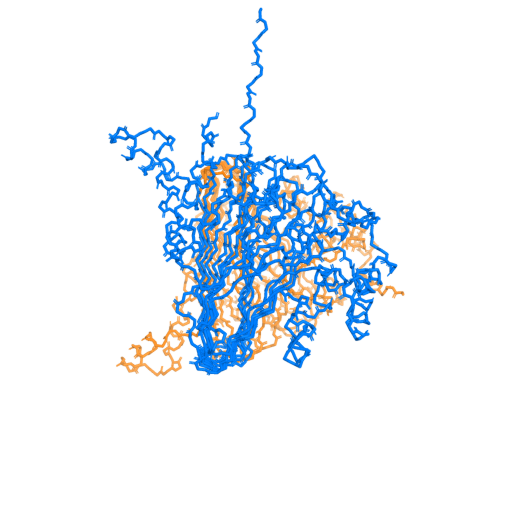81 ? 16.476 -4.132 -19.536 1.000 0.980 281 GLY B C 1
ATOM 11698 O O . GLY B 2 281 ? 15.344 -3.831 -19.160 1.000 0.980 281 GLY B O 1
ATOM 11702 N N . ASP B 2 282 ? 17.176 -3.341 -20.348 1.000 0.990 282 ASP B N 1
ATOM 11703 C CA . ASP B 2 282 ? 16.590 -2.137 -20.954 1.000 0.990 282 ASP B CA 1
ATOM 11704 C C . ASP B 2 282 ? 15.428 -2.525 -21.888 1.000 0.990 282 ASP B C 1
ATOM 11705 O O . ASP B 2 282 ? 15.515 -3.533 -22.589 1.000 0.990 282 ASP B O 1
ATOM 11714 N N . GLY B 2 283 ? 14.347 -1.746 -21.910 1.000 0.990 283 GLY B N 1
ATOM 11715 C CA . GLY B 2 283 ? 13.175 -2.013 -22.757 1.000 0.990 283 GLY B CA 1
ATOM 11716 C C . GLY B 2 283 ? 12.337 -3.222 -22.328 1.000 0.990 283 GLY B C 1
ATOM 11717 O O . GLY B 2 283 ? 11.491 -3.686 -23.090 1.000 0.990 283 GLY B O 1
ATOM 11721 N N . THR B 2 284 ? 12.591 -3.783 -21.141 1.000 0.990 284 THR B N 1
ATOM 11722 C CA . THR B 2 284 ? 11.836 -4.940 -20.641 1.000 0.990 284 THR B CA 1
ATOM 11723 C C . THR B 2 284 ? 10.389 -4.594 -20.314 1.000 0.990 284 THR B C 1
ATOM 11724 O O . THR B 2 284 ? 10.082 -3.474 -19.918 1.000 0.990 284 THR B O 1
ATOM 11735 N N . TYR B 2 285 ? 9.500 -5.575 -20.459 1.000 0.990 285 TYR B N 1
ATOM 11736 C CA . TYR B 2 285 ? 8.059 -5.412 -20.279 1.000 0.990 285 TYR B CA 1
ATOM 11737 C C . TYR B 2 285 ? 7.514 -6.438 -19.281 1.000 0.990 285 TYR B C 1
ATOM 11738 O O . TYR B 2 285 ? 7.753 -7.641 -19.425 1.000 0.990 285 TYR B O 1
ATOM 11756 N N . GLY B 2 286 ? 6.769 -5.965 -18.287 1.000 0.990 286 GLY B N 1
ATOM 11757 C CA . GLY B 2 286 ? 6.021 -6.778 -17.338 1.000 0.990 286 GLY B CA 1
ATOM 11758 C C . GLY B 2 286 ? 4.560 -6.350 -17.307 1.000 0.990 286 GLY B C 1
ATOM 11759 O O . GLY B 2 286 ? 4.272 -5.194 -17.022 1.000 0.990 286 GLY B O 1
ATOM 11763 N N . ASP B 2 287 ? 3.634 -7.270 -17.546 1.000 0.980 287 ASP B N 1
ATOM 11764 C CA . ASP B 2 287 ? 2.195 -7.018 -17.397 1.000 0.980 287 ASP B CA 1
ATOM 11765 C C . ASP B 2 287 ? 1.588 -8.138 -16.559 1.000 0.980 287 ASP B C 1
ATOM 11766 O O . ASP B 2 287 ? 1.683 -9.310 -16.921 1.000 0.980 287 ASP B O 1
ATOM 11775 N N . THR B 2 288 ? 1.000 -7.792 -15.417 1.000 0.980 288 THR B N 1
ATOM 11776 C CA . THR B 2 288 ? 0.313 -8.744 -14.548 1.000 0.980 288 THR B CA 1
ATOM 11777 C C . THR B 2 288 ? -1.162 -8.394 -14.447 1.000 0.980 288 THR B C 1
ATOM 11778 O O . THR B 2 288 ? -1.524 -7.400 -13.815 1.000 0.980 288 THR B O 1
ATOM 11789 N N . LYS B 2 289 ? -2.026 -9.278 -14.953 1.000 0.970 289 LYS B N 1
ATOM 11790 C CA . LYS B 2 289 ? -3.478 -9.217 -14.761 1.000 0.970 289 LYS B CA 1
ATOM 11791 C C . LYS B 2 289 ? -3.939 -10.342 -13.839 1.000 0.970 289 LYS B C 1
ATOM 11792 O O . LYS B 2 289 ? -3.736 -11.521 -14.130 1.000 0.970 289 LYS B O 1
ATOM 11811 N N . THR B 2 290 ? -4.615 -9.983 -12.752 1.000 0.970 290 THR B N 1
ATOM 11812 C CA . THR B 2 290 ? -5.088 -10.930 -11.734 1.000 0.970 290 THR B CA 1
ATOM 11813 C C . THR B 2 290 ? -6.570 -10.739 -11.443 1.000 0.970 290 THR B C 1
ATOM 11814 O O . THR B 2 290 ? -7.031 -9.618 -11.221 1.000 0.970 290 THR B O 1
ATOM 11825 N N . VAL B 2 291 ? -7.311 -11.845 -11.375 1.000 0.960 291 VAL B N 1
ATOM 11826 C CA . VAL B 2 291 ? -8.703 -11.881 -10.906 1.000 0.960 291 VAL B CA 1
ATOM 11827 C C . VAL B 2 291 ? -8.860 -12.840 -9.734 1.000 0.960 291 VAL B C 1
ATOM 11828 O O . VAL B 2 291 ? -8.310 -13.941 -9.754 1.000 0.960 291 VAL B O 1
ATOM 11841 N N . VAL B 2 292 ? -9.632 -12.431 -8.726 1.000 0.960 292 VAL B N 1
ATOM 11842 C CA . VAL B 2 292 ? -9.860 -13.204 -7.494 1.000 0.960 292 VAL B CA 1
ATOM 11843 C C . VAL B 2 292 ? -11.327 -13.142 -7.082 1.000 0.960 292 VAL B C 1
ATOM 11844 O O . VAL B 2 292 ? -11.943 -12.074 -7.126 1.000 0.960 292 VAL B O 1
ATOM 11857 N N . VAL B 2 293 ? -11.882 -14.267 -6.623 1.000 0.950 293 VAL B N 1
ATOM 11858 C CA . VAL B 2 293 ? -13.197 -14.309 -5.964 1.000 0.950 293 VAL B CA 1
ATOM 11859 C C . VAL B 2 293 ? -13.068 -14.956 -4.587 1.000 0.950 293 VAL B C 1
ATOM 11860 O O . VAL B 2 293 ? -12.931 -16.178 -4.475 1.000 0.950 293 VAL B O 1
ATOM 11873 N N . GLY B 2 294 ? -13.155 -14.117 -3.553 1.000 0.950 294 GLY B N 1
ATOM 11874 C CA . GLY B 2 294 ? -13.086 -14.512 -2.152 1.000 0.950 294 GLY B CA 1
ATOM 11875 C C . GLY B 2 294 ? -14.458 -14.883 -1.596 1.000 0.950 294 GLY B C 1
ATOM 11876 O O . GLY B 2 294 ? -15.418 -14.124 -1.766 1.000 0.950 294 GLY B O 1
ATOM 11880 N N . ARG B 2 295 ? -14.566 -16.034 -0.921 1.000 0.940 295 ARG B N 1
ATOM 11881 C CA . ARG B 2 295 ? -15.831 -16.497 -0.316 1.000 0.940 295 ARG B CA 1
ATOM 11882 C C . ARG B 2 295 ? -15.650 -17.284 0.982 1.000 0.940 295 ARG B C 1
ATOM 11883 O O . ARG B 2 295 ? -14.541 -17.638 1.367 1.000 0.940 295 ARG B O 1
ATOM 11904 N N . GLY B 2 296 ? -16.760 -17.599 1.644 1.000 0.950 296 GLY B N 1
ATOM 11905 C CA . GLY B 2 296 ? -16.735 -18.345 2.897 1.000 0.950 296 GLY B CA 1
ATOM 11906 C C . GLY B 2 296 ? -16.020 -17.579 4.010 1.000 0.950 296 GLY B C 1
ATOM 11907 O O . GLY B 2 296 ? -16.348 -16.423 4.277 1.000 0.950 296 GLY B O 1
ATOM 11911 N N . GLU B 2 297 ? -15.078 -18.243 4.677 1.000 0.960 297 GLU B N 1
ATOM 11912 C CA . GLU B 2 297 ? -14.294 -17.692 5.794 1.000 0.960 297 GLU B CA 1
ATOM 11913 C C . GLU B 2 297 ? -12.796 -17.574 5.460 1.000 0.960 297 GLU B C 1
ATOM 11914 O O . GLU B 2 297 ? -11.984 -17.340 6.354 1.000 0.960 297 GLU B O 1
ATOM 11926 N N . GLN B 2 298 ? -12.420 -17.739 4.186 1.000 0.960 298 GLN B N 1
ATOM 11927 C CA . GLN B 2 298 ? -11.017 -17.765 3.778 1.000 0.960 298 GLN B CA 1
ATOM 11928 C C . GLN B 2 298 ? -10.324 -16.421 4.003 1.000 0.960 298 GLN B C 1
ATOM 11929 O O . GLN B 2 298 ? -10.909 -15.343 3.824 1.000 0.960 298 GLN B O 1
ATOM 11943 N N . THR B 2 299 ? -9.051 -16.496 4.374 1.000 0.980 299 THR B N 1
ATOM 11944 C CA . THR B 2 299 ? -8.160 -15.345 4.454 1.000 0.980 299 THR B CA 1
ATOM 11945 C C . THR B 2 299 ? -7.106 -15.441 3.364 1.000 0.980 299 THR B C 1
ATOM 11946 O O . THR B 2 299 ? -6.393 -16.434 3.246 1.000 0.980 299 THR B O 1
ATOM 11957 N N . GLU B 2 300 ? -6.974 -14.379 2.581 1.000 0.980 300 GLU B N 1
ATOM 11958 C CA . GLU B 2 300 ? -6.074 -14.343 1.437 1.000 0.980 300 GLU B CA 1
ATOM 11959 C C . GLU B 2 300 ? -5.226 -13.071 1.438 1.000 0.980 300 GLU B C 1
ATOM 11960 O O . GLU B 2 300 ? -5.666 -11.987 1.838 1.000 0.980 300 GLU B O 1
ATOM 11972 N N . ASN B 2 301 ? -3.989 -13.197 0.967 1.000 0.980 301 ASN B N 1
ATOM 11973 C CA . ASN B 2 301 ? -3.089 -12.069 0.768 1.000 0.980 301 ASN B CA 1
ATOM 11974 C C . ASN B 2 301 ? -2.458 -12.142 -0.621 1.000 0.980 301 ASN B C 1
ATOM 11975 O O . ASN B 2 301 ? -1.826 -13.144 -0.958 1.000 0.980 301 ASN B O 1
ATOM 11986 N N . PHE B 2 302 ? -2.604 -11.069 -1.396 1.000 0.980 302 PHE B N 1
ATOM 11987 C CA . PHE B 2 302 ? -2.095 -10.968 -2.759 1.000 0.980 302 PHE B CA 1
ATOM 11988 C C . PHE B 2 302 ? -1.138 -9.790 -2.875 1.000 0.980 302 PHE B C 1
ATOM 11989 O O . PHE B 2 302 ? -1.563 -8.638 -3.024 1.000 0.980 302 PHE B O 1
ATOM 12006 N N . THR B 2 303 ? 0.158 -10.080 -2.885 1.000 0.980 303 THR B N 1
ATOM 12007 C CA . 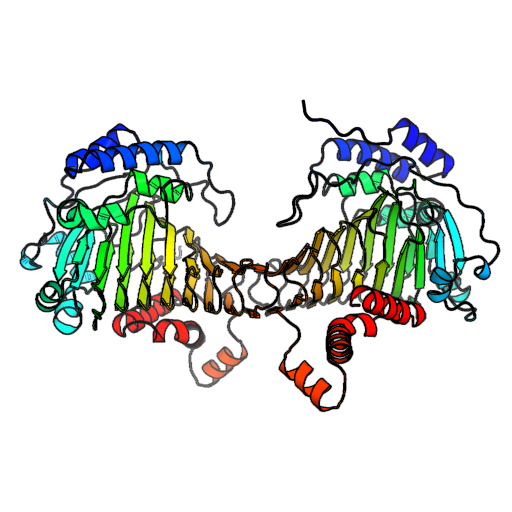THR B 2 303 ? 1.189 -9.077 -3.158 1.000 0.980 303 THR B CA 1
ATOM 12008 C C . THR B 2 303 ? 1.681 -9.255 -4.587 1.000 0.980 303 THR B C 1
ATOM 12009 O O . THR B 2 303 ? 2.209 -10.305 -4.943 1.000 0.980 303 THR B O 1
ATOM 12020 N N . THR B 2 304 ? 1.480 -8.233 -5.422 1.000 0.980 304 THR B N 1
ATOM 12021 C CA . THR B 2 304 ? 2.034 -8.196 -6.783 1.000 0.980 304 THR B CA 1
ATOM 12022 C C . THR B 2 304 ? 2.976 -7.027 -6.886 1.000 0.980 304 THR B C 1
ATOM 12023 O O . THR B 2 304 ? 2.608 -5.916 -6.503 1.000 0.980 304 THR B O 1
ATOM 12034 N N . GLN B 2 305 ? 4.161 -7.281 -7.413 1.000 0.980 305 GLN B N 1
ATOM 12035 C CA . GLN B 2 305 ? 5.215 -6.296 -7.496 1.000 0.980 305 GLN B CA 1
ATOM 12036 C C . GLN B 2 305 ? 5.887 -6.335 -8.866 1.000 0.980 305 GLN B C 1
ATOM 12037 O O . GLN B 2 305 ? 6.215 -7.404 -9.375 1.000 0.980 305 GLN B O 1
ATOM 12051 N N . ILE B 2 306 ? 6.146 -5.164 -9.436 1.000 0.990 306 ILE B N 1
ATOM 12052 C CA . ILE B 2 306 ? 7.023 -5.018 -10.598 1.000 0.990 306 ILE B CA 1
ATOM 12053 C C . ILE B 2 306 ? 8.156 -4.074 -10.199 1.000 0.990 306 ILE B C 1
ATOM 12054 O O . ILE B 2 306 ? 7.903 -2.990 -9.670 1.000 0.990 306 ILE B O 1
ATOM 12070 N N . ILE B 2 307 ? 9.402 -4.521 -10.381 1.000 0.990 307 ILE B N 1
ATOM 12071 C CA . ILE B 2 307 ? 10.608 -3.772 -10.002 1.000 0.990 307 ILE B CA 1
ATOM 12072 C C . ILE B 2 307 ? 11.418 -3.453 -11.251 1.000 0.990 307 ILE B C 1
ATOM 12073 O O . ILE B 2 307 ? 11.850 -4.362 -11.961 1.000 0.990 307 ILE B O 1
ATOM 12089 N N . HIS B 2 308 ? 11.652 -2.170 -11.489 1.000 0.990 308 HIS B N 1
ATOM 12090 C CA . HIS B 2 308 ? 12.364 -1.655 -12.647 1.000 0.990 308 HIS B CA 1
ATOM 12091 C C . HIS B 2 308 ? 13.826 -1.391 -12.299 1.000 0.990 308 HIS B C 1
ATOM 12092 O O . HIS B 2 308 ? 14.119 -0.576 -11.428 1.000 0.990 308 HIS B O 1
ATOM 12106 N N . PHE B 2 309 ? 14.735 -2.063 -13.002 1.000 0.990 309 PHE B N 1
ATOM 12107 C CA . PHE B 2 309 ? 16.179 -1.807 -12.948 1.000 0.990 309 PHE B CA 1
ATOM 12108 C C . PHE B 2 309 ? 16.699 -1.321 -14.304 1.000 0.990 309 PHE B C 1
ATOM 12109 O O . PHE B 2 309 ? 17.585 -0.469 -14.367 1.000 0.990 309 PHE B O 1
ATOM 12126 N N . GLY B 2 310 ? 16.156 -1.880 -15.387 1.000 0.990 310 GLY B N 1
ATOM 12127 C CA . GLY B 2 310 ? 16.494 -1.505 -16.753 1.000 0.990 310 GLY B CA 1
ATOM 12128 C C . GLY B 2 310 ? 15.823 -0.205 -17.180 1.000 0.990 310 GLY B C 1
ATOM 12129 O O . GLY B 2 310 ? 14.713 0.123 -16.748 1.000 0.990 310 GLY B O 1
ATOM 12133 N N . LYS B 2 311 ? 16.489 0.532 -18.068 1.000 0.990 311 LYS B N 1
ATOM 12134 C CA . LYS B 2 311 ? 15.968 1.782 -18.633 1.000 0.990 311 LYS B CA 1
ATOM 12135 C C . LYS B 2 311 ? 14.813 1.513 -19.579 1.000 0.990 311 LYS B C 1
ATOM 12136 O O . LYS B 2 311 ? 14.804 0.488 -20.256 1.000 0.990 311 LYS B O 1
ATOM 12155 N N . ALA B 2 312 ? 13.892 2.465 -19.699 1.000 0.990 312 ALA B N 1
ATOM 12156 C CA . ALA B 2 312 ? 12.734 2.366 -20.590 1.000 0.990 312 ALA B CA 1
ATOM 12157 C C . ALA B 2 312 ? 11.940 1.058 -20.406 1.000 0.990 312 ALA B C 1
ATOM 12158 O O . ALA B 2 312 ? 11.404 0.516 -21.366 1.000 0.990 312 ALA B O 1
ATOM 12165 N N . SER B 2 313 ? 11.936 0.519 -19.186 1.000 0.990 313 SER B N 1
ATOM 12166 C CA . SER B 2 313 ? 11.166 -0.669 -18.840 1.000 0.990 313 SER B CA 1
ATOM 12167 C C . SER B 2 313 ? 9.717 -0.294 -18.539 1.000 0.990 313 SER B C 1
ATOM 12168 O O . SER B 2 313 ? 9.446 0.771 -17.987 1.000 0.990 313 SER B O 1
ATOM 12176 N N . GLU B 2 314 ? 8.781 -1.173 -18.862 1.000 0.990 314 GLU B N 1
ATOM 12177 C CA . GLU B 2 314 ? 7.351 -0.932 -18.694 1.000 0.990 314 GLU B CA 1
ATOM 12178 C C . GLU B 2 314 ? 6.717 -1.993 -17.798 1.000 0.990 314 GLU B C 1
ATOM 12179 O O . GLU B 2 314 ? 6.954 -3.187 -17.967 1.000 0.990 314 GLU B O 1
ATOM 12191 N N . GLY B 2 315 ? 5.913 -1.546 -16.841 1.000 0.990 315 GLY B N 1
ATOM 12192 C CA . GLY B 2 315 ? 5.329 -2.363 -15.793 1.000 0.990 315 GLY B CA 1
ATOM 12193 C C . GLY B 2 315 ? 3.863 -2.012 -15.616 1.000 0.990 315 GLY B C 1
ATOM 12194 O O . GLY B 2 315 ? 3.548 -0.883 -15.255 1.000 0.990 315 GLY B O 1
ATOM 12198 N N . TYR B 2 316 ? 2.976 -2.977 -15.835 1.000 0.980 316 TYR B N 1
ATOM 12199 C CA . TYR B 2 316 ? 1.532 -2.812 -15.700 1.000 0.980 316 TYR B CA 1
ATOM 12200 C C . TYR B 2 316 ? 0.981 -3.831 -14.702 1.000 0.980 316 TYR B C 1
ATOM 12201 O O . TYR B 2 316 ? 1.260 -5.025 -14.797 1.000 0.980 316 TYR B O 1
ATOM 12219 N N . ILE B 2 317 ? 0.188 -3.376 -13.735 1.000 0.980 317 ILE B N 1
ATOM 12220 C CA . ILE B 2 317 ? -0.518 -4.245 -12.786 1.000 0.980 317 ILE B CA 1
ATOM 12221 C C . ILE B 2 317 ? -2.013 -3.965 -12.893 1.000 0.980 317 ILE B C 1
ATOM 12222 O O . ILE B 2 317 ? -2.442 -2.846 -12.650 1.000 0.980 317 ILE B O 1
ATOM 12238 N N . LEU B 2 318 ? -2.822 -4.985 -13.163 1.000 0.970 318 LEU B N 1
ATOM 12239 C CA . LEU B 2 318 ? -4.279 -4.913 -13.097 1.000 0.970 318 LEU B CA 1
ATOM 12240 C C . LEU B 2 318 ? -4.806 -5.986 -12.146 1.000 0.970 318 LEU B C 1
ATOM 12241 O O . LEU B 2 318 ? -4.518 -7.173 -12.303 1.000 0.970 318 LEU B O 1
ATOM 12257 N N . LYS B 2 319 ? -5.605 -5.588 -11.156 1.000 0.950 319 LYS B N 1
ATOM 12258 C CA . LYS B 2 319 ? -6.165 -6.498 -10.148 1.000 0.950 319 LYS B CA 1
ATOM 12259 C C . LYS B 2 319 ? -7.640 -6.264 -9.936 1.000 0.950 319 LYS B C 1
ATOM 12260 O O . LYS B 2 319 ? -8.023 -5.195 -9.476 1.000 0.950 319 LYS B O 1
ATOM 12279 N N . HIS B 2 320 ? -8.444 -7.292 -10.160 1.000 0.950 320 HIS B N 1
ATOM 12280 C CA . HIS B 2 320 ? -9.880 -7.263 -9.914 1.000 0.950 320 HIS B CA 1
ATOM 12281 C C . HIS B 2 320 ? -10.276 -8.328 -8.884 1.000 0.950 320 HIS B C 1
ATOM 12282 O O . HIS B 2 320 ? -10.159 -9.527 -9.130 1.000 0.950 320 HIS B O 1
ATOM 12296 N N . GLY B 2 321 ? -10.747 -7.891 -7.717 1.000 0.950 321 GLY B N 1
ATOM 12297 C CA . GLY B 2 321 ? -11.209 -8.763 -6.634 1.000 0.950 321 GLY B CA 1
ATOM 12298 C C . GLY B 2 321 ? -12.718 -8.669 -6.410 1.000 0.950 321 GLY B C 1
ATOM 12299 O O . GLY B 2 321 ? -13.298 -7.592 -6.524 1.000 0.950 321 GLY B O 1
ATOM 12303 N N . VAL B 2 322 ? -13.366 -9.776 -6.052 1.000 0.960 322 VAL B N 1
ATOM 12304 C CA . VAL B 2 322 ? -14.782 -9.805 -5.647 1.000 0.960 322 VAL B CA 1
ATOM 12305 C C . VAL B 2 322 ? -14.915 -10.517 -4.309 1.000 0.960 322 VAL B C 1
ATOM 12306 O O . VAL B 2 322 ? -14.554 -11.686 -4.203 1.000 0.960 322 VAL B O 1
ATOM 12319 N N . MET B 2 323 ? -15.432 -9.824 -3.298 1.000 0.960 323 MET B N 1
ATOM 12320 C CA . MET B 2 323 ? -15.489 -10.304 -1.918 1.000 0.960 323 MET B CA 1
ATOM 12321 C C . MET B 2 323 ? -16.925 -10.563 -1.469 1.000 0.960 323 MET B C 1
ATOM 12322 O O . MET B 2 323 ? -17.761 -9.658 -1.495 1.000 0.960 323 MET B O 1
ATOM 12336 N N . LYS B 2 324 ? -17.206 -11.789 -1.022 1.000 0.930 324 LYS B N 1
ATOM 12337 C CA . LYS B 2 324 ? -18.520 -12.224 -0.528 1.000 0.930 324 LYS B CA 1
ATOM 12338 C C . LYS B 2 324 ? -18.382 -12.959 0.810 1.000 0.930 324 LYS B C 1
ATOM 12339 O O . LYS B 2 324 ? -17.286 -13.306 1.253 1.000 0.930 324 LYS B O 1
ATOM 12358 N N . ASP B 2 325 ? -19.517 -13.198 1.451 1.000 0.960 325 ASP B N 1
ATOM 12359 C CA . ASP B 2 325 ? -19.644 -13.903 2.721 1.000 0.960 325 ASP B CA 1
ATOM 12360 C C . ASP B 2 325 ? -18.826 -13.217 3.825 1.000 0.960 325 ASP B C 1
ATOM 12361 O O . ASP B 2 325 ? -19.104 -12.068 4.164 1.000 0.960 325 ASP B O 1
ATOM 12370 N N . SER B 2 326 ? -17.851 -13.918 4.410 1.000 0.970 326 SER B N 1
ATOM 12371 C CA . SER B 2 326 ? -16.932 -13.408 5.435 1.000 0.970 326 SER B CA 1
ATOM 12372 C C . SER B 2 326 ? -15.466 -13.498 4.994 1.000 0.970 326 SER B C 1
ATOM 12373 O O . SER B 2 326 ? -14.579 -13.428 5.844 1.000 0.970 326 SER B O 1
ATOM 12381 N N . ALA B 2 327 ? -15.209 -13.642 3.689 1.000 0.970 327 ALA B N 1
ATOM 12382 C CA . ALA B 2 327 ? -13.855 -13.707 3.158 1.000 0.970 327 ALA B CA 1
ATOM 12383 C C . ALA B 2 327 ? -13.099 -12.400 3.414 1.000 0.970 327 ALA B C 1
ATOM 12384 O O . ALA B 2 327 ? -13.683 -11.310 3.409 1.000 0.970 327 ALA B O 1
ATOM 12391 N N . SER B 2 328 ? -11.792 -12.513 3.625 1.000 0.980 328 SER B N 1
ATOM 12392 C CA . SER B 2 328 ? -10.905 -11.376 3.850 1.000 0.980 328 SER B CA 1
ATOM 12393 C C . SER B 2 328 ? -9.733 -11.441 2.888 1.000 0.980 328 SER B C 1
ATOM 12394 O O . SER B 2 328 ? -8.861 -12.287 3.049 1.000 0.980 328 SER B O 1
ATOM 12402 N N . SER B 2 329 ? -9.671 -10.503 1.947 1.000 0.970 329 SER B N 1
ATOM 12403 C CA . SER B 2 329 ? -8.536 -10.353 1.034 1.000 0.970 329 SER B CA 1
ATOM 12404 C C . SER B 2 329 ? -7.817 -9.026 1.241 1.000 0.970 329 SER B C 1
ATOM 12405 O O . SER B 2 329 ? -8.451 -7.980 1.403 1.000 0.970 329 SER B O 1
ATOM 12413 N N . ILE B 2 330 ? -6.486 -9.067 1.192 1.000 0.970 330 ILE B N 1
ATOM 12414 C CA . ILE B 2 330 ? -5.624 -7.881 1.152 1.000 0.970 330 ILE B CA 1
ATOM 12415 C C . ILE B 2 330 ? -4.889 -7.864 -0.186 1.000 0.970 330 ILE B C 1
ATOM 12416 O O . ILE B 2 330 ? -4.093 -8.762 -0.470 1.000 0.970 330 ILE B O 1
ATOM 12432 N N . PHE B 2 331 ? -5.148 -6.839 -0.998 1.000 0.960 331 PHE B N 1
ATOM 12433 C CA . PHE B 2 331 ? -4.484 -6.626 -2.279 1.000 0.960 331 PHE B CA 1
ATOM 12434 C C . PHE B 2 331 ? -3.424 -5.536 -2.145 1.000 0.960 331 PHE B C 1
ATOM 12435 O O . PHE B 2 331 ? -3.752 -4.365 -1.976 1.000 0.960 331 PHE B O 1
ATOM 12452 N N . ASN B 2 332 ? -2.155 -5.914 -2.279 1.000 0.970 332 ASN B N 1
ATOM 12453 C CA . ASN B 2 332 ? -1.038 -4.975 -2.337 1.000 0.970 332 ASN B CA 1
ATOM 12454 C C . ASN B 2 332 ? -0.488 -4.954 -3.767 1.000 0.970 332 ASN B C 1
ATOM 12455 O O . ASN B 2 332 ? -0.015 -5.978 -4.270 1.000 0.970 332 ASN B O 1
ATOM 12466 N N . GLY B 2 333 ? -0.608 -3.825 -4.458 1.000 0.980 333 GLY B N 1
ATOM 12467 C CA . GLY B 2 333 ? 0.079 -3.572 -5.729 1.000 0.980 333 GLY B CA 1
ATOM 12468 C C . GLY B 2 333 ? 1.308 -2.718 -5.456 1.000 0.980 333 GLY B C 1
ATOM 12469 O O . GLY B 2 333 ? 1.202 -1.763 -4.695 1.000 0.980 333 GLY B O 1
ATOM 12473 N N . ILE B 2 334 ? 2.473 -3.075 -5.995 1.000 0.980 334 ILE B N 1
ATOM 12474 C CA . ILE B 2 334 ? 3.711 -2.329 -5.753 1.000 0.980 334 ILE B CA 1
ATOM 12475 C C . ILE B 2 334 ? 4.444 -2.108 -7.075 1.000 0.980 334 ILE B C 1
ATOM 12476 O O . ILE B 2 334 ? 4.986 -3.044 -7.662 1.000 0.980 334 ILE B O 1
ATOM 12492 N N . GLY B 2 335 ? 4.511 -0.857 -7.511 1.000 0.990 335 GLY B N 1
ATOM 12493 C CA . GLY B 2 335 ? 5.401 -0.412 -8.578 1.000 0.990 335 GLY B CA 1
ATOM 12494 C C . GLY B 2 335 ? 6.656 0.164 -7.944 1.000 0.990 335 GLY B C 1
ATOM 12495 O O . GLY B 2 335 ? 6.568 1.143 -7.200 1.000 0.990 335 GLY B O 1
ATOM 12499 N N . LYS B 2 336 ? 7.812 -0.456 -8.194 1.000 0.990 336 LYS B N 1
ATOM 12500 C CA . LYS B 2 336 ? 9.099 0.051 -7.713 1.000 0.990 336 LYS B CA 1
ATOM 12501 C C . LYS B 2 336 ? 10.006 0.408 -8.878 1.000 0.990 336 LYS B C 1
ATOM 12502 O O . LYS B 2 336 ? 10.285 -0.453 -9.703 1.000 0.990 336 LYS B O 1
ATOM 12521 N N . ILE B 2 337 ? 10.539 1.623 -8.894 1.000 0.990 337 ILE B N 1
ATOM 12522 C CA . ILE B 2 337 ? 11.553 2.035 -9.862 1.000 0.990 337 ILE B CA 1
ATOM 12523 C C . ILE B 2 337 ? 12.853 2.327 -9.123 1.000 0.990 337 ILE B C 1
ATOM 12524 O O . ILE B 2 337 ? 12.902 3.233 -8.297 1.000 0.990 337 ILE B O 1
ATOM 12540 N N . GLU B 2 338 ? 13.884 1.527 -9.391 1.000 0.990 338 GLU B N 1
ATOM 12541 C CA . GLU B 2 338 ? 15.208 1.695 -8.792 1.000 0.990 338 GLU B CA 1
ATOM 12542 C C . GLU B 2 338 ? 15.967 2.839 -9.469 1.000 0.990 338 GLU B C 1
ATOM 12543 O O . GLU B 2 338 ? 15.784 3.130 -10.655 1.000 0.990 338 GLU B O 1
ATOM 12555 N N . HIS B 2 339 ? 16.891 3.440 -8.725 1.000 0.980 339 HIS B N 1
ATOM 12556 C CA . HIS B 2 339 ? 17.776 4.466 -9.259 1.000 0.980 339 HIS B CA 1
ATOM 12557 C C . HIS B 2 339 ? 18.534 3.964 -10.501 1.000 0.980 339 HIS B C 1
ATOM 12558 O O . HIS B 2 339 ? 19.163 2.901 -10.488 1.000 0.980 339 HIS B O 1
ATOM 12572 N N . GLY B 2 340 ? 18.504 4.751 -11.575 1.000 0.970 340 GLY B N 1
ATOM 12573 C CA . GLY B 2 340 ? 19.105 4.433 -12.866 1.000 0.970 340 GLY B CA 1
ATOM 12574 C C . GLY B 2 340 ? 18.146 3.833 -13.897 1.000 0.970 340 GLY B C 1
ATOM 12575 O O . GLY B 2 340 ? 18.473 3.876 -15.092 1.000 0.970 340 GLY B O 1
ATOM 12579 N N . ALA B 2 341 ? 16.955 3.369 -13.498 1.000 0.980 341 ALA B N 1
ATOM 12580 C CA . ALA B 2 341 ? 15.901 2.878 -14.395 1.000 0.980 341 ALA B CA 1
ATOM 12581 C C . ALA B 2 341 ? 15.157 4.027 -15.112 1.000 0.980 341 ALA B C 1
ATOM 12582 O O . ALA B 2 341 ? 13.936 4.043 -15.237 1.000 0.980 341 ALA B O 1
ATOM 12589 N N . SER B 2 342 ? 15.918 5.004 -15.606 1.000 0.970 342 SER B N 1
ATOM 12590 C CA . SER B 2 342 ? 15.428 6.145 -16.386 1.000 0.970 342 SER B CA 1
ATOM 12591 C C . SER B 2 342 ? 14.519 5.706 -17.533 1.000 0.970 342 SER B C 1
ATOM 12592 O O . SER B 2 342 ? 14.757 4.706 -18.215 1.000 0.970 342 SER B O 1
ATOM 12600 N N . LYS B 2 343 ? 13.482 6.498 -17.769 1.000 0.970 343 LYS B N 1
ATOM 12601 C CA . LYS B 2 343 ? 12.364 6.290 -18.694 1.000 0.970 343 LYS B CA 1
ATOM 12602 C C . LYS B 2 343 ? 11.463 5.106 -18.361 1.000 0.970 343 LYS B C 1
ATOM 12603 O O . LYS B 2 343 ? 10.669 4.721 -19.214 1.000 0.970 343 LYS B O 1
ATOM 12622 N N . ALA B 2 344 ? 11.588 4.512 -17.175 1.000 0.980 344 ALA B N 1
ATOM 12623 C CA . ALA B 2 344 ? 10.671 3.468 -16.747 1.000 0.980 344 ALA B CA 1
ATOM 12624 C C . ALA B 2 344 ? 9.240 4.006 -16.584 1.000 0.980 344 ALA B C 1
ATOM 12625 O O . ALA B 2 344 ? 9.032 5.164 -16.206 1.000 0.980 344 ALA B O 1
ATOM 12632 N N . ASN B 2 345 ? 8.269 3.140 -16.868 1.000 0.980 345 ASN B N 1
ATOM 12633 C CA . ASN B 2 345 ? 6.848 3.403 -16.701 1.000 0.980 345 ASN B CA 1
ATOM 12634 C C . ASN B 2 345 ? 6.211 2.342 -15.795 1.000 0.980 345 ASN B C 1
ATOM 12635 O O . ASN B 2 345 ? 6.235 1.166 -16.154 1.000 0.980 345 ASN B O 1
ATOM 12646 N N . ALA B 2 346 ? 5.644 2.741 -14.656 1.000 0.980 346 ALA B N 1
ATOM 12647 C CA . ALA B 2 346 ? 5.007 1.835 -13.698 1.000 0.980 346 ALA B CA 1
ATOM 12648 C C . ALA B 2 346 ? 3.545 2.232 -13.445 1.000 0.980 346 ALA B C 1
ATOM 12649 O O . ALA B 2 346 ? 3.270 3.172 -12.703 1.000 0.980 346 ALA B O 1
ATOM 12656 N N . GLU B 2 347 ? 2.605 1.485 -14.013 1.000 0.980 347 GLU B N 1
ATOM 12657 C CA . GLU B 2 347 ? 1.170 1.769 -13.953 1.000 0.980 347 GLU B CA 1
ATOM 12658 C C . GLU B 2 347 ? 0.415 0.662 -13.216 1.000 0.980 347 GLU B C 1
ATOM 12659 O O . GLU B 2 347 ? 0.689 -0.532 -13.377 1.000 0.980 347 GLU B O 1
ATOM 12671 N N . GLN B 2 348 ? -0.557 1.044 -12.388 1.000 0.960 348 GLN B N 1
ATOM 12672 C CA . GLN B 2 348 ? -1.319 0.092 -11.583 1.000 0.960 348 GLN B CA 1
ATOM 12673 C C . GLN B 2 348 ? -2.806 0.424 -11.535 1.000 0.960 348 GLN B C 1
ATOM 12674 O O . GLN B 2 348 ? -3.210 1.566 -11.349 1.000 0.960 348 GLN B O 1
ATOM 12688 N N . GLU B 2 349 ? -3.634 -0.607 -11.574 1.000 0.950 349 GLU B N 1
ATOM 12689 C CA . GLU B 2 349 ? -5.072 -0.508 -11.412 1.000 0.950 349 GLU B CA 1
ATOM 12690 C C . GLU B 2 349 ? -5.558 -1.616 -10.471 1.000 0.950 349 GLU B C 1
ATOM 12691 O O . GLU B 2 349 ? -5.336 -2.802 -10.711 1.000 0.950 349 GLU B O 1
ATOM 12703 N N . SER B 2 350 ? -6.207 -1.251 -9.365 1.000 0.940 350 SER B N 1
ATOM 12704 C CA . SER B 2 350 ? -6.731 -2.206 -8.381 1.000 0.940 350 SER B CA 1
ATOM 12705 C C . SER B 2 350 ? -8.189 -1.921 -8.059 1.000 0.940 350 SER B C 1
ATOM 12706 O O . SER B 2 350 ? -8.517 -0.919 -7.431 1.000 0.940 350 SER B O 1
ATOM 12714 N N . ARG B 2 351 ? -9.087 -2.823 -8.442 1.000 0.950 351 ARG B N 1
ATOM 12715 C CA . ARG B 2 351 ? -10.517 -2.683 -8.171 1.000 0.950 351 ARG B CA 1
ATOM 12716 C C . ARG B 2 351 ? -11.027 -3.835 -7.323 1.000 0.950 351 ARG B C 1
ATOM 12717 O O . ARG B 2 351 ? -10.718 -4.993 -7.597 1.000 0.950 351 ARG B O 1
ATOM 12738 N N . VAL B 2 352 ? -11.847 -3.531 -6.321 1.000 0.970 352 VAL B N 1
ATOM 12739 C CA . VAL B 2 352 ? -12.482 -4.546 -5.471 1.000 0.970 352 VAL B CA 1
ATOM 12740 C C . VAL B 2 352 ? -13.981 -4.291 -5.381 1.000 0.970 352 VAL B C 1
ATOM 12741 O O . VAL B 2 352 ? -14.420 -3.201 -5.018 1.000 0.970 352 VAL B O 1
ATOM 12754 N N . LEU B 2 353 ? -14.772 -5.312 -5.698 1.000 0.960 353 LEU B N 1
ATOM 12755 C CA . LEU B 2 353 ? -16.211 -5.310 -5.473 1.000 0.960 353 LEU B CA 1
ATOM 12756 C C . LEU B 2 353 ? -16.534 -5.992 -4.147 1.000 0.960 353 LEU B C 1
ATOM 12757 O O . LEU B 2 353 ? -16.158 -7.142 -3.918 1.000 0.960 353 LEU B O 1
ATOM 12773 N N . MET B 2 354 ? -17.275 -5.295 -3.295 1.000 0.960 354 MET B N 1
ATOM 12774 C CA . MET B 2 354 ? -17.762 -5.793 -2.016 1.000 0.960 354 MET B CA 1
ATOM 12775 C C . MET B 2 354 ? -19.227 -6.211 -2.154 1.000 0.960 354 MET B C 1
ATOM 12776 O O . MET B 2 354 ? -20.081 -5.398 -2.504 1.000 0.960 354 MET B O 1
ATOM 12790 N N . LEU B 2 355 ? -19.516 -7.488 -1.899 1.000 0.930 355 LEU B N 1
ATOM 12791 C CA . LEU B 2 355 ? -20.846 -8.085 -2.072 1.000 0.930 355 LEU B CA 1
ATOM 12792 C C . LEU B 2 355 ? -21.491 -8.531 -0.753 1.000 0.930 355 LEU B C 1
ATOM 12793 O O . LEU B 2 355 ? -22.590 -9.089 -0.766 1.000 0.930 355 LEU B O 1
ATOM 12809 N N . SER B 2 356 ? -20.800 -8.404 0.381 1.000 0.940 356 SER B N 1
ATOM 12810 C CA . SER B 2 356 ? -21.319 -8.867 1.671 1.000 0.940 356 SER B CA 1
ATOM 12811 C C . SER B 2 356 ? -20.778 -8.070 2.849 1.000 0.940 356 SER B C 1
ATOM 12812 O O . SER B 2 356 ? -19.572 -7.882 2.983 1.000 0.940 356 SER B O 1
ATOM 12820 N N . GLU B 2 357 ? -21.675 -7.720 3.767 1.000 0.940 357 GLU B N 1
ATOM 12821 C CA . GLU B 2 357 ? -21.421 -6.921 4.974 1.000 0.940 357 GLU B CA 1
ATOM 12822 C C . GLU B 2 357 ? -20.251 -7.426 5.837 1.000 0.940 357 GLU B C 1
ATOM 12823 O O . GLU B 2 357 ? -19.543 -6.638 6.469 1.000 0.940 357 GLU B O 1
ATOM 12835 N N . LYS B 2 358 ? -20.044 -8.749 5.900 1.000 0.970 358 LYS B N 1
ATOM 12836 C CA . LYS B 2 358 ? -18.999 -9.368 6.731 1.000 0.970 358 LYS B CA 1
ATOM 12837 C C . LYS B 2 358 ? -17.660 -9.513 6.019 1.000 0.970 358 LYS B C 1
ATOM 12838 O O . LYS B 2 358 ? -16.648 -9.708 6.699 1.000 0.970 358 LYS B O 1
ATOM 12857 N N . ALA B 2 359 ? -17.632 -9.377 4.699 1.000 0.970 359 ALA B N 1
ATOM 12858 C CA . ALA B 2 359 ? -16.412 -9.504 3.927 1.000 0.970 359 ALA B CA 1
ATOM 12859 C C . ALA B 2 359 ? -15.444 -8.344 4.221 1.000 0.970 359 ALA B C 1
ATOM 12860 O O . ALA B 2 359 ? -15.821 -7.318 4.804 1.000 0.970 359 ALA B O 1
ATOM 12867 N N . ARG B 2 360 ? -14.178 -8.521 3.846 1.000 0.970 360 ARG B N 1
ATOM 12868 C CA . ARG B 2 360 ? -13.141 -7.485 3.849 1.000 0.970 360 ARG B CA 1
ATOM 12869 C C . ARG B 2 360 ? -12.377 -7.534 2.533 1.000 0.970 360 ARG B C 1
ATOM 12870 O O . ARG B 2 360 ? -11.973 -8.609 2.097 1.000 0.970 360 ARG B O 1
ATOM 12891 N N . GLY B 2 361 ? -12.154 -6.369 1.941 1.000 0.980 361 GLY B N 1
ATOM 12892 C CA . GLY B 2 361 ? -11.432 -6.239 0.681 1.000 0.980 361 GLY B CA 1
ATOM 12893 C C . GLY B 2 361 ? -10.580 -4.983 0.671 1.000 0.980 361 GLY B C 1
ATOM 12894 O O . GLY B 2 361 ? -11.052 -3.925 0.265 1.000 0.980 361 GLY B O 1
ATOM 12898 N N . ASP B 2 362 ? -9.335 -5.102 1.123 1.000 0.970 362 ASP B N 1
ATOM 12899 C CA . ASP B 2 362 ? -8.394 -3.981 1.151 1.000 0.970 362 ASP B CA 1
ATOM 12900 C C . ASP B 2 362 ? -7.682 -3.853 -0.202 1.000 0.970 362 ASP B C 1
ATOM 12901 O O . ASP B 2 362 ? -7.259 -4.861 -0.771 1.000 0.970 362 ASP B O 1
ATOM 12910 N N . ALA B 2 363 ? -7.493 -2.626 -0.689 1.000 0.970 363 ALA B N 1
ATOM 12911 C CA . ALA B 2 363 ? -6.767 -2.340 -1.928 1.000 0.970 363 ALA B CA 1
ATOM 12912 C C . ALA B 2 363 ? -5.706 -1.263 -1.681 1.000 0.970 363 ALA B C 1
ATOM 12913 O O . ALA B 2 363 ? -6.034 -0.089 -1.522 1.000 0.970 363 ALA B O 1
ATOM 12920 N N . ASN B 2 364 ? -4.436 -1.657 -1.654 1.000 0.970 364 ASN B N 1
ATOM 12921 C CA . ASN B 2 364 ? -3.308 -0.806 -1.279 1.000 0.970 364 ASN B CA 1
ATOM 12922 C C . ASN B 2 364 ? -2.344 -0.674 -2.470 1.000 0.970 364 ASN B C 1
ATOM 12923 O O . ASN B 2 364 ? -1.441 -1.504 -2.625 1.000 0.970 364 ASN B O 1
ATOM 12934 N N . PRO B 2 365 ? -2.548 0.315 -3.355 1.000 0.970 365 PRO B N 1
ATOM 12935 C CA . PRO B 2 365 ? -1.640 0.560 -4.466 1.000 0.970 365 PRO B CA 1
ATOM 12936 C C . PRO B 2 365 ? -0.441 1.396 -3.985 1.000 0.970 365 PRO B C 1
ATOM 12937 O O . PRO B 2 365 ? -0.605 2.492 -3.466 1.000 0.970 365 PRO B O 1
ATOM 12948 N N . ILE B 2 366 ? 0.781 0.894 -4.120 1.000 0.980 366 ILE B N 1
ATOM 12949 C CA . ILE B 2 366 ? 2.000 1.499 -3.564 1.000 0.980 366 ILE B CA 1
ATOM 12950 C C . ILE B 2 366 ? 2.952 1.855 -4.708 1.000 0.980 366 ILE B C 1
ATOM 12951 O O . ILE B 2 366 ? 3.129 1.073 -5.645 1.000 0.980 366 ILE B O 1
ATOM 12967 N N . LEU B 2 367 ? 3.585 3.024 -4.616 1.000 0.980 367 LEU B N 1
ATOM 12968 C CA . LEU B 2 367 ? 4.645 3.468 -5.524 1.000 0.980 367 LEU B CA 1
ATOM 12969 C C . LEU B 2 367 ? 5.917 3.758 -4.729 1.000 0.980 367 LEU B C 1
ATOM 12970 O O . LEU B 2 367 ? 5.859 4.457 -3.720 1.000 0.980 367 LEU B O 1
ATOM 12986 N N . LEU B 2 368 ? 7.045 3.213 -5.175 1.000 0.980 368 LEU B N 1
ATOM 12987 C CA . LEU B 2 368 ? 8.366 3.390 -4.565 1.000 0.980 368 LEU B CA 1
ATOM 12988 C C . LEU B 2 368 ? 9.342 3.827 -5.662 1.000 0.980 368 LEU B C 1
ATOM 12989 O O . LEU B 2 368 ? 9.709 3.013 -6.510 1.000 0.980 368 LEU B O 1
ATOM 13005 N N . ILE B 2 369 ? 9.704 5.104 -5.703 1.000 0.980 369 ILE B N 1
ATOM 13006 C CA . ILE B 2 369 ? 10.338 5.725 -6.869 1.000 0.980 369 ILE B CA 1
ATOM 13007 C C . ILE B 2 369 ? 11.664 6.374 -6.469 1.000 0.980 369 ILE B C 1
ATOM 13008 O O . ILE B 2 369 ? 11.689 7.401 -5.786 1.000 0.980 369 ILE B O 1
ATOM 13024 N N . ASP B 2 370 ? 12.762 5.787 -6.941 1.000 0.980 370 ASP B N 1
ATOM 13025 C CA . ASP B 2 370 ? 14.135 6.220 -6.661 1.000 0.980 370 ASP B CA 1
ATOM 13026 C C . ASP B 2 370 ? 14.812 6.917 -7.870 1.000 0.980 370 ASP B C 1
ATOM 13027 O O . ASP B 2 370 ? 16.030 7.107 -7.888 1.000 0.980 370 ASP B O 1
ATOM 13036 N N . GLU B 2 371 ? 14.035 7.291 -8.891 1.000 0.960 371 GLU B N 1
ATOM 13037 C CA . GLU B 2 371 ? 14.491 7.929 -10.136 1.000 0.960 371 GLU B CA 1
ATOM 13038 C C . GLU B 2 371 ? 13.512 9.036 -10.569 1.000 0.960 371 GLU B C 1
ATOM 13039 O O . GLU B 2 371 ? 12.304 8.903 -10.381 1.000 0.960 371 GLU B O 1
ATOM 13051 N N . ASP B 2 372 ? 14.013 10.125 -11.158 1.000 0.930 372 ASP B N 1
ATOM 13052 C CA . ASP B 2 372 ? 13.212 11.286 -11.566 1.000 0.930 372 ASP B CA 1
ATOM 13053 C C . ASP B 2 372 ? 12.637 11.164 -12.980 1.000 0.930 372 ASP B C 1
ATOM 13054 O O . ASP B 2 372 ? 11.464 11.474 -13.197 1.000 0.930 372 ASP B O 1
ATOM 13063 N N . ASP B 2 373 ? 13.439 10.703 -13.946 1.000 0.940 373 ASP B N 1
ATOM 13064 C CA . ASP B 2 373 ? 13.045 10.566 -15.353 1.000 0.940 373 ASP B CA 1
ATOM 13065 C C . ASP B 2 373 ? 12.113 9.371 -15.576 1.000 0.940 373 ASP B C 1
ATOM 13066 O O . ASP B 2 373 ? 12.445 8.448 -16.306 1.000 0.940 373 ASP B O 1
ATOM 13075 N N . VAL B 2 374 ? 10.956 9.343 -14.922 1.000 0.960 374 VAL B N 1
ATOM 13076 C CA . VAL B 2 374 ? 10.022 8.210 -14.931 1.000 0.960 374 VAL B CA 1
ATOM 13077 C C . VAL B 2 374 ? 8.580 8.683 -15.062 1.000 0.960 374 VAL B C 1
ATOM 13078 O O . VAL B 2 374 ? 8.256 9.855 -14.856 1.000 0.960 374 VAL B O 1
ATOM 13091 N N . THR B 2 375 ? 7.694 7.751 -15.394 1.000 0.950 375 THR B N 1
ATOM 13092 C CA . THR B 2 375 ? 6.252 7.909 -15.190 1.000 0.950 375 THR B CA 1
ATOM 13093 C C . THR B 2 375 ? 5.792 6.804 -14.260 1.000 0.950 375 THR B C 1
ATOM 13094 O O . THR B 2 375 ? 6.160 5.645 -14.435 1.000 0.950 375 THR B O 1
ATOM 13105 N N . ALA B 2 376 ? 5.025 7.153 -13.238 1.000 0.970 376 ALA B N 1
ATOM 13106 C CA . ALA B 2 376 ? 4.364 6.149 -12.436 1.000 0.970 376 ALA B CA 1
ATOM 13107 C C . ALA B 2 376 ? 2.981 6.621 -12.015 1.000 0.970 376 ALA B C 1
ATOM 13108 O O . ALA B 2 376 ? 2.779 7.795 -11.694 1.000 0.970 376 ALA B O 1
ATOM 13115 N N . GLY B 2 377 ? 2.040 5.692 -12.000 1.000 0.980 377 GLY B N 1
ATOM 13116 C CA . GLY B 2 377 ? 0.648 5.971 -11.721 1.000 0.980 377 GLY B CA 1
ATOM 13117 C C . GLY B 2 377 ? -0.019 4.800 -11.032 1.000 0.980 377 GLY B C 1
ATOM 13118 O O . GLY B 2 377 ? 0.365 3.636 -11.185 1.000 0.980 377 GLY B O 1
ATOM 13122 N N . HIS B 2 378 ? -1.032 5.111 -10.236 1.000 0.960 378 HIS B N 1
ATOM 13123 C CA . HIS B 2 378 ? -1.982 4.098 -9.829 1.000 0.960 378 HIS B CA 1
ATOM 13124 C C . HIS B 2 378 ? -3.407 4.631 -9.773 1.000 0.960 378 HIS B C 1
ATOM 13125 O O . HIS B 2 378 ? -3.641 5.820 -9.555 1.000 0.960 378 HIS B O 1
ATOM 13139 N N . ALA B 2 379 ? -4.355 3.712 -9.891 1.000 0.960 379 ALA B N 1
ATOM 13140 C CA . ALA B 2 379 ? -5.753 3.921 -9.569 1.000 0.960 379 ALA B CA 1
ATOM 13141 C C . ALA B 2 379 ? -6.256 2.756 -8.710 1.000 0.960 379 ALA B C 1
ATOM 13142 O O . ALA B 2 379 ? -5.994 1.586 -9.006 1.000 0.960 379 ALA B O 1
ATOM 13149 N N . ALA B 2 380 ? -7.008 3.055 -7.654 1.000 0.960 380 ALA B N 1
ATOM 13150 C CA . ALA B 2 380 ? -7.750 2.050 -6.914 1.000 0.960 380 ALA B CA 1
ATOM 13151 C C . ALA B 2 380 ? -9.193 2.471 -6.651 1.000 0.960 380 ALA B C 1
ATOM 13152 O O . ALA B 2 380 ? -9.476 3.617 -6.310 1.000 0.960 380 ALA B O 1
ATOM 13159 N N . SER B 2 381 ? -10.108 1.513 -6.773 1.000 0.960 381 SER B N 1
ATOM 13160 C CA . SER B 2 381 ? -11.524 1.721 -6.479 1.000 0.960 381 SER B CA 1
ATOM 13161 C C . SER B 2 381 ? -12.089 0.555 -5.682 1.000 0.960 381 SER B C 1
ATOM 13162 O O . SER B 2 381 ? -11.942 -0.597 -6.097 1.000 0.960 381 SER B O 1
ATOM 13170 N N . VAL B 2 382 ? -12.785 0.830 -4.582 1.000 0.970 382 VAL B N 1
ATOM 13171 C CA . VAL B 2 382 ? -13.491 -0.207 -3.816 1.000 0.970 382 VAL B CA 1
ATOM 13172 C C . VAL B 2 382 ? -14.925 0.218 -3.560 1.000 0.970 382 VAL B C 1
ATOM 13173 O O . VAL B 2 382 ? -15.182 1.364 -3.192 1.000 0.970 382 VAL B O 1
ATOM 13186 N N . GLY B 2 383 ? -15.866 -0.706 -3.730 1.000 0.950 383 GLY B N 1
ATOM 13187 C CA . GLY B 2 383 ? -17.265 -0.448 -3.417 1.000 0.950 383 GLY B CA 1
ATOM 13188 C C . GLY B 2 383 ? -18.200 -1.549 -3.887 1.000 0.950 383 GLY B C 1
ATOM 13189 O O . GLY B 2 383 ? -17.789 -2.667 -4.186 1.000 0.950 383 GLY B O 1
ATOM 13193 N N . ARG B 2 384 ? -19.486 -1.221 -3.946 1.000 0.900 384 ARG B N 1
ATOM 13194 C CA . ARG B 2 384 ? -20.540 -2.105 -4.458 1.000 0.900 384 ARG B CA 1
ATOM 13195 C C . ARG B 2 384 ? -20.568 -2.155 -5.989 1.000 0.900 384 ARG B C 1
ATOM 13196 O O . ARG B 2 384 ? -19.989 -1.309 -6.665 1.000 0.900 384 ARG B O 1
ATOM 13217 N N . VAL B 2 385 ? -21.341 -3.094 -6.535 1.000 0.890 385 VAL B N 1
ATOM 13218 C CA . VAL B 2 385 ? -21.707 -3.103 -7.962 1.000 0.890 385 VAL B CA 1
ATOM 13219 C C . VAL B 2 385 ? -22.381 -1.779 -8.332 1.000 0.890 385 VAL B C 1
ATOM 13220 O O . VAL B 2 385 ? -23.282 -1.330 -7.620 1.000 0.890 385 VAL B O 1
ATOM 13233 N N . ASP B 2 386 ? -21.958 -1.168 -9.442 1.000 0.850 386 ASP B N 1
ATOM 13234 C CA . ASP B 2 386 ? -22.452 0.137 -9.888 1.000 0.850 386 ASP B CA 1
ATOM 13235 C C . ASP B 2 386 ? -23.994 0.133 -10.010 1.000 0.850 386 ASP B C 1
ATOM 13236 O O . ASP B 2 386 ? -24.551 -0.546 -10.885 1.000 0.850 386 ASP B O 1
ATOM 13245 N N . PRO B 2 387 ? -24.711 0.905 -9.167 1.000 0.860 387 PRO B N 1
ATOM 13246 C CA . PRO B 2 387 ? -26.168 0.966 -9.199 1.000 0.860 387 PRO B CA 1
ATOM 13247 C C . PRO B 2 387 ? -26.724 1.464 -10.534 1.000 0.860 387 PRO B C 1
ATOM 13248 O O . PRO B 2 387 ? -27.835 1.084 -10.905 1.000 0.860 387 PRO B O 1
ATOM 13259 N N . ILE B 2 388 ? -25.981 2.309 -11.255 1.000 0.880 388 ILE B N 1
ATOM 13260 C CA . ILE B 2 388 ? -26.379 2.841 -12.561 1.000 0.880 388 ILE B CA 1
ATOM 13261 C C . ILE B 2 388 ? -26.315 1.729 -13.608 1.000 0.880 388 ILE B C 1
ATOM 13262 O O . ILE B 2 388 ? -27.276 1.559 -14.362 1.000 0.880 388 ILE B O 1
ATOM 13278 N N . GLN B 2 389 ? -25.242 0.930 -13.624 1.000 0.890 389 GLN B N 1
ATOM 13279 C CA . GLN B 2 389 ? -25.144 -0.245 -14.501 1.000 0.890 389 GLN B CA 1
ATOM 13280 C C . GLN B 2 389 ? -26.229 -1.273 -14.174 1.000 0.890 389 GLN B C 1
ATOM 13281 O O . GLN B 2 389 ? -26.888 -1.785 -15.083 1.000 0.890 389 GLN B O 1
ATOM 13295 N N . LEU B 2 390 ? -26.476 -1.514 -12.882 1.000 0.890 390 LEU B N 1
ATOM 13296 C CA . LEU B 2 390 ? -27.527 -2.421 -12.435 1.000 0.890 390 LEU B CA 1
ATOM 13297 C C . LEU B 2 390 ? -28.906 -1.967 -12.915 1.000 0.890 390 LEU B C 1
ATOM 13298 O O . LEU B 2 390 ? -29.637 -2.733 -13.541 1.000 0.890 390 LEU B O 1
ATOM 13314 N N . TYR B 2 391 ? -29.248 -0.700 -12.664 1.000 0.910 391 TYR B N 1
ATOM 13315 C CA . TYR B 2 391 ? -30.510 -0.107 -13.088 1.000 0.910 391 TYR B CA 1
ATOM 13316 C C . TYR B 2 391 ? -30.653 -0.133 -14.611 1.000 0.910 391 TYR B C 1
ATOM 13317 O O . TYR B 2 391 ? -31.730 -0.450 -15.119 1.000 0.910 391 TYR B O 1
ATOM 13335 N N . TYR B 2 392 ? -29.570 0.137 -15.348 1.000 0.920 392 TYR B N 1
ATOM 13336 C CA . TYR B 2 392 ? -29.556 0.045 -16.803 1.000 0.920 392 TYR B CA 1
ATOM 13337 C C . TYR B 2 392 ? -29.894 -1.374 -17.281 1.000 0.920 392 TYR B C 1
ATOM 13338 O O . TYR B 2 392 ? -30.828 -1.528 -18.069 1.000 0.920 392 TYR B O 1
ATOM 13356 N N . LEU B 2 393 ? -29.227 -2.414 -16.770 1.000 0.920 393 LEU B N 1
ATOM 13357 C CA . LEU B 2 393 ? -29.516 -3.812 -17.120 1.000 0.920 393 LEU B CA 1
ATOM 13358 C C . LEU B 2 393 ? -30.940 -4.225 -16.707 1.000 0.920 393 LEU B C 1
ATOM 13359 O O . LEU B 2 393 ? -31.671 -4.813 -17.508 1.000 0.920 393 LEU B O 1
ATOM 13375 N N . MET B 2 394 ? -31.386 -3.837 -15.510 1.000 0.940 394 MET B N 1
ATOM 13376 C CA . MET B 2 394 ? -32.742 -4.111 -15.024 1.000 0.940 394 MET B CA 1
ATOM 13377 C C . MET B 2 394 ? -33.822 -3.425 -15.864 1.000 0.940 394 MET B C 1
ATOM 13378 O O . MET B 2 394 ? -34.849 -4.032 -16.167 1.000 0.940 394 MET B O 1
ATOM 13392 N N . SER B 2 395 ? -33.578 -2.195 -16.324 1.000 0.940 395 SER B N 1
ATOM 13393 C CA . SER B 2 395 ? -34.488 -1.471 -17.221 1.000 0.940 395 SER B CA 1
ATOM 13394 C C . SER B 2 395 ? -34.643 -2.146 -18.590 1.000 0.940 395 SER B C 1
ATOM 13395 O O . SER B 2 395 ? -35.664 -1.971 -19.255 1.000 0.940 395 SER B O 1
ATOM 13403 N N . ARG B 2 396 ? -33.657 -2.963 -18.998 1.000 0.950 396 ARG B N 1
ATOM 13404 C CA . ARG B 2 396 ? -33.705 -3.814 -20.198 1.000 0.950 396 ARG B CA 1
ATOM 13405 C C . ARG B 2 396 ? -34.438 -5.143 -19.964 1.000 0.950 396 ARG B C 1
ATOM 13406 O O . ARG B 2 396 ? -34.512 -5.953 -20.882 1.000 0.950 396 ARG B O 1
ATOM 13427 N N . GLY B 2 397 ? -35.004 -5.357 -18.775 1.000 0.940 397 GLY B N 1
ATOM 13428 C CA . GLY B 2 397 ? -35.754 -6.561 -18.414 1.000 0.940 397 GLY B CA 1
ATOM 13429 C C . GLY B 2 397 ? -34.909 -7.678 -17.798 1.000 0.940 397 GLY B C 1
ATOM 13430 O O . GLY B 2 397 ? -35.420 -8.785 -17.640 1.000 0.940 397 GLY B O 1
ATOM 13434 N N . ILE B 2 398 ? -33.644 -7.415 -17.447 1.000 0.940 398 ILE B N 1
ATOM 13435 C CA . ILE B 2 398 ? -32.760 -8.400 -16.811 1.000 0.940 398 ILE B CA 1
ATOM 13436 C C . ILE B 2 398 ? -33.045 -8.425 -15.296 1.000 0.940 398 ILE B C 1
ATOM 13437 O O . ILE B 2 398 ? -33.021 -7.375 -14.656 1.000 0.940 398 ILE B O 1
ATOM 13453 N N . PRO B 2 399 ? -33.335 -9.586 -14.683 1.000 0.930 399 PRO B N 1
ATOM 13454 C CA . PRO B 2 399 ? -33.522 -9.679 -13.235 1.000 0.930 399 PRO B CA 1
ATOM 13455 C C . PRO B 2 399 ? -32.292 -9.194 -12.461 1.000 0.930 399 PRO B C 1
ATOM 13456 O O . PRO B 2 399 ? -31.174 -9.325 -12.947 1.000 0.930 399 PRO B O 1
ATOM 13467 N N . LYS B 2 400 ? -32.486 -8.690 -11.236 1.000 0.870 400 LYS B N 1
ATOM 13468 C CA . LYS B 2 400 ? -31.401 -8.118 -10.420 1.000 0.870 400 LYS B CA 1
ATOM 13469 C C . LYS B 2 400 ? -30.202 -9.069 -10.264 1.000 0.870 400 LYS B C 1
ATOM 13470 O O . LYS B 2 400 ? -29.085 -8.652 -10.532 1.000 0.870 400 LYS B O 1
ATOM 13489 N N . GLU B 2 401 ? -30.443 -10.327 -9.893 1.000 0.850 401 GLU B N 1
ATOM 13490 C CA . GLU B 2 401 ? -29.381 -11.334 -9.709 1.000 0.850 401 GLU B CA 1
ATOM 13491 C C . GLU B 2 401 ? -28.583 -11.576 -11.000 1.000 0.850 401 GLU B C 1
ATOM 13492 O O . GLU B 2 401 ? -27.357 -11.629 -10.980 1.000 0.850 401 GLU B O 1
ATOM 13504 N N . GLU B 2 402 ? -29.268 -11.659 -12.146 1.000 0.870 402 GLU B N 1
ATOM 13505 C CA . GLU B 2 402 ? -28.603 -11.840 -13.441 1.000 0.870 402 GLU B CA 1
ATOM 13506 C C . GLU B 2 402 ? -27.866 -10.566 -13.883 1.000 0.870 402 GLU B C 1
ATOM 13507 O O . GLU B 2 402 ? -26.795 -10.643 -14.480 1.000 0.870 402 GLU B O 1
ATOM 13519 N N . ALA B 2 403 ? -28.394 -9.383 -13.556 1.000 0.900 403 ALA B N 1
ATOM 13520 C CA . ALA B 2 403 ? -27.729 -8.111 -13.816 1.000 0.900 403 ALA B CA 1
ATOM 13521 C C . ALA B 2 403 ? -26.434 -7.973 -12.998 1.000 0.900 403 ALA B C 1
ATOM 13522 O O . ALA B 2 403 ? -25.401 -7.635 -13.571 1.000 0.900 403 ALA B O 1
ATOM 13529 N N . GLU B 2 404 ? -26.463 -8.281 -11.695 1.000 0.850 404 GLU B N 1
ATOM 13530 C CA . GLU B 2 404 ? -25.266 -8.318 -10.838 1.000 0.850 404 GLU B CA 1
ATOM 13531 C C . GLU B 2 404 ? -24.229 -9.283 -11.416 1.000 0.850 404 GLU B C 1
ATOM 13532 O O . GLU B 2 404 ? -23.059 -8.927 -11.559 1.000 0.850 404 GLU B O 1
ATOM 13544 N N . ARG B 2 405 ? -24.677 -10.464 -11.857 1.000 0.850 405 ARG B N 1
ATOM 13545 C CA . ARG B 2 405 ? -23.820 -11.474 -12.483 1.000 0.850 405 ARG B CA 1
ATOM 13546 C C . ARG B 2 405 ? -23.136 -10.969 -13.753 1.000 0.850 405 ARG B C 1
ATOM 13547 O O . ARG B 2 405 ? -21.936 -11.174 -13.909 1.000 0.850 405 ARG B O 1
ATOM 13568 N N . LEU B 2 406 ? -23.864 -10.294 -14.644 1.000 0.880 406 LEU B N 1
ATOM 13569 C CA . LEU B 2 406 ? -23.303 -9.738 -15.880 1.000 0.880 406 LEU B CA 1
ATOM 13570 C C . LEU B 2 406 ? -22.275 -8.633 -15.613 1.000 0.880 406 LEU B C 1
ATOM 13571 O O . LEU B 2 406 ? -21.260 -8.578 -16.307 1.000 0.880 406 LEU B O 1
ATOM 13587 N N . VAL B 2 407 ? -22.506 -7.780 -14.610 1.000 0.880 407 VAL B N 1
ATOM 13588 C CA . VAL B 2 407 ? -21.534 -6.742 -14.229 1.000 0.880 407 VAL B CA 1
ATOM 13589 C C . VAL B 2 407 ? -20.281 -7.375 -13.639 1.000 0.880 407 VAL B C 1
ATOM 13590 O O . VAL B 2 407 ? -19.179 -7.029 -14.050 1.000 0.880 407 VAL B O 1
ATOM 13603 N N . ILE B 2 408 ? -20.438 -8.346 -12.736 1.000 0.870 408 ILE B N 1
ATOM 13604 C CA . ILE B 2 408 ? -19.308 -9.077 -12.151 1.000 0.870 408 ILE B CA 1
ATOM 13605 C C . ILE B 2 408 ? -18.523 -9.825 -13.240 1.000 0.870 408 ILE B C 1
ATOM 13606 O O . ILE B 2 408 ? -17.296 -9.831 -13.225 1.000 0.870 408 ILE B O 1
ATOM 13622 N N . TYR B 2 409 ? -19.201 -10.400 -14.234 1.000 0.870 409 TYR B N 1
ATOM 13623 C CA . TYR B 2 409 ? -18.538 -11.034 -15.373 1.000 0.870 409 TYR B CA 1
ATOM 13624 C C . TYR B 2 409 ? -17.735 -10.028 -16.206 1.000 0.870 409 TYR B C 1
ATOM 13625 O O . TYR B 2 409 ? -16.561 -10.259 -16.484 1.000 0.870 409 TYR B O 1
ATOM 13643 N N . GLY B 2 410 ? -18.342 -8.893 -16.571 1.000 0.870 410 GLY B N 1
ATOM 13644 C CA . GLY B 2 410 ? -17.645 -7.815 -17.278 1.000 0.870 410 GLY B CA 1
ATOM 13645 C C . GLY B 2 410 ? -16.456 -7.268 -16.482 1.000 0.870 410 GLY B C 1
ATOM 13646 O O . GLY B 2 410 ? -15.420 -6.961 -17.064 1.000 0.870 410 GLY B O 1
ATOM 13650 N N . PHE B 2 411 ? -16.583 -7.226 -15.154 1.000 0.890 411 PHE B N 1
ATOM 13651 C CA . PHE B 2 411 ? -15.517 -6.851 -14.234 1.000 0.890 411 PHE B CA 1
ATOM 13652 C C . PHE B 2 411 ? -14.357 -7.853 -14.267 1.000 0.890 411 PHE B C 1
ATOM 13653 O O . PHE B 2 411 ? -13.210 -7.442 -14.328 1.000 0.890 411 PHE B O 1
ATOM 13670 N N . LEU B 2 412 ? -14.607 -9.161 -14.308 1.000 0.880 412 LEU B N 1
ATOM 13671 C CA . LEU B 2 412 ? -13.544 -10.180 -14.306 1.000 0.880 412 LEU B CA 1
ATOM 13672 C C . LEU B 2 412 ? -13.004 -10.527 -15.713 1.000 0.880 412 LEU B C 1
ATOM 13673 O O . LEU B 2 412 ? -11.983 -11.205 -15.837 1.000 0.880 412 LEU B O 1
ATOM 13689 N N . ALA B 2 413 ? -13.643 -10.042 -16.781 1.000 0.880 413 ALA B N 1
ATOM 13690 C CA . ALA B 2 413 ? -13.289 -10.330 -18.174 1.000 0.880 413 ALA B CA 1
ATOM 13691 C C . ALA B 2 413 ? -11.834 -10.017 -18.601 1.000 0.880 413 ALA B C 1
ATOM 13692 O O . ALA B 2 413 ? -11.323 -10.773 -19.431 1.000 0.880 413 ALA B O 1
ATOM 13699 N N . PRO B 2 414 ? -11.140 -8.978 -18.077 1.000 0.830 414 PRO B N 1
ATOM 13700 C CA . PRO B 2 414 ? -9.784 -8.641 -18.518 1.000 0.830 414 PRO B CA 1
ATOM 13701 C C . PRO B 2 414 ? -8.762 -9.777 -18.401 1.000 0.830 414 PRO B C 1
ATOM 13702 O O . PRO B 2 414 ? -7.856 -9.829 -19.214 1.000 0.830 414 PRO B O 1
ATOM 13713 N N . VAL B 2 415 ? -8.906 -10.704 -17.446 1.000 0.830 415 VAL B N 1
ATOM 13714 C CA . VAL B 2 415 ? -8.031 -11.894 -17.353 1.000 0.830 415 VAL B CA 1
ATOM 13715 C C . VAL B 2 415 ? -8.576 -13.057 -18.173 1.000 0.830 415 VAL B C 1
ATOM 13716 O O . VAL B 2 415 ? -7.824 -13.757 -18.845 1.000 0.830 415 VAL B O 1
ATOM 13729 N N . VAL B 2 416 ? -9.897 -13.255 -18.152 1.000 0.860 416 VAL B N 1
ATOM 13730 C CA . VAL B 2 416 ? -10.557 -14.352 -18.877 1.000 0.860 416 VAL B CA 1
ATOM 13731 C C . VAL B 2 416 ? -10.234 -14.292 -20.373 1.000 0.860 416 VAL B C 1
ATOM 13732 O O . VAL B 2 416 ? -10.030 -15.332 -20.996 1.000 0.860 416 VAL B O 1
ATOM 13745 N N . ASN B 2 417 ? -10.160 -13.090 -20.947 1.000 0.870 417 ASN B N 1
ATOM 13746 C CA . ASN B 2 417 ? -9.891 -12.893 -22.370 1.000 0.870 417 ASN B CA 1
ATOM 13747 C C . ASN B 2 417 ? -8.430 -13.151 -22.773 1.000 0.870 417 ASN B C 1
ATOM 13748 O O . ASN B 2 417 ? -8.205 -13.488 -23.932 1.000 0.870 417 ASN B O 1
ATOM 13759 N N . GLU B 2 418 ? -7.478 -13.056 -21.839 1.000 0.870 418 GLU B N 1
ATOM 13760 C CA . GLU B 2 418 ? -6.047 -13.301 -22.088 1.000 0.870 418 GLU B CA 1
ATOM 13761 C C . GLU B 2 418 ? -5.683 -14.794 -22.066 1.000 0.870 418 GLU B C 1
ATOM 13762 O O . GLU B 2 418 ? -4.628 -15.186 -22.554 1.000 0.870 418 GLU B O 1
ATOM 13774 N N . LEU B 2 419 ? -6.550 -15.662 -21.525 1.000 0.830 419 LEU B N 1
ATOM 13775 C CA . LEU B 2 419 ? -6.314 -17.108 -21.520 1.000 0.830 419 LEU B CA 1
ATOM 13776 C C . LEU B 2 419 ? -6.545 -17.695 -22.929 1.000 0.830 419 LEU B C 1
ATOM 13777 O O . LEU B 2 419 ? -7.682 -17.681 -23.419 1.000 0.830 419 LEU B O 1
ATOM 13793 N N . PRO B 2 420 ? -5.515 -18.268 -23.583 1.000 0.790 420 PRO B N 1
ATOM 13794 C CA . PRO B 2 420 ? -5.617 -18.728 -24.970 1.000 0.790 420 PRO B CA 1
ATOM 13795 C C . PRO B 2 420 ? -6.294 -20.100 -25.105 1.000 0.790 420 PRO B C 1
ATOM 13796 O O . PRO B 2 420 ? -6.807 -20.428 -26.174 1.000 0.790 420 PRO B O 1
ATOM 13807 N N . ILE B 2 421 ? -6.302 -20.917 -24.040 1.000 0.810 421 ILE B N 1
ATOM 13808 C CA . ILE B 2 421 ? -6.907 -22.257 -24.048 1.000 0.810 421 ILE B CA 1
ATOM 13809 C C . ILE B 2 421 ? -8.388 -22.147 -23.684 1.000 0.810 421 ILE B C 1
ATOM 13810 O O . ILE B 2 421 ? -8.750 -21.825 -22.551 1.000 0.810 421 ILE B O 1
ATOM 13826 N N . GLU B 2 422 ? -9.259 -22.477 -24.635 1.000 0.810 422 GLU B N 1
ATOM 13827 C CA . GLU B 2 422 ? -10.713 -22.356 -24.476 1.000 0.810 422 GLU B CA 1
ATOM 13828 C C . GLU B 2 422 ? -11.284 -23.201 -23.328 1.000 0.810 422 GLU B C 1
ATOM 13829 O O . GLU B 2 422 ? -12.180 -22.742 -22.618 1.000 0.810 422 GLU B O 1
ATOM 13841 N N . GLY B 2 423 ? -10.762 -24.412 -23.101 1.000 0.790 423 GLY B N 1
ATOM 13842 C CA . GLY B 2 423 ? -11.158 -25.246 -21.955 1.000 0.790 423 GLY B CA 1
ATOM 13843 C C . GLY B 2 423 ? -10.867 -24.562 -20.616 1.000 0.790 423 GLY B C 1
ATOM 13844 O O . GLY B 2 423 ? -11.726 -24.504 -19.735 1.000 0.790 423 GLY B O 1
ATOM 13848 N N . VAL B 2 424 ? -9.692 -23.937 -20.508 1.000 0.850 424 VAL B N 1
ATOM 13849 C CA . VAL B 2 424 ? -9.262 -23.193 -19.316 1.000 0.850 424 VAL B CA 1
ATOM 13850 C C . VAL B 2 424 ? -10.102 -21.933 -19.125 1.000 0.850 424 VAL B C 1
ATOM 13851 O O . VAL B 2 424 ? -10.573 -21.661 -18.022 1.000 0.850 424 VAL B O 1
ATOM 13864 N N . LYS B 2 425 ? -10.388 -21.206 -20.208 1.000 0.870 425 LYS B N 1
ATOM 13865 C CA . LYS B 2 425 ? -11.278 -20.040 -20.188 1.000 0.870 425 LYS B CA 1
ATOM 13866 C C . LYS B 2 425 ? -12.672 -20.407 -19.681 1.000 0.870 425 LYS B C 1
ATOM 13867 O O . LYS B 2 425 ? -13.170 -19.793 -18.739 1.000 0.870 425 LYS B O 1
ATOM 13886 N N . LYS B 2 426 ? -13.295 -21.440 -20.258 1.000 0.850 426 LYS B N 1
ATOM 13887 C CA . LYS B 2 426 ? -14.619 -21.926 -19.834 1.000 0.850 426 LYS B CA 1
ATOM 13888 C C . LYS B 2 426 ? -14.629 -22.372 -18.374 1.000 0.850 426 LYS B C 1
ATOM 13889 O O . LYS B 2 426 ? -15.618 -22.131 -17.685 1.000 0.850 426 LYS B O 1
ATOM 13908 N N . GLN B 2 427 ? -13.554 -22.992 -17.890 1.000 0.830 427 GLN B N 1
ATOM 13909 C CA . GLN B 2 427 ? -13.452 -23.401 -16.492 1.000 0.830 427 GLN B CA 1
ATOM 13910 C C . GLN B 2 427 ? -13.322 -22.203 -15.552 1.000 0.830 427 GLN B C 1
ATOM 13911 O O . GLN B 2 427 ? -14.076 -22.146 -14.581 1.000 0.830 427 GLN B O 1
ATOM 13925 N N . LEU B 2 428 ? -12.465 -21.222 -15.854 1.000 0.880 428 LEU B N 1
ATOM 13926 C CA . LEU B 2 428 ? -12.385 -19.987 -15.070 1.000 0.880 428 LEU B CA 1
ATOM 13927 C C . LEU B 2 428 ? -13.758 -19.306 -14.991 1.000 0.880 428 LEU B C 1
ATOM 13928 O O . LEU B 2 428 ? -14.215 -18.955 -13.903 1.000 0.880 428 LEU B O 1
ATOM 13944 N N . VAL B 2 429 ? -14.466 -19.221 -16.122 1.000 0.860 429 VAL B N 1
ATOM 13945 C CA . VAL B 2 429 ? -15.842 -18.706 -16.169 1.000 0.860 429 VAL B CA 1
ATOM 13946 C C . VAL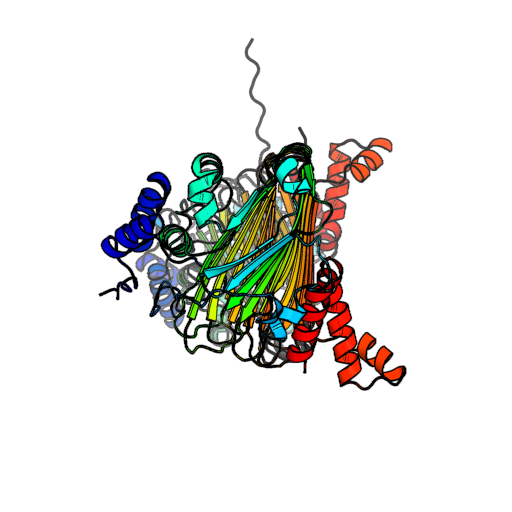 B 2 429 ? -16.789 -19.538 -15.296 1.000 0.860 429 VAL B C 1
ATOM 13947 O O . VAL B 2 429 ? -17.509 -18.975 -14.476 1.000 0.860 429 VAL B O 1
ATOM 13960 N N . SER B 2 430 ? -16.771 -20.869 -15.402 1.000 0.870 430 SER B N 1
ATOM 13961 C CA . SER B 2 430 ? -17.632 -21.756 -14.605 1.000 0.870 430 SER B CA 1
ATOM 13962 C C . SER B 2 430 ? -17.345 -21.682 -13.097 1.000 0.870 430 SER B C 1
ATOM 13963 O O . SER B 2 430 ? -18.264 -21.748 -12.275 1.000 0.870 430 SER B O 1
ATOM 13971 N N . VAL B 2 431 ? -16.077 -21.527 -12.705 1.000 0.870 431 VAL B N 1
ATOM 13972 C CA . VAL B 2 431 ? -15.670 -21.350 -11.305 1.000 0.870 431 VAL B CA 1
ATOM 13973 C C . VAL B 2 431 ? -16.165 -20.006 -10.772 1.000 0.870 431 VAL B C 1
ATOM 13974 O O . VAL B 2 431 ? -16.794 -19.985 -9.714 1.000 0.870 431 VAL B O 1
ATOM 13987 N N . ILE B 2 432 ? -15.985 -18.918 -11.529 1.000 0.880 432 ILE B N 1
ATOM 13988 C CA . ILE B 2 432 ? -16.534 -17.595 -11.196 1.000 0.880 432 ILE B CA 1
ATOM 13989 C C . ILE B 2 432 ? -18.057 -17.686 -11.010 1.000 0.880 432 ILE B C 1
ATOM 13990 O O . ILE B 2 432 ? -18.586 -17.246 -9.990 1.000 0.880 432 ILE B O 1
ATOM 14006 N N . GLU B 2 433 ? -18.770 -18.330 -11.939 1.000 0.850 433 GLU B N 1
ATOM 14007 C CA . GLU B 2 433 ? -20.229 -18.480 -11.867 1.000 0.850 433 GLU B CA 1
ATOM 14008 C C . GLU B 2 433 ? -20.703 -19.246 -10.624 1.000 0.850 433 GLU B C 1
ATOM 14009 O O . GLU B 2 433 ? -21.716 -18.879 -10.025 1.000 0.850 433 GLU B O 1
ATOM 14021 N N . ARG B 2 434 ? -20.001 -20.311 -10.219 1.000 0.860 434 ARG B N 1
ATOM 14022 C CA . ARG B 2 434 ? -20.344 -21.068 -9.002 1.000 0.860 434 ARG B CA 1
ATOM 14023 C C . ARG B 2 434 ? -20.055 -20.287 -7.721 1.000 0.860 434 ARG B C 1
ATOM 14024 O O . ARG B 2 434 ? -20.766 -20.496 -6.742 1.000 0.860 434 ARG B O 1
ATOM 14045 N N . LYS B 2 435 ? -19.029 -19.428 -7.712 1.000 0.880 435 LYS B N 1
ATOM 14046 C CA . LYS B 2 435 ? -18.630 -18.644 -6.530 1.000 0.880 435 LYS B CA 1
ATOM 14047 C C . LYS B 2 435 ? -19.485 -17.397 -6.307 1.000 0.880 435 LYS B C 1
ATOM 14048 O O . LYS B 2 435 ? -19.648 -16.981 -5.166 1.000 0.880 435 LYS B O 1
ATOM 14067 N N . VAL B 2 436 ? -20.040 -16.817 -7.370 1.000 0.810 436 VAL B N 1
ATOM 14068 C CA . VAL B 2 436 ? -20.865 -15.600 -7.276 1.000 0.810 436 VAL B CA 1
ATOM 14069 C C . VAL B 2 436 ? -22.326 -15.898 -6.870 1.000 0.810 436 VAL B C 1
ATOM 14070 O O . VAL B 2 436 ? -22.978 -15.021 -6.297 1.000 0.810 436 VAL B O 1
ATOM 14083 N N . LYS B 2 437 ? -22.829 -17.124 -7.097 1.000 0.720 437 LYS B N 1
ATOM 14084 C CA . LYS B 2 437 ? -24.195 -17.581 -6.737 1.000 0.720 437 LYS B CA 1
ATOM 14085 C C . LYS B 2 437 ? -24.522 -17.555 -5.242 1.000 0.720 437 LYS B C 1
ATOM 14086 O O . LYS B 2 437 ? -23.590 -17.627 -4.412 1.000 0.720 437 LYS B O 1
#

Nearest PDB structures (foldseek):
  5awf-assembly1_A  TM=9.220E-01  e=1.611E-27  Escherichia coli K-12
  5awf-assembly2_E  TM=9.200E-01  e=1.611E-27  Escherichia coli K-12
  5awg-assembly1_A  TM=9.064E-01  e=1.048E-24  Escherichia coli K-12
  5awf-assembly1_B  TM=7.779E-01  e=9.113E-15  Escherichia coli K-12
  5awg-assembly2_F  TM=8.329E-01  e=1.965E-13  Escherichia coli K-12

Radius of gyration: 31.69 Å; Cα contacts (8 Å, |Δi|>4): 2432; chains: 2; bounding box: 82×94×76 Å

Secondary structure (DSSP, 8-state):
-PPPPPPPPPPTT---PPP--SEEPPBS--HHHHHHHHHHHT--HHHHHHHHHHHHHHHHSPPPSSSS--TT--GGG-B--EE-SSS-BSSGGGS-HHHHHHHHTTTHHHHHHHH-SEEEEEETTEEEEEEE-HHHHTTT-EEEEHHHHHHHSHHHHHHHTTSSS-TTS-HHHHHHHHH--B-EEEEE-TT-B-SS-EEEEEE--STTBEE-BEEEEEE-TT-EEEEEEEEE----SS-EEE--EEEEEE-TT-EEEEEEEEEE-TTEEEEEEEEEEE-TT-EEEEEEEEEE-SEEEE--EEEE-STT-EEEEEEEEEE-TT-EEEE--EEEE-STT-EEEEEEEEEE-TT-EEEEEEEEEE-TT-TT-EEEEEEEEEE-STT-EEEEEEEEEE--SS-EEEEEEEEE---HHHHHHHHHTT--HHHHHHHHHHHHHHHHHTTS-HHHHHHHHHHHHHHHTT---/-------S--HHHHHHHHHHTT--HHHHHHHHHHHHHHHHSPPP--TT---TTS-SS--SBS--PPPPPS-GGGS-HHHHTTS-SS-TT-EEEEEETTEEEEEE--HHHHHTT-EEEEHHHHHHHSHHHHHHHTTTSSS-TTSSHHHHHHHHH--EEEEEEE-TT-EEEEEEEEEEEE--TTBEEEEEEEEEE-TT-EEEEEEEEEESS--SSEEEEEEEEEEE-TT-EEEEEEEEE--TTEEEEEEEEEEE-STT-EEEEEEEE--SS-EEEEEEEEE-STT-EEEEEEEEEE-TT-EEEEEEEEEE-STT-EEEEEEEEEE-TT-EEEEEEEEEE-TT-TT-EEEEEEEEEE--TT-EEEEEEEEEE--SS-EEEEEEEEES--HHHHHHHHHTT--HHHHHHHHHHHHHHHHHTT---HHHHHHHHHHHHHHH-

Solvent-accessible surface area: 36796 Å² total; per-residue (Å²): 248,110,210,203,180,122,151,160,72,155,54,141,22,23,52,125,31,169,83,54,39,104,65,112,6,144,147,6,8,62,107,109,12,0,54,40,0,4,158,54,11,140,24,40,115,51,0,34,76,34,0,34,129,0,13,113,48,4,131,124,44,114,54,32,163,133,24,12,96,11,144,61,14,69,32,101,85,3,7,0,1,2,48,7,12,142,157,46,25,195,46,51,121,102,3,51,110,74,1,28,89,0,0,79,105,46,38,5,45,149,16,50,168,146,132,10,1,5,1,2,0,0,9,6,0,25,12,1,3,28,54,22,101,147,107,17,100,92,83,35,6,23,4,50,12,0,24,32,0,3,110,118,22,68,110,40,0,138,114,15,13,16,140,12,0,45,18,77,53,44,24,18,0,0,0,0,0,0,0,0,0,0,0,0,0,0,40,0,23,134,44,26,126,12,154,50,30,0,4,0,43,3,3,2,8,13,71,6,1,0,0,0,5,0,3,0,0,0,0,15,58,99,1,25,1,28,0,0,8,9,3,25,3,3,74,49,140,49,44,2,0,2,0,6,1,3,0,0,22,0,48,88,23,1,67,0,47,0,0,2,14,2,13,2,2,84,12,1,0,1,2,9,22,4,42,0,25,0,62,67,80,0,26,0,22,3,1,5,0,1,4,4,0,64,5,2,12,0,24,1,5,0,43,0,127,12,90,10,0,138,4,50,0,13,6,0,6,1,0,3,155,57,15,31,0,0,8,3,1,64,0,41,0,73,8,47,86,0,19,7,50,0,28,6,12,5,0,0,9,70,34,1,68,1,4,10,44,3,40,3,37,0,7,105,159,0,78,33,1,155,5,66,2,67,6,33,8,12,0,25,28,74,155,0,27,1,17,2,23,2,39,2,29,0,40,3,34,38,6,56,2,92,1,110,7,116,1,26,56,11,44,113,145,94,26,154,122,27,80,77,169,72,46,55,81,80,93,0,4,26,100,20,0,35,45,37,0,76,60,0,9,142,61,12,36,154,74,18,14,67,52,1,49,148,26,0,100,105,42,5,107,52,11,74,139,243,142,174,61,77,183,30,54,17,83,86,136,74,1,83,63,10,3,115,143,42,141,20,27,74,43,7,50,78,31,1,34,107,0,8,110,72,0,121,128,41,85,65,13,187,15,60,87,16,184,11,123,146,44,29,7,14,71,31,86,101,9,43,29,120,31,141,127,30,106,52,17,99,86,10,58,109,100,0,45,69,0,10,83,54,166,65,172,104,34,1,1,1,0,0,44,4,13,34,71,20,56,85,28,23,34,118,109,13,108,109,89,32,4,28,5,13,15,4,17,27,0,1,89,124,57,27,123,47,1,75,118,18,5,8,118,43,6,0,119,20,83,68,18,29,0,0,0,2,0,0,0,3,3,2,4,0,0,0,0,28,0,24,111,107,16,106,10,150,63,43,0,12,0,0,4,2,3,41,19,79,78,2,0,5,1,0,0,1,0,0,2,1,24,33,94,2,35,5,31,0,0,0,1,1,7,16,49,37,104,6,205,86,2,0,2,3,1,0,0,0,0,9,0,16,62,69,0,30,0,34,0,1,0,0,3,22,3,14,68,15,1,18,0,0,2,1,3,33,0,0,0,106,5,149,54,0,94,0,59,4,4,3,0,10,0,5,33,2,44,5,1,9,40,6,18,0,11,0,76,10,64,26,0,49,0,13,0,41,3,0,1,1,0,80,32,158,9,41,2,2,4,33,5,35,3,23,0,78,3,109,48,0,68,2,68,5,34,2,12,0,0,0,44,62,47,0,22,0,3,3,3,0,26,2,46,0,41,120,32,0,24,144,1,33,2,56,9,52,2,105,4,20,3,49,22,113,142,0,54,0,0,0,2,0,16,0,42,0,38,10,22,35,8,58,0,7,9,40,5,40,5,10,126,14,54,64,139,88,20,166,121,34,84,75,165,66,44,92,110,149,59,0,53,75,74,20,3,89,46,27,1,20,40,0,2,106,86,0,62,26,95,19,0,47,141,24,0,28,48,3,5,61,150,7,21,197

=== Feature glossary ===
Key to the feature types in this record:

Secondary structure (8-state, DSSP). Secondary structure is the local, repeating backbone conformation. DSSP classifies it into eight states by reading the hydrogen-bond network: three helix types (H, G, I), two β types (E, B), two non-regular types (T, S), and unstructured coil (-).

Backbone torsions (φ/ψ). Backbone dihedral angles. Every residue except chain termini has a φ (preceding-C → N → Cα → C) and a ψ (N → Cα → C → next-N). They are reported in degrees following the IUPAC sign convention. Secondary structure is essentially a statement about which (φ, ψ) basin each residue occupies.

Predicted aligned error. Predicted Aligned Error (PAE) is an AlphaFold confidence matrix: entry (i, j) is the expected error in the position of residue j, in ångströms, when the prediction is superimposed on the true structure at residue i. Low PAE within a block of residues means that block is internally rigid and well-predicted; high PAE between two blocks means their relative placement is uncertain even if each block individually is confident.

B-factor. B-factor (Debye–Waller factor) reflects atomic displacement in the crystal lattice. It is an experimental observable (units Å²), not a prediction; low values mean the atom is pinned down, high values mean it moves or is heterogeneous across the crystal.

Secondary structure (3-state, P-SEA). Three-state secondary structure (P-SEA) collapses the eight DSSP classes into helix (a), strand (b), and coil (c). P-SEA assigns these from Cα geometry alone — distances and angles — without requiring backbone oxygens, so it works on any Cα trace.

Sequence. Primary structure: the covalent order of the twenty standard amino acids along the backbone. Two proteins with the same sequence will (almost always) fold to the same structure; two with 30% identity often share a fold but not the details.

pLDDT. pLDDT is the predicted lDDT-Cα score: AlphaFold's confidence that the local environment of each residue (all inter-atomic distances within 15 Å) is correctly placed. It is a per-residue number between 0 and 100, with higher meaning more reliable.

InterPro / GO / CATH / organism. Functional annotations link the protein to curated databases. InterPro entries identify conserved domains and families by matching the sequence against member-database signatures (Pfam, PROSITE, CDD, …). Gene Ontology (GO) terms describe molecular function, biological process, and cellular component in a controlled vocabulary. CATH places the structure in a hierarchical fold classification (Class/Architecture/Topology/Homologous-superfamily). The organism is the source species.

Contact-map, Ramachandran, and PAE plots. Three diagnostic plots accompany the record. The Cα contact map visualizes the tertiary structure as a 2D adjacency matrix (8 Å cutoff, sequence-local contacts suppressed). The Ramachandran plot shows the distribution of backbone (φ, ψ) torsions, with points in the α and β basins reflecting secondary structure content. The PAE plot shows AlphaFold's inter-residue confidence as a color matrix.

mmCIF coordinates. The mmCIF table is the protein's shape written out atom by atom. For each backbone N, Cα, C, and carbonyl O, it records an (x, y, z) coordinate triple in Å plus the residue type, chain letter, and residue number.

Radius of gyration, Cα contacts, bounding box. Three whole-structure scalars: the radius of gyration (RMS distance of Cα from centroid, in Å), the count of Cα–Cα contacts (pairs closer than 8 Å and separated by more than four residues in sequence — i.e. tertiary, not local, contacts), and the bounding-box dimensions. Together they distinguish compact globular folds from extended fibres or disordered chains.

Foldseek 3Di. The Foldseek 3Di string encodes local tertiary geometry as a 20-letter alphabet — one character per residue — derived from the relative positions of nearby Cα atoms. Unlike the amino-acid sequence, 3Di is a direct function of the 3D structure, so two proteins with the same fold have similar 3Di strings even at low sequence identity.

Rendered structure images. Six rendered views show the 3D structure from the faces of a cube — i.e. along ±x, ±y, ±z. Rendering representation is drawn randomly per protein from cartoon (secondary-structure ribbons), sticks (backbone bonds), or molecular surface; coloring is either N→C rainbow (blue at the N-terminus through red at the C-terminus) or one color per chain.

Nearest PDB structures. The Foldseek neighbor list gives the closest experimentally determined structures in the PDB, ranked by structural alignment. TM-score near 1 means near-identical fold; near 0.3 means only rough topology match. This is how one finds what a novel AlphaFold prediction most resembles in the solved-structure universe.

Solvent-accessible surface area. SASA measures how much of the protein is reachable by solvent. It is computed by rolling a water-sized probe over the atomic surface and summing the exposed area (Å²). Per-residue SASA distinguishes core (buried, low SASA) from surface (exposed, high SASA) residues; total SASA is a whole-molecule size measure.